Protein AF-0000000086153908 (afdb_homodimer)

Radius of gyration: 46.27 Å; Cα contacts (8 Å, |Δi|>4): 1716; chains: 2; bounding box: 88×153×162 Å

Structure (mmCIF, N/CA/C/O backbone):
data_AF-0000000086153908-model_v1
#
loop_
_entity.id
_entity.type
_entity.pdbx_description
1 polymer 'Anaphase-promoting complex subunit 6'
#
loop_
_atom_site.group_PDB
_atom_site.id
_atom_site.type_symbol
_atom_site.label_atom_id
_atom_site.label_alt_id
_atom_site.label_comp_id
_atom_site.label_asym_id
_atom_site.label_entity_id
_atom_site.label_seq_id
_atom_site.pdbx_PDB_ins_code
_atom_site.Cartn_x
_atom_site.Cartn_y
_atom_site.Cartn_z
_atom_site.occupancy
_atom_site.B_iso_or_equiv
_atom_site.auth_seq_id
_atom_site.auth_comp_id
_atom_site.auth_asym_id
_atom_site.auth_atom_id
_atom_site.pdbx_PDB_model_num
ATOM 1 N N . MET A 1 1 ? -19.875 31.531 -58.781 1 18.59 1 MET A N 1
ATOM 2 C CA . MET A 1 1 ? -19.75 31.078 -57.406 1 18.59 1 MET A CA 1
ATOM 3 C C . MET A 1 1 ? -21.109 30.828 -56.781 1 18.59 1 MET A C 1
ATOM 5 O O . MET A 1 1 ? -21.875 31.766 -56.531 1 18.59 1 MET A O 1
ATOM 9 N N . ARG A 1 2 ? -21.875 29.75 -57.188 1 18.89 2 ARG A N 1
ATOM 10 C CA . ARG A 1 2 ? -23.266 29.531 -57.594 1 18.89 2 ARG A CA 1
ATOM 11 C C . ARG A 1 2 ? -24.141 29.312 -56.344 1 18.89 2 ARG A C 1
ATOM 13 O O . ARG A 1 2 ? -23.797 28.547 -55.469 1 18.89 2 ARG A O 1
ATOM 20 N N . THR A 1 3 ? -25 30.203 -56.094 1 17.89 3 THR A N 1
ATOM 21 C CA . THR A 1 3 ? -25.812 30.594 -54.938 1 17.89 3 THR A CA 1
ATOM 22 C C . THR A 1 3 ? -26.906 29.562 -54.688 1 17.89 3 THR A C 1
ATOM 24 O O . THR A 1 3 ? -27.875 29.828 -53.969 1 17.89 3 THR A O 1
ATOM 27 N N . ALA A 1 4 ? -26.547 28.266 -55.062 1 19.72 4 ALA A N 1
ATOM 28 C CA . ALA A 1 4 ? -27.703 27.391 -55.219 1 19.72 4 ALA A CA 1
ATOM 29 C C . ALA A 1 4 ? -28.453 27.234 -53.906 1 19.72 4 ALA A C 1
ATOM 31 O O . ALA A 1 4 ? -27.859 26.953 -52.875 1 19.72 4 ALA A O 1
ATOM 32 N N . THR A 1 5 ? -29.594 27.844 -53.844 1 19.58 5 THR A N 1
ATOM 33 C CA . THR A 1 5 ? -30.594 28.109 -52.812 1 19.58 5 THR A CA 1
ATOM 34 C C . THR A 1 5 ? -31.25 26.828 -52.312 1 19.58 5 THR A C 1
ATOM 36 O O . THR A 1 5 ? -32.031 26.188 -53.031 1 19.58 5 THR A O 1
ATOM 39 N N . TYR A 1 6 ? -30.375 25.859 -51.844 1 19.73 6 TYR A N 1
ATOM 40 C CA . TYR A 1 6 ? -30.906 24.531 -51.594 1 19.73 6 TYR A CA 1
ATOM 41 C C . TYR A 1 6 ? -32.062 24.562 -50.625 1 19.73 6 TYR A C 1
ATOM 43 O O . TYR A 1 6 ? -32 25.266 -49.594 1 19.73 6 TYR A O 1
ATOM 51 N N . ALA A 1 7 ? -33.312 24.375 -51.156 1 20.83 7 ALA A N 1
ATOM 52 C CA . ALA A 1 7 ? -34.688 24.328 -50.688 1 20.83 7 ALA A CA 1
ATOM 53 C C . ALA A 1 7 ? -34.812 23.453 -49.438 1 20.83 7 ALA A C 1
ATOM 55 O O . ALA A 1 7 ? -34.188 22.375 -49.375 1 20.83 7 ALA A O 1
ATOM 56 N N . THR A 1 8 ? -35.156 24 -48.312 1 21.23 8 THR A N 1
ATOM 57 C CA . THR A 1 8 ? -35.25 23.688 -46.906 1 21.23 8 THR A CA 1
ATOM 58 C C . THR A 1 8 ? -36.375 22.688 -46.656 1 21.23 8 THR A C 1
ATOM 60 O O . THR A 1 8 ? -36.906 22.594 -45.531 1 21.23 8 THR A O 1
ATOM 63 N N . PRO A 1 9 ? -36.406 21.5 -47.5 1 20.89 9 PRO A N 1
ATOM 64 C CA . PRO A 1 9 ? -37.719 20.828 -47.312 1 20.89 9 PRO A CA 1
ATOM 65 C C . PRO A 1 9 ? -38.031 20.5 -45.875 1 20.89 9 PRO A C 1
ATOM 67 O O . PRO A 1 9 ? -37.094 20.25 -45.062 1 20.89 9 PRO A O 1
ATOM 70 N N . THR A 1 10 ? -39.031 21.047 -45.344 1 22.39 10 THR A N 1
ATOM 71 C CA . THR A 1 10 ? -39.656 21.078 -44.031 1 22.39 10 THR A CA 1
ATOM 72 C C . THR A 1 10 ? -40.156 19.703 -43.625 1 22.39 10 THR A C 1
ATOM 74 O O . THR A 1 10 ? -40.844 19.562 -42.594 1 22.39 10 THR A O 1
ATOM 77 N N . GLY A 1 11 ? -39.562 18.578 -44.156 1 20.09 11 GLY A N 1
ATOM 78 C CA . GLY A 1 11 ? -40.344 17.375 -43.969 1 20.09 11 GLY A CA 1
ATOM 79 C C . GLY A 1 11 ? -40.656 17.109 -42.5 1 20.09 11 GLY A C 1
ATOM 80 O O . GLY A 1 11 ? -39.875 17.453 -41.625 1 20.09 11 GLY A O 1
ATOM 81 N N . MET A 1 12 ? -41.906 17.156 -42.156 1 22.41 12 MET A N 1
ATOM 82 C CA . MET A 1 12 ? -42.688 16.953 -40.938 1 22.41 12 MET A CA 1
ATOM 83 C C . MET A 1 12 ? -42.375 15.586 -40.344 1 22.41 12 MET A C 1
ATOM 85 O O . MET A 1 12 ? -42.75 14.555 -40.906 1 22.41 12 MET A O 1
ATOM 89 N N . TRP A 1 13 ? -41.094 15.227 -40.031 1 20.33 13 TRP A N 1
ATOM 90 C CA . TRP A 1 13 ? -40.906 13.859 -39.562 1 20.33 13 TRP A CA 1
ATOM 91 C C . TRP A 1 13 ? -41.656 13.633 -38.25 1 20.33 13 TRP A C 1
ATOM 93 O O . TRP A 1 13 ? -41.594 14.43 -37.312 1 20.33 13 TRP A O 1
ATOM 103 N N . THR A 1 14 ? -42.875 13.055 -38.406 1 23.62 14 THR A N 1
ATOM 104 C CA . THR A 1 14 ? -43.75 12.547 -37.375 1 23.62 14 THR A CA 1
ATOM 105 C C . THR A 1 14 ? -43 11.695 -36.375 1 23.62 14 THR A C 1
ATOM 107 O O . THR A 1 14 ? -42.219 10.805 -36.781 1 23.62 14 THR A O 1
ATOM 110 N N . SER A 1 15 ? -42.625 12.273 -35.25 1 21.28 15 SER A N 1
ATOM 111 C CA . SER A 1 15 ? -41.875 11.734 -34.156 1 21.28 15 SER A CA 1
ATOM 112 C C . SER A 1 15 ? -42.531 10.492 -33.562 1 21.28 15 SER A C 1
ATOM 114 O O . SER A 1 15 ? -43.625 10.578 -33 1 21.28 15 SER A O 1
ATOM 116 N N . SER A 1 16 ? -42.625 9.438 -34.375 1 22.5 16 SER A N 1
ATOM 117 C CA . SER A 1 16 ? -43.25 8.281 -33.719 1 22.5 16 SER A CA 1
ATOM 118 C C . SER A 1 16 ? -42.531 7.941 -32.406 1 22.5 16 SER A C 1
ATOM 120 O O . SER A 1 16 ? -41.281 7.934 -32.375 1 22.5 16 SER A O 1
ATOM 122 N N . LYS A 1 17 ? -43.219 8.102 -31.25 1 27.33 17 LYS A N 1
ATOM 123 C CA . LYS A 1 17 ? -42.906 7.777 -29.859 1 27.33 17 LYS A CA 1
ATOM 124 C C . LYS A 1 17 ? -42.438 6.332 -29.719 1 27.33 17 LYS A C 1
ATOM 126 O O . LYS A 1 17 ? -43.25 5.402 -29.797 1 27.33 17 LYS A O 1
ATOM 131 N N . THR A 1 18 ? -41.312 6.012 -30.438 1 22.75 18 THR A N 1
ATOM 132 C CA . THR A 1 18 ? -40.906 4.621 -30.328 1 22.75 18 THR A CA 1
ATOM 133 C C . THR A 1 18 ? -40.75 4.219 -28.859 1 22.75 18 THR A C 1
ATOM 135 O O . THR A 1 18 ? -40.062 4.887 -28.109 1 22.75 18 THR A O 1
ATOM 138 N N . ALA A 1 19 ? -41.781 3.52 -28.266 1 29.27 19 ALA A N 1
ATOM 139 C CA . ALA A 1 19 ? -41.844 2.787 -27 1 29.27 19 ALA A CA 1
ATOM 140 C C . ALA A 1 19 ? -40.594 1.934 -26.812 1 29.27 19 ALA A C 1
ATOM 142 O O . ALA A 1 19 ? -40.344 1.011 -27.578 1 29.27 19 ALA A O 1
ATOM 143 N N . SER A 1 20 ? -39.531 2.617 -26.531 1 27.22 20 SER A N 1
ATOM 144 C CA . SER A 1 20 ? -38.375 1.76 -26.281 1 27.22 20 SER A CA 1
ATOM 145 C C . SER A 1 20 ? -38.688 0.668 -25.266 1 27.22 20 SER A C 1
ATOM 147 O O . SER A 1 20 ? -39.125 0.961 -24.141 1 27.22 20 SER A O 1
ATOM 149 N N . PRO A 1 21 ? -39.25 -0.413 -25.766 1 27.12 21 PRO A N 1
ATOM 150 C CA . PRO A 1 21 ? -39.562 -1.442 -24.781 1 27.12 21 PRO A CA 1
ATOM 151 C C . PRO A 1 21 ? -38.438 -1.66 -23.766 1 27.12 21 PRO A C 1
ATOM 153 O O . PRO A 1 21 ? -37.25 -1.58 -24.125 1 27.12 21 PRO A O 1
ATOM 156 N N . ALA A 1 22 ? -38.688 -1.213 -22.531 1 32.97 22 ALA A N 1
ATOM 157 C CA . ALA A 1 22 ? -37.844 -1.612 -21.406 1 32.97 22 ALA A CA 1
ATOM 158 C C . ALA A 1 22 ? -37.406 -3.072 -21.531 1 32.97 22 ALA A C 1
ATOM 160 O O . ALA A 1 22 ? -38.25 -3.98 -21.422 1 32.97 22 ALA A O 1
ATOM 161 N N . THR A 1 23 ? -36.562 -3.377 -22.547 1 29.62 23 THR A N 1
ATOM 162 C CA . THR A 1 23 ? -36.062 -4.734 -22.719 1 29.62 23 THR A CA 1
ATOM 163 C C . THR A 1 23 ? -35.781 -5.371 -21.359 1 29.62 23 THR A C 1
ATOM 165 O O . THR A 1 23 ? -34.875 -4.918 -20.641 1 29.62 23 THR A O 1
ATOM 168 N N . THR A 1 24 ? -36.781 -5.715 -20.656 1 35.31 24 THR A N 1
ATOM 169 C CA . THR A 1 24 ? -36.625 -6.609 -19.516 1 35.31 24 THR A CA 1
ATOM 170 C C . THR A 1 24 ? -35.625 -7.711 -19.812 1 35.31 24 THR A C 1
ATOM 172 O O . THR A 1 24 ? -35.812 -8.484 -20.766 1 35.31 24 THR A O 1
ATOM 175 N N . GLY A 1 25 ? -34.406 -7.461 -19.766 1 37.25 25 GLY A N 1
ATOM 176 C CA . GLY A 1 25 ? -33.406 -8.516 -19.953 1 37.25 25 GLY A CA 1
ATOM 177 C C . GLY A 1 25 ? -33.875 -9.867 -19.453 1 37.25 25 GLY A C 1
ATOM 178 O O . GLY A 1 25 ? -34.844 -9.953 -18.688 1 37.25 25 GLY A O 1
ATOM 179 N N . PRO A 1 26 ? -33.688 -10.883 -20.188 1 40.94 26 PRO A N 1
ATOM 180 C CA . PRO A 1 26 ? -34.188 -12.219 -19.844 1 40.94 26 PRO A CA 1
ATOM 181 C C . PRO A 1 26 ? -34.031 -12.547 -18.359 1 40.94 26 PRO A C 1
ATOM 183 O O . PRO A 1 26 ? -33.031 -12.18 -17.734 1 40.94 26 PRO A O 1
ATOM 186 N N . GLU A 1 27 ? -35.125 -12.688 -17.656 1 46.19 27 GLU A N 1
ATOM 187 C CA . GLU A 1 27 ? -35.25 -13.148 -16.266 1 46.19 27 GLU A CA 1
ATOM 188 C C . GLU A 1 27 ? -34.406 -14.383 -16.016 1 46.19 27 GLU A C 1
ATOM 190 O O . GLU A 1 27 ? -34.5 -15.383 -16.719 1 46.19 27 GLU A O 1
ATOM 195 N N . LEU A 1 28 ? -33.25 -14.273 -15.453 1 58.5 28 LEU A N 1
ATOM 196 C CA . LEU A 1 28 ? -32.438 -15.398 -15.016 1 58.5 28 LEU A CA 1
ATOM 197 C C . LEU A 1 28 ? -33.312 -16.469 -14.336 1 58.5 28 LEU A C 1
ATOM 199 O O . LEU A 1 28 ? -34.281 -16.141 -13.648 1 58.5 28 LEU A O 1
ATOM 203 N N . PRO A 1 29 ? -33.125 -17.734 -14.758 1 65.5 29 PRO A N 1
ATOM 204 C CA . PRO A 1 29 ? -33.812 -18.781 -14 1 65.5 29 PRO A CA 1
ATOM 205 C C . PRO A 1 29 ? -33.688 -18.609 -12.492 1 65.5 29 PRO A C 1
ATOM 207 O O . PRO A 1 29 ? -32.719 -18 -12.023 1 65.5 29 PRO A O 1
ATOM 210 N N . GLN A 1 30 ? -34.75 -18.812 -11.773 1 65.19 30 GLN A N 1
ATOM 211 C CA . GLN A 1 30 ? -34.875 -18.609 -10.336 1 65.19 30 GLN A CA 1
ATOM 212 C C . GLN A 1 30 ? -33.625 -19.094 -9.609 1 65.19 30 GLN A C 1
ATOM 214 O O . GLN A 1 30 ? -33.125 -18.438 -8.695 1 65.19 30 GLN A O 1
ATOM 219 N N . THR A 1 31 ? -33.094 -20.125 -10.086 1 73.56 31 THR A N 1
ATOM 220 C CA . THR A 1 31 ? -31.906 -20.688 -9.453 1 73.56 31 THR A CA 1
ATOM 221 C C . THR A 1 31 ? -30.703 -19.75 -9.641 1 73.56 31 THR A C 1
ATOM 223 O O . THR A 1 31 ? -29.922 -19.547 -8.719 1 73.56 31 THR A O 1
ATOM 226 N N . THR A 1 32 ? -30.75 -19.203 -10.727 1 80.81 32 THR A N 1
ATOM 227 C CA . THR A 1 32 ? -29.656 -18.281 -11.016 1 80.81 32 THR A CA 1
ATOM 228 C C . THR A 1 32 ? -29.797 -17 -10.203 1 80.81 32 THR A C 1
ATOM 230 O O . THR A 1 32 ? -28.812 -16.438 -9.75 1 80.81 32 THR A O 1
ATOM 233 N N . HIS A 1 33 ? -31.016 -16.672 -9.938 1 86 33 HIS A N 1
ATOM 234 C CA . HIS A 1 33 ? -31.25 -15.461 -9.164 1 86 33 HIS A CA 1
ATOM 235 C C . HIS A 1 33 ? -30.812 -15.633 -7.719 1 86 33 HIS A C 1
ATOM 237 O O . HIS A 1 33 ? -30.219 -14.719 -7.133 1 86 33 HIS A O 1
ATOM 243 N N . ASP A 1 34 ? -31.062 -16.797 -7.23 1 88.75 34 ASP A N 1
ATOM 244 C CA . ASP A 1 34 ? -30.641 -17.094 -5.859 1 88.75 34 ASP A CA 1
ATOM 245 C C . ASP A 1 34 ? -29.125 -17.109 -5.734 1 88.75 34 ASP A C 1
ATOM 247 O O . ASP A 1 34 ? -28.562 -16.625 -4.754 1 88.75 34 ASP A O 1
ATOM 251 N N . THR A 1 35 ? -28.578 -17.688 -6.754 1 92 35 THR A N 1
ATOM 252 C CA . THR A 1 35 ? -27.109 -17.75 -6.77 1 92 35 THR A CA 1
ATOM 253 C C . THR A 1 35 ? -26.5 -16.359 -6.836 1 92 35 THR A C 1
ATOM 255 O O . THR A 1 35 ? -25.531 -16.062 -6.141 1 92 35 THR A O 1
ATOM 258 N N . VAL A 1 36 ? -27.094 -15.516 -7.582 1 94.12 36 VAL A N 1
ATOM 259 C CA . VAL A 1 36 ? -26.609 -14.156 -7.777 1 94.12 36 VAL A CA 1
ATOM 260 C C . VAL A 1 36 ? -26.75 -13.367 -6.473 1 94.12 36 VAL A C 1
ATOM 262 O O . VAL A 1 36 ? -25.828 -12.633 -6.086 1 94.12 36 VAL A O 1
ATOM 265 N N . THR A 1 37 ? -27.781 -13.531 -5.805 1 93.69 37 THR A N 1
ATOM 266 C CA . THR A 1 37 ? -28.016 -12.828 -4.543 1 93.69 37 THR A CA 1
ATOM 267 C C . THR A 1 37 ? -27.031 -13.289 -3.48 1 93.69 37 THR A C 1
ATOM 269 O O . THR A 1 37 ? -26.516 -12.477 -2.709 1 93.69 37 THR A O 1
ATOM 272 N N . GLU A 1 38 ? -26.828 -14.57 -3.504 1 92.56 38 GLU A N 1
ATOM 273 C CA . GLU A 1 38 ? -25.875 -15.117 -2.539 1 92.56 38 GLU A CA 1
ATOM 274 C C . GLU A 1 38 ? -24.453 -14.648 -2.838 1 92.56 38 GLU A C 1
ATOM 276 O O . GLU A 1 38 ? -23.672 -14.375 -1.92 1 92.56 38 GLU A O 1
ATOM 281 N N . LEU A 1 39 ? -24.141 -14.594 -4.09 1 94.69 39 LEU A N 1
ATOM 282 C CA . LEU A 1 39 ? -22.828 -14.109 -4.473 1 94.69 39 LEU A CA 1
ATOM 283 C C . LEU A 1 39 ? -22.641 -12.656 -4.07 1 94.69 39 LEU A C 1
ATOM 285 O O . LEU A 1 39 ? -21.562 -12.266 -3.596 1 94.69 39 LEU A O 1
ATOM 289 N N . ARG A 1 40 ? -23.656 -11.867 -4.203 1 94.69 40 ARG A N 1
ATOM 290 C CA . ARG A 1 40 ? -23.609 -10.469 -3.803 1 94.69 40 ARG A CA 1
ATOM 291 C C . ARG A 1 40 ? -23.312 -10.336 -2.312 1 94.69 40 ARG A C 1
ATOM 293 O O . ARG A 1 40 ? -22.453 -9.547 -1.912 1 94.69 40 ARG A O 1
ATOM 300 N N . ARG A 1 41 ? -23.969 -11.078 -1.647 1 92.69 41 ARG A N 1
ATOM 301 C CA . ARG A 1 41 ? -23.812 -11.07 -0.197 1 92.69 41 ARG A CA 1
ATOM 302 C C . ARG A 1 41 ? -22.406 -11.508 0.203 1 92.69 41 ARG A C 1
ATOM 304 O O . ARG A 1 41 ? -21.781 -10.891 1.073 1 92.69 41 ARG A O 1
ATOM 311 N N . LEU A 1 42 ? -21.938 -12.539 -0.427 1 93.06 42 LEU A N 1
ATOM 312 C CA . LEU A 1 42 ? -20.609 -13.078 -0.118 1 93.06 42 LEU A CA 1
ATOM 313 C C . LEU A 1 42 ? -19.516 -12.07 -0.465 1 93.06 42 LEU A C 1
ATOM 315 O O . LEU A 1 42 ? -18.547 -11.93 0.273 1 93.06 42 LEU A O 1
ATOM 319 N N . VAL A 1 43 ? -19.672 -11.391 -1.613 1 95.94 43 VAL A N 1
ATOM 320 C CA . VAL A 1 43 ? -18.672 -10.406 -2.027 1 95.94 43 VAL A CA 1
ATOM 321 C C . VAL A 1 43 ? -18.609 -9.281 -0.994 1 95.94 43 VAL A C 1
ATOM 323 O O . VAL A 1 43 ? -17.516 -8.922 -0.533 1 95.94 43 VAL A O 1
ATOM 326 N N . ARG A 1 44 ? -19.719 -8.812 -0.552 1 92.88 44 ARG A N 1
ATOM 327 C CA . ARG A 1 44 ? -19.75 -7.73 0.422 1 92.88 44 ARG A CA 1
ATOM 328 C C . ARG A 1 44 ? -19.234 -8.188 1.778 1 92.88 44 ARG A C 1
ATOM 330 O O . ARG A 1 44 ? -18.516 -7.449 2.451 1 92.88 44 ARG A O 1
ATOM 337 N N . GLY A 1 45 ? -19.578 -9.383 2.096 1 91.44 45 GLY A N 1
ATOM 338 C CA . GLY A 1 45 ? -19.078 -9.938 3.344 1 91.44 45 GLY A CA 1
ATOM 339 C C . GLY A 1 45 ? -17.578 -10.094 3.371 1 91.44 45 GLY A C 1
ATOM 340 O O . GLY A 1 45 ? -16.938 -9.844 4.395 1 91.44 45 GLY A O 1
ATOM 341 N N . CYS A 1 46 ? -17.047 -10.531 2.273 1 94.31 46 CYS A N 1
ATOM 342 C CA . CYS A 1 46 ? -15.609 -10.695 2.164 1 94.31 46 CYS A CA 1
ATOM 343 C C . CYS A 1 46 ? -14.898 -9.352 2.246 1 94.31 46 CYS A C 1
ATOM 345 O O . CYS A 1 46 ? -13.844 -9.234 2.875 1 94.31 46 CYS A O 1
ATOM 347 N N . ILE A 1 47 ? -15.492 -8.312 1.676 1 92.94 47 ILE A N 1
ATOM 348 C CA . ILE A 1 47 ? -14.914 -6.973 1.701 1 92.94 47 ILE A CA 1
ATOM 349 C C . ILE A 1 47 ? -14.898 -6.441 3.133 1 92.94 47 ILE A C 1
ATOM 351 O O . ILE A 1 47 ? -13.898 -5.875 3.582 1 92.94 47 ILE A O 1
ATOM 355 N N . ASP A 1 48 ? -15.875 -6.738 3.812 1 88.12 48 ASP A N 1
ATOM 356 C CA . ASP A 1 48 ? -16.016 -6.238 5.176 1 88.12 48 ASP A CA 1
ATOM 357 C C . ASP A 1 48 ? -14.969 -6.844 6.098 1 88.12 48 ASP A C 1
ATOM 359 O O . ASP A 1 48 ? -14.516 -6.195 7.047 1 88.12 48 ASP A O 1
ATOM 363 N N . ARG A 1 49 ? -14.578 -8.062 5.773 1 88.25 49 ARG A N 1
ATOM 364 C CA . ARG A 1 49 ? -13.594 -8.734 6.613 1 88.25 49 ARG A CA 1
ATOM 365 C C . ARG A 1 49 ? -12.203 -8.656 6 1 88.25 49 ARG A C 1
ATOM 367 O O . ARG A 1 49 ? -11.297 -9.383 6.414 1 88.25 49 ARG A O 1
ATOM 374 N N . HIS A 1 50 ? -12.07 -7.902 4.984 1 89.25 50 HIS A N 1
ATOM 375 C CA . HIS A 1 50 ? -10.805 -7.598 4.332 1 89.25 50 HIS A CA 1
ATOM 376 C C . HIS A 1 50 ? -10.242 -8.828 3.629 1 89.25 50 HIS A C 1
ATOM 378 O O . HIS A 1 50 ? -9.023 -9.023 3.594 1 89.25 50 HIS A O 1
ATOM 384 N N . HIS A 1 51 ? -11.18 -9.727 3.24 1 93.62 51 HIS A N 1
ATOM 385 C CA . HIS A 1 51 ? -10.82 -10.828 2.35 1 93.62 51 HIS A CA 1
ATOM 386 C C . HIS A 1 51 ? -10.93 -10.406 0.888 1 93.62 51 HIS A C 1
ATOM 388 O O . HIS A 1 51 ? -11.828 -10.852 0.173 1 93.62 51 HIS A O 1
ATOM 394 N N . VAL A 1 52 ? -10.023 -9.703 0.443 1 93.88 52 VAL A N 1
ATOM 395 C CA . VAL A 1 52 ? -10.125 -9.047 -0.856 1 93.88 52 VAL A CA 1
ATOM 396 C C . VAL A 1 52 ? -9.992 -10.078 -1.971 1 93.88 52 VAL A C 1
ATOM 398 O O . VAL A 1 52 ? -10.727 -10.031 -2.963 1 93.88 52 VAL A O 1
ATOM 401 N N . ALA A 1 53 ? -9.109 -11 -1.808 1 94.44 53 ALA A N 1
ATOM 402 C CA . ALA A 1 53 ? -8.898 -12.016 -2.834 1 94.44 53 ALA A CA 1
ATOM 403 C C . ALA A 1 53 ? -10.141 -12.898 -2.992 1 94.44 53 ALA A C 1
ATOM 405 O O . ALA A 1 53 ? -10.539 -13.227 -4.109 1 94.44 53 ALA A O 1
ATOM 406 N N . SER A 1 54 ? -10.703 -13.266 -1.891 1 95.44 54 SER A N 1
ATOM 407 C CA . SER A 1 54 ? -11.938 -14.047 -1.945 1 95.44 54 SER A CA 1
ATOM 408 C C . SER A 1 54 ? -13.07 -13.234 -2.568 1 95.44 54 SER A C 1
ATOM 410 O O . SER A 1 54 ? -13.867 -13.766 -3.346 1 95.44 54 SER A O 1
ATOM 412 N N . ALA A 1 55 ? -13.133 -11.969 -2.188 1 96.44 55 ALA A N 1
ATOM 413 C CA . ALA A 1 55 ? -14.148 -11.094 -2.764 1 96.44 55 ALA A CA 1
ATOM 414 C C . ALA A 1 55 ? -14.023 -11.039 -4.285 1 96.44 55 ALA A C 1
ATOM 416 O O . ALA A 1 55 ? -15.031 -11.094 -4.996 1 96.44 55 ALA A O 1
ATOM 417 N N . MET A 1 56 ? -12.867 -10.953 -4.785 1 96.5 56 MET A N 1
ATOM 418 C CA . MET A 1 56 ? -12.625 -10.883 -6.223 1 96.5 56 MET A CA 1
ATOM 419 C C . MET A 1 56 ? -13.023 -12.18 -6.906 1 96.5 56 MET A C 1
ATOM 421 O O . MET A 1 56 ? -13.57 -12.164 -8.008 1 96.5 56 MET A O 1
ATOM 425 N N . PHE A 1 57 ? -12.758 -13.297 -6.25 1 96.75 57 PHE A N 1
ATOM 426 C CA . PHE A 1 57 ? -13.125 -14.609 -6.773 1 96.75 57 PHE A CA 1
ATOM 427 C C . PHE A 1 57 ? -14.633 -14.711 -6.969 1 96.75 57 PHE A C 1
ATOM 429 O O . PHE A 1 57 ? -15.102 -15.125 -8.031 1 96.75 57 PHE A O 1
ATOM 436 N N . TYR A 1 58 ? -15.344 -14.289 -6.016 1 96.81 58 TYR A N 1
ATOM 437 C CA . TYR A 1 58 ? -16.797 -14.383 -6.07 1 96.81 58 TYR A CA 1
ATOM 438 C C . TYR A 1 58 ? -17.375 -13.32 -6.996 1 96.81 58 TYR A C 1
ATOM 440 O O . TYR A 1 58 ? -18.344 -13.578 -7.723 1 96.81 58 TYR A O 1
ATOM 448 N N . ALA A 1 59 ? -16.797 -12.148 -6.938 1 97.56 59 ALA A N 1
ATOM 449 C CA . ALA A 1 59 ? -17.281 -11.062 -7.785 1 97.56 59 ALA A CA 1
ATOM 450 C C . ALA A 1 59 ? -17.109 -11.406 -9.266 1 97.56 59 ALA A C 1
ATOM 452 O O . ALA A 1 59 ? -17.938 -11.023 -10.102 1 97.56 59 ALA A O 1
ATOM 453 N N . ASP A 1 60 ? -16.016 -12.055 -9.539 1 96.75 60 ASP A N 1
ATOM 454 C CA . ASP A 1 60 ? -15.758 -12.5 -10.898 1 96.75 60 ASP A CA 1
ATOM 455 C C . ASP A 1 60 ? -16.875 -13.406 -11.414 1 96.75 60 ASP A C 1
ATOM 457 O O . ASP A 1 60 ? -17.328 -13.25 -12.547 1 96.75 60 ASP A O 1
ATOM 461 N N . LYS A 1 61 ? -17.328 -14.305 -10.617 1 96.94 61 LYS A N 1
ATOM 462 C CA . LYS A 1 61 ? -18.438 -15.195 -10.992 1 96.94 61 LYS A CA 1
ATOM 463 C C . LYS A 1 61 ? -19.75 -14.438 -11.047 1 96.94 61 LYS A C 1
ATOM 465 O O . LYS A 1 61 ? -20.609 -14.734 -11.891 1 96.94 61 LYS A O 1
ATOM 470 N N . LEU A 1 62 ? -19.891 -13.523 -10.133 1 96.31 62 LEU A N 1
ATOM 471 C CA . LEU A 1 62 ? -21.109 -12.719 -10.062 1 96.31 62 LEU A CA 1
ATOM 472 C C . LEU A 1 62 ? -21.328 -11.961 -11.367 1 96.31 62 LEU A C 1
ATOM 474 O O . LEU A 1 62 ? -22.422 -11.984 -11.93 1 96.31 62 LEU A O 1
ATOM 478 N N . VAL A 1 63 ? -20.312 -11.344 -11.914 1 95.31 63 VAL A N 1
ATOM 479 C CA . VAL A 1 63 ? -20.438 -10.508 -13.102 1 95.31 63 VAL A CA 1
ATOM 480 C C . VAL A 1 63 ? -20.703 -11.383 -14.328 1 95.31 63 VAL A C 1
ATOM 482 O O . VAL A 1 63 ? -21.391 -10.969 -15.258 1 95.31 63 VAL A O 1
ATOM 485 N N . THR A 1 64 ? -20.141 -12.562 -14.289 1 95 64 THR A N 1
ATOM 486 C CA . THR A 1 64 ? -20.375 -13.484 -15.391 1 95 64 THR A CA 1
ATOM 487 C C . THR A 1 64 ? -21.844 -13.93 -15.414 1 95 64 THR A C 1
ATOM 489 O O . THR A 1 64 ? -22.438 -14.07 -16.484 1 95 64 THR A O 1
ATOM 492 N N . LEU A 1 65 ? -22.453 -14.109 -14.281 1 94.19 65 LEU A N 1
ATOM 493 C CA . LEU A 1 65 ? -23.844 -14.57 -14.172 1 94.19 65 LEU A CA 1
ATOM 494 C C . LEU A 1 65 ? -24.812 -13.422 -14.352 1 94.19 65 LEU A C 1
ATOM 496 O O . LEU A 1 65 ? -25.969 -13.633 -14.75 1 94.19 65 LEU A O 1
ATOM 500 N N . SER A 1 66 ? -24.328 -12.227 -13.992 1 93.38 66 SER A N 1
ATOM 501 C CA . SER A 1 66 ? -25.172 -11.039 -14.125 1 93.38 66 SER A CA 1
ATOM 502 C C . SER A 1 66 ? -24.406 -9.898 -14.797 1 93.38 66 SER A C 1
ATOM 504 O O . SER A 1 66 ? -24.172 -8.852 -14.195 1 93.38 66 SER A O 1
ATOM 506 N N . PRO A 1 67 ? -24.172 -10.07 -16.109 1 88.38 67 PRO A N 1
ATOM 507 C CA . PRO A 1 67 ? -23.344 -9.086 -16.797 1 88.38 67 PRO A CA 1
ATOM 508 C C . PRO A 1 67 ? -24.094 -7.789 -17.094 1 88.38 67 PRO A C 1
ATOM 510 O O . PRO A 1 67 ? -23.469 -6.746 -17.312 1 88.38 67 PRO A O 1
ATOM 513 N N . SER A 1 68 ? -25.359 -7.809 -17.047 1 90.25 68 SER A N 1
ATOM 514 C CA . SER A 1 68 ? -26.156 -6.648 -17.453 1 90.25 68 SER A CA 1
ATOM 515 C C . SER A 1 68 ? -26.484 -5.754 -16.266 1 90.25 68 SER A C 1
ATOM 517 O O . SER A 1 68 ? -27.031 -4.664 -16.422 1 90.25 68 SER A O 1
ATOM 519 N N . THR A 1 69 ? -26.172 -6.207 -15.047 1 93.19 69 THR A N 1
ATOM 520 C CA . THR A 1 69 ? -26.438 -5.406 -13.859 1 93.19 69 THR A CA 1
ATOM 521 C C . THR A 1 69 ? -25.266 -4.496 -13.539 1 93.19 69 THR A C 1
ATOM 523 O O . THR A 1 69 ? -24.219 -4.969 -13.094 1 93.19 69 THR A O 1
ATOM 526 N N . PRO A 1 70 ? -25.422 -3.178 -13.688 1 93.56 70 PRO A N 1
ATOM 527 C CA . PRO A 1 70 ? -24.312 -2.25 -13.5 1 93.56 70 PRO A CA 1
ATOM 528 C C . PRO A 1 70 ? -23.719 -2.318 -12.102 1 93.56 70 PRO A C 1
ATOM 530 O O . PRO A 1 70 ? -22.5 -2.209 -11.93 1 93.56 70 PRO A O 1
ATOM 533 N N . SER A 1 71 ? -24.547 -2.51 -11.102 1 93.25 71 SER A N 1
ATOM 534 C CA . SER A 1 71 ? -24.047 -2.543 -9.727 1 93.25 71 SER A CA 1
ATOM 535 C C . SER A 1 71 ? -23.141 -3.736 -9.492 1 93.25 71 SER A C 1
ATOM 537 O O . SER A 1 71 ? -22.203 -3.664 -8.688 1 93.25 71 SER A O 1
ATOM 539 N N . ASP A 1 72 ? -23.453 -4.824 -10.172 1 96.06 72 ASP A N 1
ATOM 540 C CA . ASP A 1 72 ? -22.625 -6.016 -10.031 1 96.06 72 ASP A CA 1
ATOM 541 C C . ASP A 1 72 ? -21.266 -5.832 -10.719 1 96.06 72 ASP A C 1
ATOM 543 O O . ASP A 1 72 ? -20.234 -6.27 -10.211 1 96.06 72 ASP A O 1
ATOM 547 N N . VAL A 1 73 ? -21.281 -5.191 -11.844 1 96.62 73 VAL A N 1
ATOM 548 C CA . VAL A 1 73 ? -20.047 -4.91 -12.555 1 96.62 73 VAL A CA 1
ATOM 549 C C . VAL A 1 73 ? -19.188 -3.941 -11.742 1 96.62 73 VAL A C 1
ATOM 551 O O . VAL A 1 73 ? -17.969 -4.125 -11.633 1 96.62 73 VAL A O 1
ATOM 554 N N . LEU A 1 74 ? -19.844 -2.99 -11.227 1 95.94 74 LEU A N 1
ATOM 555 C CA . LEU A 1 74 ? -19.125 -2.02 -10.398 1 95.94 74 LEU A CA 1
ATOM 556 C C . LEU A 1 74 ? -18.531 -2.688 -9.164 1 95.94 74 LEU A C 1
ATOM 558 O O . LEU A 1 74 ? -17.438 -2.34 -8.742 1 95.94 74 LEU A O 1
ATOM 562 N N . LEU A 1 75 ? -19.281 -3.578 -8.609 1 95.94 75 LEU A N 1
ATOM 563 C CA . LEU A 1 75 ? -18.797 -4.324 -7.457 1 95.94 75 LEU A CA 1
ATOM 564 C C . LEU A 1 75 ? -17.531 -5.098 -7.801 1 95.94 75 LEU A C 1
ATOM 566 O O . LEU A 1 75 ? -16.594 -5.137 -7.012 1 95.94 75 LEU A O 1
ATOM 570 N N . PHE A 1 76 ? -17.531 -5.703 -8.922 1 97.44 76 PHE A N 1
ATOM 571 C CA . PHE A 1 76 ? -16.344 -6.422 -9.375 1 97.44 76 PHE A CA 1
ATOM 572 C C . PHE A 1 76 ? -15.172 -5.461 -9.578 1 97.44 76 PHE A C 1
ATOM 574 O O . PHE A 1 76 ? -14.055 -5.742 -9.148 1 97.44 76 PHE A O 1
ATOM 581 N N . ALA A 1 77 ? -15.375 -4.34 -10.234 1 97.69 77 ALA A N 1
ATOM 582 C CA . ALA A 1 77 ? -14.336 -3.332 -10.438 1 97.69 77 ALA A CA 1
ATOM 583 C C . ALA A 1 77 ? -13.789 -2.83 -9.109 1 97.69 77 ALA A C 1
ATOM 585 O O . ALA A 1 77 ? -12.586 -2.584 -8.977 1 97.69 77 ALA A O 1
ATOM 586 N N . GLU A 1 78 ? -14.648 -2.697 -8.18 1 96.88 78 GLU A N 1
ATOM 587 C CA . GLU A 1 78 ? -14.242 -2.254 -6.848 1 96.88 78 GLU A CA 1
ATOM 588 C C . GLU A 1 78 ? -13.297 -3.26 -6.195 1 96.88 78 GLU A C 1
ATOM 590 O O . GLU A 1 78 ? -12.336 -2.873 -5.523 1 96.88 78 GLU A O 1
ATOM 595 N N . THR A 1 79 ? -13.641 -4.543 -6.324 1 97.38 79 THR A N 1
ATOM 596 C CA . THR A 1 79 ? -12.758 -5.555 -5.762 1 97.38 79 THR A CA 1
ATOM 597 C C . THR A 1 79 ? -11.391 -5.512 -6.438 1 97.38 79 THR A C 1
ATOM 599 O O . THR A 1 79 ? -10.367 -5.742 -5.789 1 97.38 79 THR A O 1
ATOM 602 N N . CYS A 1 80 ? -11.383 -5.215 -7.734 1 97.31 80 CYS A N 1
ATOM 603 C CA . CYS A 1 80 ? -10.109 -5.055 -8.438 1 97.31 80 CYS A CA 1
ATOM 604 C C . CYS A 1 80 ? -9.336 -3.863 -7.891 1 97.31 80 CYS A C 1
ATOM 606 O O . CYS A 1 80 ? -8.117 -3.938 -7.715 1 97.31 80 CYS A O 1
ATOM 608 N N . PHE A 1 81 ? -10.039 -2.787 -7.586 1 97 81 PHE A N 1
ATOM 609 C CA . PHE A 1 81 ? -9.438 -1.59 -7.008 1 97 81 PHE A CA 1
ATOM 610 C C . PHE A 1 81 ? -8.812 -1.898 -5.652 1 97 81 PHE A C 1
ATOM 612 O O . PHE A 1 81 ? -7.676 -1.512 -5.387 1 97 81 PHE A O 1
ATOM 619 N N . LEU A 1 82 ? -9.539 -2.629 -4.836 1 96 82 LEU A N 1
ATOM 620 C CA . LEU A 1 82 ? -9.078 -2.975 -3.494 1 96 82 LEU A CA 1
ATOM 621 C C . LEU A 1 82 ? -7.879 -3.914 -3.555 1 96 82 LEU A C 1
ATOM 623 O O . LEU A 1 82 ? -7.02 -3.885 -2.672 1 96 82 LEU A O 1
ATOM 627 N N . HIS A 1 83 ? -7.863 -4.703 -4.598 1 95 83 HIS A N 1
ATOM 628 C CA . HIS A 1 83 ? -6.746 -5.621 -4.801 1 95 83 HIS A CA 1
ATOM 629 C C . HIS A 1 83 ? -5.594 -4.934 -5.523 1 95 83 HIS A C 1
ATOM 631 O O . HIS A 1 83 ? -4.656 -5.594 -5.977 1 95 83 HIS A O 1
ATOM 637 N N . ARG A 1 84 ? -5.668 -3.625 -5.816 1 93.88 84 ARG A N 1
ATOM 638 C CA . ARG A 1 84 ? -4.652 -2.754 -6.398 1 93.88 84 ARG A CA 1
ATOM 639 C C . ARG A 1 84 ? -4.43 -3.078 -7.875 1 93.88 84 ARG A C 1
ATOM 641 O O . ARG A 1 84 ? -3.314 -2.961 -8.383 1 93.88 84 ARG A O 1
ATOM 648 N N . GLU A 1 85 ? -5.391 -3.627 -8.469 1 95.94 85 GLU A N 1
ATOM 649 C CA . GLU A 1 85 ? -5.418 -3.785 -9.922 1 95.94 85 GLU A CA 1
ATOM 650 C C . GLU A 1 85 ? -6.188 -2.65 -10.586 1 95.94 85 GLU A C 1
ATOM 652 O O . GLU A 1 85 ? -7.246 -2.875 -11.18 1 95.94 85 GLU A O 1
ATOM 657 N N . TYR A 1 86 ? -5.555 -1.542 -10.648 1 97.31 86 TYR A N 1
ATOM 658 C CA . TYR A 1 86 ? -6.23 -0.307 -11.031 1 97.31 86 TYR A CA 1
ATOM 659 C C . TYR A 1 86 ? -6.504 -0.275 -12.523 1 97.31 86 TYR A C 1
ATOM 661 O O . TYR A 1 86 ? -7.582 0.137 -12.961 1 97.31 86 TYR A O 1
ATOM 669 N N . HIS A 1 87 ? -5.508 -0.753 -13.312 1 97.06 87 HIS A N 1
ATOM 670 C CA . HIS A 1 87 ? -5.719 -0.794 -14.758 1 97.06 87 HIS A CA 1
ATOM 671 C C . HIS A 1 87 ? -6.902 -1.685 -15.117 1 97.06 87 HIS A C 1
ATOM 673 O O . HIS A 1 87 ? -7.691 -1.349 -16 1 97.06 87 HIS A O 1
ATOM 679 N N . ARG A 1 88 ? -6.969 -2.77 -14.438 1 96.56 88 ARG A N 1
ATOM 680 C CA . ARG A 1 88 ? -8.055 -3.717 -14.688 1 96.56 88 ARG A CA 1
ATOM 681 C C . ARG A 1 88 ? -9.398 -3.119 -14.297 1 96.56 88 ARG A C 1
ATOM 683 O O . ARG A 1 88 ? -10.391 -3.299 -15 1 96.56 88 ARG A O 1
ATOM 690 N N . ALA A 1 89 ? -9.461 -2.432 -13.148 1 97.81 89 ALA A N 1
ATOM 691 C CA . ALA A 1 89 ? -10.688 -1.77 -12.711 1 97.81 89 ALA A CA 1
ATOM 692 C C . ALA A 1 89 ? -11.164 -0.762 -13.75 1 97.81 89 ALA A C 1
ATOM 694 O O . ALA A 1 89 ? -12.359 -0.715 -14.07 1 97.81 89 ALA A O 1
ATOM 695 N N . ILE A 1 90 ? -10.258 0.013 -14.305 1 97.94 90 ILE A N 1
ATOM 696 C CA . ILE A 1 90 ? -10.578 1.015 -15.312 1 97.94 90 ILE A CA 1
ATOM 697 C C . ILE A 1 90 ? -11.141 0.328 -16.562 1 97.94 90 ILE A C 1
ATOM 699 O O . ILE A 1 90 ? -12.172 0.738 -17.094 1 97.94 90 ILE A O 1
ATOM 703 N N . HIS A 1 91 ? -10.5 -0.709 -16.953 1 97.31 91 HIS A N 1
ATOM 704 C CA . HIS A 1 91 ? -10.883 -1.423 -18.172 1 97.31 91 HIS A CA 1
ATOM 705 C C . HIS A 1 91 ? -12.273 -2.027 -18.031 1 97.31 91 HIS A C 1
ATOM 707 O O . HIS A 1 91 ? -13.078 -1.952 -18.969 1 97.31 91 HIS A O 1
ATOM 713 N N . ILE A 1 92 ? -12.578 -2.613 -16.953 1 96.88 92 ILE A N 1
ATOM 714 C CA . ILE A 1 92 ? -13.852 -3.271 -16.703 1 96.88 92 ILE A CA 1
ATOM 715 C C . ILE A 1 92 ? -14.984 -2.25 -16.797 1 96.88 92 ILE A C 1
ATOM 717 O O . ILE A 1 92 ? -16 -2.498 -17.453 1 96.88 92 ILE A O 1
ATOM 721 N N . VAL A 1 93 ? -14.828 -1.095 -16.188 1 97.25 93 VAL A N 1
ATOM 722 C CA . VAL A 1 93 ? -15.859 -0.068 -16.141 1 97.25 93 VAL A CA 1
ATOM 723 C C . VAL A 1 93 ? -16.062 0.508 -17.547 1 97.25 93 VAL A C 1
ATOM 725 O O . VAL A 1 93 ? -17.203 0.708 -17.984 1 97.25 93 VAL A O 1
ATOM 728 N N . LYS A 1 94 ? -14.992 0.707 -18.219 1 96 94 LYS A N 1
ATOM 729 C CA . LYS A 1 94 ? -15.062 1.281 -19.562 1 96 94 LYS A CA 1
ATOM 730 C C . LYS A 1 94 ? -15.711 0.307 -20.547 1 96 94 LYS A C 1
ATOM 732 O O . LYS A 1 94 ? -16.578 0.695 -21.328 1 96 94 LYS A O 1
ATOM 737 N N . THR A 1 95 ? -15.328 -0.895 -20.5 1 94.44 95 THR A N 1
ATOM 738 C CA . THR A 1 95 ? -15.82 -1.897 -21.453 1 94.44 95 THR A CA 1
ATOM 739 C C . THR A 1 95 ? -17.297 -2.199 -21.188 1 94.44 95 THR A C 1
ATOM 741 O O . THR A 1 95 ? -18.047 -2.492 -22.125 1 94.44 95 THR A O 1
ATOM 744 N N . ALA A 1 96 ? -17.734 -2.102 -19.969 1 94.69 96 ALA A N 1
ATOM 745 C CA . ALA A 1 96 ? -19.125 -2.373 -19.625 1 94.69 96 ALA A CA 1
ATOM 746 C C . ALA A 1 96 ? -20.016 -1.177 -19.969 1 94.69 96 ALA A C 1
ATOM 748 O O . ALA A 1 96 ? -21.25 -1.258 -19.859 1 94.69 96 ALA A O 1
ATOM 749 N N . GLY A 1 97 ? -19.438 -0.076 -20.359 1 94 97 GLY A N 1
ATOM 750 C CA . GLY A 1 97 ? -20.203 1.101 -20.734 1 94 97 GLY A CA 1
ATOM 751 C C . GLY A 1 97 ? -20.859 1.795 -19.547 1 94 97 GLY A C 1
ATOM 752 O O . GLY A 1 97 ? -21.938 2.367 -19.688 1 94 97 GLY A O 1
ATOM 753 N N . LEU A 1 98 ? -20.25 1.685 -18.375 1 95.06 98 LEU A N 1
ATOM 754 C CA . LEU A 1 98 ? -20.859 2.25 -17.172 1 95.06 98 LEU A CA 1
ATOM 755 C C . LEU A 1 98 ? -20.641 3.758 -17.109 1 95.06 98 LEU A C 1
ATOM 757 O O . LEU A 1 98 ? -21.234 4.445 -16.281 1 95.06 98 LEU A O 1
ATOM 761 N N . LEU A 1 99 ? -19.859 4.328 -18.047 1 95.31 99 LEU A N 1
ATOM 762 C CA . LEU A 1 99 ? -19.547 5.754 -18.031 1 95.31 99 LEU A CA 1
ATOM 763 C C . LEU A 1 99 ? -20.453 6.512 -18.984 1 95.31 99 LEU A C 1
ATOM 765 O O . LEU A 1 99 ? -20.391 7.738 -19.078 1 95.31 99 LEU A O 1
ATOM 769 N N . ALA A 1 100 ? -21.281 5.832 -19.641 1 92.94 100 ALA A N 1
ATOM 770 C CA . ALA A 1 100 ? -22.172 6.465 -20.609 1 92.94 100 ALA A CA 1
ATOM 771 C C . ALA A 1 100 ? -23.422 7.023 -19.938 1 92.94 100 ALA A C 1
ATOM 773 O O . ALA A 1 100 ? -23.938 6.43 -18.984 1 92.94 100 ALA A O 1
ATOM 774 N N . PHE A 1 101 ? -23.781 8.219 -20.281 1 90.44 101 PHE A N 1
ATOM 775 C CA . PHE A 1 101 ? -25.016 8.82 -19.812 1 90.44 101 PHE A CA 1
ATOM 776 C C . PHE A 1 101 ? -25.641 9.68 -20.906 1 90.44 101 PHE A C 1
ATOM 778 O O . PHE A 1 101 ? -24.969 10.094 -21.859 1 90.44 101 PHE A O 1
ATOM 785 N N . GLU A 1 102 ? -26.906 9.859 -20.859 1 87.38 102 GLU A N 1
ATOM 786 C CA . GLU A 1 102 ? -27.656 10.547 -21.906 1 87.38 102 GLU A CA 1
ATOM 787 C C . GLU A 1 102 ? -27.562 12.062 -21.75 1 87.38 102 GLU A C 1
ATOM 789 O O . GLU A 1 102 ? -27.219 12.766 -22.703 1 87.38 102 GLU A O 1
ATOM 794 N N . THR A 1 103 ? -27.953 12.57 -20.547 1 85.94 103 THR A N 1
ATOM 795 C CA . THR A 1 103 ? -27.938 14.008 -20.266 1 85.94 103 THR A CA 1
ATOM 796 C C . THR A 1 103 ? -27.219 14.289 -18.953 1 85.94 103 THR A C 1
ATOM 798 O O . THR A 1 103 ? -27.297 13.5 -18.016 1 85.94 103 THR A O 1
ATOM 801 N N . PRO A 1 104 ? -26.469 15.391 -19.016 1 79.81 104 PRO A N 1
ATOM 802 C CA . PRO A 1 104 ? -25.75 15.75 -17.797 1 79.81 104 PRO A CA 1
ATOM 803 C C . PRO A 1 104 ? -26.688 16.062 -16.625 1 79.81 104 PRO A C 1
ATOM 805 O O . PRO A 1 104 ? -26.25 16.109 -15.477 1 79.81 104 PRO A O 1
ATOM 808 N N . TYR A 1 105 ? -27.938 16.188 -16.906 1 77.44 105 TYR A N 1
ATOM 809 C CA . TYR A 1 105 ? -28.891 16.562 -15.867 1 77.44 105 TYR A CA 1
ATOM 810 C C . TYR A 1 105 ? -29.469 15.328 -15.18 1 77.44 105 TYR A C 1
ATOM 812 O O . TYR A 1 105 ? -30.016 15.43 -14.078 1 77.44 105 TYR A O 1
ATOM 820 N N . THR A 1 106 ? -29.312 14.18 -15.812 1 83.38 106 THR A N 1
ATOM 821 C CA . THR A 1 106 ? -29.875 12.969 -15.234 1 83.38 106 THR A CA 1
ATOM 822 C C . THR A 1 106 ? -28.859 11.836 -15.227 1 83.38 106 THR A C 1
ATOM 824 O O . THR A 1 106 ? -29.062 10.805 -15.867 1 83.38 106 THR A O 1
ATOM 827 N N . ILE A 1 107 ? -27.891 12.039 -14.523 1 89.31 107 ILE A N 1
ATOM 828 C CA . ILE A 1 107 ? -26.859 11.008 -14.438 1 89.31 107 ILE A CA 1
ATOM 829 C C . ILE A 1 107 ? -27.203 10.023 -13.32 1 89.31 107 ILE A C 1
ATOM 831 O O . ILE A 1 107 ? -27.375 10.43 -12.164 1 89.31 107 ILE A O 1
ATOM 835 N N . PRO A 1 108 ? -27.359 8.773 -13.688 1 87.69 108 PRO A N 1
ATOM 836 C CA . PRO A 1 108 ? -27.641 7.781 -12.648 1 87.69 108 PRO A CA 1
ATOM 837 C C . PRO A 1 108 ? -26.547 7.703 -11.594 1 87.69 108 PRO A C 1
ATOM 839 O O . PRO A 1 108 ? -25.375 7.934 -11.906 1 87.69 108 PRO A O 1
ATOM 842 N N . PRO A 1 109 ? -26.891 7.391 -10.367 1 86.62 109 PRO A N 1
ATOM 843 C CA . PRO A 1 109 ? -25.906 7.301 -9.289 1 86.62 109 PRO A CA 1
ATOM 844 C C . PRO A 1 109 ? -24.812 6.277 -9.57 1 86.62 109 PRO A C 1
ATOM 846 O O . PRO A 1 109 ? -23.656 6.488 -9.211 1 86.62 109 PRO A O 1
ATOM 849 N N . SER A 1 110 ? -25.188 5.195 -10.203 1 89 110 SER A N 1
ATOM 850 C CA . SER A 1 110 ? -24.188 4.168 -10.523 1 89 110 SER A CA 1
ATOM 851 C C . SER A 1 110 ? -23.141 4.695 -11.484 1 89 110 SER A C 1
ATOM 853 O O . SER A 1 110 ? -21.969 4.324 -11.398 1 89 110 SER A O 1
ATOM 855 N N . THR A 1 111 ? -23.562 5.531 -12.352 1 93.75 111 THR A N 1
ATOM 856 C CA . THR A 1 111 ? -22.641 6.129 -13.305 1 93.75 111 THR A CA 1
ATOM 857 C C . THR A 1 111 ? -21.688 7.09 -12.609 1 93.75 111 THR A C 1
ATOM 859 O O . THR A 1 111 ? -20.484 7.098 -12.891 1 93.75 111 THR A O 1
ATOM 862 N N . LEU A 1 112 ? -22.219 7.875 -11.711 1 93.06 112 LEU A N 1
ATOM 863 C CA . LEU A 1 112 ? -21.375 8.797 -10.953 1 93.06 112 LEU A CA 1
ATOM 864 C C . LEU A 1 112 ? -20.344 8.031 -10.125 1 93.06 112 LEU A C 1
ATOM 866 O O . LEU A 1 112 ? -19.188 8.438 -10.039 1 93.06 112 LEU A O 1
ATOM 870 N N . GLN A 1 113 ? -20.797 6.977 -9.547 1 93.38 113 GLN A N 1
ATOM 871 C CA . GLN A 1 113 ? -19.891 6.141 -8.766 1 93.38 113 GLN A CA 1
ATOM 872 C C . GLN A 1 113 ? -18.812 5.527 -9.648 1 93.38 113 GLN A C 1
ATOM 874 O O . GLN A 1 113 ? -17.672 5.359 -9.211 1 93.38 113 GLN A O 1
ATOM 879 N N . SER A 1 114 ? -19.219 5.184 -10.844 1 96.69 114 SER A N 1
ATOM 880 C CA . SER A 1 114 ? -18.25 4.641 -11.789 1 96.69 114 SER A CA 1
ATOM 881 C C . SER A 1 114 ? -17.172 5.668 -12.148 1 96.69 114 SER A C 1
ATOM 883 O O . SER A 1 114 ? -15.992 5.336 -12.227 1 96.69 114 SER A O 1
ATOM 885 N N . TYR A 1 115 ? -17.609 6.902 -12.352 1 96.94 115 TYR A N 1
ATOM 886 C CA . TYR A 1 115 ? -16.656 7.973 -12.617 1 96.94 115 TYR A CA 1
ATOM 887 C C . TYR A 1 115 ? -15.688 8.148 -11.453 1 96.94 115 TYR A C 1
ATOM 889 O O . TYR A 1 115 ? -14.484 8.352 -11.664 1 96.94 115 TYR A O 1
ATOM 897 N N . LEU A 1 116 ? -16.234 8.086 -10.266 1 96.56 116 LEU A N 1
ATOM 898 C CA . LEU A 1 116 ? -15.406 8.242 -9.078 1 96.56 116 LEU A CA 1
ATOM 899 C C . LEU A 1 116 ? -14.375 7.121 -8.984 1 96.56 116 LEU A C 1
ATOM 901 O O . LEU A 1 116 ? -13.188 7.379 -8.766 1 96.56 116 LEU A O 1
ATOM 905 N N . LEU A 1 117 ? -14.789 5.879 -9.164 1 97.38 117 LEU A N 1
ATOM 906 C CA . LEU A 1 117 ? -13.906 4.727 -9.055 1 97.38 117 LEU A CA 1
ATOM 907 C C . LEU A 1 117 ? -12.812 4.781 -10.117 1 97.38 117 LEU A C 1
ATOM 909 O O . LEU A 1 117 ? -11.641 4.535 -9.82 1 97.38 117 LEU A O 1
ATOM 913 N N . VAL A 1 118 ? -13.188 5.094 -11.344 1 98.25 118 VAL A N 1
ATOM 914 C CA . VAL A 1 118 ? -12.227 5.156 -12.438 1 98.25 118 VAL A CA 1
ATOM 915 C C . VAL A 1 118 ? -11.242 6.301 -12.195 1 98.25 118 VAL A C 1
ATOM 917 O O . VAL A 1 118 ? -10.039 6.148 -12.406 1 98.25 118 VAL A O 1
ATOM 920 N N . GLY A 1 119 ? -11.766 7.43 -11.766 1 98 119 GLY A N 1
ATOM 921 C CA . GLY A 1 119 ? -10.891 8.555 -11.453 1 98 119 GLY A CA 1
ATOM 922 C C . GLY A 1 119 ? -9.883 8.242 -10.367 1 98 119 GLY A C 1
ATOM 923 O O . GLY A 1 119 ? -8.695 8.555 -10.5 1 98 119 GLY A O 1
ATOM 924 N N . GLN A 1 120 ? -10.383 7.637 -9.273 1 97.31 120 GLN A N 1
ATOM 925 C CA . GLN A 1 120 ? -9.492 7.23 -8.188 1 97.31 120 GLN A CA 1
ATOM 926 C C . GLN A 1 120 ? -8.43 6.25 -8.688 1 97.31 120 GLN A C 1
ATOM 928 O O . GLN A 1 120 ? -7.273 6.312 -8.266 1 97.31 120 GLN A O 1
ATOM 933 N N . SER A 1 121 ? -8.844 5.328 -9.539 1 98.06 121 SER A N 1
ATOM 934 C CA . SER A 1 121 ? -7.914 4.359 -10.109 1 98.06 121 SER A CA 1
ATOM 935 C C . SER A 1 121 ? -6.863 5.047 -10.984 1 98.06 121 SER A C 1
ATOM 937 O O . SER A 1 121 ? -5.684 4.703 -10.93 1 98.06 121 SER A O 1
ATOM 939 N N . MET A 1 122 ? -7.309 6.004 -11.766 1 98.12 122 MET A N 1
ATOM 940 C CA . MET A 1 122 ? -6.398 6.742 -12.633 1 98.12 122 MET A CA 1
ATOM 941 C C . MET A 1 122 ? -5.379 7.527 -11.82 1 98.12 122 MET A C 1
ATOM 943 O O . MET A 1 122 ? -4.203 7.605 -12.188 1 98.12 122 MET A O 1
ATOM 947 N N . LEU A 1 123 ? -5.852 8.102 -10.734 1 96.81 123 LEU A N 1
ATOM 948 C CA . LEU A 1 123 ? -4.941 8.828 -9.859 1 96.81 123 LEU A CA 1
ATOM 949 C C . LEU A 1 123 ? -3.916 7.887 -9.242 1 96.81 123 LEU A C 1
ATOM 951 O O . LEU A 1 123 ? -2.746 8.242 -9.086 1 96.81 123 LEU A O 1
ATOM 955 N N . ALA A 1 124 ? -4.309 6.703 -8.891 1 95.38 124 ALA A N 1
ATOM 956 C CA . ALA A 1 124 ? -3.426 5.719 -8.273 1 95.38 124 ALA A CA 1
ATOM 957 C C . ALA A 1 124 ? -2.309 5.309 -9.227 1 95.38 124 ALA A C 1
ATOM 959 O O . ALA A 1 124 ? -1.187 5.031 -8.797 1 95.38 124 ALA A O 1
ATOM 960 N N . ILE A 1 125 ? -2.598 5.27 -10.508 1 95.5 125 ILE A N 1
ATOM 961 C CA . ILE A 1 125 ? -1.584 4.867 -11.477 1 95.5 125 ILE A CA 1
ATOM 962 C C . ILE A 1 125 ? -0.918 6.105 -12.07 1 95.5 125 ILE A C 1
ATOM 964 O O . ILE A 1 125 ? -0.261 6.023 -13.109 1 95.5 125 ILE A O 1
ATOM 968 N N . LYS A 1 126 ? -1.204 7.344 -11.57 1 95.12 126 LYS A N 1
ATOM 969 C CA . LYS A 1 126 ? -0.572 8.617 -11.891 1 95.12 126 LYS A CA 1
ATOM 970 C C . LYS A 1 126 ? -0.974 9.102 -13.281 1 95.12 126 LYS A C 1
ATOM 972 O O . LYS A 1 126 ? -0.182 9.742 -13.977 1 95.12 126 LYS A O 1
ATOM 977 N N . HIS A 1 127 ? -2.113 8.648 -13.727 1 96.69 127 HIS A N 1
ATOM 978 C CA . HIS A 1 127 ? -2.715 9.203 -14.938 1 96.69 127 HIS A CA 1
ATOM 979 C C . HIS A 1 127 ? -3.551 10.438 -14.617 1 96.69 127 HIS A C 1
ATOM 981 O O . HIS A 1 127 ? -4.777 10.414 -14.727 1 96.69 127 HIS A O 1
ATOM 987 N N . LYS A 1 128 ? -2.916 11.508 -14.328 1 97.44 128 LYS A N 1
ATOM 988 C CA . LYS A 1 128 ? -3.543 12.703 -13.766 1 97.44 128 LYS A CA 1
ATOM 989 C C . LYS A 1 128 ? -4.301 13.484 -14.844 1 97.44 128 LYS A C 1
ATOM 991 O O . LYS A 1 128 ? -5.43 13.922 -14.617 1 97.44 128 LYS A O 1
ATOM 996 N N . GLU A 1 129 ? -3.719 13.648 -16.016 1 97.44 129 GLU A N 1
ATOM 997 C CA . GLU A 1 129 ? -4.379 14.375 -17.094 1 97.44 129 GLU A CA 1
ATOM 998 C C . GLU A 1 129 ? -5.652 13.664 -17.547 1 97.44 129 GLU A C 1
ATOM 1000 O O . GLU A 1 129 ? -6.688 14.305 -17.75 1 97.44 129 GLU A O 1
ATOM 1005 N N . GLU A 1 130 ? -5.535 12.391 -17.656 1 97.38 130 GLU A N 1
ATOM 1006 C CA . GLU A 1 130 ? -6.695 11.594 -18.031 1 97.38 130 GLU A CA 1
ATOM 1007 C C . GLU A 1 130 ? -7.797 11.68 -16.984 1 97.38 130 GLU A C 1
ATOM 1009 O O . GLU A 1 130 ? -8.984 11.695 -17.328 1 97.38 130 GLU A O 1
ATOM 1014 N N . CYS A 1 131 ? -7.391 11.68 -15.742 1 97.81 131 CYS A N 1
ATOM 1015 C CA . CYS A 1 131 ? -8.352 11.797 -14.656 1 97.81 131 CYS A CA 1
ATOM 1016 C C . CYS A 1 131 ? -9.109 13.117 -14.727 1 97.81 131 CYS A C 1
ATOM 1018 O O . CYS A 1 131 ? -10.328 13.141 -14.57 1 97.81 131 CYS A O 1
ATOM 1020 N N . LEU A 1 132 ? -8.422 14.219 -15 1 96.88 132 LEU A N 1
ATOM 1021 C CA . LEU A 1 132 ? -9.055 15.531 -15.109 1 96.88 132 LEU A CA 1
ATOM 1022 C C . LEU A 1 132 ? -10.055 15.562 -16.266 1 96.88 132 LEU A C 1
ATOM 1024 O O . LEU A 1 132 ? -11.164 16.078 -16.109 1 96.88 132 LEU A O 1
ATOM 1028 N N . ASP A 1 133 ? -9.625 14.977 -17.359 1 96.69 133 ASP A N 1
ATOM 1029 C CA . ASP A 1 133 ? -10.492 14.93 -18.531 1 96.69 133 ASP A CA 1
ATOM 1030 C C . ASP A 1 133 ? -11.742 14.109 -18.266 1 96.69 133 ASP A C 1
ATOM 1032 O O . ASP A 1 133 ? -12.836 14.469 -18.703 1 96.69 133 ASP A O 1
ATOM 1036 N N . LEU A 1 134 ? -11.562 13.086 -17.578 1 96.94 134 LEU A N 1
ATOM 1037 C CA . LEU A 1 134 ? -12.672 12.195 -17.25 1 96.94 134 LEU A CA 1
ATOM 1038 C C . LEU A 1 134 ? -13.695 12.898 -16.359 1 96.94 134 LEU A C 1
ATOM 1040 O O . LEU A 1 134 ? -14.891 12.875 -16.656 1 96.94 134 LEU A O 1
ATOM 1044 N N . VAL A 1 135 ? -13.273 13.516 -15.289 1 95.75 135 VAL A N 1
ATOM 1045 C CA . VAL A 1 135 ? -14.172 14.117 -14.312 1 95.75 135 VAL A CA 1
ATOM 1046 C C . VAL A 1 135 ? -14.812 15.375 -14.891 1 95.75 135 VAL A C 1
ATOM 1048 O O . VAL A 1 135 ? -15.953 15.711 -14.562 1 95.75 135 VAL A O 1
ATOM 1051 N N . ALA A 1 136 ? -14.133 16 -15.781 1 93.19 136 ALA A N 1
ATOM 1052 C CA . ALA A 1 136 ? -14.633 17.219 -16.406 1 93.19 136 ALA A CA 1
ATOM 1053 C C . ALA A 1 136 ? -15.844 16.938 -17.281 1 93.19 136 ALA A C 1
ATOM 1055 O O . ALA A 1 136 ? -16.641 17.828 -17.578 1 93.19 136 ALA A O 1
ATOM 1056 N N . LYS A 1 137 ? -15.992 15.727 -17.672 1 92.62 137 LYS A N 1
ATOM 1057 C CA . LYS A 1 137 ? -17.141 15.352 -18.5 1 92.62 137 LYS A CA 1
ATOM 1058 C C . LYS A 1 137 ? -18.438 15.383 -17.688 1 92.62 137 LYS A C 1
ATOM 1060 O O . LYS A 1 137 ? -19.516 15.602 -18.25 1 92.62 137 LYS A O 1
ATOM 1065 N N . VAL A 1 138 ? -18.266 15.211 -16.438 1 93.44 138 VAL A N 1
ATOM 1066 C CA . VAL A 1 138 ? -19.453 15.078 -15.617 1 93.44 138 VAL A CA 1
ATOM 1067 C C . VAL A 1 138 ? -19.641 16.328 -14.773 1 93.44 138 VAL A C 1
ATOM 1069 O O . VAL A 1 138 ? -20.766 16.781 -14.547 1 93.44 138 VAL A O 1
ATOM 1072 N N . LEU A 1 139 ? -18.594 16.891 -14.242 1 93.25 139 LEU A N 1
ATOM 1073 C CA . LEU A 1 139 ? -18.688 18.062 -13.391 1 93.25 139 LEU A CA 1
ATOM 1074 C C . LEU A 1 139 ? -18.781 19.344 -14.227 1 93.25 139 LEU A C 1
ATOM 1076 O O . LEU A 1 139 ? -17.969 19.547 -15.133 1 93.25 139 LEU A O 1
ATOM 1080 N N . PRO A 1 140 ? -19.719 20.141 -13.898 1 91.31 140 PRO A N 1
ATOM 1081 C CA . PRO A 1 140 ? -19.797 21.438 -14.594 1 91.31 140 PRO A CA 1
ATOM 1082 C C . PRO A 1 140 ? -18.594 22.328 -14.328 1 91.31 140 PRO A C 1
ATOM 1084 O O . PRO A 1 140 ? -17.781 22.031 -13.453 1 91.31 140 PRO A O 1
ATOM 1087 N N . ASP A 1 141 ? -18.469 23.406 -15.016 1 87.56 141 ASP A N 1
ATOM 1088 C CA . ASP A 1 141 ? -17.312 24.281 -14.93 1 87.56 141 ASP A CA 1
ATOM 1089 C C . ASP A 1 141 ? -17.5 25.328 -13.828 1 87.56 141 ASP A C 1
ATOM 1091 O O . ASP A 1 141 ? -16.516 25.781 -13.234 1 87.56 141 ASP A O 1
ATOM 1095 N N . ASP A 1 142 ? -18.688 25.578 -13.555 1 92.25 142 ASP A N 1
ATOM 1096 C CA . ASP A 1 142 ? -18.969 26.641 -12.594 1 92.25 142 ASP A CA 1
ATOM 1097 C C . ASP A 1 142 ? -19.219 26.078 -11.195 1 92.25 142 ASP A C 1
ATOM 1099 O O . ASP A 1 142 ? -19.891 25.047 -11.055 1 92.25 142 ASP A O 1
ATOM 1103 N N . GLU A 1 143 ? -18.719 26.797 -10.188 1 94.06 143 GLU A N 1
ATOM 1104 C CA . GLU A 1 143 ? -18.859 26.359 -8.805 1 94.06 143 GLU A CA 1
ATOM 1105 C C . GLU A 1 143 ? -20.328 26.266 -8.398 1 94.06 143 GLU A C 1
ATOM 1107 O O . GLU A 1 143 ? -20.734 25.281 -7.777 1 94.06 143 GLU A O 1
ATOM 1112 N N . ALA A 1 144 ? -21.109 27.234 -8.75 1 94.31 144 ALA A N 1
ATOM 1113 C CA . ALA A 1 144 ? -22.516 27.25 -8.383 1 94.31 144 ALA A CA 1
ATOM 1114 C C . ALA A 1 144 ? -23.266 26.078 -9 1 94.31 144 ALA A C 1
ATOM 1116 O O . ALA A 1 144 ? -24.141 25.484 -8.367 1 94.31 144 ALA A O 1
ATOM 1117 N N . ALA A 1 145 ? -22.875 25.766 -10.188 1 94.06 145 ALA A N 1
ATOM 1118 C CA . ALA A 1 145 ? -23.5 24.656 -10.883 1 94.06 145 ALA A CA 1
ATOM 1119 C C . ALA A 1 145 ? -23.141 23.312 -10.234 1 94.06 145 ALA A C 1
ATOM 1121 O O . ALA A 1 145 ? -23.953 22.406 -10.18 1 94.06 145 ALA A O 1
ATOM 1122 N N . ILE A 1 146 ? -21.938 23.219 -9.789 1 95.38 146 ILE A N 1
ATOM 1123 C CA . ILE A 1 146 ? -21.5 21.984 -9.133 1 95.38 146 ILE A CA 1
ATOM 1124 C C . ILE A 1 146 ? -22.25 21.797 -7.82 1 95.38 146 ILE A C 1
ATOM 1126 O O . ILE A 1 146 ? -22.719 20.703 -7.512 1 95.38 146 ILE A O 1
ATOM 1130 N N . VAL A 1 147 ? -22.406 22.844 -7.07 1 94.44 147 VAL A N 1
ATOM 1131 C CA . VAL A 1 147 ? -23.094 22.781 -5.793 1 94.44 147 VAL A CA 1
ATOM 1132 C C . VAL A 1 147 ? -24.562 22.438 -6.02 1 94.44 147 VAL A C 1
ATOM 1134 O O . VAL A 1 147 ? -25.156 21.656 -5.27 1 94.44 147 VAL A O 1
ATOM 1137 N N . ALA A 1 148 ? -25.156 23 -7.059 1 92.75 148 ALA A N 1
ATOM 1138 C CA . ALA A 1 148 ? -26.547 22.672 -7.402 1 92.75 148 ALA A CA 1
ATOM 1139 C C . ALA A 1 148 ? -26.672 21.203 -7.801 1 92.75 148 ALA A C 1
ATOM 1141 O O . ALA A 1 148 ? -27.656 20.531 -7.465 1 92.75 148 ALA A O 1
ATOM 1142 N N . PHE A 1 149 ? -25.688 20.797 -8.508 1 92.75 149 PHE A N 1
ATOM 1143 C CA . PHE A 1 149 ? -25.641 19.391 -8.914 1 92.75 149 PHE A CA 1
ATOM 1144 C C . PHE A 1 149 ? -25.578 18.484 -7.695 1 92.75 149 PHE A C 1
ATOM 1146 O O . PHE A 1 149 ? -26.266 17.453 -7.645 1 92.75 149 PHE A O 1
ATOM 1153 N N . ALA A 1 150 ? -24.812 18.797 -6.703 1 92.69 150 ALA A N 1
ATOM 1154 C CA . ALA A 1 150 ? -24.688 18.031 -5.469 1 92.69 150 ALA A CA 1
ATOM 1155 C C . ALA A 1 150 ? -26.031 17.969 -4.723 1 92.69 150 ALA A C 1
ATOM 1157 O O . ALA A 1 150 ? -26.391 16.938 -4.168 1 92.69 150 ALA A O 1
ATOM 1158 N N . ARG A 1 151 ? -26.766 19.016 -4.723 1 89.5 151 ARG A N 1
ATOM 1159 C CA . ARG A 1 151 ? -28.062 19.078 -4.043 1 89.5 151 ARG A CA 1
ATOM 1160 C C . ARG A 1 151 ? -29.078 18.172 -4.719 1 89.5 151 ARG A C 1
ATOM 1162 O O . ARG A 1 151 ? -29.859 17.5 -4.047 1 89.5 151 ARG A O 1
ATOM 1169 N N . ARG A 1 152 ? -29 18.125 -5.941 1 87.19 152 ARG A N 1
ATOM 1170 C CA . ARG A 1 152 ? -29.906 17.266 -6.691 1 87.19 152 ARG A CA 1
ATOM 1171 C C . ARG A 1 152 ? -29.562 15.789 -6.473 1 87.19 152 ARG A C 1
ATOM 1173 O O . ARG A 1 152 ? -30.469 14.953 -6.367 1 87.19 152 ARG A O 1
ATOM 1180 N N . SER A 1 153 ? -28.328 15.555 -6.43 1 85.25 153 SER A N 1
ATOM 1181 C CA . SER A 1 153 ? -27.891 14.172 -6.262 1 85.25 153 SER A CA 1
ATOM 1182 C C . SER A 1 153 ? -28.172 13.672 -4.852 1 85.25 153 SER A C 1
ATOM 1184 O O . SER A 1 153 ? -28.328 12.469 -4.637 1 85.25 153 SER A O 1
ATOM 1186 N N . ALA A 1 154 ? -28.156 14.492 -3.84 1 80.88 154 ALA A N 1
ATOM 1187 C CA . ALA A 1 154 ? -28.359 14.133 -2.439 1 80.88 154 ALA A CA 1
ATOM 1188 C C . ALA A 1 154 ? -29.797 13.648 -2.207 1 80.88 154 ALA A C 1
ATOM 1190 O O . ALA A 1 154 ? -30.062 12.898 -1.262 1 80.88 154 ALA A O 1
ATOM 1191 N N . ALA A 1 155 ? -30.672 13.984 -2.967 1 73.56 155 ALA A N 1
ATOM 1192 C CA . ALA A 1 155 ? -32.094 13.664 -2.809 1 73.56 155 ALA A CA 1
ATOM 1193 C C . ALA A 1 155 ? -32.344 12.195 -3.135 1 73.56 155 ALA A C 1
ATOM 1195 O O . ALA A 1 155 ? -33.406 11.648 -2.75 1 73.56 155 ALA A O 1
ATOM 1196 N N . GLN A 1 156 ? -31.359 11.5 -3.498 1 70.44 156 GLN A N 1
ATOM 1197 C CA . GLN A 1 156 ? -31.531 10.094 -3.83 1 70.44 156 GLN A CA 1
ATOM 1198 C C . GLN A 1 156 ? -31.266 9.203 -2.617 1 70.44 156 GLN A C 1
ATOM 1200 O O . GLN A 1 156 ? -30.406 9.508 -1.798 1 70.44 156 GLN A O 1
ATOM 1205 N N . PRO A 1 157 ? -32.031 8.242 -2.234 1 61.66 157 PRO A N 1
ATOM 1206 C CA . PRO A 1 157 ? -31.969 7.434 -1.012 1 61.66 157 PRO A CA 1
ATOM 1207 C C . PRO A 1 157 ? -30.594 6.844 -0.746 1 61.66 157 PRO A C 1
ATOM 1209 O O . PRO A 1 157 ? -30.141 6.797 0.404 1 61.66 157 PRO A O 1
ATOM 1212 N N . ASP A 1 158 ? -29.891 6.336 -1.688 1 60.53 158 ASP A N 1
ATOM 1213 C CA . ASP A 1 158 ? -28.609 5.652 -1.469 1 60.53 158 ASP A CA 1
ATOM 1214 C C . ASP A 1 158 ? -27.531 6.633 -1.024 1 60.53 158 ASP A C 1
ATOM 1216 O O . ASP A 1 158 ? -26.516 6.23 -0.461 1 60.53 158 ASP A O 1
ATOM 1220 N N . GLU A 1 159 ? -27.797 7.91 -1.112 1 61.41 159 GLU A N 1
ATOM 1221 C CA . GLU A 1 159 ? -26.781 8.93 -0.915 1 61.41 159 GLU A CA 1
ATOM 1222 C C . GLU A 1 159 ? -26.844 9.508 0.497 1 61.41 159 GLU A C 1
ATOM 1224 O O . GLU A 1 159 ? -25.891 10.164 0.944 1 61.41 159 GLU A O 1
ATOM 1229 N N . THR A 1 160 ? -27.734 9.102 1.298 1 60.66 160 THR A N 1
ATOM 1230 C CA . THR A 1 160 ? -27.844 9.711 2.615 1 60.66 160 THR A CA 1
ATOM 1231 C C . THR A 1 160 ? -26.859 9.086 3.6 1 60.66 160 THR A C 1
ATOM 1233 O O . THR A 1 160 ? -26.469 9.727 4.57 1 60.66 160 THR A O 1
ATOM 1236 N N . SER A 1 161 ? -26.406 8.016 3.252 1 69.38 161 SER A N 1
ATOM 1237 C CA . SER A 1 161 ? -25.625 7.32 4.273 1 69.38 161 SER A CA 1
ATOM 1238 C C . SER A 1 161 ? -24.125 7.523 4.062 1 69.38 161 SER A C 1
ATOM 1240 O O . SER A 1 161 ? -23.328 7.133 4.906 1 69.38 161 SER A O 1
ATOM 1242 N N . SER A 1 162 ? -23.797 8.289 3.021 1 83.25 162 SER A N 1
ATOM 1243 C CA . SER A 1 162 ? -22.391 8.492 2.744 1 83.25 162 SER A CA 1
ATOM 1244 C C . SER A 1 162 ? -22.125 9.898 2.203 1 83.25 162 SER A C 1
ATOM 1246 O O . SER A 1 162 ? -23.031 10.719 2.146 1 83.25 162 SER A O 1
ATOM 1248 N N . ILE A 1 163 ? -20.875 10.211 2.004 1 90.56 163 ILE A N 1
ATOM 1249 C CA . ILE A 1 163 ? -20.484 11.5 1.433 1 90.56 163 ILE A CA 1
ATOM 1250 C C . ILE A 1 163 ? -21.062 11.625 0.022 1 90.56 163 ILE A C 1
ATOM 1252 O O . ILE A 1 163 ? -21.047 10.664 -0.75 1 90.56 163 ILE A O 1
ATOM 1256 N N . ASN A 1 164 ? -21.609 12.742 -0.219 1 93.12 164 ASN A N 1
ATOM 1257 C CA . ASN A 1 164 ? -22.156 13.031 -1.542 1 93.12 164 ASN A CA 1
ATOM 1258 C C . ASN A 1 164 ? -21.141 12.703 -2.645 1 93.12 164 ASN A C 1
ATOM 1260 O O . ASN A 1 164 ? -19.969 13.047 -2.535 1 93.12 164 ASN A O 1
ATOM 1264 N N . VAL A 1 165 ? -21.609 12.039 -3.656 1 93.75 165 VAL A N 1
ATOM 1265 C CA . VAL A 1 165 ? -20.703 11.562 -4.699 1 93.75 165 VAL A CA 1
ATOM 1266 C C . VAL A 1 165 ? -20.109 12.75 -5.449 1 93.75 165 VAL A C 1
ATOM 1268 O O . VAL A 1 165 ? -18.953 12.695 -5.875 1 93.75 165 VAL A O 1
ATOM 1271 N N . VAL A 1 166 ? -20.828 13.797 -5.637 1 95.12 166 VAL A N 1
ATOM 1272 C CA . VAL A 1 166 ? -20.344 14.984 -6.332 1 95.12 166 VAL A CA 1
ATOM 1273 C C . VAL A 1 166 ? -19.219 15.633 -5.52 1 95.12 166 VAL A C 1
ATOM 1275 O O . VAL A 1 166 ? -18.219 16.094 -6.082 1 95.12 166 VAL A O 1
ATOM 1278 N N . SER A 1 167 ? -19.453 15.68 -4.215 1 96.06 167 SER A N 1
ATOM 1279 C CA . SER A 1 167 ? -18.391 16.156 -3.328 1 96.06 167 SER A CA 1
ATOM 1280 C C . SER A 1 167 ? -17.125 15.32 -3.467 1 96.06 167 SER A C 1
ATOM 1282 O O . SER A 1 167 ? -16.016 15.867 -3.514 1 96.06 167 SER A O 1
ATOM 1284 N N . SER A 1 168 ? -17.344 14.039 -3.574 1 96.75 168 SER A N 1
ATOM 1285 C CA . SER A 1 168 ? -16.203 13.141 -3.736 1 96.75 168 SER A CA 1
ATOM 1286 C C . SER A 1 168 ? -15.484 13.383 -5.059 1 96.75 168 SER A C 1
ATOM 1288 O O . SER A 1 168 ? -14.258 13.289 -5.129 1 96.75 168 SER A O 1
ATOM 1290 N N . LEU A 1 169 ? -16.234 13.633 -6.086 1 97.19 169 LEU A N 1
ATOM 1291 C CA . LEU A 1 169 ? -15.641 13.922 -7.391 1 97.19 169 LEU A CA 1
ATOM 1292 C C . LEU A 1 169 ? -14.867 15.234 -7.352 1 97.19 169 LEU A C 1
ATOM 1294 O O . LEU A 1 169 ? -13.789 15.344 -7.941 1 97.19 169 LEU A O 1
ATOM 1298 N N . ALA A 1 170 ? -15.43 16.188 -6.656 1 97.88 170 ALA A N 1
ATOM 1299 C CA . ALA A 1 170 ? -14.727 17.469 -6.496 1 97.88 170 ALA A CA 1
ATOM 1300 C C . ALA A 1 170 ? -13.438 17.281 -5.711 1 97.88 170 ALA A C 1
ATOM 1302 O O . ALA A 1 170 ? -12.414 17.891 -6.031 1 97.88 170 ALA A O 1
ATOM 1303 N N . LEU A 1 171 ? -13.508 16.516 -4.641 1 97.81 171 LEU A N 1
ATOM 1304 C CA . LEU A 1 171 ? -12.312 16.188 -3.877 1 97.81 171 LEU A CA 1
ATOM 1305 C C . LEU A 1 171 ? -11.25 15.547 -4.773 1 97.81 171 LEU A C 1
ATOM 1307 O O . LEU A 1 171 ? -10.07 15.898 -4.699 1 97.81 171 LEU A O 1
ATOM 1311 N N . LEU A 1 172 ? -11.711 14.641 -5.59 1 97.75 172 LEU A N 1
ATOM 1312 C CA . LEU A 1 172 ? -10.812 13.961 -6.516 1 97.75 172 LEU A CA 1
ATOM 1313 C C . LEU A 1 172 ? -10.148 14.953 -7.457 1 97.75 172 LEU A C 1
ATOM 1315 O O . LEU A 1 172 ? -8.953 14.844 -7.742 1 97.75 172 LEU A O 1
ATOM 1319 N N . MET A 1 173 ? -10.898 15.922 -7.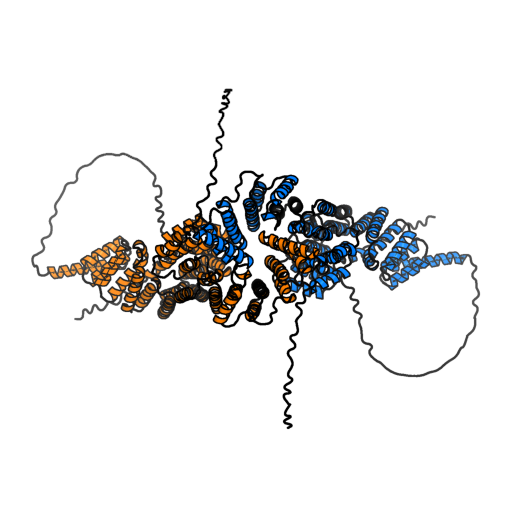957 1 97.56 173 MET A N 1
ATOM 1320 C CA . MET A 1 173 ? -10.344 16.969 -8.805 1 97.56 173 MET A CA 1
ATOM 1321 C C . MET A 1 173 ? -9.258 17.75 -8.062 1 97.56 173 MET A C 1
ATOM 1323 O O . MET A 1 173 ? -8.195 18.031 -8.625 1 97.56 173 MET A O 1
ATOM 1327 N N . GLY A 1 174 ? -9.594 18.094 -6.824 1 97.62 174 GLY A N 1
ATOM 1328 C CA . GLY A 1 174 ? -8.617 18.812 -6.016 1 97.62 174 GLY A CA 1
ATOM 1329 C C . GLY A 1 174 ? -7.324 18.031 -5.832 1 97.62 174 GLY A C 1
ATOM 1330 O O . GLY A 1 174 ? -6.238 18.594 -6.008 1 97.62 174 GLY A O 1
ATOM 1331 N N . GLU A 1 175 ? -7.445 16.781 -5.531 1 97.12 175 GLU A N 1
ATOM 1332 C CA . GLU A 1 175 ? -6.277 15.938 -5.332 1 97.12 175 GLU A CA 1
ATOM 1333 C C . GLU A 1 175 ? -5.48 15.773 -6.621 1 97.12 175 GLU A C 1
ATOM 1335 O O . GLU A 1 175 ? -4.25 15.711 -6.594 1 97.12 175 GLU A O 1
ATOM 1340 N N . THR A 1 176 ? -6.168 15.664 -7.75 1 97.81 176 THR A N 1
ATOM 1341 C CA . THR A 1 176 ? -5.504 15.523 -9.039 1 97.81 176 THR A CA 1
ATOM 1342 C C . THR A 1 176 ? -4.73 16.797 -9.383 1 97.81 176 THR A C 1
ATOM 1344 O O . THR A 1 176 ? -3.576 16.719 -9.82 1 97.81 176 THR A O 1
ATOM 1347 N N . PHE A 1 177 ? -5.324 17.922 -9.18 1 97.31 177 PHE A N 1
ATOM 1348 C CA . PHE A 1 177 ? -4.648 19.188 -9.43 1 97.31 177 PHE A CA 1
ATOM 1349 C C . PHE A 1 177 ? -3.43 19.344 -8.531 1 97.31 177 PHE A C 1
ATOM 1351 O O . PHE A 1 177 ? -2.387 19.828 -8.969 1 97.31 177 PHE A O 1
ATOM 1358 N N . GLU A 1 178 ? -3.627 18.984 -7.281 1 94.69 178 GLU A N 1
ATOM 1359 C CA . GLU A 1 178 ? -2.496 19.047 -6.363 1 94.69 178 GLU A CA 1
ATOM 1360 C C . GLU A 1 178 ? -1.339 18.172 -6.852 1 94.69 178 GLU A C 1
ATOM 1362 O O . GLU A 1 178 ? -0.179 18.594 -6.797 1 94.69 178 GLU A O 1
ATOM 1367 N N . GLY A 1 179 ? -1.678 16.984 -7.336 1 93.5 179 GLY A N 1
ATOM 1368 C CA . GLY A 1 179 ? -0.658 16.094 -7.867 1 93.5 179 GLY A CA 1
ATOM 1369 C C . GLY A 1 179 ? 0.063 16.672 -9.07 1 93.5 179 GLY A C 1
ATOM 1370 O O . GLY A 1 179 ? 1.238 16.375 -9.297 1 93.5 179 GLY A O 1
ATOM 1371 N N . MET A 1 180 ? -0.58 17.531 -9.773 1 95.31 180 MET A N 1
ATOM 1372 C CA . MET A 1 180 ? -0.003 18.141 -10.969 1 95.31 180 MET A CA 1
ATOM 1373 C C . MET A 1 180 ? 0.777 19.406 -10.609 1 95.31 180 MET A C 1
ATOM 1375 O O . MET A 1 180 ? 1.383 20.031 -11.477 1 95.31 180 MET A O 1
ATOM 1379 N N . GLY A 1 181 ? 0.737 19.812 -9.375 1 91.12 181 GLY A N 1
ATOM 1380 C CA . GLY A 1 181 ? 1.448 21 -8.922 1 91.12 181 GLY A CA 1
ATOM 1381 C C . GLY A 1 181 ? 0.624 22.266 -9.023 1 91.12 181 GLY A C 1
ATOM 1382 O O . GLY A 1 181 ? 1.124 23.359 -8.766 1 91.12 181 GLY A O 1
ATOM 1383 N N . ASN A 1 182 ? -0.616 22.078 -9.43 1 94.75 182 ASN A N 1
ATOM 1384 C CA . ASN A 1 182 ? -1.516 23.234 -9.492 1 94.75 182 ASN A CA 1
ATOM 1385 C C . ASN A 1 182 ? -2.254 23.438 -8.172 1 94.75 182 ASN A C 1
ATOM 1387 O O . ASN A 1 182 ? -3.406 23.016 -8.031 1 94.75 182 ASN A O 1
ATOM 1391 N N . ARG A 1 183 ? -1.759 24.156 -7.301 1 93.06 183 ARG A N 1
ATOM 1392 C CA . ARG A 1 183 ? -2.271 24.312 -5.941 1 93.06 183 ARG A CA 1
ATOM 1393 C C . ARG A 1 183 ? -3.473 25.25 -5.91 1 93.06 183 ARG A C 1
ATOM 1395 O O . ARG A 1 183 ? -4.391 25.062 -5.109 1 93.06 183 ARG A O 1
ATOM 1402 N N . ASP A 1 184 ? -3.521 26.188 -6.805 1 94.5 184 ASP A N 1
ATOM 1403 C CA . ASP A 1 184 ? -4.633 27.141 -6.844 1 94.5 184 ASP A CA 1
ATOM 1404 C C . ASP A 1 184 ? -5.949 26.422 -7.156 1 94.5 184 ASP A C 1
ATOM 1406 O O . ASP A 1 184 ? -6.93 26.578 -6.43 1 94.5 184 ASP A O 1
ATOM 1410 N N . ASN A 1 185 ? -5.848 25.672 -8.211 1 96.06 185 ASN A N 1
ATOM 1411 C CA . ASN A 1 185 ? -7.055 24.922 -8.562 1 96.06 185 ASN A CA 1
ATOM 1412 C C . ASN A 1 185 ? -7.387 23.859 -7.516 1 96.06 185 ASN A C 1
ATOM 1414 O O . ASN A 1 185 ? -8.562 23.578 -7.27 1 96.06 185 ASN A O 1
ATOM 1418 N N . ALA A 1 186 ? -6.383 23.25 -6.973 1 96.88 186 ALA A N 1
ATOM 1419 C CA . ALA A 1 186 ? -6.621 22.281 -5.906 1 96.88 186 ALA A CA 1
ATOM 1420 C C . ALA A 1 186 ? -7.406 22.906 -4.758 1 96.88 186 ALA A C 1
ATOM 1422 O O . ALA A 1 186 ? -8.383 22.344 -4.277 1 96.88 186 ALA A O 1
ATOM 1423 N N . MET A 1 187 ? -7.008 24.078 -4.328 1 96.44 187 MET A N 1
ATOM 1424 C CA . MET A 1 187 ? -7.664 24.797 -3.242 1 96.44 187 MET A CA 1
ATOM 1425 C C . MET A 1 187 ? -9.125 25.078 -3.584 1 96.44 187 MET A C 1
ATOM 1427 O O . MET A 1 187 ? -10.008 24.906 -2.748 1 96.44 187 MET A O 1
ATOM 1431 N N . VAL A 1 188 ? -9.352 25.516 -4.801 1 96.75 188 VAL A N 1
ATOM 1432 C CA . VAL A 1 188 ? -10.703 25.844 -5.246 1 96.75 188 VAL A CA 1
ATOM 1433 C C . VAL A 1 188 ? -11.586 24.609 -5.172 1 96.75 188 VAL A C 1
ATOM 1435 O O . VAL A 1 188 ? -12.703 24.672 -4.641 1 96.75 188 VAL A O 1
ATOM 1438 N N . TYR A 1 189 ? -11.102 23.516 -5.633 1 97.75 189 TYR A N 1
ATOM 1439 C CA . TYR A 1 189 ? -11.93 22.312 -5.688 1 97.75 189 TYR A CA 1
ATOM 1440 C C . TYR A 1 189 ? -12.086 21.688 -4.301 1 97.75 189 TYR A C 1
ATOM 1442 O O . TYR A 1 189 ? -13.117 21.078 -4.004 1 97.75 189 TYR A O 1
ATOM 1450 N N . TYR A 1 190 ? -11.094 21.797 -3.439 1 98 190 TYR A N 1
ATOM 1451 C CA . TYR A 1 190 ? -11.305 21.406 -2.055 1 98 190 TYR A CA 1
ATOM 1452 C C . TYR A 1 190 ? -12.422 22.203 -1.415 1 98 190 TYR A C 1
ATOM 1454 O O . TYR A 1 190 ? -13.266 21.656 -0.695 1 98 190 TYR A O 1
ATOM 1462 N N . ARG A 1 191 ? -12.422 23.5 -1.65 1 97.31 191 ARG A N 1
ATOM 1463 C CA . ARG A 1 191 ? -13.484 24.359 -1.147 1 97.31 191 ARG A CA 1
ATOM 1464 C C . ARG A 1 191 ? -14.844 23.953 -1.717 1 97.31 191 ARG A C 1
ATOM 1466 O O . ARG A 1 191 ? -15.828 23.875 -0.985 1 97.31 191 ARG A O 1
ATOM 1473 N N . ILE A 1 192 ? -14.875 23.688 -3.02 1 97.5 192 ILE A N 1
ATOM 1474 C CA . ILE A 1 192 ? -16.109 23.266 -3.678 1 97.5 192 ILE A CA 1
ATOM 1475 C C . ILE A 1 192 ? -16.609 21.969 -3.053 1 97.5 192 ILE A C 1
ATOM 1477 O O . ILE A 1 192 ? -17.812 21.812 -2.805 1 97.5 192 ILE A O 1
ATOM 1481 N N . ALA A 1 193 ? -15.719 21 -2.834 1 97.75 193 ALA A N 1
ATOM 1482 C CA . ALA A 1 193 ? -16.094 19.734 -2.225 1 97.75 193 ALA A CA 1
ATOM 1483 C C . ALA A 1 193 ? -16.797 19.953 -0.889 1 97.75 193 ALA A C 1
ATOM 1485 O O . ALA A 1 193 ? -17.797 19.297 -0.598 1 97.75 193 ALA A O 1
ATOM 1486 N N . LEU A 1 194 ? -16.297 20.875 -0.102 1 97.19 194 LEU A N 1
ATOM 1487 C CA . LEU A 1 194 ? -16.875 21.172 1.203 1 97.19 194 LEU A CA 1
ATOM 1488 C C . LEU A 1 194 ? -18.234 21.875 1.054 1 97.19 194 LEU A C 1
ATOM 1490 O O . LEU A 1 194 ? -19.141 21.656 1.865 1 97.19 194 LEU A O 1
ATOM 1494 N N . ARG A 1 195 ? -18.328 22.703 0.099 1 96.5 195 ARG A N 1
ATOM 1495 C CA . ARG A 1 195 ? -19.594 23.375 -0.136 1 96.5 195 ARG A CA 1
ATOM 1496 C C . ARG A 1 195 ? -20.672 22.406 -0.614 1 96.5 195 ARG A C 1
ATOM 1498 O O . ARG A 1 195 ? -21.859 22.594 -0.344 1 96.5 195 ARG A O 1
ATOM 1505 N N . CYS A 1 196 ? -20.25 21.406 -1.354 1 95.75 196 CYS A N 1
ATOM 1506 C CA . CYS A 1 196 ? -21.172 20.359 -1.789 1 95.75 196 CYS A CA 1
ATOM 1507 C C . CYS A 1 196 ? -21.656 19.516 -0.606 1 95.75 196 CYS A C 1
ATOM 1509 O O . CYS A 1 196 ? -22.844 19.203 -0.496 1 95.75 196 CYS A O 1
ATOM 1511 N N . ASP A 1 197 ? -20.734 19.141 0.196 1 95.06 197 ASP A N 1
ATOM 1512 C CA . ASP A 1 197 ? -21.016 18.359 1.392 1 95.06 197 ASP A CA 1
ATOM 1513 C C . ASP A 1 197 ? -20 18.656 2.494 1 95.06 197 ASP A C 1
ATOM 1515 O O . ASP A 1 197 ? -18.844 18.234 2.404 1 95.06 197 ASP A O 1
ATOM 1519 N N . VAL A 1 198 ? -20.406 19.281 3.568 1 95.62 198 VAL A N 1
ATOM 1520 C CA . VAL A 1 198 ? -19.531 19.719 4.645 1 95.62 198 VAL A CA 1
ATOM 1521 C C . VAL A 1 198 ? -18.938 18.516 5.371 1 95.62 198 VAL A C 1
ATOM 1523 O O . VAL A 1 198 ? -17.906 18.625 6.039 1 95.62 198 VAL A O 1
ATOM 1526 N N . ARG A 1 199 ? -19.484 17.375 5.191 1 94.44 199 ARG A N 1
ATOM 1527 C CA . ARG A 1 199 ? -19.062 16.156 5.883 1 94.44 199 ARG A CA 1
ATOM 1528 C C . ARG A 1 199 ? -17.781 15.602 5.277 1 94.44 199 ARG A C 1
ATOM 1530 O O . ARG A 1 199 ? -17.172 14.68 5.828 1 94.44 199 ARG A O 1
ATOM 1537 N N . CYS A 1 200 ? -17.375 16.109 4.109 1 96 200 CYS A N 1
ATOM 1538 C CA . CYS A 1 200 ? -16.125 15.695 3.492 1 96 200 CYS A CA 1
ATOM 1539 C C . CYS A 1 200 ? -14.922 16.25 4.262 1 96 200 CYS A C 1
ATOM 1541 O O . CYS A 1 200 ? -14.242 17.156 3.789 1 96 200 CYS A O 1
ATOM 1543 N N . ALA A 1 201 ? -14.562 15.609 5.277 1 95.81 201 ALA A N 1
ATOM 1544 C CA . ALA A 1 201 ? -13.523 16.078 6.184 1 95.81 201 ALA A CA 1
ATOM 1545 C C . ALA A 1 201 ? -12.156 16.062 5.5 1 95.81 201 ALA A C 1
ATOM 1547 O O . ALA A 1 201 ? -11.289 16.891 5.816 1 95.81 201 ALA A O 1
ATOM 1548 N N . GLU A 1 202 ? -11.984 15.188 4.559 1 95.88 202 GLU A N 1
ATOM 1549 C CA . GLU A 1 202 ? -10.719 15.109 3.844 1 95.88 202 GLU A CA 1
ATOM 1550 C C . GLU A 1 202 ? -10.391 16.422 3.148 1 95.88 202 GLU A C 1
ATOM 1552 O O . GLU A 1 202 ? -9.25 16.906 3.205 1 95.88 202 GLU A O 1
ATOM 1557 N N . ALA A 1 203 ? -11.375 16.938 2.514 1 97.44 203 ALA A N 1
ATOM 1558 C CA . ALA A 1 203 ? -11.18 18.203 1.823 1 97.44 203 ALA A CA 1
ATOM 1559 C C . ALA A 1 203 ? -10.805 19.312 2.807 1 97.44 203 ALA A C 1
ATOM 1561 O O . ALA A 1 203 ? -9.922 20.125 2.525 1 97.44 203 ALA A O 1
ATOM 1562 N N . PHE A 1 204 ? -11.461 19.312 3.91 1 96.94 204 PHE A N 1
ATOM 1563 C CA . PHE A 1 204 ? -11.188 20.312 4.938 1 96.94 204 PHE A CA 1
ATOM 1564 C C . PHE A 1 204 ? -9.742 20.219 5.418 1 96.94 204 PHE A C 1
ATOM 1566 O O . PHE A 1 204 ? -9.047 21.234 5.504 1 96.94 204 PHE A O 1
ATOM 1573 N N . PHE A 1 205 ? -9.297 19.094 5.656 1 95.5 205 PHE A N 1
ATOM 1574 C CA . PHE A 1 205 ? -7.977 18.938 6.262 1 95.5 205 PHE A CA 1
ATOM 1575 C C . PHE A 1 205 ? -6.879 19.078 5.215 1 95.5 205 PHE A C 1
ATOM 1577 O O . PHE A 1 205 ? -5.75 19.469 5.543 1 95.5 205 PHE A O 1
ATOM 1584 N N . HIS A 1 206 ? -7.18 18.844 3.941 1 95.81 206 HIS A N 1
ATOM 1585 C CA . HIS A 1 206 ? -6.223 19.219 2.908 1 95.81 206 HIS A CA 1
ATOM 1586 C C . HIS A 1 206 ? -5.961 20.719 2.924 1 95.81 206 HIS A C 1
ATOM 1588 O O . HIS A 1 206 ? -4.816 21.156 2.775 1 95.81 206 HIS A O 1
ATOM 1594 N N . LEU A 1 207 ? -7.02 21.453 3.174 1 95.81 207 LEU A N 1
ATOM 1595 C CA . LEU A 1 207 ? -6.91 22.906 3.174 1 95.81 207 LEU A CA 1
ATOM 1596 C C . LEU A 1 207 ? -6.16 23.391 4.406 1 95.81 207 LEU A C 1
ATOM 1598 O O . LEU A 1 207 ? -5.328 24.297 4.312 1 95.81 207 LEU A O 1
ATOM 1602 N N . VAL A 1 208 ? -6.387 22.75 5.523 1 92.12 208 VAL A N 1
ATOM 1603 C CA . VAL A 1 208 ? -5.883 23.25 6.801 1 92.12 208 VAL A CA 1
ATOM 1604 C C . VAL A 1 208 ? -4.465 22.734 7.031 1 92.12 208 VAL A C 1
ATOM 1606 O O . VAL A 1 208 ? -3.564 23.516 7.367 1 92.12 208 VAL A O 1
ATOM 1609 N N . GLU A 1 209 ? -4.277 21.484 6.84 1 89.88 209 GLU A N 1
ATOM 1610 C CA . GLU A 1 209 ? -2.986 20.875 7.148 1 89.88 209 GLU A CA 1
ATOM 1611 C C . GLU A 1 209 ? -1.915 21.328 6.156 1 89.88 209 GLU A C 1
ATOM 1613 O O . GLU A 1 209 ? -0.74 21.438 6.516 1 89.88 209 GLU A O 1
ATOM 1618 N N . LYS A 1 210 ? -2.342 21.641 4.996 1 92 210 LYS A N 1
ATOM 1619 C CA . LYS A 1 210 ? -1.382 22.109 3.994 1 92 210 LYS A CA 1
ATOM 1620 C C . LYS A 1 210 ? -1.329 23.625 3.934 1 92 210 LYS A C 1
ATOM 1622 O O . LYS A 1 210 ? -0.716 24.203 3.029 1 92 210 LYS A O 1
ATOM 1627 N N . GLN A 1 211 ? -2 24.219 4.891 1 92.38 211 GLN A N 1
ATOM 1628 C CA . GLN A 1 211 ? -1.962 25.672 5.066 1 92.38 211 GLN A CA 1
ATOM 1629 C C . GLN A 1 211 ? -2.193 26.391 3.74 1 92.38 211 GLN A C 1
ATOM 1631 O O . GLN A 1 211 ? -1.395 27.25 3.344 1 92.38 211 GLN A O 1
ATOM 1636 N N . MET A 1 212 ? -3.273 26.125 3.141 1 93.81 212 MET A N 1
ATOM 1637 C CA . MET A 1 212 ? -3.566 26.672 1.818 1 93.81 212 MET A CA 1
ATOM 1638 C C . MET A 1 212 ? -4.293 28 1.929 1 93.81 212 MET A C 1
ATOM 1640 O O . MET A 1 212 ? -4.336 28.781 0.969 1 93.81 212 MET A O 1
ATOM 1644 N N . LEU A 1 213 ? -4.789 28.281 3.119 1 93.44 213 LEU A N 1
ATOM 1645 C CA . LEU A 1 213 ? -5.676 29.438 3.254 1 93.44 213 LEU A CA 1
ATOM 1646 C C . LEU A 1 213 ? -5.062 30.484 4.172 1 93.44 213 LEU A C 1
ATOM 1648 O O . LEU A 1 213 ? -4.469 30.141 5.199 1 93.44 213 LEU A O 1
ATOM 1652 N N . THR A 1 214 ? -5.223 31.719 3.74 1 90.88 214 THR A N 1
ATOM 1653 C CA . THR A 1 214 ? -4.887 32.812 4.625 1 90.88 214 THR A CA 1
ATOM 1654 C C . THR A 1 214 ? -5.93 32.969 5.73 1 90.88 214 THR A C 1
ATOM 1656 O O . THR A 1 214 ? -6.984 32.344 5.684 1 90.88 214 THR A O 1
ATOM 1659 N N . THR A 1 215 ? -5.602 33.75 6.707 1 88.56 215 THR A N 1
ATOM 1660 C CA . THR A 1 215 ? -6.516 33.969 7.828 1 88.56 215 THR A CA 1
ATOM 1661 C C . THR A 1 215 ? -7.863 34.5 7.336 1 88.56 215 THR A C 1
ATOM 1663 O O . THR A 1 215 ? -8.914 34.031 7.801 1 88.56 215 THR A O 1
ATOM 1666 N N . HIS A 1 216 ? -7.84 35.375 6.426 1 90 216 HIS A N 1
ATOM 1667 C CA . HIS A 1 216 ? -9.062 35.938 5.871 1 90 216 HIS A CA 1
ATOM 1668 C C . HIS A 1 216 ? -9.852 34.906 5.098 1 90 216 HIS A C 1
ATOM 1670 O O . HIS A 1 216 ? -11.078 34.812 5.238 1 90 216 HIS A O 1
ATOM 1676 N N . GLU A 1 217 ? -9.18 34.094 4.355 1 91.94 217 GLU A N 1
ATOM 1677 C CA . GLU A 1 217 ? -9.82 33.062 3.561 1 91.94 217 GLU A CA 1
ATOM 1678 C C . GLU A 1 217 ? -10.422 31.984 4.449 1 91.94 217 GLU A C 1
ATOM 1680 O O . GLU A 1 217 ? -11.445 31.391 4.105 1 91.94 217 GLU A O 1
ATOM 1685 N N . GLN A 1 218 ? -9.773 31.672 5.527 1 92.38 218 GLN A N 1
ATOM 1686 C CA . GLN A 1 218 ? -10.289 30.703 6.484 1 92.38 218 GLN A CA 1
ATOM 1687 C C . GLN A 1 218 ? -11.648 31.141 7.031 1 92.38 218 GLN A C 1
ATOM 1689 O O . GLN A 1 218 ? -12.586 30.344 7.094 1 92.38 218 GLN A O 1
ATOM 1694 N N . ARG A 1 219 ? -11.789 32.375 7.391 1 89.44 219 ARG A N 1
ATOM 1695 C CA . ARG A 1 219 ? -13.039 32.906 7.906 1 89.44 219 ARG A CA 1
ATOM 1696 C C . ARG A 1 219 ? -14.125 32.875 6.832 1 89.44 219 ARG A C 1
ATOM 1698 O O . ARG A 1 219 ? -15.273 32.562 7.117 1 89.44 219 ARG A O 1
ATOM 1705 N N . ALA A 1 220 ? -13.672 33.281 5.691 1 92.56 220 ALA A N 1
ATOM 1706 C CA . ALA A 1 220 ? -14.617 33.281 4.574 1 92.56 220 ALA A CA 1
ATOM 1707 C C . ALA A 1 220 ? -15.125 31.859 4.289 1 92.56 220 ALA A C 1
ATOM 1709 O O . ALA A 1 220 ? -16.297 31.672 3.967 1 92.56 220 ALA A O 1
ATOM 1710 N N . LEU A 1 221 ? -14.25 30.906 4.344 1 94 221 LEU A N 1
ATOM 1711 C CA . LEU A 1 221 ? -14.625 29.516 4.117 1 94 221 LEU A CA 1
ATOM 1712 C C . LEU A 1 221 ? -15.648 29.062 5.152 1 94 221 LEU A C 1
ATOM 1714 O O . LEU A 1 221 ? -16.688 28.484 4.797 1 94 221 LEU A O 1
ATOM 1718 N N . LEU A 1 222 ? -15.391 29.281 6.395 1 92.19 222 LEU A N 1
ATOM 1719 C CA . LEU A 1 222 ? -16.281 28.859 7.469 1 92.19 222 LEU A CA 1
ATOM 1720 C C . LEU A 1 222 ? -17.672 29.469 7.297 1 92.19 222 LEU A C 1
ATOM 1722 O O . LEU A 1 222 ? -18.688 28.797 7.531 1 92.19 222 LEU A O 1
ATOM 1726 N N . GLY A 1 223 ? -17.688 30.688 6.902 1 91.81 223 GLY A N 1
ATOM 1727 C CA . GLY A 1 223 ? -18.953 31.391 6.723 1 91.81 223 GLY A CA 1
ATOM 1728 C C . GLY A 1 223 ? -19.734 30.891 5.516 1 91.81 223 GLY A C 1
ATOM 1729 O O . GLY A 1 223 ? -20.953 31 5.48 1 91.81 223 GLY A O 1
ATOM 1730 N N . SER A 1 224 ? -19.078 30.344 4.562 1 92.44 224 SER A N 1
ATOM 1731 C CA . SER A 1 224 ? -19.703 29.922 3.311 1 92.44 224 SER A CA 1
ATOM 1732 C C . SER A 1 224 ? -20.234 28.5 3.406 1 92.44 224 SER A C 1
ATOM 1734 O O . SER A 1 224 ? -21.031 28.062 2.566 1 92.44 224 SER A O 1
ATOM 1736 N N . LEU A 1 225 ? -19.891 27.766 4.426 1 94.69 225 LEU A N 1
ATOM 1737 C CA . LEU A 1 225 ? -20.25 26.359 4.535 1 94.69 225 LEU A CA 1
ATOM 1738 C C . LEU A 1 225 ? -21.641 26.203 5.152 1 94.69 225 LEU A C 1
ATOM 1740 O O . LEU A 1 225 ? -22.031 27 6.012 1 94.69 225 LEU A O 1
ATOM 1744 N N . GLU A 1 226 ? -22.391 25.266 4.645 1 92.88 226 GLU A N 1
ATOM 1745 C CA . GLU A 1 226 ? -23.719 24.969 5.152 1 92.88 226 GLU A CA 1
ATOM 1746 C C . GLU A 1 226 ? -23.688 23.781 6.121 1 92.88 226 GLU A C 1
ATOM 1748 O O . GLU A 1 226 ? -23.641 22.625 5.699 1 92.88 226 GLU A O 1
ATOM 1753 N N . PHE A 1 227 ? -23.906 24.062 7.395 1 93.94 227 PHE A N 1
ATOM 1754 C CA . PHE A 1 227 ? -23.781 23.031 8.414 1 93.94 227 PHE A CA 1
ATOM 1755 C C . PHE A 1 227 ? -25.156 22.438 8.758 1 93.94 227 PHE A C 1
ATOM 1757 O O . PHE A 1 227 ? -25.25 21.516 9.555 1 93.94 227 PHE A O 1
ATOM 1764 N N . SER A 1 228 ? -26.156 22.891 8.117 1 88.19 228 SER A N 1
ATOM 1765 C CA . SER A 1 228 ? -27.5 22.391 8.398 1 88.19 228 SER A CA 1
ATOM 1766 C C . SER A 1 228 ? -27.641 20.922 8.008 1 88.19 228 SER A C 1
ATOM 1768 O O . SER A 1 228 ? -28.453 20.203 8.594 1 88.19 228 SER A O 1
ATOM 1770 N N . VAL A 1 229 ? -26.891 20.5 7.121 1 82.06 229 VAL A N 1
ATOM 1771 C CA . VAL A 1 229 ? -26.984 19.125 6.613 1 82.06 229 VAL A CA 1
ATOM 1772 C C . VAL A 1 229 ? -26.297 18.172 7.574 1 82.06 229 VAL A C 1
ATOM 1774 O O . VAL A 1 229 ? -26.562 16.969 7.559 1 82.06 229 VAL A O 1
ATOM 1777 N N . ASP A 1 230 ? -25.469 18.672 8.414 1 88.62 230 ASP A N 1
ATOM 1778 C CA . ASP A 1 230 ? -24.75 17.844 9.375 1 88.62 230 ASP A CA 1
ATOM 1779 C C . ASP A 1 230 ? -25.672 17.422 10.523 1 88.62 230 ASP A C 1
ATOM 1781 O O . ASP A 1 230 ? -25.859 18.188 11.477 1 88.62 230 ASP A O 1
ATO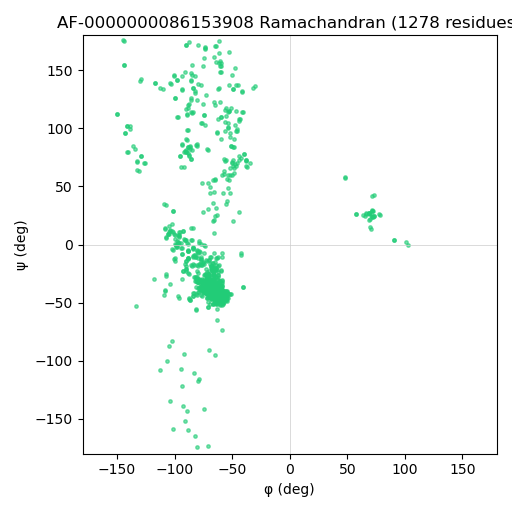M 1785 N N . GLU A 1 231 ? -26.078 16.312 10.539 1 85.94 231 GLU A N 1
ATOM 1786 C CA . GLU A 1 231 ? -26.984 15.789 11.555 1 85.94 231 GLU A CA 1
ATOM 1787 C C . GLU A 1 231 ? -26.25 15.531 12.875 1 85.94 231 GLU A C 1
ATOM 1789 O O . GLU A 1 231 ? -26.891 15.391 13.922 1 85.94 231 GLU A O 1
ATOM 1794 N N . THR A 1 232 ? -24.984 15.492 12.875 1 86.5 232 THR A N 1
ATOM 1795 C CA . THR A 1 232 ? -24.234 15.281 14.102 1 86.5 232 THR A CA 1
ATOM 1796 C C . THR A 1 232 ? -24.172 16.562 14.922 1 86.5 232 THR A C 1
ATOM 1798 O O . THR A 1 232 ? -24 16.531 16.141 1 86.5 232 THR A O 1
ATOM 1801 N N . ARG A 1 233 ? -24.172 17.75 14.258 1 88.25 233 ARG A N 1
ATOM 1802 C CA . ARG A 1 233 ? -24.109 19.078 14.859 1 88.25 233 ARG A CA 1
ATOM 1803 C C . ARG A 1 233 ? -22.766 19.297 15.547 1 88.25 233 ARG A C 1
ATOM 1805 O O . ARG A 1 233 ? -22.672 20.047 16.531 1 88.25 233 ARG A O 1
ATOM 1812 N N . LEU A 1 234 ? -21.734 18.609 15.07 1 92.75 234 LEU A N 1
ATOM 1813 C CA . LEU A 1 234 ? -20.406 18.703 15.664 1 92.75 234 LEU A CA 1
ATOM 1814 C C . LEU A 1 234 ? -19.469 19.484 14.758 1 92.75 234 LEU A C 1
ATOM 1816 O O . LEU A 1 234 ? -18.5 20.094 15.234 1 92.75 234 LEU A O 1
ATOM 1820 N N . LEU A 1 235 ? -19.719 19.484 13.5 1 94.44 235 LEU A N 1
ATOM 1821 C CA . LEU A 1 235 ? -18.719 19.844 12.5 1 94.44 235 LEU A CA 1
ATOM 1822 C C . LEU A 1 235 ? -18.406 21.344 12.555 1 94.44 235 LEU A C 1
ATOM 1824 O O . LEU A 1 235 ? -17.25 21.734 12.375 1 94.44 235 LEU A O 1
ATOM 1828 N N . GLU A 1 236 ? -19.422 22.094 12.734 1 93.31 236 GLU A N 1
ATOM 1829 C CA . GLU A 1 236 ? -19.188 23.531 12.781 1 93.31 236 GLU A CA 1
ATOM 1830 C C . GLU A 1 236 ? -18.172 23.891 13.867 1 93.31 236 GLU A C 1
ATOM 1832 O O . GLU A 1 236 ? -17.234 24.656 13.625 1 93.31 236 GLU A O 1
ATOM 1837 N N . SER A 1 237 ? -18.359 23.328 15.047 1 92.12 237 SER A N 1
ATOM 1838 C CA . SER A 1 237 ? -17.453 23.594 16.156 1 92.12 237 SER A CA 1
ATOM 1839 C C . SER A 1 237 ? -16.094 22.938 15.922 1 92.12 237 SER A C 1
ATOM 1841 O O . SER A 1 237 ? -15.047 23.547 16.219 1 92.12 237 SER A O 1
ATOM 1843 N N . LEU A 1 238 ? -16.062 21.781 15.398 1 93.44 238 LEU A N 1
ATOM 1844 C CA . LEU A 1 238 ? -14.82 21.047 15.195 1 93.44 238 LEU A CA 1
ATOM 1845 C C . LEU A 1 238 ? -13.961 21.719 14.133 1 93.44 238 LEU A C 1
ATOM 1847 O O . LEU A 1 238 ? -12.742 21.812 14.281 1 93.44 238 LEU A O 1
ATOM 1851 N N . TYR A 1 239 ? -14.609 22.125 13.016 1 93.62 239 TYR A N 1
ATOM 1852 C CA . TYR A 1 239 ? -13.867 22.844 11.984 1 93.62 239 TYR A CA 1
ATOM 1853 C C . TYR A 1 239 ? -13.398 24.203 12.492 1 93.62 239 TYR A C 1
ATOM 1855 O O . TYR A 1 239 ? -12.289 24.641 12.164 1 93.62 239 TYR A O 1
ATOM 1863 N N . GLY A 1 240 ? -14.188 24.797 13.328 1 90.44 240 GLY A N 1
ATOM 1864 C CA . GLY A 1 240 ? -13.883 26.125 13.836 1 90.44 240 GLY A CA 1
ATOM 1865 C C . GLY A 1 240 ? -12.594 26.172 14.633 1 90.44 240 GLY A C 1
ATOM 1866 O O . GLY A 1 240 ? -11.844 27.156 14.547 1 90.44 240 GLY A O 1
ATOM 1867 N N . VAL A 1 241 ? -12.281 25.141 15.32 1 89.69 241 VAL A N 1
ATOM 1868 C CA . VAL A 1 241 ? -11.102 25.141 16.188 1 89.69 241 VAL A CA 1
ATOM 1869 C C . VAL A 1 241 ? -9.836 25.047 15.344 1 89.69 241 VAL A C 1
ATOM 1871 O O . VAL A 1 241 ? -8.766 25.484 15.773 1 89.69 241 VAL A O 1
ATOM 1874 N N . HIS A 1 242 ? -10.008 24.453 14.172 1 90.88 242 HIS A N 1
ATOM 1875 C CA . HIS A 1 242 ? -8.836 24.297 13.312 1 90.88 242 HIS A CA 1
ATOM 1876 C C . HIS A 1 242 ? -8.602 25.547 12.477 1 90.88 242 HIS A C 1
ATOM 1878 O O . HIS A 1 242 ? -7.516 25.734 11.922 1 90.88 242 HIS A O 1
ATOM 1884 N N . LEU A 1 243 ? -9.75 26.219 12.5 1 86.19 243 LEU A N 1
ATOM 1885 C CA . LEU A 1 243 ? -9.656 27.453 11.711 1 86.19 243 LEU A CA 1
ATOM 1886 C C . LEU A 1 243 ? -9.43 28.656 12.609 1 86.19 243 LEU A C 1
ATOM 1888 O O . LEU A 1 243 ? -9.734 28.609 13.805 1 86.19 243 LEU A O 1
ATOM 1892 N N . THR A 1 244 ? -8.734 29.688 12.359 1 73.12 244 THR A N 1
ATOM 1893 C CA . THR A 1 244 ? -8.57 30.984 13.008 1 73.12 244 THR A CA 1
ATOM 1894 C C . THR A 1 244 ? -7.762 30.844 14.297 1 73.12 244 THR A C 1
ATOM 1896 O O . THR A 1 244 ? -8.156 31.359 15.344 1 73.12 244 THR A O 1
ATOM 1899 N N . LYS A 1 245 ? -6.734 30.062 14.227 1 74.12 245 LYS A N 1
ATOM 1900 C CA . LYS A 1 245 ? -5.895 29.812 15.398 1 74.12 245 LYS A CA 1
ATOM 1901 C C . LYS A 1 245 ? -5.285 31.109 15.93 1 74.12 245 LYS A C 1
ATOM 1903 O O . LYS A 1 245 ? -5.035 31.234 17.125 1 74.12 245 LYS A O 1
ATOM 1908 N N . TYR A 1 246 ? -5.215 32.062 15.062 1 73.06 246 TYR A N 1
ATOM 1909 C CA . TYR A 1 246 ? -4.523 33.312 15.438 1 73.06 246 TYR A CA 1
ATOM 1910 C C . TYR A 1 246 ? -5.52 34.406 15.797 1 73.06 246 TYR A C 1
ATOM 1912 O O . TYR A 1 246 ? -5.133 35.562 16.016 1 73.06 246 TYR A O 1
ATOM 1920 N N . ASP A 1 247 ? -6.75 34 15.93 1 73.44 247 ASP A N 1
ATOM 1921 C CA . ASP A 1 247 ? -7.734 34.969 16.344 1 73.44 247 ASP A CA 1
ATOM 1922 C C . ASP A 1 247 ? -7.648 35.25 17.844 1 73.44 247 ASP A C 1
ATOM 1924 O O . ASP A 1 247 ? -7.41 34.312 18.641 1 73.44 247 ASP A O 1
ATOM 1928 N N . ALA A 1 248 ? -7.738 36.469 18.188 1 64.19 248 ALA A N 1
ATOM 1929 C CA . ALA A 1 248 ? -7.559 36.875 19.562 1 64.19 248 ALA A CA 1
ATOM 1930 C C . ALA A 1 248 ? -8.711 36.406 20.438 1 64.19 248 ALA A C 1
ATOM 1932 O O . ALA A 1 248 ? -8.516 36.062 21.609 1 64.19 248 ALA A O 1
ATOM 1933 N N . ALA A 1 249 ? -9.875 36.688 20.016 1 64.56 249 ALA A N 1
ATOM 1934 C CA . ALA A 1 249 ? -11.047 36.312 20.797 1 64.56 249 ALA A CA 1
ATOM 1935 C C . ALA A 1 249 ? -11.844 35.188 20.109 1 64.56 249 ALA A C 1
ATOM 1937 O O . ALA A 1 249 ? -11.945 35.156 18.891 1 64.56 249 ALA A O 1
ATOM 1938 N N . PRO A 1 250 ? -12.188 34.25 20.875 1 72.19 250 PRO A N 1
ATOM 1939 C CA . PRO A 1 250 ? -12.148 34.031 22.328 1 72.19 250 PRO A CA 1
ATOM 1940 C C . PRO A 1 250 ? -10.852 33.375 22.797 1 72.19 250 PRO A C 1
ATOM 1942 O O . PRO A 1 250 ? -10.047 32.938 21.969 1 72.19 250 PRO A O 1
ATOM 1945 N N . SER A 1 251 ? -10.766 33.344 24.188 1 78.12 251 SER A N 1
ATOM 1946 C CA . SER A 1 251 ? -9.609 32.656 24.766 1 78.12 251 SER A CA 1
ATOM 1947 C C . SER A 1 251 ? -9.562 31.188 24.344 1 78.12 251 SER A C 1
ATOM 1949 O O . SER A 1 251 ? -10.586 30.609 23.969 1 78.12 251 SER A O 1
ATOM 1951 N N . VAL A 1 252 ? -8.398 30.641 24.328 1 81.62 252 VAL A N 1
ATOM 1952 C CA . VAL A 1 252 ? -8.203 29.25 23.938 1 81.62 252 VAL A CA 1
ATOM 1953 C C . VAL A 1 252 ? -9.07 28.344 24.812 1 81.62 252 VAL A C 1
ATOM 1955 O O . VAL A 1 252 ? -9.695 27.406 24.312 1 81.62 252 VAL A O 1
ATOM 1958 N N . GLU A 1 253 ? -9.156 28.641 26.062 1 81.88 253 GLU A N 1
ATOM 1959 C CA . GLU A 1 253 ? -9.938 27.812 26.984 1 81.88 253 GLU A CA 1
ATOM 1960 C C . GLU A 1 253 ? -11.422 27.844 26.625 1 81.88 253 GLU A C 1
ATOM 1962 O O . GLU A 1 253 ? -12.086 26.797 26.641 1 81.88 253 GLU A O 1
ATOM 1967 N N . ASN A 1 254 ? -11.883 28.953 26.297 1 83 254 ASN A N 1
ATOM 1968 C CA . ASN A 1 254 ? -13.297 29.078 25.969 1 83 254 ASN A CA 1
ATOM 1969 C C . ASN A 1 254 ? -13.641 28.391 24.656 1 83 254 ASN A C 1
ATOM 1971 O O . ASN A 1 254 ? -14.719 27.812 24.5 1 83 254 ASN A O 1
ATOM 1975 N N . ARG A 1 255 ? -12.75 28.531 23.75 1 84.75 255 ARG A N 1
ATOM 1976 C CA . ARG A 1 255 ? -12.945 27.938 22.438 1 84.75 255 ARG A CA 1
ATOM 1977 C C . ARG A 1 255 ? -13.078 26.422 22.531 1 84.75 255 ARG A C 1
ATOM 1979 O O . ARG A 1 255 ? -13.922 25.828 21.859 1 84.75 255 ARG A O 1
ATOM 1986 N N . PHE A 1 256 ? -12.305 25.797 23.344 1 91.12 256 PHE A N 1
ATOM 1987 C CA . PHE A 1 256 ? -12.281 24.344 23.406 1 91.12 256 PHE A CA 1
ATOM 1988 C C . PHE A 1 256 ? -13.25 23.828 24.469 1 91.12 256 PHE A C 1
ATOM 1990 O O . PHE A 1 256 ? -13.766 22.719 24.359 1 91.12 256 PHE A O 1
ATOM 1997 N N . ASP A 1 257 ? -13.562 24.641 25.406 1 88.69 257 ASP A N 1
ATOM 1998 C CA . ASP A 1 257 ? -14.445 24.234 26.5 1 88.69 257 ASP A CA 1
ATOM 1999 C C . ASP A 1 257 ? -15.844 23.922 25.969 1 88.69 257 ASP A C 1
ATOM 2001 O O . ASP A 1 257 ? -16.5 23 26.453 1 88.69 257 ASP A O 1
ATOM 2005 N N . VAL A 1 258 ? -16.25 24.656 25.047 1 85.81 258 VAL A N 1
ATOM 2006 C CA . VAL A 1 258 ? -17.562 24.438 24.453 1 85.81 258 VAL A CA 1
ATOM 2007 C C . VAL A 1 258 ? -17.641 23.047 23.859 1 85.81 258 VAL A C 1
ATOM 2009 O O . VAL A 1 258 ? -18.641 22.328 24.047 1 85.81 258 VAL A O 1
ATOM 2012 N N . ILE A 1 259 ? -16.656 22.609 23.219 1 91.44 259 ILE A N 1
ATOM 2013 C CA . ILE A 1 259 ? -16.641 21.312 22.531 1 91.44 259 ILE A CA 1
ATOM 2014 C C . ILE A 1 259 ? -16.422 20.203 23.547 1 91.44 259 ILE A C 1
ATOM 2016 O O . ILE A 1 259 ? -17.062 19.141 23.469 1 91.44 259 ILE A O 1
ATOM 2020 N N . GLU A 1 260 ? -15.602 20.453 24.453 1 91.5 260 GLU A N 1
ATOM 2021 C CA . GLU A 1 260 ? -15.219 19.438 25.438 1 91.5 260 GLU A CA 1
ATOM 2022 C C . GLU A 1 260 ? -16.359 19.156 26.391 1 91.5 260 GLU A C 1
ATOM 2024 O O . GLU A 1 260 ? -16.641 17.984 26.703 1 91.5 260 GLU A O 1
ATOM 2029 N N . THR A 1 261 ? -17.047 20.141 26.844 1 88.81 261 THR A N 1
ATOM 2030 C CA . THR A 1 261 ? -18.047 19.969 27.891 1 88.81 261 THR A CA 1
ATOM 2031 C C . THR A 1 261 ? -19.438 19.828 27.266 1 88.81 261 THR A C 1
ATOM 2033 O O . THR A 1 261 ? -20.188 18.906 27.609 1 88.81 261 THR A O 1
ATOM 2036 N N . LYS A 1 262 ? -19.75 20.688 26.328 1 85.19 262 LYS A N 1
ATOM 2037 C CA . LYS A 1 262 ? -21.094 20.688 25.781 1 85.19 262 LYS A CA 1
ATOM 2038 C C . LYS A 1 262 ? -21.297 19.531 24.797 1 85.19 262 LYS A C 1
ATOM 2040 O O . LYS A 1 262 ? -22.375 18.953 24.734 1 85.19 262 LYS A O 1
ATOM 2045 N N . LEU A 1 263 ? -20.281 19.266 24.109 1 88.31 263 LEU A N 1
ATOM 2046 C CA . LEU A 1 263 ? -20.422 18.25 23.078 1 88.31 263 LEU A CA 1
ATOM 2047 C C . LEU A 1 263 ? -19.844 16.922 23.547 1 88.31 263 LEU A C 1
ATOM 2049 O O . LEU A 1 263 ? -19.859 15.93 22.812 1 88.31 263 LEU A O 1
ATOM 2053 N N . GLY A 1 264 ? -19.219 16.906 24.75 1 89 264 GLY A N 1
ATOM 2054 C CA . GLY A 1 264 ? -18.766 15.672 25.375 1 89 264 GLY A CA 1
ATOM 2055 C C . GLY A 1 264 ? -17.484 15.133 24.781 1 89 264 GLY A C 1
ATOM 2056 O O . GLY A 1 264 ? -17.25 13.922 24.797 1 89 264 GLY A O 1
ATOM 2057 N N . LEU A 1 265 ? -16.625 15.961 24.203 1 93.94 265 LEU A N 1
ATOM 2058 C CA . LEU A 1 265 ? -15.398 15.5 23.547 1 93.94 265 LEU A CA 1
ATOM 2059 C C . LEU A 1 265 ? -14.172 15.859 24.375 1 93.94 265 LEU A C 1
ATOM 2061 O O . LEU A 1 265 ? -13.125 16.203 23.812 1 93.94 265 LEU A O 1
ATOM 2065 N N . ARG A 1 266 ? -14.211 15.867 25.609 1 89.56 266 ARG A N 1
ATOM 2066 C CA . ARG A 1 266 ? -13.133 16.266 26.516 1 89.56 266 ARG A CA 1
ATOM 2067 C C . ARG A 1 266 ? -11.922 15.359 26.344 1 89.56 266 ARG A C 1
ATOM 2069 O O . ARG A 1 266 ? -10.781 15.828 26.344 1 89.56 266 ARG A O 1
ATOM 2076 N N . ASP A 1 267 ? -12.047 14.094 26.203 1 89.38 267 ASP A N 1
ATOM 2077 C CA . ASP A 1 267 ? -10.922 13.164 26.141 1 89.38 267 ASP A CA 1
ATOM 2078 C C . ASP A 1 267 ? -10.641 12.75 24.703 1 89.38 267 ASP A C 1
ATOM 2080 O O . ASP A 1 267 ? -10.078 11.68 24.453 1 89.38 267 ASP A O 1
ATOM 2084 N N . ASN A 1 268 ? -10.977 13.688 23.859 1 95.38 268 ASN A N 1
ATOM 2085 C CA . ASN A 1 268 ? -10.695 13.383 22.453 1 95.38 268 ASN A CA 1
ATOM 2086 C C . ASN A 1 268 ? -9.258 13.75 22.078 1 95.38 268 ASN A C 1
ATOM 2088 O O . ASN A 1 268 ? -8.844 14.898 22.25 1 95.38 268 ASN A O 1
ATOM 2092 N N . VAL A 1 269 ? -8.523 12.859 21.578 1 95.06 269 VAL A N 1
ATOM 2093 C CA . VAL A 1 269 ? -7.094 13.008 21.312 1 95.06 269 VAL A CA 1
ATOM 2094 C C . VAL A 1 269 ? -6.879 14.039 20.203 1 95.06 269 VAL A C 1
ATOM 2096 O O . VAL A 1 269 ? -5.996 14.898 20.312 1 95.06 269 VAL A O 1
ATOM 2099 N N . GLU A 1 270 ? -7.625 14 19.156 1 94.31 270 GLU A N 1
ATOM 2100 C CA . GLU A 1 270 ? -7.461 14.93 18.047 1 94.31 270 GLU A CA 1
ATOM 2101 C C . GLU A 1 270 ? -7.727 16.375 18.484 1 94.31 270 GLU A C 1
ATOM 2103 O O . GLU A 1 270 ? -7.051 17.297 18.031 1 94.31 270 GLU A O 1
ATOM 2108 N N . LEU A 1 271 ? -8.75 16.5 19.266 1 94.62 271 LEU A N 1
ATOM 2109 C CA . LEU A 1 271 ? -9.047 17.812 19.797 1 94.62 271 LEU A CA 1
ATOM 2110 C C . LEU A 1 271 ? -7.91 18.312 20.688 1 94.62 271 LEU A C 1
ATOM 2112 O O . LEU A 1 271 ? -7.578 19.5 20.672 1 94.62 271 LEU A O 1
ATOM 2116 N N . SER A 1 272 ? -7.336 17.453 21.453 1 96.06 272 SER A N 1
ATOM 2117 C CA . SER A 1 272 ? -6.211 17.797 22.312 1 96.06 272 SER A CA 1
ATOM 2118 C C . SER A 1 272 ? -5 18.234 21.5 1 96.06 272 SER A C 1
ATOM 2120 O O . SER A 1 272 ? -4.246 19.125 21.906 1 96.06 272 SER A O 1
ATOM 2122 N N . ILE A 1 273 ? -4.809 17.594 20.406 1 96.12 273 ILE A N 1
ATOM 2123 C CA . ILE A 1 273 ? -3.707 17.984 19.531 1 96.12 273 ILE A CA 1
ATOM 2124 C C . ILE A 1 273 ? -3.939 19.391 19.016 1 96.12 273 ILE A C 1
ATOM 2126 O O . ILE A 1 273 ? -3.021 20.219 19 1 96.12 273 ILE A O 1
ATOM 2130 N N . ALA A 1 274 ? -5.18 19.641 18.562 1 94.31 274 ALA A N 1
ATOM 2131 C CA . ALA A 1 274 ? -5.523 20.969 18.094 1 94.31 274 ALA A CA 1
ATOM 2132 C C . ALA A 1 274 ? -5.324 22.016 19.203 1 94.31 274 ALA A C 1
ATOM 2134 O O . ALA A 1 274 ? -4.883 23.125 18.938 1 94.31 274 ALA A O 1
ATOM 2135 N N . LYS A 1 275 ? -5.676 21.656 20.359 1 94.12 275 LYS A N 1
ATOM 2136 C CA . LYS A 1 275 ? -5.492 22.516 21.516 1 94.12 275 LYS A CA 1
ATOM 2137 C C . LYS A 1 275 ? -4.012 22.797 21.766 1 94.12 275 LYS A C 1
ATOM 2139 O O . LYS A 1 275 ? -3.619 23.938 22.016 1 94.12 275 LYS A O 1
ATOM 2144 N N . ALA A 1 276 ? -3.195 21.797 21.734 1 95.88 276 ALA A N 1
ATOM 2145 C CA . ALA A 1 276 ? -1.752 21.953 21.906 1 95.88 276 ALA A CA 1
ATOM 2146 C C . ALA A 1 276 ? -1.169 22.875 20.844 1 95.88 276 ALA A C 1
ATOM 2148 O O . ALA A 1 276 ? -0.311 23.703 21.141 1 95.88 276 ALA A O 1
ATOM 2149 N N . GLU A 1 277 ? -1.625 22.703 19.656 1 93.44 277 GLU A N 1
ATOM 2150 C CA . GLU A 1 277 ? -1.16 23.547 18.562 1 93.44 277 GLU A CA 1
ATOM 2151 C C . GLU A 1 277 ? -1.526 25 18.797 1 93.44 277 GLU A C 1
ATOM 2153 O O . GLU A 1 277 ? -0.732 25.906 18.516 1 93.44 277 GLU A O 1
ATOM 2158 N N . THR A 1 278 ? -2.721 25.219 19.234 1 91.25 278 THR A N 1
ATOM 2159 C CA . THR A 1 278 ? -3.166 26.578 19.516 1 91.25 278 THR A CA 1
ATOM 2160 C C . THR A 1 278 ? -2.314 27.219 20.609 1 91.25 278 THR A C 1
ATOM 2162 O O . THR A 1 278 ? -1.924 28.375 20.5 1 91.25 278 THR A O 1
ATOM 2165 N N . TYR A 1 279 ? -2.004 26.453 21.625 1 91.38 279 TYR A N 1
ATOM 2166 C CA . TYR A 1 279 ? -1.151 26.969 22.688 1 91.38 279 TYR A CA 1
ATOM 2167 C C . TYR A 1 279 ? 0.254 27.266 22.172 1 91.38 279 TYR A C 1
ATOM 2169 O O . TYR A 1 279 ? 0.875 28.25 22.562 1 91.38 279 TYR A O 1
ATOM 2177 N N . TYR A 1 280 ? 0.754 26.453 21.359 1 91.5 280 TYR A N 1
ATOM 2178 C CA . TYR A 1 280 ? 2.115 26.578 20.844 1 91.5 280 TYR A CA 1
ATOM 2179 C C . TYR A 1 280 ? 2.225 27.75 19.875 1 91.5 280 TYR A C 1
ATOM 2181 O O . TYR A 1 280 ? 3.076 28.625 20.047 1 91.5 280 TYR A O 1
ATOM 2189 N N . TYR A 1 281 ? 1.39 27.781 18.875 1 83.88 281 TYR A N 1
ATOM 2190 C CA . TYR A 1 281 ? 1.556 28.719 17.781 1 83.88 281 TYR A CA 1
ATOM 2191 C C . TYR A 1 281 ? 0.956 30.078 18.125 1 83.88 281 TYR A C 1
ATOM 2193 O O . TYR A 1 281 ? 1.512 31.109 17.75 1 83.88 281 TYR A O 1
ATOM 2201 N N . TYR A 1 282 ? -0.141 30.078 18.719 1 80 282 TYR A N 1
ATOM 2202 C CA . TYR A 1 282 ? -0.835 31.344 18.938 1 80 282 TYR A CA 1
ATOM 2203 C C . TYR A 1 282 ? -0.365 32 20.234 1 80 282 TYR A C 1
ATOM 2205 O O . TYR A 1 282 ? -0.078 33.188 20.266 1 80 282 TYR A O 1
ATOM 2213 N N . GLN A 1 283 ? -0.283 31.203 21.266 1 80.88 283 GLN A N 1
ATOM 2214 C CA . GLN A 1 283 ? 0.016 31.812 22.562 1 80.88 283 GLN A CA 1
ATOM 2215 C C . GLN A 1 283 ? 1.49 31.641 22.922 1 80.88 283 GLN A C 1
ATOM 2217 O O . GLN A 1 283 ? 1.988 32.281 23.844 1 80.88 283 GLN A O 1
ATOM 2222 N N . HIS A 1 284 ? 2.133 30.828 22.219 1 85.88 284 HIS A N 1
ATOM 2223 C CA . HIS A 1 284 ? 3.533 30.516 22.484 1 85.88 284 HIS A CA 1
ATOM 2224 C C . HIS A 1 284 ? 3.721 29.984 23.906 1 85.88 284 HIS A C 1
ATOM 2226 O O . HIS A 1 284 ? 4.703 30.328 24.562 1 85.88 284 HIS A O 1
ATOM 2232 N N . ASP A 1 285 ? 2.664 29.422 24.391 1 90.56 285 ASP A N 1
ATOM 2233 C CA . ASP A 1 285 ? 2.771 28.719 25.672 1 90.56 285 ASP A CA 1
ATOM 2234 C C . ASP A 1 285 ? 3.344 27.312 25.469 1 90.56 285 ASP A C 1
ATOM 2236 O O . ASP A 1 285 ? 2.604 26.328 25.484 1 90.56 285 ASP A O 1
ATOM 2240 N N . ILE A 1 286 ? 4.59 27.188 25.438 1 94.75 286 ILE A N 1
ATOM 2241 C CA . ILE A 1 286 ? 5.301 25.969 25.062 1 94.75 286 ILE A CA 1
ATOM 2242 C C . ILE A 1 286 ? 5.09 24.906 26.141 1 94.75 286 ILE A C 1
ATOM 2244 O O . ILE A 1 286 ? 4.891 23.734 25.828 1 94.75 286 ILE A O 1
ATOM 2248 N N . GLN A 1 287 ? 5.141 25.312 27.359 1 94.62 287 GLN A N 1
ATOM 2249 C CA . GLN A 1 287 ? 5.012 24.359 28.453 1 94.62 287 GLN A CA 1
ATOM 2250 C C . GLN A 1 287 ? 3.635 23.688 28.453 1 94.62 287 GLN A C 1
ATOM 2252 O O . GLN A 1 287 ? 3.527 22.469 28.594 1 94.62 287 GLN A O 1
ATOM 2257 N N . LYS A 1 288 ? 2.625 24.547 28.359 1 94.44 288 LYS A N 1
ATOM 2258 C CA . LYS A 1 288 ? 1.271 24 28.328 1 94.44 288 LYS A CA 1
ATOM 2259 C C . LYS A 1 288 ? 1.071 23.094 27.125 1 94.44 288 LYS A C 1
ATOM 2261 O O . LYS A 1 288 ? 0.45 22.031 27.234 1 94.44 288 LYS A O 1
ATOM 2266 N N . ALA A 1 289 ? 1.507 23.5 26 1 96.88 289 ALA A N 1
ATOM 2267 C CA . ALA A 1 289 ? 1.431 22.672 24.812 1 96.88 289 ALA A CA 1
ATOM 2268 C C . ALA A 1 289 ? 2.131 21.328 25.016 1 96.88 289 ALA A C 1
ATOM 2270 O O . ALA A 1 289 ? 1.617 20.281 24.625 1 96.88 289 ALA A O 1
ATOM 2271 N N . HIS A 1 290 ? 3.295 21.359 25.641 1 98.12 290 HIS A N 1
ATOM 2272 C CA . HIS A 1 290 ? 4.066 20.156 25.906 1 98.12 290 HIS A CA 1
ATOM 2273 C C . HIS A 1 290 ? 3.301 19.203 26.812 1 98.12 290 HIS A C 1
ATOM 2275 O O . HIS A 1 290 ? 3.279 17.984 26.578 1 98.12 290 HIS A O 1
ATOM 2281 N N . GLU A 1 291 ? 2.734 19.766 27.828 1 98 291 GLU A N 1
ATOM 2282 C CA . GLU A 1 291 ? 1.971 18.953 28.766 1 98 291 GLU A CA 1
ATOM 2283 C C . GLU A 1 291 ? 0.818 18.234 28.078 1 98 291 GLU A C 1
ATOM 2285 O O . GLU A 1 291 ? 0.568 17.062 28.328 1 98 291 GLU A O 1
ATOM 2290 N N . ILE A 1 292 ? 0.11 18.953 27.25 1 97.56 292 ILE A N 1
ATOM 2291 C CA . ILE A 1 292 ? -0.994 18.375 26.5 1 97.56 292 ILE A CA 1
ATOM 2292 C C . ILE A 1 292 ? -0.464 17.266 25.578 1 97.56 292 ILE A C 1
ATOM 2294 O O . ILE A 1 292 ? -1.067 16.203 25.469 1 97.56 292 ILE A O 1
ATOM 2298 N N . CYS A 1 293 ? 0.645 17.5 24.906 1 98.19 293 CYS A N 1
ATOM 2299 C CA . CYS A 1 293 ? 1.243 16.516 24.016 1 98.19 293 CYS A CA 1
ATOM 2300 C C . CYS A 1 293 ? 1.649 15.266 24.781 1 98.19 293 CYS A C 1
ATOM 2302 O O . CYS A 1 293 ? 1.531 14.148 24.281 1 98.19 293 CYS A O 1
ATOM 2304 N N . GLU A 1 294 ? 2.174 15.492 25.984 1 97.94 294 GLU A N 1
ATOM 2305 C CA . GLU A 1 294 ? 2.541 14.344 26.812 1 97.94 294 GLU A CA 1
ATOM 2306 C C . GLU A 1 294 ? 1.324 13.477 27.125 1 97.94 294 GLU A C 1
ATOM 2308 O O . GLU A 1 294 ? 1.413 12.25 27.125 1 97.94 294 GLU A O 1
ATOM 2313 N N . TRP A 1 295 ? 0.291 14.125 27.438 1 97.44 295 TRP A N 1
ATOM 2314 C CA . TRP A 1 295 ? -0.945 13.383 27.672 1 97.44 295 TRP A CA 1
ATOM 2315 C C . TRP A 1 295 ? -1.357 12.609 26.422 1 97.44 295 TRP A C 1
ATOM 2317 O O . TRP A 1 295 ? -1.805 11.469 26.516 1 97.44 295 TRP A O 1
ATOM 2327 N N . VAL A 1 296 ? -1.296 13.25 25.266 1 97.12 296 VAL A N 1
ATOM 2328 C CA . VAL A 1 296 ? -1.637 12.602 24 1 97.12 296 VAL A CA 1
ATOM 2329 C C . VAL A 1 296 ? -0.757 11.367 23.797 1 97.12 296 VAL A C 1
ATOM 2331 O O . VAL A 1 296 ? -1.239 10.32 23.359 1 97.12 296 VAL A O 1
ATOM 2334 N N . ARG A 1 297 ? 0.502 11.445 24.109 1 96.19 297 ARG A N 1
ATOM 2335 C CA . ARG A 1 297 ? 1.451 10.352 23.922 1 96.19 297 ARG A CA 1
ATOM 2336 C C . ARG A 1 297 ? 1.114 9.18 24.844 1 96.19 297 ARG A C 1
ATOM 2338 O O . ARG A 1 297 ? 1.325 8.016 24.484 1 96.19 297 ARG A O 1
ATOM 2345 N N . GLU A 1 298 ? 0.683 9.492 25.953 1 95.44 298 GLU A N 1
ATOM 2346 C CA . GLU A 1 298 ? 0.309 8.445 26.906 1 95.44 298 GLU A CA 1
ATOM 2347 C C . GLU A 1 298 ? -0.977 7.746 26.469 1 95.44 298 GLU A C 1
ATOM 2349 O O . GLU A 1 298 ? -1.095 6.523 26.594 1 95.44 298 GLU A O 1
ATOM 2354 N N . SER A 1 299 ? -1.92 8.531 25.969 1 94.75 299 SER A N 1
ATOM 2355 C CA . SER A 1 299 ? -3.232 8.016 25.594 1 94.75 299 SER A CA 1
ATOM 2356 C C . SER A 1 299 ? -3.182 7.309 24.25 1 94.75 299 SER A C 1
ATOM 2358 O O . SER A 1 299 ? -3.83 6.277 24.047 1 94.75 299 SER A O 1
ATOM 2360 N N . ASP A 1 300 ? -2.469 7.852 23.312 1 95.19 300 ASP A N 1
ATOM 2361 C CA . ASP A 1 300 ? -2.336 7.348 21.953 1 95.19 300 ASP A CA 1
ATOM 2362 C C . ASP A 1 300 ? -0.902 7.504 21.438 1 95.19 300 ASP A C 1
ATOM 2364 O O . ASP A 1 300 ? -0.621 8.367 20.609 1 95.19 300 ASP A O 1
ATOM 2368 N N . PRO A 1 301 ? -0.06 6.637 21.828 1 95.12 301 PRO A N 1
ATOM 2369 C CA . PRO A 1 301 ? 1.378 6.801 21.609 1 95.12 301 PRO A CA 1
ATOM 2370 C C . PRO A 1 301 ? 1.756 6.723 20.125 1 95.12 301 PRO A C 1
ATOM 2372 O O . PRO A 1 301 ? 2.805 7.234 19.719 1 95.12 301 PRO A O 1
ATOM 2375 N N . PHE A 1 302 ? 0.942 6.176 19.266 1 95.31 302 PHE A N 1
ATOM 2376 C CA . PHE A 1 302 ? 1.336 5.961 17.875 1 95.31 302 PHE A CA 1
ATOM 2377 C C . PHE A 1 302 ? 0.6 6.918 16.953 1 95.31 302 PHE A C 1
ATOM 2379 O O . PHE A 1 302 ? 0.583 6.723 15.734 1 95.31 302 PHE A O 1
ATOM 2386 N N . ASN A 1 303 ? -0.008 7.91 17.484 1 95 303 ASN A N 1
ATOM 2387 C CA . ASN A 1 303 ? -0.634 8.938 16.656 1 95 303 ASN A CA 1
ATOM 2388 C C . ASN A 1 303 ? 0.406 9.859 16.031 1 95 303 ASN A C 1
ATOM 2390 O O . ASN A 1 303 ? 1.037 10.656 16.734 1 95 303 ASN A O 1
ATOM 2394 N N . PHE A 1 304 ? 0.604 9.828 14.789 1 94.81 304 PHE A N 1
ATOM 2395 C CA . PHE A 1 304 ? 1.693 10.562 14.164 1 94.81 304 PHE A CA 1
ATOM 2396 C C . PHE A 1 304 ? 1.307 12.023 13.945 1 94.81 304 PHE A C 1
ATOM 2398 O O . PHE A 1 304 ? 2.164 12.867 13.68 1 94.81 304 PHE A O 1
ATOM 2405 N N . LYS A 1 305 ? 0.029 12.398 14.125 1 94.56 305 LYS A N 1
ATOM 2406 C CA . LYS A 1 305 ? -0.426 13.773 13.922 1 94.56 305 LYS A CA 1
ATOM 2407 C C . LYS A 1 305 ? 0.164 14.711 14.977 1 94.56 305 LYS A C 1
ATOM 2409 O O . LYS A 1 305 ? 0.242 15.922 14.766 1 94.56 305 LYS A O 1
ATOM 2414 N N . VAL A 1 306 ? 0.588 14.18 16.125 1 97.06 306 VAL A N 1
ATOM 2415 C CA . VAL A 1 306 ? 1.083 14.984 17.234 1 97.06 306 VAL A CA 1
ATOM 2416 C C . VAL A 1 306 ? 2.561 15.305 17.016 1 97.06 306 VAL A C 1
ATOM 2418 O O . VAL A 1 306 ? 3.094 16.234 17.625 1 97.06 306 VAL A O 1
ATOM 2421 N N . ILE A 1 307 ? 3.244 14.711 16.062 1 97.38 307 ILE A N 1
ATOM 2422 C CA . ILE A 1 307 ? 4.695 14.734 15.922 1 97.38 307 ILE A CA 1
ATOM 2423 C C . ILE A 1 307 ? 5.164 16.172 15.734 1 97.38 307 ILE A C 1
ATOM 2425 O O . ILE A 1 307 ? 6.047 16.656 16.453 1 97.38 307 ILE A O 1
ATOM 2429 N N . PRO A 1 308 ? 4.543 16.922 14.836 1 96.62 308 PRO A N 1
ATOM 2430 C CA . PRO A 1 308 ? 5.086 18.25 14.586 1 96.62 308 PRO A CA 1
ATOM 2431 C C . PRO A 1 308 ? 5.07 19.141 15.828 1 96.62 308 PRO A C 1
ATOM 2433 O O . PRO A 1 308 ? 6.09 19.734 16.188 1 96.62 308 PRO A O 1
ATOM 2436 N N . VAL A 1 309 ? 3.955 19.172 16.531 1 97.25 309 VAL A N 1
ATOM 2437 C CA . VAL A 1 309 ? 3.83 20.062 17.688 1 97.25 309 VAL A CA 1
ATOM 2438 C C . VAL A 1 309 ? 4.637 19.516 18.859 1 97.25 309 VAL A C 1
ATOM 2440 O O . VAL A 1 309 ? 5.305 20.266 19.562 1 97.25 309 VAL A O 1
ATOM 2443 N N . TYR A 1 310 ? 4.633 18.266 19.078 1 98.38 310 TYR A N 1
ATOM 2444 C CA . TYR A 1 310 ? 5.367 17.672 20.188 1 98.38 310 TYR A CA 1
ATOM 2445 C C . TYR A 1 310 ? 6.867 17.875 20.016 1 98.38 310 TYR A C 1
ATOM 2447 O O . TYR A 1 310 ? 7.555 18.297 20.953 1 98.38 310 TYR A O 1
ATOM 2455 N N . VAL A 1 311 ? 7.34 17.594 18.828 1 98.38 311 VAL A N 1
ATOM 2456 C CA . VAL A 1 311 ? 8.766 17.734 18.547 1 98.38 311 VAL A CA 1
ATOM 2457 C C . VAL A 1 311 ? 9.188 19.188 18.688 1 98.38 311 VAL A C 1
ATOM 2459 O O . VAL A 1 311 ? 10.25 19.484 19.234 1 98.38 311 VAL A O 1
ATOM 2462 N N . ALA A 1 312 ? 8.352 20.062 18.234 1 97.12 312 ALA A N 1
ATOM 2463 C CA . ALA A 1 312 ? 8.641 21.5 18.375 1 97.12 312 ALA A CA 1
ATOM 2464 C C . ALA A 1 312 ? 8.758 21.891 19.844 1 97.12 312 ALA A C 1
ATOM 2466 O O . ALA A 1 312 ? 9.641 22.672 20.203 1 97.12 312 ALA A O 1
ATOM 2467 N N . THR A 1 313 ? 7.859 21.375 20.656 1 97.88 313 THR A N 1
ATOM 2468 C CA . THR A 1 313 ? 7.926 21.688 22.078 1 97.88 313 THR A CA 1
ATOM 2469 C C . THR A 1 313 ? 9.203 21.141 22.688 1 97.88 313 THR A C 1
ATOM 2471 O O . THR A 1 313 ? 9.82 21.781 23.547 1 97.88 313 THR A O 1
ATOM 2474 N N . LEU A 1 314 ? 9.633 19.953 22.297 1 98.12 314 LEU A N 1
ATOM 2475 C CA . LEU A 1 314 ? 10.844 19.328 22.812 1 98.12 314 LEU A CA 1
ATOM 2476 C C . LEU A 1 314 ? 12.078 20.156 22.438 1 98.12 314 LEU A C 1
ATOM 2478 O O . LEU A 1 314 ? 12.992 20.312 23.25 1 98.12 314 LEU A O 1
ATOM 2482 N N . VAL A 1 315 ? 12.094 20.641 21.25 1 97.31 315 VAL A N 1
ATOM 2483 C CA . VAL A 1 315 ? 13.219 21.453 20.781 1 97.31 315 VAL A CA 1
ATOM 2484 C C . VAL A 1 315 ? 13.273 22.75 21.562 1 97.31 315 VAL A C 1
ATOM 2486 O O . VAL A 1 315 ? 14.336 23.156 22.062 1 97.31 315 VAL A O 1
ATOM 2489 N N . GLU A 1 316 ? 12.133 23.406 21.719 1 94.62 316 GLU A N 1
ATOM 2490 C CA . GLU A 1 316 ? 12.07 24.703 22.391 1 94.62 316 GLU A CA 1
ATOM 2491 C C . GLU A 1 316 ? 12.406 24.562 23.875 1 94.62 316 GLU A C 1
ATOM 2493 O O . GLU A 1 316 ? 12.984 25.484 24.469 1 94.62 316 GLU A O 1
ATOM 2498 N N . LEU A 1 317 ? 12.047 23.438 24.438 1 96.12 317 LEU A N 1
ATOM 2499 C CA . LEU A 1 317 ? 12.297 23.219 25.859 1 96.12 317 LEU A CA 1
ATOM 2500 C C . LEU A 1 317 ? 13.68 22.609 26.078 1 96.12 317 LEU A C 1
ATOM 2502 O O . LEU A 1 317 ? 14.109 22.438 27.219 1 96.12 317 LEU A O 1
ATOM 2506 N N . GLY A 1 318 ? 14.375 22.281 25 1 96.75 318 GLY A N 1
ATOM 2507 C CA . GLY A 1 318 ? 15.727 21.766 25.078 1 96.75 318 GLY A CA 1
ATOM 2508 C C . GLY A 1 318 ? 15.789 20.344 25.625 1 96.75 318 GLY A C 1
ATOM 2509 O O . GLY A 1 318 ? 16.766 19.969 26.266 1 96.75 318 GLY A O 1
ATOM 2510 N N . LYS A 1 319 ? 14.766 19.609 25.391 1 97.69 319 LYS A N 1
ATOM 2511 C CA . LYS A 1 319 ? 14.711 18.25 25.906 1 97.69 319 LYS A CA 1
ATOM 2512 C C . LYS A 1 319 ? 15.375 17.281 24.938 1 97.69 319 LYS A C 1
ATOM 2514 O O . LYS A 1 319 ? 14.688 16.531 24.219 1 97.69 319 LYS A O 1
ATOM 2519 N N . LYS A 1 320 ? 16.672 17.109 25 1 97.56 320 LYS A N 1
ATOM 2520 C CA . LYS A 1 320 ? 17.484 16.359 24.047 1 97.56 320 LYS A CA 1
ATOM 2521 C C . LYS A 1 320 ? 17.25 14.852 24.188 1 97.56 320 LYS A C 1
ATOM 2523 O O . LYS A 1 320 ? 17.094 14.148 23.188 1 97.56 320 LYS A O 1
ATOM 2528 N N . ARG A 1 321 ? 17.25 14.375 25.422 1 97.75 321 ARG A N 1
ATOM 2529 C CA . ARG A 1 321 ? 17.125 12.938 25.656 1 97.75 321 ARG A CA 1
ATOM 2530 C C . ARG A 1 321 ? 15.758 12.43 25.203 1 97.75 321 ARG A C 1
ATOM 2532 O O . ARG A 1 321 ? 15.656 11.383 24.562 1 97.75 321 ARG A O 1
ATOM 2539 N N . GLU A 1 322 ? 14.766 13.156 25.594 1 97.75 322 GLU A N 1
ATOM 2540 C CA . GLU A 1 322 ? 13.406 12.773 25.234 1 97.75 322 GLU A CA 1
ATOM 2541 C C . GLU A 1 322 ? 13.211 12.789 23.719 1 97.75 322 GLU A C 1
ATOM 2543 O O . GLU A 1 322 ? 12.594 11.883 23.156 1 97.75 322 GLU A O 1
ATOM 2548 N N . LEU A 1 323 ? 13.711 13.789 23.078 1 98.38 323 LEU A N 1
ATOM 2549 C CA . LEU A 1 323 ? 13.586 13.914 21.641 1 98.38 323 LEU A CA 1
ATOM 2550 C C . LEU A 1 323 ? 14.336 12.781 20.938 1 98.38 323 LEU A C 1
ATOM 2552 O O . LEU A 1 323 ? 13.867 12.266 19.906 1 98.38 323 LEU A O 1
ATOM 2556 N N . TYR A 1 324 ? 15.492 12.438 21.469 1 98.06 324 TYR A N 1
ATOM 2557 C CA . TYR A 1 324 ? 16.266 11.336 20.922 1 98.06 324 TYR A CA 1
ATOM 2558 C C . TYR A 1 324 ? 15.461 10.039 20.938 1 98.06 324 TYR A C 1
ATOM 2560 O O . TYR A 1 324 ? 15.352 9.359 19.906 1 98.06 324 TYR A O 1
ATOM 2568 N N . HIS A 1 325 ? 14.938 9.766 22.062 1 97.69 325 HIS A N 1
ATOM 2569 C CA . HIS A 1 325 ? 14.18 8.531 22.203 1 97.69 325 HIS A CA 1
ATOM 2570 C C . HIS A 1 325 ? 12.93 8.547 21.328 1 97.69 325 HIS A C 1
ATOM 2572 O O . HIS A 1 325 ? 12.594 7.535 20.703 1 97.69 325 HIS A O 1
ATOM 2578 N N . TYR A 1 326 ? 12.266 9.617 21.297 1 97.75 326 TYR A N 1
ATOM 2579 C CA . TYR A 1 326 ? 11.039 9.742 20.516 1 97.75 326 TYR A CA 1
ATOM 2580 C C . TYR A 1 326 ? 11.32 9.602 19.031 1 97.75 326 TYR A C 1
ATOM 2582 O O . TYR A 1 326 ? 10.578 8.922 18.312 1 97.75 326 TYR A O 1
ATOM 2590 N N . ALA A 1 327 ? 12.352 10.242 18.531 1 98 327 ALA A N 1
ATOM 2591 C CA . ALA A 1 327 ? 12.734 10.164 17.125 1 98 327 ALA A CA 1
ATOM 2592 C C . ALA A 1 327 ? 13.047 8.727 16.719 1 98 327 ALA A C 1
ATOM 2594 O O . ALA A 1 327 ? 12.633 8.266 15.656 1 98 327 ALA A O 1
ATOM 2595 N N . HIS A 1 328 ? 13.727 8.07 17.578 1 97.31 328 HIS A N 1
ATOM 2596 C CA . HIS A 1 328 ? 14.055 6.672 17.312 1 97.31 328 HIS A CA 1
ATOM 2597 C C . HIS A 1 328 ? 12.797 5.809 17.234 1 97.31 328 HIS A C 1
ATOM 2599 O O . HIS A 1 328 ? 12.688 4.945 16.359 1 97.31 328 HIS A O 1
ATOM 2605 N N . GLN A 1 329 ? 11.961 6.023 18.125 1 96.25 329 GLN A N 1
ATOM 2606 C CA . GLN A 1 329 ? 10.711 5.273 18.141 1 96.25 329 GLN A CA 1
ATOM 2607 C C . GLN A 1 329 ? 9.906 5.516 16.875 1 96.25 329 GLN A C 1
ATOM 2609 O O . GLN A 1 329 ? 9.352 4.578 16.297 1 96.25 329 GLN A O 1
ATOM 2614 N N . MET A 1 330 ? 9.828 6.734 16.453 1 96.19 330 MET A N 1
ATOM 2615 C CA . MET A 1 330 ? 9 7.082 15.297 1 96.19 330 MET A CA 1
ATOM 2616 C C . MET A 1 330 ? 9.602 6.52 14.008 1 96.19 330 MET A C 1
ATOM 2618 O O . MET A 1 330 ? 8.867 6.152 13.086 1 96.19 330 MET A O 1
ATOM 2622 N N . VAL A 1 331 ? 10.922 6.465 13.898 1 96.5 331 VAL A N 1
ATOM 2623 C CA . VAL A 1 331 ? 11.57 5.887 12.727 1 96.5 331 VAL A CA 1
ATOM 2624 C C . VAL A 1 331 ? 11.289 4.387 12.672 1 96.5 331 VAL A C 1
ATOM 2626 O O . VAL A 1 331 ? 11.094 3.826 11.586 1 96.5 331 VAL A O 1
ATOM 2629 N N . ASP A 1 332 ? 11.195 3.76 13.805 1 95 332 ASP A N 1
ATOM 2630 C CA . ASP A 1 332 ? 10.914 2.33 13.867 1 95 332 ASP A CA 1
ATOM 2631 C C . ASP A 1 332 ? 9.469 2.033 13.477 1 95 332 ASP A C 1
ATOM 2633 O O . ASP A 1 332 ? 9.203 1.069 12.758 1 95 332 ASP A O 1
ATOM 2637 N N . VAL A 1 333 ? 8.562 2.854 13.938 1 94.44 333 VAL A N 1
ATOM 2638 C CA . VAL A 1 333 ? 7.137 2.619 13.766 1 94.44 333 VAL A CA 1
ATOM 2639 C C . VAL A 1 333 ? 6.691 3.123 12.398 1 94.44 333 VAL A C 1
ATOM 2641 O O . VAL A 1 333 ? 5.887 2.475 11.719 1 94.44 333 VAL A O 1
ATOM 2644 N N . TYR A 1 334 ? 7.156 4.316 12.031 1 95 334 TYR A N 1
ATOM 2645 C CA . TYR A 1 334 ? 6.715 4.941 10.781 1 95 334 TYR A CA 1
ATOM 2646 C C . TYR A 1 334 ? 7.91 5.328 9.914 1 95 334 TYR A C 1
ATOM 2648 O O . TYR A 1 334 ? 8.125 6.508 9.648 1 95 334 TYR A O 1
ATOM 2656 N N . PRO A 1 335 ? 8.617 4.375 9.352 1 94.44 335 PRO A N 1
ATOM 2657 C CA . PRO A 1 335 ? 9.812 4.691 8.562 1 94.44 335 PRO A CA 1
ATOM 2658 C C . PRO A 1 335 ? 9.484 5.383 7.242 1 94.44 335 PRO A C 1
ATOM 2660 O O . PRO A 1 335 ? 10.344 6.043 6.656 1 94.44 335 PRO A O 1
ATOM 2663 N N . LYS A 1 336 ? 8.25 5.387 6.824 1 94.31 336 LYS A N 1
ATOM 2664 C CA . LYS A 1 336 ? 7.891 5.934 5.52 1 94.31 336 LYS A CA 1
ATOM 2665 C C . LYS A 1 336 ? 7.16 7.266 5.664 1 94.31 336 LYS A C 1
ATOM 2667 O O . LYS A 1 336 ? 6.695 7.836 4.676 1 94.31 336 LYS A O 1
ATOM 2672 N N . LYS A 1 337 ? 7.062 7.781 6.812 1 95.62 337 LYS A N 1
ATOM 2673 C CA . LYS A 1 337 ? 6.402 9.062 7.047 1 95.62 337 LYS A CA 1
ATOM 2674 C C . LYS A 1 337 ? 7.418 10.172 7.277 1 95.62 337 LYS A C 1
ATOM 2676 O O . LYS A 1 337 ? 8.445 9.961 7.926 1 95.62 337 LYS A O 1
ATOM 2681 N N . ALA A 1 338 ? 7.168 11.289 6.719 1 97.19 338 ALA A N 1
ATOM 2682 C CA . ALA A 1 338 ? 8.062 12.438 6.82 1 97.19 338 ALA A CA 1
ATOM 2683 C C . ALA A 1 338 ? 8.234 12.875 8.273 1 97.19 338 ALA A C 1
ATOM 2685 O O . ALA A 1 338 ? 9.312 13.32 8.664 1 97.19 338 ALA A O 1
ATOM 2686 N N . GLY A 1 339 ? 7.207 12.68 9.086 1 97.38 339 GLY A N 1
ATOM 2687 C CA . GLY A 1 339 ? 7.258 13.102 10.484 1 97.38 339 GLY A CA 1
ATOM 2688 C C . GLY A 1 339 ? 8.367 12.422 11.266 1 97.38 339 GLY A C 1
ATOM 2689 O O . GLY A 1 339 ? 8.977 13.039 12.141 1 97.38 339 GLY A O 1
ATOM 2690 N N . ALA A 1 340 ? 8.641 11.203 10.984 1 97.69 340 ALA A N 1
ATOM 2691 C CA . ALA A 1 340 ? 9.68 10.453 11.688 1 97.69 340 ALA A CA 1
ATOM 2692 C C . ALA A 1 340 ? 11.062 11.047 11.406 1 97.69 340 ALA A C 1
ATOM 2694 O O . ALA A 1 340 ? 11.836 11.289 12.336 1 97.69 340 ALA A O 1
ATOM 2695 N N . TRP A 1 341 ? 11.289 11.391 10.211 1 98.31 341 TRP A N 1
ATOM 2696 C CA . TRP A 1 341 ? 12.602 11.906 9.828 1 98.31 341 TRP A CA 1
ATOM 2697 C C . TRP A 1 341 ? 12.734 13.375 10.188 1 98.31 341 TRP A C 1
ATOM 2699 O O . TRP A 1 341 ? 13.836 13.852 10.484 1 98.31 341 TRP A O 1
ATOM 2709 N N . TYR A 1 342 ? 11.656 14.047 10.188 1 98.31 342 TYR A N 1
ATOM 2710 C CA . TYR A 1 342 ? 11.609 15.391 10.742 1 98.31 342 TYR A CA 1
ATOM 2711 C C . TYR A 1 342 ? 12.07 15.398 12.195 1 98.31 342 TYR A C 1
ATOM 2713 O O . TYR A 1 342 ? 12.828 16.281 12.609 1 98.31 342 TYR A O 1
ATOM 2721 N N . SER A 1 343 ? 11.664 14.391 12.969 1 98.69 343 SER A N 1
ATOM 2722 C CA . SER A 1 343 ? 12.047 14.289 14.367 1 98.69 343 SER A CA 1
ATOM 2723 C C . SER A 1 343 ? 13.555 14.086 14.516 1 98.69 343 SER A C 1
ATOM 2725 O O . SER A 1 343 ? 14.18 14.656 15.414 1 98.69 343 SER A O 1
ATOM 2727 N N . VAL A 1 344 ? 14.148 13.32 13.625 1 98.56 344 VAL A N 1
ATOM 2728 C CA . VAL A 1 344 ? 15.586 13.094 13.648 1 98.56 344 VAL A CA 1
ATOM 2729 C C . VAL A 1 344 ? 16.328 14.383 13.297 1 98.56 344 VAL A C 1
ATOM 2731 O O . VAL A 1 344 ? 17.312 14.742 13.945 1 98.56 344 VAL A O 1
ATOM 2734 N N . GLY A 1 345 ? 15.805 15.016 12.266 1 98.56 345 GLY A N 1
ATOM 2735 C CA . GLY A 1 345 ? 16.391 16.297 11.914 1 98.56 345 GLY A CA 1
ATOM 2736 C C . GLY A 1 345 ? 16.328 17.312 13.047 1 98.56 345 GLY A C 1
ATOM 2737 O O . GLY A 1 345 ? 17.297 18.031 13.289 1 98.56 345 GLY A O 1
ATOM 2738 N N . ALA A 1 346 ? 15.25 17.391 13.719 1 98.69 346 ALA A N 1
ATOM 2739 C CA . ALA A 1 346 ? 15.062 18.297 14.844 1 98.69 346 ALA A CA 1
ATOM 2740 C C . ALA A 1 346 ? 16.031 17.984 15.977 1 98.69 346 ALA A C 1
ATOM 2742 O O . ALA A 1 346 ? 16.531 18.891 16.656 1 98.69 346 ALA A O 1
ATOM 2743 N N . TYR A 1 347 ? 16.25 16.703 16.219 1 98.5 347 TYR A N 1
ATOM 2744 C CA . TYR A 1 347 ? 17.219 16.297 17.234 1 98.5 347 TYR A CA 1
ATOM 2745 C C . TYR A 1 347 ? 18.609 16.828 16.906 1 98.5 347 TYR A C 1
ATOM 2747 O O . TYR A 1 347 ? 19.266 17.422 17.766 1 98.5 347 TYR A O 1
ATOM 2755 N N . TYR A 1 348 ? 19.062 16.641 15.656 1 98.38 348 TYR A N 1
ATOM 2756 C CA . TYR A 1 348 ? 20.391 17.078 15.258 1 98.38 348 TYR A CA 1
ATOM 2757 C C . TYR A 1 348 ? 20.484 18.609 15.266 1 98.38 348 TYR A C 1
ATOM 2759 O O . TYR A 1 348 ? 21.547 19.172 15.547 1 98.38 348 TYR A O 1
ATOM 2767 N N . LEU A 1 349 ? 19.391 19.234 14.953 1 97.88 349 LEU A N 1
ATOM 2768 C CA . LEU A 1 349 ? 19.359 20.688 15.078 1 97.88 349 LEU A CA 1
ATOM 2769 C C . LEU A 1 349 ? 19.562 21.125 16.531 1 97.88 349 LEU A C 1
ATOM 2771 O O . LEU A 1 349 ? 20.312 22.062 16.797 1 97.88 349 LEU A O 1
ATOM 2775 N N . LEU A 1 350 ? 18.859 20.422 17.438 1 97.69 350 LEU A N 1
ATOM 2776 C CA . LEU A 1 350 ? 18.922 20.75 18.859 1 97.69 350 LEU A CA 1
ATOM 2777 C C . LEU A 1 350 ? 20.328 20.516 19.406 1 97.69 350 LEU A C 1
ATOM 2779 O O . LEU A 1 350 ? 20.797 21.266 20.266 1 97.69 350 LEU A O 1
ATOM 2783 N N . VAL A 1 351 ? 21.062 19.5 18.906 1 97.56 351 VAL A N 1
ATOM 2784 C CA . VAL A 1 351 ? 22.406 19.203 19.391 1 97.56 351 VAL A CA 1
ATOM 2785 C C . VAL A 1 351 ? 23.438 19.953 18.547 1 97.56 351 VAL A C 1
ATOM 2787 O O . VAL A 1 351 ? 24.641 19.734 18.688 1 97.56 351 VAL A O 1
ATOM 2790 N N . GLU A 1 352 ? 23.047 20.766 17.641 1 96.62 352 GLU A N 1
ATOM 2791 C CA . GLU A 1 352 ? 23.844 21.688 16.844 1 96.62 352 GLU A CA 1
ATOM 2792 C C . GLU A 1 352 ? 24.734 20.953 15.859 1 96.62 352 GLU A C 1
ATOM 2794 O O . GLU A 1 352 ? 25.891 21.328 15.656 1 96.62 352 GLU A O 1
ATOM 2799 N N . LYS A 1 353 ? 24.328 19.859 15.492 1 97.69 353 LYS A N 1
ATOM 2800 C CA . LYS A 1 353 ? 24.906 19.188 14.336 1 97.69 353 LYS A CA 1
ATOM 2801 C C . LYS A 1 353 ? 24.109 19.5 13.07 1 97.69 353 LYS A C 1
ATOM 2803 O O . LYS A 1 353 ? 23.344 18.656 12.594 1 97.69 353 LYS A O 1
ATOM 2808 N N . PHE A 1 354 ? 24.438 20.547 12.461 1 97.5 354 PHE A N 1
ATOM 2809 C CA . PHE A 1 354 ? 23.578 21.172 11.461 1 97.5 354 PHE A CA 1
ATOM 2810 C C . PHE A 1 354 ? 23.656 20.438 10.133 1 97.5 354 PHE A C 1
ATOM 2812 O O . PHE A 1 354 ? 22.672 20.359 9.406 1 97.5 354 PHE A O 1
ATOM 2819 N N . GLU A 1 355 ? 24.766 19.859 9.797 1 97 355 GLU A N 1
ATOM 2820 C CA . GLU A 1 355 ? 24.891 19.109 8.547 1 97 355 GLU A CA 1
ATOM 2821 C C . GLU A 1 355 ? 24 17.875 8.555 1 97 355 GLU A C 1
ATOM 2823 O O . GLU A 1 355 ? 23.328 17.578 7.562 1 97 355 GLU A O 1
ATOM 2828 N N . ALA A 1 356 ? 24.078 17.266 9.703 1 98.06 356 ALA A N 1
ATOM 2829 C CA . ALA A 1 356 ? 23.203 16.109 9.844 1 98.06 356 ALA A CA 1
ATOM 2830 C C . ALA A 1 356 ? 21.734 16.516 9.82 1 98.06 356 ALA A C 1
ATOM 2832 O O . ALA A 1 356 ? 20.891 15.836 9.227 1 98.06 356 ALA A O 1
ATOM 2833 N N . ALA A 1 357 ? 21.422 17.594 10.477 1 98.38 357 ALA A N 1
ATOM 2834 C CA . ALA A 1 357 ? 20.047 18.094 10.484 1 98.38 357 ALA A CA 1
ATOM 2835 C C . ALA A 1 357 ? 19.562 18.375 9.07 1 98.38 357 ALA A C 1
ATOM 2837 O O . ALA A 1 357 ? 18.438 18.016 8.719 1 98.38 357 ALA A O 1
ATOM 2838 N N . GLN A 1 358 ? 20.422 19 8.258 1 97.94 358 GLN A N 1
ATOM 2839 C CA . GLN A 1 358 ? 20.078 19.297 6.875 1 97.94 358 GLN A CA 1
ATOM 2840 C C . GLN A 1 358 ? 19.766 18.031 6.09 1 97.94 358 GLN A C 1
ATOM 2842 O O . GLN A 1 358 ? 18.797 17.984 5.336 1 97.94 358 GLN A O 1
ATOM 2847 N N . ARG A 1 359 ? 20.531 17.078 6.297 1 98.06 359 ARG A N 1
ATOM 2848 C CA . ARG A 1 359 ? 20.375 15.812 5.59 1 98.06 359 ARG A CA 1
ATOM 2849 C C . ARG A 1 359 ? 19.016 15.172 5.91 1 98.06 359 ARG A C 1
ATOM 2851 O O . ARG A 1 359 ? 18.312 14.719 5.012 1 98.06 359 ARG A O 1
ATOM 2858 N N . TYR A 1 360 ? 18.656 15.156 7.133 1 98.5 360 TYR A N 1
ATOM 2859 C CA . TYR A 1 360 ? 17.453 14.445 7.547 1 98.5 360 TYR A CA 1
ATOM 2860 C C . TYR A 1 360 ? 16.203 15.281 7.266 1 98.5 360 TYR A C 1
ATOM 2862 O O . TYR A 1 360 ? 15.141 14.742 6.973 1 98.5 360 TYR A O 1
ATOM 2870 N N . PHE A 1 361 ? 16.312 16.609 7.352 1 98.44 361 PHE A N 1
ATOM 2871 C CA . PHE A 1 361 ? 15.203 17.438 6.902 1 98.44 361 PHE A CA 1
ATOM 2872 C C . PHE A 1 361 ? 14.969 17.266 5.406 1 98.44 361 PHE A C 1
ATOM 2874 O O . PHE A 1 361 ? 13.828 17.234 4.949 1 98.44 361 PHE A O 1
ATOM 2881 N N . HIS A 1 362 ? 16.062 17.172 4.688 1 97.88 362 HIS A N 1
ATOM 2882 C CA . HIS A 1 362 ? 15.945 16.922 3.252 1 97.88 362 HIS A CA 1
ATOM 2883 C C . HIS A 1 362 ? 15.258 15.586 2.977 1 97.88 362 HIS A C 1
ATOM 2885 O O . HIS A 1 362 ? 14.414 15.5 2.084 1 97.88 362 HIS A O 1
ATOM 2891 N N . LYS A 1 363 ? 15.664 14.633 3.729 1 98.06 363 LYS A N 1
ATOM 2892 C CA . LYS A 1 363 ? 15.023 13.336 3.6 1 98.06 363 LYS A CA 1
ATOM 2893 C C . LYS A 1 363 ? 13.523 13.43 3.871 1 98.06 363 LYS A C 1
ATOM 2895 O O . LYS A 1 363 ? 12.719 12.836 3.152 1 98.06 363 LYS A O 1
ATOM 2900 N N . ALA A 1 364 ? 13.141 14.117 4.898 1 98 364 ALA A N 1
ATOM 2901 C CA . ALA A 1 364 ? 11.734 14.297 5.246 1 98 364 ALA A CA 1
ATOM 2902 C C . ALA A 1 364 ? 10.969 14.984 4.113 1 98 364 ALA A C 1
ATOM 2904 O O . ALA A 1 364 ? 9.859 14.578 3.775 1 98 364 ALA A O 1
ATOM 2905 N N . THR A 1 365 ? 11.562 16.031 3.449 1 97.06 365 THR A N 1
ATOM 2906 C CA . THR A 1 365 ? 10.898 16.766 2.383 1 97.06 365 THR A CA 1
ATOM 2907 C C . THR A 1 365 ? 10.82 15.938 1.108 1 97.06 365 THR A C 1
ATOM 2909 O O . THR A 1 365 ? 9.93 16.141 0.28 1 97.06 365 THR A O 1
ATOM 2912 N N . THR A 1 366 ? 11.742 14.992 0.964 1 96.44 366 THR A N 1
ATOM 2913 C CA . THR A 1 366 ? 11.727 14.102 -0.189 1 96.44 366 THR A CA 1
ATOM 2914 C C . THR A 1 366 ? 10.594 13.078 -0.063 1 96.44 366 THR A C 1
ATOM 2916 O O . THR A 1 366 ? 9.938 12.75 -1.052 1 96.44 366 THR A O 1
ATOM 2919 N N . ILE A 1 367 ? 10.383 12.633 1.094 1 95.69 367 ILE A N 1
ATOM 2920 C CA . ILE A 1 367 ? 9.328 11.656 1.355 1 95.69 367 ILE A CA 1
ATOM 2921 C C . ILE A 1 367 ? 7.961 12.305 1.171 1 95.69 367 ILE A C 1
ATOM 2923 O O . ILE A 1 367 ? 7.074 11.734 0.53 1 95.69 367 ILE A O 1
ATOM 2927 N N . GLU A 1 368 ? 7.812 13.5 1.726 1 94.88 368 GLU A N 1
ATOM 2928 C CA . GLU A 1 368 ? 6.57 14.258 1.622 1 94.88 368 GLU A CA 1
ATOM 2929 C C . GLU A 1 368 ? 6.84 15.742 1.434 1 94.88 368 GLU A C 1
ATOM 2931 O O . GLU A 1 368 ? 6.98 16.484 2.41 1 94.88 368 GLU A O 1
ATOM 2936 N N . PRO A 1 369 ? 6.719 16.172 0.266 1 93 369 PRO A N 1
ATOM 2937 C CA . PRO A 1 369 ? 7.02 17.578 -0.012 1 93 369 PRO A CA 1
ATOM 2938 C C . PRO A 1 369 ? 6.016 18.547 0.634 1 93 369 PRO A C 1
ATOM 2940 O O . PRO A 1 369 ? 6.332 19.719 0.854 1 93 369 PRO A O 1
ATOM 2943 N N . SER A 1 370 ? 4.895 18.078 1 1 92 370 SER A N 1
ATOM 2944 C CA . SER A 1 370 ? 3.857 18.938 1.56 1 92 370 SER A CA 1
ATOM 2945 C C . SER A 1 370 ? 3.938 18.984 3.082 1 92 370 SER A C 1
ATOM 2947 O O . SER A 1 370 ? 3.027 19.484 3.742 1 92 370 SER A O 1
ATOM 2949 N N . PHE A 1 371 ? 5.035 18.469 3.672 1 94.88 371 PHE A N 1
ATOM 2950 C CA . PHE A 1 371 ? 5.238 18.516 5.117 1 94.88 371 PHE A CA 1
ATOM 2951 C C . PHE A 1 371 ? 5.945 19.797 5.527 1 94.88 371 PHE A C 1
ATOM 2953 O O . PHE A 1 371 ? 7.176 19.844 5.574 1 94.88 371 PHE A O 1
ATOM 2960 N N . ALA A 1 372 ? 5.266 20.781 5.969 1 94 372 ALA A N 1
ATOM 2961 C CA . ALA A 1 372 ? 5.715 22.156 6.16 1 94 372 ALA A CA 1
ATOM 2962 C C . ALA A 1 372 ? 6.801 22.25 7.23 1 94 372 ALA A C 1
ATOM 2964 O O . ALA A 1 372 ? 7.824 22.906 7.035 1 94 372 ALA A O 1
ATOM 2965 N N . PRO A 1 373 ? 6.66 21.562 8.367 1 95.75 373 PRO A N 1
ATOM 2966 C CA . PRO A 1 373 ? 7.66 21.703 9.43 1 95.75 373 PRO A CA 1
ATOM 2967 C C . PRO A 1 373 ? 9.062 21.312 8.977 1 95.75 373 PRO A C 1
ATOM 2969 O O . PRO A 1 373 ? 10.047 21.906 9.422 1 95.75 373 PRO A O 1
ATOM 2972 N N . ALA A 1 374 ? 9.141 20.406 8.086 1 97.38 374 ALA A N 1
ATOM 2973 C CA . ALA A 1 374 ? 10.445 19.953 7.617 1 97.38 374 ALA A CA 1
ATOM 2974 C C . ALA A 1 374 ? 11.141 21.031 6.789 1 97.38 374 ALA A C 1
ATOM 2976 O O . ALA A 1 374 ? 12.359 21.188 6.867 1 97.38 374 ALA A O 1
ATOM 2977 N N . TRP A 1 375 ? 10.406 21.766 5.988 1 97.25 375 TRP A N 1
ATOM 2978 C CA . TRP A 1 375 ? 10.977 22.844 5.195 1 97.25 375 TRP A CA 1
ATOM 2979 C C . TRP A 1 375 ? 11.477 23.969 6.098 1 97.25 375 TRP A C 1
ATOM 2981 O O . TRP A 1 375 ? 12.531 24.562 5.844 1 97.25 375 TRP A O 1
ATOM 2991 N N . ILE A 1 376 ? 10.695 24.25 7.078 1 96.62 376 ILE A N 1
ATOM 2992 C CA . ILE A 1 376 ? 11.078 25.297 8.031 1 96.62 376 ILE A CA 1
ATOM 2993 C C . ILE A 1 376 ? 12.328 24.859 8.789 1 96.62 376 ILE A C 1
ATOM 2995 O O . ILE A 1 376 ? 13.281 25.641 8.938 1 96.62 376 ILE A O 1
ATOM 2999 N N . GLY A 1 377 ? 12.312 23.609 9.234 1 97.31 377 GLY A N 1
ATOM 3000 C CA . GLY A 1 377 ? 13.492 23.078 9.883 1 97.31 377 GLY A CA 1
ATOM 3001 C C . GLY A 1 377 ? 14.727 23.094 9 1 97.31 377 GLY A C 1
ATOM 3002 O O . GLY A 1 377 ? 15.82 23.422 9.453 1 97.31 377 GLY A O 1
ATOM 3003 N N . PHE A 1 378 ? 14.523 22.812 7.77 1 97.44 378 PHE A N 1
ATOM 3004 C CA . PHE A 1 378 ? 15.594 22.797 6.781 1 97.44 378 PHE A CA 1
ATOM 3005 C C . PHE A 1 378 ? 16.219 24.188 6.645 1 97.44 378 PHE A C 1
ATOM 3007 O O . PHE A 1 378 ? 17.438 24.344 6.699 1 97.44 378 PHE A O 1
ATOM 3014 N N . GLY A 1 379 ? 15.438 25.188 6.512 1 97.56 379 GLY A N 1
ATOM 3015 C CA . GLY A 1 379 ? 15.906 26.562 6.453 1 97.56 379 GLY A CA 1
ATOM 3016 C C . GLY A 1 379 ? 16.609 27 7.727 1 97.56 379 GLY A C 1
ATOM 3017 O O . GLY A 1 379 ? 17.641 27.688 7.676 1 97.56 379 GLY A O 1
ATOM 3018 N N . ASN A 1 380 ? 16.047 26.641 8.828 1 97.12 380 ASN A N 1
ATOM 3019 C CA . ASN A 1 380 ? 16.625 27 10.117 1 97.12 380 ASN A CA 1
ATOM 3020 C C . ASN A 1 380 ? 18.031 26.406 10.281 1 97.12 380 ASN A C 1
ATOM 3022 O O . ASN A 1 380 ? 18.891 27.016 10.898 1 97.12 380 ASN A O 1
ATOM 3026 N N . ALA A 1 381 ? 18.172 25.188 9.828 1 97.62 381 ALA A N 1
ATOM 3027 C CA . ALA A 1 381 ? 19.484 24.547 9.922 1 97.62 381 ALA A CA 1
ATOM 3028 C C . ALA A 1 381 ? 20.531 25.297 9.109 1 97.62 381 ALA A C 1
ATOM 3030 O O . ALA A 1 381 ? 21.672 25.438 9.547 1 97.62 381 ALA A O 1
ATOM 3031 N N . PHE A 1 382 ? 20.188 25.844 7.965 1 97.31 382 PHE A N 1
ATOM 3032 C CA . PHE A 1 382 ? 21.094 26.672 7.156 1 97.31 382 PHE A CA 1
ATOM 3033 C C . PHE A 1 382 ? 21.359 28 7.828 1 97.31 382 PHE A C 1
ATOM 3035 O O . PHE A 1 382 ? 22.5 28.469 7.887 1 97.31 382 PHE A O 1
ATOM 3042 N N . ALA A 1 383 ? 20.266 28.547 8.289 1 96.12 383 ALA A N 1
ATOM 3043 C CA . ALA A 1 383 ? 20.359 29.859 8.93 1 96.12 383 ALA A CA 1
ATOM 3044 C C . ALA A 1 383 ? 21.281 29.797 10.148 1 96.12 383 ALA A C 1
ATOM 3046 O O . ALA A 1 383 ? 22.016 30.75 10.422 1 96.12 383 ALA A O 1
ATOM 3047 N N . ALA A 1 384 ? 21.25 28.703 10.867 1 95 384 ALA A N 1
ATOM 3048 C CA . ALA A 1 384 ? 22.062 28.531 12.062 1 95 384 ALA A CA 1
ATOM 3049 C C . ALA A 1 384 ? 23.547 28.516 11.711 1 95 384 ALA A C 1
ATOM 3051 O O . ALA A 1 384 ? 24.391 28.828 12.547 1 95 384 ALA A O 1
ATOM 3052 N N . GLN A 1 385 ? 23.844 28.219 10.477 1 94.75 385 GLN A N 1
ATOM 3053 C CA . GLN A 1 385 ? 25.234 28.188 10.016 1 94.75 385 GLN A CA 1
ATOM 3054 C C . GLN A 1 385 ? 25.562 29.422 9.188 1 94.75 385 GLN A C 1
ATOM 3056 O O . GLN A 1 385 ? 26.562 29.453 8.461 1 94.75 385 GLN A O 1
ATOM 3061 N N . ASP A 1 386 ? 24.766 30.344 9.195 1 92.44 386 ASP A N 1
ATOM 3062 C CA . ASP A 1 386 ? 24.938 31.609 8.5 1 92.44 386 ASP A CA 1
ATOM 3063 C C . ASP A 1 386 ? 24.953 31.406 6.984 1 92.44 386 ASP A C 1
ATOM 3065 O O . ASP A 1 386 ? 25.656 32.125 6.27 1 92.44 386 ASP A O 1
ATOM 3069 N N . GLU A 1 387 ? 24.359 30.359 6.59 1 95.12 387 GLU A N 1
ATOM 3070 C CA . GLU A 1 387 ? 24.141 30.141 5.164 1 95.12 387 GLU A CA 1
ATOM 3071 C C . GLU A 1 387 ? 22.812 30.734 4.711 1 95.12 387 GLU A C 1
ATOM 3073 O O . GLU A 1 387 ? 21.875 30.016 4.402 1 95.12 387 GLU A O 1
ATOM 3078 N N . SER A 1 388 ? 22.734 31.953 4.504 1 94.88 388 SER A N 1
ATOM 3079 C CA . SER A 1 388 ? 21.5 32.688 4.312 1 94.88 388 SER A CA 1
ATOM 3080 C C . SER A 1 388 ? 20.875 32.375 2.963 1 94.88 388 SER A C 1
ATOM 3082 O O . SER A 1 388 ? 19.641 32.281 2.854 1 94.88 388 SER A O 1
ATOM 3084 N N . ASP A 1 389 ? 21.672 32.219 1.967 1 95.94 389 ASP A N 1
ATOM 3085 C CA . ASP A 1 389 ? 21.125 31.953 0.638 1 95.94 389 ASP A CA 1
ATOM 3086 C C . ASP A 1 389 ? 20.359 30.625 0.606 1 95.94 389 ASP A C 1
ATOM 3088 O O . ASP A 1 389 ? 19.281 30.547 0.039 1 95.94 389 ASP A O 1
ATOM 3092 N N . GLN A 1 390 ? 21.016 29.703 1.238 1 96.62 390 GLN A N 1
ATOM 3093 C CA . GLN A 1 390 ? 20.391 28.375 1.285 1 96.62 390 GLN A CA 1
ATOM 3094 C C . GLN A 1 390 ? 19.141 28.391 2.164 1 96.62 390 GLN A C 1
ATOM 3096 O O . GLN A 1 390 ? 18.141 27.75 1.843 1 96.62 390 GLN A O 1
ATOM 3101 N N . ALA A 1 391 ? 19.188 29.094 3.221 1 97.5 391 ALA A N 1
ATOM 3102 C CA . ALA A 1 391 ? 18.016 29.234 4.098 1 97.5 391 ALA A CA 1
ATOM 3103 C C . ALA A 1 391 ? 16.859 29.891 3.355 1 97.5 391 ALA A C 1
ATOM 3105 O O . ALA A 1 391 ? 15.727 29.391 3.414 1 97.5 391 ALA A O 1
ATOM 3106 N N . VAL A 1 392 ? 17.156 30.984 2.66 1 97.62 392 VAL A N 1
ATOM 3107 C CA . VAL A 1 392 ? 16.141 31.719 1.914 1 97.62 392 VAL A CA 1
ATOM 3108 C C . VAL A 1 392 ? 15.523 30.812 0.843 1 97.62 392 VAL A C 1
ATOM 3110 O O . VAL A 1 392 ? 14.32 30.859 0.598 1 97.62 392 VAL A O 1
ATOM 3113 N N . SER A 1 393 ? 16.391 30.031 0.24 1 97.44 393 SER A N 1
ATOM 3114 C CA . SER A 1 393 ? 15.898 29.109 -0.78 1 97.44 393 SER A CA 1
ATOM 3115 C C . SER A 1 393 ? 14.891 28.125 -0.2 1 97.44 393 SER A C 1
ATOM 3117 O O . SER A 1 393 ? 13.852 27.859 -0.811 1 97.44 393 SER A O 1
ATOM 3119 N N . SER A 1 394 ? 15.164 27.578 0.947 1 97.31 394 SER A N 1
ATOM 3120 C CA . SER A 1 394 ? 14.258 26.641 1.619 1 97.31 394 SER A CA 1
ATOM 3121 C C . SER A 1 394 ? 12.953 27.328 2.004 1 97.31 394 SER A C 1
ATOM 3123 O O . SER A 1 394 ? 11.867 26.781 1.78 1 97.31 394 SER A O 1
ATOM 3125 N N . TYR A 1 395 ? 13.023 28.469 2.57 1 97.88 395 TYR A N 1
ATOM 3126 C CA . TYR A 1 395 ? 11.844 29.219 2.977 1 97.88 395 TYR A CA 1
ATOM 3127 C C . TYR A 1 395 ? 11 29.594 1.768 1 97.88 395 TYR A C 1
ATOM 3129 O O . TYR A 1 395 ? 9.766 29.609 1.841 1 97.88 395 TYR A O 1
ATOM 3137 N N . ARG A 1 396 ? 11.633 29.906 0.697 1 97.25 396 ARG A N 1
ATOM 3138 C CA . ARG A 1 396 ? 10.914 30.266 -0.524 1 97.25 396 ARG A CA 1
ATOM 3139 C C . ARG A 1 396 ? 10.117 29.094 -1.062 1 97.25 396 ARG A C 1
ATOM 3141 O O . ARG A 1 396 ? 8.977 29.266 -1.506 1 97.25 396 ARG A O 1
ATOM 3148 N N . THR A 1 397 ? 10.773 27.953 -1.03 1 96.25 397 THR A N 1
ATOM 3149 C CA . THR A 1 397 ? 10.055 26.75 -1.435 1 96.25 397 THR A CA 1
ATOM 3150 C C . THR A 1 397 ? 8.852 26.5 -0.526 1 96.25 397 THR A C 1
ATOM 3152 O O . THR A 1 397 ? 7.766 26.172 -1.003 1 96.25 397 THR A O 1
ATOM 3155 N N . ALA A 1 398 ? 9.047 26.703 0.721 1 96.12 398 ALA A N 1
ATOM 3156 C CA . ALA A 1 398 ? 7.957 26.547 1.68 1 96.12 398 ALA A CA 1
ATOM 3157 C C . ALA A 1 398 ? 6.844 27.547 1.412 1 96.12 398 ALA A C 1
ATOM 3159 O O . ALA A 1 398 ? 5.66 27.219 1.505 1 96.12 398 ALA A O 1
ATOM 3160 N N . SER A 1 399 ? 7.203 28.75 1.147 1 95.38 399 SER A N 1
ATOM 3161 C CA . SER A 1 399 ? 6.227 29.797 0.879 1 95.38 399 SER A CA 1
ATOM 3162 C C . SER A 1 399 ? 5.379 29.469 -0.344 1 95.38 399 SER A C 1
ATOM 3164 O O . SER A 1 399 ? 4.188 29.781 -0.385 1 95.38 399 SER A O 1
ATOM 3166 N N . SER A 1 400 ? 5.969 28.859 -1.301 1 93.69 400 SER A N 1
ATOM 3167 C CA . SER A 1 400 ? 5.254 28.469 -2.512 1 93.69 400 SER A CA 1
ATOM 3168 C C . SER A 1 400 ? 4.324 27.281 -2.248 1 93.69 400 SER A C 1
ATOM 3170 O O . SER A 1 400 ? 3.24 27.203 -2.83 1 93.69 400 SER A O 1
ATOM 3172 N N . LEU A 1 401 ? 4.734 26.406 -1.437 1 93.12 401 LEU A N 1
ATOM 3173 C CA . LEU A 1 401 ? 3.979 25.188 -1.172 1 93.12 401 LEU A CA 1
ATOM 3174 C C . LEU A 1 401 ? 2.861 25.438 -0.168 1 93.12 401 LEU A C 1
ATOM 3176 O O . LEU A 1 401 ? 1.819 24.781 -0.208 1 93.12 401 LEU A O 1
ATOM 3180 N N . PHE A 1 402 ? 3.1 26.422 0.688 1 94.56 402 PHE A N 1
ATOM 3181 C CA . PHE A 1 402 ? 2.15 26.703 1.76 1 94.56 402 PHE A CA 1
ATOM 3182 C C . PHE A 1 402 ? 1.783 28.188 1.782 1 94.56 402 PHE A C 1
ATOM 3184 O O . PHE A 1 402 ? 2.168 28.922 2.699 1 94.56 402 PHE A O 1
ATOM 3191 N N . PRO A 1 403 ? 0.985 28.562 0.908 1 92.75 403 PRO A N 1
ATOM 3192 C CA . PRO A 1 403 ? 0.694 29.984 0.739 1 92.75 403 PRO A CA 1
ATOM 3193 C C . PRO A 1 403 ? -0.065 30.578 1.924 1 92.75 403 PRO A C 1
ATOM 3195 O O . PRO A 1 403 ? -0.043 31.797 2.131 1 92.75 403 PRO A O 1
ATOM 3198 N N . GLY A 1 404 ? -0.688 29.828 2.703 1 92.88 404 GLY A N 1
ATOM 3199 C CA . GLY A 1 404 ? -1.424 30.328 3.854 1 92.88 404 GLY A CA 1
ATOM 3200 C C . GLY A 1 404 ? -0.576 30.438 5.109 1 92.88 404 GLY A C 1
ATOM 3201 O O . GLY A 1 404 ? -1.055 30.875 6.156 1 92.88 404 GLY A O 1
ATOM 3202 N N . CYS A 1 405 ? 0.637 30.109 5.02 1 93.44 405 CYS A N 1
ATOM 3203 C CA . CYS A 1 405 ? 1.548 30.156 6.16 1 93.44 405 CYS A CA 1
ATOM 3204 C C . CYS A 1 405 ? 2.395 31.422 6.113 1 93.44 405 CYS A C 1
ATOM 3206 O O . CYS A 1 405 ? 3.074 31.688 5.117 1 93.44 405 CYS A O 1
ATOM 3208 N N . HIS A 1 406 ? 2.412 32.188 7.137 1 94.94 406 HIS A N 1
ATOM 3209 C CA . HIS A 1 406 ? 3.115 33.469 7.145 1 94.94 406 HIS A CA 1
ATOM 3210 C C . HIS A 1 406 ? 4.566 33.281 7.586 1 94.94 406 HIS A C 1
ATOM 3212 O O . HIS A 1 406 ? 5.387 34.188 7.391 1 94.94 406 HIS A O 1
ATOM 3218 N N . LEU A 1 407 ? 4.922 32.188 8.086 1 94.94 407 LEU A N 1
ATOM 3219 C CA . LEU A 1 407 ? 6.234 31.984 8.695 1 94.94 407 LEU A CA 1
ATOM 3220 C C . LEU A 1 407 ? 7.332 32.031 7.637 1 94.94 407 LEU A C 1
ATOM 3222 O O . LEU A 1 407 ? 8.367 32.656 7.824 1 94.94 407 LEU A O 1
ATOM 3226 N N . PRO A 1 408 ? 7.066 31.328 6.523 1 96.75 408 PRO A N 1
ATOM 3227 C CA . PRO A 1 408 ? 8.148 31.344 5.531 1 96.75 408 PRO A CA 1
ATOM 3228 C C . PRO A 1 408 ? 8.508 32.75 5.059 1 96.75 408 PRO A C 1
ATOM 3230 O O . PRO A 1 408 ? 9.672 33.156 5.129 1 96.75 408 PRO A O 1
ATOM 3233 N N . PRO A 1 409 ? 7.602 33.594 4.609 1 97.62 409 PRO A N 1
ATOM 3234 C CA . PRO A 1 409 ? 7.988 34.969 4.246 1 97.62 409 PRO A CA 1
ATOM 3235 C C . PRO A 1 409 ? 8.578 35.719 5.418 1 97.62 409 PRO A C 1
ATOM 3237 O O . PRO A 1 409 ? 9.469 36.562 5.227 1 97.62 409 PRO A O 1
ATOM 3240 N N . LEU A 1 410 ? 8.07 35.5 6.574 1 97.5 410 LEU A N 1
ATOM 3241 C CA . LEU A 1 410 ? 8.633 36.156 7.754 1 97.5 410 LEU A CA 1
ATOM 3242 C C . LEU A 1 410 ? 10.102 35.781 7.93 1 97.5 410 LEU A C 1
ATOM 3244 O O . LEU A 1 410 ? 10.945 36.656 8.172 1 97.5 410 LEU A O 1
ATOM 3248 N N . TYR A 1 411 ? 10.469 34.562 7.777 1 97.69 411 TYR A N 1
ATOM 3249 C CA . TYR A 1 411 ? 11.836 34.094 7.953 1 97.69 411 TYR A CA 1
ATOM 3250 C C . TYR A 1 411 ? 12.742 34.594 6.832 1 97.69 411 TYR A C 1
ATOM 3252 O O . TYR A 1 411 ? 13.922 34.844 7.051 1 97.69 411 TYR A O 1
ATOM 3260 N N . ILE A 1 412 ? 12.172 34.688 5.66 1 97.94 412 ILE A N 1
ATOM 3261 C CA . ILE A 1 412 ? 12.922 35.312 4.57 1 97.94 412 ILE A CA 1
ATOM 3262 C C . ILE A 1 412 ? 13.266 36.75 4.934 1 97.94 412 ILE A C 1
ATOM 3264 O O . ILE A 1 412 ? 14.406 37.188 4.762 1 97.94 412 ILE A O 1
ATOM 3268 N N . GLY A 1 413 ? 12.266 37.438 5.414 1 97.88 413 GLY A N 1
ATOM 3269 C CA . GLY A 1 413 ? 12.5 38.812 5.852 1 97.88 413 GLY A CA 1
ATOM 3270 C C . GLY A 1 413 ? 13.539 38.906 6.953 1 97.88 413 GLY A C 1
ATOM 3271 O O . GLY A 1 413 ? 14.367 39.812 6.941 1 97.88 413 GLY A O 1
ATOM 3272 N N . MET A 1 414 ? 13.5 38 7.848 1 96.81 414 MET A N 1
ATOM 3273 C CA . MET A 1 414 ? 14.461 38 8.953 1 96.81 414 MET A CA 1
ATOM 3274 C C . MET A 1 414 ? 15.875 37.75 8.445 1 96.81 414 MET A C 1
ATOM 3276 O O . MET A 1 414 ? 16.828 38.312 8.953 1 96.81 414 MET A O 1
ATOM 3280 N N . GLU A 1 415 ? 16 36.875 7.496 1 96.69 415 GLU A N 1
ATOM 3281 C CA . GLU A 1 415 ? 17.312 36.594 6.906 1 96.69 415 GLU A CA 1
ATOM 3282 C C . GLU A 1 415 ? 17.844 37.812 6.184 1 96.69 415 GLU A C 1
ATOM 3284 O O . GLU A 1 415 ? 19.047 38.125 6.242 1 96.69 415 GLU A O 1
ATOM 3289 N N . HIS A 1 416 ? 17.031 38.531 5.5 1 97.19 416 HIS A N 1
ATOM 3290 C CA . HIS A 1 416 ? 17.438 39.781 4.832 1 97.19 416 HIS A CA 1
ATOM 3291 C C . HIS A 1 416 ? 17.828 40.844 5.844 1 97.19 416 HIS A C 1
ATOM 3293 O O . HIS A 1 416 ? 18.734 41.656 5.594 1 97.19 416 HIS A O 1
ATOM 3299 N N . LEU A 1 417 ? 17.078 40.844 6.898 1 96.25 417 LEU A N 1
ATOM 3300 C CA . LEU A 1 417 ? 17.438 41.781 7.973 1 96.25 417 LEU A CA 1
ATOM 3301 C C . LEU A 1 417 ? 18.828 41.469 8.5 1 96.25 417 LEU A C 1
ATOM 3303 O O . LEU A 1 417 ? 19.641 42.375 8.727 1 96.25 417 LEU A O 1
ATOM 3307 N N . ARG A 1 418 ? 19.094 40.188 8.664 1 94.56 418 ARG A N 1
ATOM 3308 C CA . ARG A 1 418 ? 20.391 39.75 9.156 1 94.56 418 ARG A CA 1
ATOM 3309 C C . ARG A 1 418 ? 21.5 40.156 8.203 1 94.56 418 ARG A C 1
ATOM 3311 O O . ARG A 1 418 ? 22.609 40.5 8.641 1 94.56 418 ARG A O 1
ATOM 3318 N N . THR A 1 419 ? 21.234 40.094 6.938 1 94.44 419 THR A N 1
ATOM 3319 C CA . THR A 1 419 ? 22.25 40.438 5.934 1 94.44 419 THR A CA 1
ATOM 3320 C C . THR A 1 419 ? 22.188 41.906 5.574 1 94.44 419 THR A C 1
ATOM 3322 O O . THR A 1 419 ? 22.844 42.344 4.629 1 94.44 419 THR A O 1
ATOM 3325 N N . ASN A 1 420 ? 21.375 42.688 6.191 1 95.06 420 ASN A N 1
ATOM 3326 C CA . ASN A 1 420 ? 21.266 44.156 6.094 1 95.06 420 ASN A CA 1
ATOM 3327 C C . ASN A 1 420 ? 20.656 44.562 4.758 1 95.06 420 ASN A C 1
ATOM 3329 O O . ASN A 1 420 ? 21.016 45.625 4.219 1 95.06 420 ASN A O 1
ATOM 3333 N N . ASN A 1 421 ? 19.969 43.688 4.223 1 96.56 421 ASN A N 1
ATOM 3334 C CA . ASN A 1 421 ? 19.125 44.031 3.088 1 96.56 421 ASN A CA 1
ATOM 3335 C C . ASN A 1 421 ? 17.75 44.5 3.537 1 96.56 421 ASN A C 1
ATOM 3337 O O . ASN A 1 421 ? 16.766 43.75 3.443 1 96.56 421 ASN A O 1
ATOM 3341 N N . LEU A 1 422 ? 17.609 45.719 3.861 1 97 422 LEU A N 1
ATOM 3342 C CA . LEU A 1 422 ? 16.484 46.219 4.633 1 97 422 LEU A CA 1
ATOM 3343 C C . LEU A 1 422 ? 15.258 46.406 3.752 1 97 422 LEU A C 1
ATOM 3345 O O . LEU A 1 422 ? 14.133 46.219 4.211 1 97 422 LEU A O 1
ATOM 3349 N N . VAL A 1 423 ? 15.445 46.75 2.516 1 96.75 423 VAL A N 1
ATOM 3350 C CA . VAL A 1 423 ? 14.32 46.969 1.611 1 96.75 423 VAL A CA 1
ATOM 3351 C C . VAL A 1 423 ? 13.594 45.625 1.401 1 96.75 423 VAL A C 1
ATOM 3353 O O . VAL A 1 423 ? 12.367 45.562 1.525 1 96.75 423 VAL A O 1
ATOM 3356 N N . GLN A 1 424 ? 14.391 44.656 1.126 1 97.12 424 GLN A N 1
ATOM 3357 C CA . GLN A 1 424 ? 13.82 43.312 0.925 1 97.12 424 GLN A CA 1
ATOM 3358 C C . GLN A 1 424 ? 13.219 42.781 2.219 1 97.12 424 GLN A C 1
ATOM 3360 O O . GLN A 1 424 ? 12.188 42.094 2.195 1 97.12 424 GLN A O 1
ATOM 3365 N N . ALA A 1 425 ? 13.773 43.031 3.311 1 98.06 425 ALA A N 1
ATOM 3366 C CA . ALA A 1 425 ? 13.273 42.594 4.605 1 98.06 425 ALA A CA 1
ATOM 3367 C C . ALA A 1 425 ? 11.859 43.125 4.863 1 98.06 425 ALA A C 1
ATOM 3369 O O . ALA A 1 425 ? 10.969 42.344 5.242 1 98.06 425 ALA A O 1
ATOM 3370 N N . VAL A 1 426 ? 11.688 44.375 4.613 1 97.62 426 VAL A N 1
ATOM 3371 C CA . VAL A 1 426 ? 10.383 45 4.836 1 97.62 426 VAL A CA 1
ATOM 3372 C C . VAL A 1 426 ? 9.352 44.375 3.906 1 97.62 426 VAL A C 1
ATOM 3374 O O . VAL A 1 426 ? 8.219 44.094 4.32 1 97.62 426 VAL A O 1
ATOM 3377 N N . GLU A 1 427 ? 9.734 44.188 2.705 1 97.81 427 GLU A N 1
ATOM 3378 C CA . GLU A 1 427 ? 8.82 43.625 1.711 1 97.81 427 GLU A CA 1
ATOM 3379 C C . GLU A 1 427 ? 8.305 42.25 2.133 1 97.81 427 GLU A C 1
ATOM 3381 O O . GLU A 1 427 ? 7.102 42 2.119 1 97.81 427 GLU A O 1
ATOM 3386 N N . PHE A 1 428 ? 9.156 41.406 2.523 1 98.19 428 PHE A N 1
ATOM 3387 C CA . PHE A 1 428 ? 8.781 40.031 2.869 1 98.19 428 PHE A CA 1
ATOM 3388 C C . PHE A 1 428 ? 8.047 40 4.203 1 98.19 428 PHE A C 1
ATOM 3390 O O . PHE A 1 428 ? 7.117 39.219 4.383 1 98.19 428 PHE A O 1
ATOM 3397 N N . ILE A 1 429 ? 8.43 40.781 5.16 1 98.25 429 ILE A N 1
ATOM 3398 C CA . ILE A 1 429 ? 7.734 40.812 6.445 1 98.25 429 ILE A CA 1
ATOM 3399 C C . ILE A 1 429 ? 6.324 41.344 6.258 1 98.25 429 ILE A C 1
ATOM 3401 O O . ILE A 1 429 ? 5.379 40.906 6.906 1 98.25 429 ILE A O 1
ATOM 3405 N N . LYS A 1 430 ? 6.172 42.281 5.383 1 97.75 430 LYS A N 1
ATOM 3406 C CA . LYS A 1 430 ? 4.84 42.812 5.074 1 97.75 430 LYS A CA 1
ATOM 3407 C C . LYS A 1 430 ? 3.982 41.75 4.398 1 97.75 430 LYS A C 1
ATOM 3409 O O . LYS A 1 430 ? 2.77 41.688 4.609 1 97.75 430 LYS A O 1
ATOM 3414 N N . GLN A 1 431 ? 4.637 41 3.576 1 97.12 431 GLN A N 1
ATOM 3415 C CA . GLN A 1 431 ? 3.922 39.875 2.99 1 97.12 431 GLN A CA 1
ATOM 3416 C C . GLN A 1 431 ? 3.395 38.938 4.074 1 97.12 431 GLN A C 1
ATOM 3418 O O . GLN A 1 431 ? 2.275 38.406 3.971 1 97.12 431 GLN A O 1
ATOM 3423 N N . ALA A 1 432 ? 4.219 38.656 5.055 1 97.25 432 ALA A N 1
ATOM 3424 C CA . ALA A 1 432 ? 3.805 37.812 6.18 1 97.25 432 ALA A CA 1
ATOM 3425 C C . ALA A 1 432 ? 2.629 38.438 6.926 1 97.25 432 ALA A C 1
ATOM 3427 O O . ALA A 1 432 ? 1.708 37.75 7.344 1 97.25 432 ALA A O 1
ATOM 3428 N N . SER A 1 433 ? 2.656 39.719 7.086 1 95.94 433 SER A N 1
ATOM 3429 C CA . SER A 1 433 ? 1.584 40.438 7.773 1 95.94 433 SER A CA 1
ATOM 3430 C C . SER A 1 433 ? 0.271 40.344 7.004 1 95.94 433 SER A C 1
ATOM 3432 O O . SER A 1 433 ? -0.806 40.312 7.602 1 95.94 433 SER A O 1
ATOM 3434 N N . ALA A 1 434 ? 0.342 40.281 5.703 1 95.38 434 ALA A N 1
ATOM 3435 C CA . ALA A 1 434 ? -0.844 40.156 4.863 1 95.38 434 ALA A CA 1
ATOM 3436 C C . ALA A 1 434 ? -1.494 38.781 5.051 1 95.38 434 ALA A C 1
ATOM 3438 O O . ALA A 1 434 ? -2.719 38.656 4.969 1 95.38 434 ALA A O 1
ATOM 3439 N N . ILE A 1 435 ? -0.7 37.812 5.332 1 94.19 435 ILE A N 1
ATOM 3440 C CA . ILE A 1 435 ? -1.182 36.438 5.508 1 94.19 435 ILE A CA 1
ATOM 3441 C C . ILE A 1 435 ? -1.764 36.281 6.91 1 94.19 435 ILE A C 1
ATOM 3443 O O . ILE A 1 435 ? -2.844 35.719 7.078 1 94.19 435 ILE A O 1
ATOM 3447 N N . CYS A 1 436 ? -1.048 36.844 7.879 1 93.06 436 CYS A N 1
ATOM 3448 C CA . CYS A 1 436 ? -1.474 36.719 9.266 1 93.06 436 CYS A CA 1
ATOM 3449 C C . CYS A 1 436 ? -1.186 38.031 10.023 1 93.06 436 CYS A C 1
ATOM 3451 O O . CYS A 1 436 ? -0.139 38.156 10.664 1 93.06 436 CYS A O 1
ATOM 3453 N N . PRO A 1 437 ? -2.068 38.812 10.133 1 91.81 437 PRO A N 1
ATOM 3454 C CA . PRO A 1 437 ? -1.835 40.125 10.734 1 91.81 437 PRO A CA 1
ATOM 3455 C C . PRO A 1 437 ? -1.828 40.094 12.258 1 91.81 437 PRO A C 1
ATOM 3457 O O . PRO A 1 437 ? -1.426 41.062 12.898 1 91.81 437 PRO A O 1
ATOM 3460 N N . ASN A 1 438 ? -2.105 39.031 12.844 1 88.88 438 ASN A N 1
ATOM 3461 C CA . ASN A 1 438 ? -2.273 39 14.297 1 88.88 438 ASN A CA 1
ATOM 3462 C C . ASN A 1 438 ? -1.074 38.375 14.984 1 88.88 438 ASN A C 1
ATOM 3464 O O . ASN A 1 438 ? -1.107 38.125 16.188 1 88.88 438 ASN A O 1
ATOM 3468 N N . ASP A 1 439 ? -0.019 38.125 14.297 1 90.38 439 ASP A N 1
ATOM 3469 C CA . ASP A 1 439 ? 1.2 37.625 14.906 1 90.38 439 ASP A CA 1
ATOM 3470 C C . ASP A 1 439 ? 2.107 38.75 15.383 1 90.38 439 ASP A C 1
ATOM 3472 O O . ASP A 1 439 ? 2.646 39.5 14.57 1 90.38 439 ASP A O 1
ATOM 3476 N N . PRO A 1 440 ? 2.316 38.781 16.641 1 91.88 440 PRO A N 1
ATOM 3477 C CA . PRO A 1 440 ? 3.127 39.875 17.188 1 91.88 440 PRO A CA 1
ATOM 3478 C C . PRO A 1 440 ? 4.57 39.844 16.688 1 91.88 440 PRO A C 1
ATOM 3480 O O . PRO A 1 440 ? 5.234 40.875 16.625 1 91.88 440 PRO A O 1
ATOM 3483 N N . LEU A 1 441 ? 5.07 38.75 16.359 1 92.75 441 LEU A N 1
ATOM 3484 C CA . LEU A 1 441 ? 6.453 38.625 15.906 1 92.75 441 LEU A CA 1
ATOM 3485 C C . LEU A 1 441 ? 6.688 39.406 14.633 1 92.75 441 LEU A C 1
ATOM 3487 O O . LEU A 1 441 ? 7.781 39.938 14.414 1 92.75 441 LEU A O 1
ATOM 3491 N N . ILE A 1 442 ? 5.688 39.5 13.812 1 96.25 442 ILE A N 1
ATOM 3492 C CA . ILE A 1 442 ? 5.762 40.25 12.562 1 96.25 442 ILE A CA 1
ATOM 3493 C C . ILE A 1 442 ? 6.094 41.719 12.844 1 96.25 442 ILE A C 1
ATOM 3495 O O . ILE A 1 442 ? 7.008 42.281 12.242 1 96.25 442 ILE A O 1
ATOM 3499 N N . TYR A 1 443 ? 5.453 42.25 13.789 1 97.06 443 TYR A N 1
ATOM 3500 C CA . TYR A 1 443 ? 5.605 43.688 14.102 1 97.06 443 TYR A CA 1
ATOM 3501 C C . TYR A 1 443 ? 6.887 43.938 14.883 1 97.06 443 TYR A C 1
ATOM 3503 O O . TYR A 1 443 ? 7.508 44.969 14.75 1 97.06 443 TYR A O 1
ATOM 3511 N N . ASN A 1 444 ? 7.23 42.969 15.648 1 96.31 444 ASN A N 1
ATOM 3512 C CA . ASN A 1 444 ? 8.539 43.062 16.281 1 96.31 444 ASN A CA 1
ATOM 3513 C C . ASN A 1 444 ? 9.656 43.156 15.25 1 96.31 444 ASN A C 1
ATOM 3515 O O . ASN A 1 444 ? 10.562 43.969 15.375 1 96.31 444 ASN A O 1
ATOM 3519 N N . GLU A 1 445 ? 9.594 42.312 14.297 1 96.88 445 GLU A N 1
ATOM 3520 C CA . GLU A 1 445 ? 10.625 42.281 13.258 1 96.88 445 GLU A CA 1
ATOM 3521 C C . GLU A 1 445 ? 10.57 43.562 12.398 1 96.88 445 GLU A C 1
ATOM 3523 O O . GLU A 1 445 ? 11.609 44.062 12 1 96.88 445 GLU A O 1
ATOM 3528 N N . LEU A 1 446 ? 9.383 44.062 12.109 1 97.62 446 LEU A N 1
ATOM 3529 C CA . LEU A 1 446 ? 9.258 45.312 11.383 1 97.62 446 LEU A CA 1
ATOM 3530 C C . LEU A 1 446 ? 9.883 46.469 12.156 1 97.62 446 LEU A C 1
ATOM 3532 O O . LEU A 1 446 ? 10.523 47.344 11.57 1 97.62 446 LEU A O 1
ATOM 3536 N N . GLY A 1 447 ? 9.625 46.438 13.445 1 97.62 447 GLY A N 1
ATOM 3537 C CA . GLY A 1 447 ? 10.258 47.438 14.289 1 97.62 447 GLY A CA 1
ATOM 3538 C C . GLY A 1 447 ? 11.773 47.406 14.195 1 97.62 447 GLY A C 1
ATOM 3539 O O . GLY A 1 447 ? 12.406 48.469 14.141 1 97.62 447 GLY A O 1
ATOM 3540 N N . SER A 1 448 ? 12.312 46.25 14.195 1 96.94 448 SER A N 1
ATOM 3541 C CA . SER A 1 448 ? 13.766 46.094 14.094 1 96.94 448 SER A CA 1
ATOM 3542 C C . SER A 1 448 ? 14.289 46.625 12.758 1 96.94 448 SER A C 1
ATOM 3544 O O . SER A 1 448 ? 15.367 47.188 12.688 1 96.94 448 SER A O 1
ATOM 3546 N N . VAL A 1 449 ? 13.586 46.375 11.711 1 97.62 449 VAL A N 1
ATOM 3547 C CA . VAL A 1 449 ? 13.992 46.844 10.391 1 97.62 449 VAL A CA 1
ATOM 3548 C C . VAL A 1 449 ? 13.953 48.375 10.352 1 97.62 449 VAL A C 1
ATOM 3550 O O . VAL A 1 449 ? 14.906 49.031 9.906 1 97.62 449 VAL A O 1
ATOM 3553 N N . TYR A 1 450 ? 12.898 49 10.836 1 97.62 450 TYR A N 1
ATOM 3554 C CA . TYR A 1 450 ? 12.758 50.469 10.828 1 97.62 450 TYR A CA 1
ATOM 3555 C C . TYR A 1 450 ? 13.805 51.094 11.727 1 97.62 450 TYR A C 1
ATOM 3557 O O . TYR A 1 450 ? 14.281 52.219 11.43 1 97.62 450 TYR A O 1
ATOM 3565 N N . TYR A 1 451 ? 14.078 50.438 12.781 1 97 451 TYR A N 1
ATOM 3566 C CA . TYR A 1 451 ? 15.133 50.938 13.648 1 97 451 TYR A CA 1
ATOM 3567 C C . TYR A 1 451 ? 16.453 51.031 12.898 1 97 451 TYR A C 1
ATOM 3569 O O . TYR A 1 451 ? 17.156 52.031 12.984 1 97 451 TYR A O 1
ATOM 3577 N N . LYS A 1 452 ? 16.781 49.969 12.148 1 96.25 452 LYS A N 1
ATOM 3578 C CA . LYS A 1 452 ? 18.031 49.938 11.375 1 96.25 452 LYS A CA 1
ATOM 3579 C C . LYS A 1 452 ? 18 51 10.258 1 96.25 452 LYS A C 1
ATOM 3581 O O . LYS A 1 452 ? 19.047 51.5 9.859 1 96.25 452 LYS A O 1
ATOM 3586 N N . GLN A 1 453 ? 16.844 51.344 9.844 1 96.44 453 GLN A N 1
ATOM 3587 C CA . GLN A 1 453 ? 16.688 52.375 8.82 1 96.44 453 GLN A CA 1
ATOM 3588 C C . GLN A 1 453 ? 16.719 53.75 9.438 1 96.44 453 GLN A C 1
ATOM 3590 O O . GLN A 1 453 ? 16.562 54.75 8.734 1 96.44 453 GLN A O 1
ATOM 3595 N N . LYS A 1 454 ? 16.828 53.875 10.75 1 95.88 454 LYS A N 1
ATOM 3596 C CA . LYS A 1 454 ? 16.891 55.094 11.531 1 95.88 454 LYS A CA 1
ATOM 3597 C C . LYS A 1 454 ? 15.539 55.812 11.523 1 95.88 454 LYS A C 1
ATOM 3599 O O . LYS A 1 454 ? 15.484 57.031 11.664 1 95.88 454 LYS A O 1
ATOM 3604 N N . ASN A 1 455 ? 14.641 55.094 11.125 1 97.19 455 ASN A N 1
ATOM 3605 C CA . ASN A 1 455 ? 13.273 55.562 11.289 1 97.19 455 ASN A CA 1
ATOM 3606 C C . ASN A 1 455 ? 12.695 55.156 12.633 1 97.19 455 ASN A C 1
ATOM 3608 O O . ASN A 1 455 ? 11.852 54.25 12.711 1 97.19 455 ASN A O 1
ATOM 3612 N N . TYR A 1 456 ? 13 55.812 13.672 1 97.31 456 TYR A N 1
ATOM 3613 C CA . TYR A 1 456 ? 12.742 55.406 15.047 1 97.31 456 TYR A CA 1
ATOM 3614 C C . TYR A 1 456 ? 11.273 55.562 15.406 1 97.31 456 TYR A C 1
ATOM 3616 O O . TYR A 1 456 ? 10.727 54.812 16.203 1 97.31 456 TYR A O 1
ATOM 3624 N N . ALA A 1 457 ? 10.641 56.5 14.82 1 97.25 457 ALA A N 1
ATOM 3625 C CA . ALA A 1 457 ? 9.219 56.719 15.094 1 97.25 457 ALA A CA 1
ATOM 3626 C C . ALA A 1 457 ? 8.391 55.5 14.648 1 97.25 457 ALA A C 1
ATOM 3628 O O . ALA A 1 457 ? 7.547 55.031 15.398 1 97.25 457 ALA A O 1
ATOM 3629 N N . MET A 1 458 ? 8.703 55.125 13.438 1 97.38 458 MET A N 1
ATOM 3630 C CA . MET A 1 458 ? 7.992 53.969 12.914 1 97.38 458 MET A CA 1
ATOM 3631 C C . MET A 1 458 ? 8.359 52.719 13.695 1 97.38 458 MET A C 1
ATOM 3633 O O . MET A 1 458 ? 7.52 51.812 13.875 1 97.38 458 MET A O 1
ATOM 3637 N N . ALA A 1 459 ? 9.539 52.562 14.078 1 98.06 459 ALA A N 1
ATOM 3638 C CA . ALA A 1 459 ? 9.969 51.406 14.891 1 98.06 459 ALA A CA 1
ATOM 3639 C C . ALA A 1 459 ? 9.156 51.344 16.172 1 98.06 459 ALA A C 1
ATOM 3641 O O . ALA A 1 459 ? 8.703 50.25 16.562 1 98.06 459 ALA A O 1
ATOM 3642 N N . ILE A 1 460 ? 8.969 52.469 16.812 1 97.94 460 ILE A N 1
ATOM 3643 C CA . ILE A 1 460 ? 8.219 52.531 18.062 1 97.94 460 ILE A CA 1
ATOM 3644 C C . ILE A 1 460 ? 6.777 52.094 17.828 1 97.94 460 ILE A C 1
ATOM 3646 O O . ILE A 1 460 ? 6.219 51.312 18.609 1 97.94 460 ILE A O 1
ATOM 3650 N N . ASP A 1 461 ? 6.23 52.562 16.75 1 98.06 461 ASP A N 1
ATOM 3651 C CA . ASP A 1 461 ? 4.859 52.188 16.422 1 98.06 461 ASP A CA 1
ATOM 3652 C C . ASP A 1 461 ? 4.723 50.688 16.266 1 98.06 461 ASP A C 1
ATOM 3654 O O . ASP A 1 461 ? 3.744 50.094 16.719 1 98.06 461 ASP A O 1
ATOM 3658 N N . MET A 1 462 ? 5.668 50.156 15.586 1 97.94 462 MET A N 1
ATOM 3659 C CA . MET A 1 462 ? 5.625 48.719 15.32 1 97.94 462 MET A CA 1
ATOM 3660 C C . MET A 1 462 ? 5.84 47.906 16.609 1 97.94 462 MET A C 1
ATOM 3662 O O . MET A 1 462 ? 5.145 46.938 16.859 1 97.94 462 MET A O 1
ATOM 3666 N N . TYR A 1 463 ? 6.785 48.25 17.438 1 97.44 463 TYR A N 1
ATOM 3667 C CA . TYR A 1 463 ? 7.02 47.562 18.703 1 97.44 463 TYR A CA 1
ATOM 3668 C C . TYR A 1 463 ? 5.797 47.656 19.609 1 97.44 463 TYR A C 1
ATOM 3670 O O . TYR A 1 463 ? 5.445 46.688 20.297 1 97.44 463 TYR A O 1
ATOM 3678 N N . MET A 1 464 ? 5.191 48.781 19.578 1 97.06 464 MET A N 1
ATOM 3679 C CA . MET A 1 464 ? 3.992 49 20.391 1 97.06 464 MET A CA 1
ATOM 3680 C C . MET A 1 464 ? 2.857 48.094 19.906 1 97.06 464 MET A C 1
ATOM 3682 O O . MET A 1 464 ? 2.117 47.531 20.719 1 97.06 464 MET A O 1
ATOM 3686 N N . LYS A 1 465 ? 2.73 48.062 18.672 1 96.62 465 LYS A N 1
ATOM 3687 C CA . LYS A 1 465 ? 1.716 47.156 18.109 1 96.62 465 LYS A CA 1
ATOM 3688 C C . LYS A 1 465 ? 1.969 45.719 18.531 1 96.62 465 LYS A C 1
ATOM 3690 O O . LYS A 1 465 ? 1.03 44.969 18.844 1 96.62 465 LYS A O 1
ATOM 3695 N N . ALA A 1 466 ? 3.213 45.25 18.453 1 95.62 466 ALA A N 1
ATOM 3696 C CA . ALA A 1 466 ? 3.57 43.906 18.891 1 95.62 466 ALA A CA 1
ATOM 3697 C C . ALA A 1 466 ? 3.146 43.656 20.328 1 95.62 466 ALA A C 1
ATOM 3699 O O . ALA A 1 466 ? 2.566 42.625 20.641 1 95.62 466 ALA A O 1
ATOM 3700 N N . LEU A 1 467 ? 3.375 44.594 21.188 1 93.94 467 LEU A N 1
ATOM 3701 C CA . LEU A 1 467 ? 3.053 44.469 22.609 1 93.94 467 LEU A CA 1
ATOM 3702 C C . LEU A 1 467 ? 1.545 44.469 22.828 1 93.94 467 LEU A C 1
ATOM 3704 O O . LEU A 1 467 ? 1.031 43.812 23.734 1 93.94 467 LEU A O 1
ATOM 3708 N N . GLU A 1 468 ? 0.889 45.281 22.047 1 93.31 468 GLU A N 1
ATOM 3709 C CA . GLU A 1 468 ? -0.568 45.312 22.125 1 93.31 468 GLU A CA 1
ATOM 3710 C C . GLU A 1 468 ? -1.185 43.969 21.812 1 93.31 468 GLU A C 1
ATOM 3712 O O . GLU A 1 468 ? -2.172 43.562 22.422 1 93.31 468 GLU A O 1
ATOM 3717 N N . LEU A 1 469 ? -0.647 43.312 20.828 1 90 469 LEU A N 1
ATOM 3718 C CA . LEU A 1 469 ? -1.142 42 20.422 1 90 469 LEU A CA 1
ATOM 3719 C C . LEU A 1 469 ? -0.848 40.969 21.484 1 90 469 LEU A C 1
ATOM 3721 O O . LEU A 1 469 ? -1.501 39.906 21.531 1 90 469 LEU A O 1
ATOM 3725 N N . CYS A 1 470 ? 0.09 41.25 22.391 1 88.69 470 CYS A N 1
ATOM 3726 C CA . CYS A 1 470 ? 0.467 40.312 23.422 1 88.69 470 CYS A CA 1
ATOM 3727 C C . CYS A 1 470 ? -0.233 40.625 24.734 1 88.69 470 CYS A C 1
ATOM 3729 O O . CYS A 1 470 ? -0.026 39.938 25.75 1 88.69 470 CYS A O 1
ATOM 3731 N N . ARG A 1 471 ? -1.055 41.562 24.75 1 83 471 ARG A N 1
ATOM 3732 C CA . ARG A 1 471 ? -1.659 42.062 25.984 1 83 471 ARG A CA 1
ATOM 3733 C C . ARG A 1 471 ? -2.484 40.969 26.672 1 83 471 ARG A C 1
ATOM 3735 O O . ARG A 1 471 ? -2.58 40.969 27.906 1 83 471 ARG A O 1
ATOM 3742 N N . HIS A 1 472 ? -3.029 40.094 25.922 1 78.38 472 HIS A N 1
ATOM 3743 C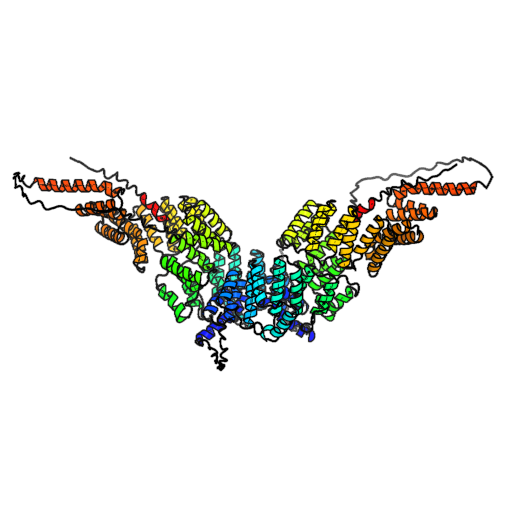 CA . HIS A 1 472 ? -3.924 39.094 26.469 1 78.38 472 HIS A CA 1
ATOM 3744 C C . HIS A 1 472 ? -3.141 37.906 27.031 1 78.38 472 HIS A C 1
ATOM 3746 O O . HIS A 1 472 ? -3.707 37.062 27.703 1 78.38 472 HIS A O 1
ATOM 3752 N N . LEU A 1 473 ? -1.875 37.938 26.891 1 83.06 473 LEU A N 1
ATOM 3753 C CA . LEU A 1 473 ? -1.056 36.812 27.328 1 83.06 473 LEU A CA 1
ATOM 3754 C C . LEU A 1 473 ? -0.748 36.938 28.812 1 83.06 473 LEU A C 1
ATOM 3756 O O . LEU A 1 473 ? -0.622 38.031 29.359 1 83.06 473 LEU A O 1
ATOM 3760 N N . PRO A 1 474 ? -0.681 35.781 29.453 1 82.31 474 PRO A N 1
ATOM 3761 C CA . PRO A 1 474 ? -0.264 35.781 30.859 1 82.31 474 PRO A CA 1
ATOM 3762 C C . PRO A 1 474 ? 1.137 36.375 31.047 1 82.31 474 PRO A C 1
ATOM 3764 O O . PRO A 1 474 ? 1.968 36.281 30.141 1 82.31 474 PRO A O 1
ATOM 3767 N N . GLU A 1 475 ? 1.387 36.844 32.188 1 81 475 GLU A N 1
ATOM 3768 C CA . GLU A 1 475 ? 2.637 37.531 32.5 1 81 475 GLU A CA 1
ATOM 3769 C C . GLU A 1 475 ? 3.836 36.625 32.312 1 81 475 GLU A C 1
ATOM 3771 O O . GLU A 1 475 ? 4.902 37.062 31.875 1 81 475 GLU A O 1
ATOM 3776 N N . ARG A 1 476 ? 3.641 35.438 32.625 1 82.12 476 ARG A N 1
ATOM 3777 C CA . ARG A 1 476 ? 4.738 34.469 32.562 1 82.12 476 ARG A CA 1
ATOM 3778 C C . ARG A 1 476 ? 5.227 34.312 31.125 1 82.12 476 ARG A C 1
ATOM 3780 O O . ARG A 1 476 ? 6.387 33.969 30.891 1 82.12 476 ARG A O 1
ATOM 3787 N N . LEU A 1 477 ? 4.383 34.656 30.25 1 82.94 477 LEU A N 1
ATOM 3788 C CA . LEU A 1 477 ? 4.723 34.469 28.844 1 82.94 477 LEU A CA 1
ATOM 3789 C C . LEU A 1 477 ? 5.324 35.719 28.234 1 82.94 477 LEU A C 1
ATOM 3791 O O . LEU A 1 477 ? 5.82 35.688 27.109 1 82.94 477 LEU A O 1
ATOM 3795 N N . MET A 1 478 ? 5.371 36.688 29 1 85.75 478 MET A N 1
ATOM 3796 C CA . MET A 1 478 ? 5.859 37.969 28.5 1 85.75 478 MET A CA 1
ATOM 3797 C C . MET A 1 478 ? 7.383 38.031 28.516 1 85.75 478 MET A C 1
ATOM 3799 O O . MET A 1 478 ? 7.988 38.875 27.875 1 85.75 478 MET A O 1
ATOM 3803 N N . GLU A 1 479 ? 8 37.062 29.125 1 85.12 479 GLU A N 1
ATOM 3804 C CA . GLU A 1 479 ? 9.453 37 29.203 1 85.12 479 GLU A CA 1
ATOM 3805 C C . GLU A 1 479 ? 10.07 36.969 27.797 1 85.12 479 GLU A C 1
ATOM 3807 O O . GLU A 1 479 ? 11.141 37.562 27.578 1 85.12 479 GLU A O 1
ATOM 3812 N N . VAL A 1 480 ? 9.383 36.375 26.906 1 85.31 480 VAL A N 1
ATOM 3813 C CA . VAL A 1 480 ? 9.898 36.219 25.547 1 85.31 480 VAL A CA 1
ATOM 3814 C C . VAL A 1 480 ? 9.875 37.531 24.812 1 85.31 480 VAL A C 1
ATOM 3816 O O . VAL A 1 480 ? 10.602 37.719 23.828 1 85.31 480 VAL A O 1
ATOM 3819 N N . TRP A 1 481 ? 9.18 38.5 25.344 1 90.94 481 TRP A N 1
ATOM 3820 C CA . TRP A 1 481 ? 9 39.781 24.656 1 90.94 481 TRP A CA 1
ATOM 3821 C C . TRP A 1 481 ? 9.852 40.8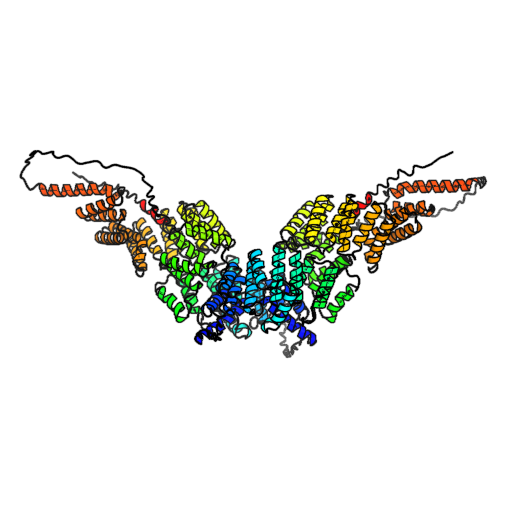75 25.281 1 90.94 481 TRP A C 1
ATOM 3823 O O . TRP A 1 481 ? 9.688 42.031 24.984 1 90.94 481 TRP A O 1
ATOM 3833 N N . GLU A 1 482 ? 10.734 40.406 26.203 1 92.75 482 GLU A N 1
ATOM 3834 C CA . GLU A 1 482 ? 11.68 41.344 26.812 1 92.75 482 GLU A CA 1
ATOM 3835 C C . GLU A 1 482 ? 12.477 42.094 25.75 1 92.75 482 GLU A C 1
ATOM 3837 O O . GLU A 1 482 ? 12.648 43.312 25.844 1 92.75 482 GLU A O 1
ATOM 3842 N N . PRO A 1 483 ? 12.883 41.438 24.734 1 92.69 483 PRO A N 1
ATOM 3843 C CA . PRO A 1 483 ? 13.641 42.188 23.719 1 92.69 483 PRO A CA 1
ATOM 3844 C C . PRO A 1 483 ? 12.828 43.281 23.047 1 92.69 483 PRO A C 1
ATOM 3846 O O . PRO A 1 483 ? 13.383 44.312 22.672 1 92.69 483 PRO A O 1
ATOM 3849 N N . THR A 1 484 ? 11.586 43.062 22.859 1 95.56 484 THR A N 1
ATOM 3850 C CA . THR A 1 484 ? 10.727 44.062 22.25 1 95.56 484 THR A CA 1
ATOM 3851 C C . THR A 1 484 ? 10.68 45.312 23.125 1 95.56 484 THR A C 1
ATOM 3853 O O . THR A 1 484 ? 10.766 46.438 22.625 1 95.56 484 THR A O 1
ATOM 3856 N N . LEU A 1 485 ? 10.586 45.125 24.438 1 95.56 485 LEU A N 1
ATOM 3857 C CA . LEU A 1 485 ? 10.609 46.219 25.375 1 95.56 485 LEU A CA 1
ATOM 3858 C C . LEU A 1 485 ? 11.969 46.906 25.359 1 95.56 485 LEU A C 1
ATOM 3860 O O . LEU A 1 485 ? 12.039 48.156 25.391 1 95.56 485 LEU A O 1
ATOM 3864 N N . PHE A 1 486 ? 13 46.125 25.359 1 96.06 486 PHE A N 1
ATOM 3865 C CA . PHE A 1 486 ? 14.367 46.625 25.297 1 96.06 486 PHE A CA 1
ATOM 3866 C C . PHE A 1 486 ? 14.586 47.469 24.062 1 96.06 486 PHE A C 1
ATOM 3868 O O . PHE A 1 486 ? 15.125 48.594 24.141 1 96.06 486 PHE A O 1
ATOM 3875 N N . ASN A 1 487 ? 14.109 47 22.953 1 96 487 ASN A N 1
ATOM 3876 C CA . ASN A 1 487 ? 14.25 47.719 21.688 1 96 487 ASN A CA 1
ATOM 3877 C C . ASN A 1 487 ? 13.43 49 21.672 1 96 487 ASN A C 1
ATOM 3879 O O . ASN A 1 487 ? 13.828 49.969 21.062 1 96 487 ASN A O 1
ATOM 3883 N N . LEU A 1 488 ? 12.336 48.969 22.281 1 96.56 488 LEU A N 1
ATOM 3884 C CA . LEU A 1 488 ? 11.523 50.156 22.438 1 96.56 488 LEU A CA 1
ATOM 3885 C C . LEU A 1 488 ? 12.273 51.219 23.219 1 96.56 488 LEU A C 1
ATOM 3887 O O . LEU A 1 488 ? 12.242 52.406 22.844 1 96.56 488 LEU A O 1
ATOM 3891 N N . GLY A 1 489 ? 12.891 50.75 24.297 1 96.75 489 GLY A N 1
ATOM 3892 C CA . GLY A 1 489 ? 13.719 51.688 25.047 1 96.75 489 GLY A CA 1
ATOM 3893 C C . GLY A 1 489 ? 14.797 52.344 24.203 1 96.75 489 GLY A C 1
ATOM 3894 O O . GLY A 1 489 ? 14.984 53.562 24.281 1 96.75 489 GLY A O 1
ATOM 3895 N N . TYR A 1 490 ? 15.391 51.562 23.438 1 96 490 TYR A N 1
ATOM 3896 C CA . TYR A 1 490 ? 16.438 52.062 22.562 1 96 490 TYR A CA 1
ATOM 3897 C C . TYR A 1 490 ? 15.867 53.062 21.578 1 96 490 TYR A C 1
ATOM 3899 O O . TYR A 1 490 ? 16.469 54.125 21.312 1 96 490 TYR A O 1
ATOM 3907 N N . ALA A 1 491 ? 14.812 52.75 20.984 1 97.5 491 ALA A N 1
ATOM 3908 C CA . ALA A 1 491 ? 14.203 53.625 19.984 1 97.5 491 ALA A CA 1
ATOM 3909 C C . ALA A 1 491 ? 13.812 54.969 20.594 1 97.5 491 ALA A C 1
ATOM 3911 O O . ALA A 1 491 ? 14.047 56 19.984 1 97.5 491 ALA A O 1
ATOM 3912 N N . TYR A 1 492 ? 13.266 54.969 21.766 1 97.62 492 TYR A N 1
ATOM 3913 C CA . TYR A 1 492 ? 12.898 56.219 22.438 1 97.62 492 TYR A CA 1
ATOM 3914 C C . TYR A 1 492 ? 14.141 57.031 22.781 1 97.62 492 TYR A C 1
ATOM 3916 O O . TYR A 1 492 ? 14.125 58.281 22.688 1 97.62 492 TYR A O 1
ATOM 3924 N N . ARG A 1 493 ? 15.188 56.312 23.188 1 96.94 493 ARG A N 1
ATOM 3925 C CA . ARG A 1 493 ? 16.422 57.031 23.516 1 96.94 493 ARG A CA 1
ATOM 3926 C C . ARG A 1 493 ? 16.969 57.75 22.297 1 96.94 493 ARG A C 1
ATOM 3928 O O . ARG A 1 493 ? 17.469 58.875 22.391 1 96.94 493 ARG A O 1
ATOM 3935 N N . LYS A 1 494 ? 16.844 57.094 21.172 1 96.31 494 LYS A N 1
ATOM 3936 C CA . LYS A 1 494 ? 17.344 57.688 19.938 1 96.31 494 LYS A CA 1
ATOM 3937 C C . LYS A 1 494 ? 16.547 58.938 19.578 1 96.31 494 LYS A C 1
ATOM 3939 O O . LYS A 1 494 ? 17.062 59.844 18.922 1 96.31 494 LYS A O 1
ATOM 3944 N N . LEU A 1 495 ? 15.367 59.031 20.062 1 96.94 495 LEU A N 1
ATOM 3945 C CA . LEU A 1 495 ? 14.523 60.219 19.828 1 96.94 495 LEU A CA 1
ATOM 3946 C C . LEU A 1 495 ? 14.656 61.219 20.969 1 96.94 495 LEU A C 1
ATOM 3948 O O . LEU A 1 495 ? 13.906 62.188 21.031 1 96.94 495 LEU A O 1
ATOM 3952 N N . ARG A 1 496 ? 15.469 60.938 21.953 1 95.94 496 ARG A N 1
ATOM 3953 C CA . ARG A 1 496 ? 15.781 61.781 23.109 1 95.94 496 ARG A CA 1
ATOM 3954 C C . ARG A 1 496 ? 14.57 61.875 24.031 1 95.94 496 ARG A C 1
ATOM 3956 O O . ARG A 1 496 ? 14.375 62.938 24.672 1 95.94 496 ARG A O 1
ATOM 3963 N N . ARG A 1 497 ? 13.797 60.938 23.875 1 97.25 497 ARG A N 1
ATOM 3964 C CA . ARG A 1 497 ? 12.719 60.812 24.859 1 97.25 497 ARG A CA 1
ATOM 3965 C C . ARG A 1 497 ? 13.133 59.906 26 1 97.25 497 ARG A C 1
ATOM 3967 O O . ARG A 1 497 ? 12.68 58.75 26.094 1 97.25 497 ARG A O 1
ATOM 3974 N N . TYR A 1 498 ? 13.867 60.406 26.891 1 97 498 TYR A N 1
ATOM 3975 C CA . TYR A 1 498 ? 14.609 59.656 27.891 1 97 498 TYR A CA 1
ATOM 3976 C C . TYR A 1 498 ? 13.672 59.062 28.938 1 97 498 TYR A C 1
ATOM 3978 O O . TYR A 1 498 ? 13.891 57.938 29.406 1 97 498 TYR A O 1
ATOM 3986 N N . ASP A 1 499 ? 12.602 59.781 29.234 1 97 499 ASP A N 1
ATOM 3987 C CA . ASP A 1 499 ? 11.672 59.25 30.234 1 97 499 ASP A CA 1
ATOM 3988 C C . ASP A 1 499 ? 10.969 58 29.75 1 97 499 ASP A C 1
ATOM 3990 O O . ASP A 1 499 ? 10.812 57.031 30.5 1 97 499 ASP A O 1
ATOM 3994 N N . ASP A 1 500 ? 10.539 58.125 28.531 1 97.31 500 ASP A N 1
ATOM 3995 C CA . ASP A 1 500 ? 9.922 56.938 27.938 1 97.31 500 ASP A CA 1
ATOM 3996 C C . ASP A 1 500 ? 10.906 55.781 27.844 1 97.31 500 ASP A C 1
ATOM 3998 O O . ASP A 1 500 ? 10.555 54.625 28.109 1 97.31 500 ASP A O 1
ATOM 4002 N N . ALA A 1 501 ? 12.078 56.031 27.422 1 97.69 501 ALA A N 1
ATOM 4003 C CA . ALA A 1 501 ? 13.125 55 27.328 1 97.69 501 ALA A CA 1
ATOM 4004 C C . ALA A 1 501 ? 13.352 54.312 28.672 1 97.69 501 ALA A C 1
ATOM 4006 O O . ALA A 1 501 ? 13.43 53.094 28.75 1 97.69 501 ALA A O 1
ATOM 4007 N N . ILE A 1 502 ? 13.461 55.125 29.719 1 97.25 502 ILE A N 1
ATOM 4008 C CA . ILE A 1 502 ? 13.688 54.625 31.078 1 97.25 502 ILE A CA 1
ATOM 4009 C C . ILE A 1 502 ? 12.539 53.719 31.484 1 97.25 502 ILE A C 1
ATOM 4011 O O . ILE A 1 502 ? 12.75 52.656 32.062 1 97.25 502 ILE A O 1
ATOM 4015 N N . ARG A 1 503 ? 11.383 54.156 31.172 1 97.12 503 ARG A N 1
ATOM 4016 C CA . ARG A 1 503 ? 10.195 53.375 31.5 1 97.12 503 ARG A CA 1
ATOM 4017 C C . ARG A 1 503 ? 10.25 52 30.859 1 97.12 503 ARG A C 1
ATOM 4019 O O . ARG A 1 503 ? 10 50.969 31.531 1 97.12 503 ARG A O 1
ATOM 4026 N N . TYR A 1 504 ? 10.547 51.906 29.625 1 96.94 504 TYR A N 1
ATOM 4027 C CA . TYR A 1 504 ? 10.539 50.656 28.922 1 96.94 504 TYR A CA 1
ATOM 4028 C C . TYR A 1 504 ? 11.75 49.812 29.281 1 96.94 504 TYR A C 1
ATOM 4030 O O . TYR A 1 504 ? 11.672 48.562 29.328 1 96.94 504 TYR A O 1
ATOM 4038 N N . PHE A 1 505 ? 12.914 50.406 29.531 1 97.19 505 PHE A N 1
ATOM 4039 C CA . PHE A 1 505 ? 14.055 49.656 30.031 1 97.19 505 PHE A CA 1
ATOM 4040 C C . PHE A 1 505 ? 13.734 49 31.375 1 97.19 505 PHE A C 1
ATOM 4042 O O . PHE A 1 505 ? 14.117 47.875 31.641 1 97.19 505 PHE A O 1
ATOM 4049 N N . ARG A 1 506 ? 13.023 49.75 32.188 1 96.44 506 ARG A N 1
ATOM 4050 C CA . ARG A 1 506 ? 12.625 49.219 33.5 1 96.44 506 ARG A CA 1
ATOM 4051 C C . ARG A 1 506 ? 11.648 48.062 33.344 1 96.44 506 ARG A C 1
ATOM 4053 O O . ARG A 1 506 ? 11.68 47.094 34.125 1 96.44 506 ARG A O 1
ATOM 4060 N N . SER A 1 507 ? 10.727 48.281 32.438 1 95.19 507 SER A N 1
ATOM 4061 C CA . SER A 1 507 ? 9.797 47.188 32.156 1 95.19 507 SER A CA 1
ATOM 4062 C C . SER A 1 507 ? 10.539 45.938 31.672 1 95.19 507 SER A C 1
ATOM 4064 O O . SER A 1 507 ? 10.18 44.812 32.031 1 95.19 507 SER A O 1
ATOM 4066 N N . ALA A 1 508 ? 11.516 46.094 30.781 1 95.5 508 ALA A N 1
ATOM 4067 C CA . ALA A 1 508 ? 12.336 44.969 30.297 1 95.5 508 ALA A CA 1
ATOM 4068 C C . ALA A 1 508 ? 13.094 44.312 31.453 1 95.5 508 ALA A C 1
ATOM 4070 O O . ALA A 1 508 ? 13.211 43.094 31.5 1 95.5 508 ALA A O 1
ATOM 4071 N N . LEU A 1 509 ? 13.578 45.125 32.344 1 94.44 509 LEU A N 1
ATOM 4072 C CA . LEU A 1 509 ? 14.344 44.625 33.5 1 94.44 509 LEU A CA 1
ATOM 4073 C C . LEU A 1 509 ? 13.461 43.812 34.438 1 94.44 509 LEU A C 1
ATOM 4075 O O . LEU A 1 509 ? 13.938 42.906 35.094 1 94.44 509 LEU A O 1
ATOM 4079 N N . ARG A 1 510 ? 12.227 44.156 34.531 1 93.75 510 ARG A N 1
ATOM 4080 C CA . ARG A 1 510 ? 11.289 43.375 35.375 1 93.75 510 ARG A CA 1
ATOM 4081 C C . ARG A 1 510 ? 11.164 41.938 34.844 1 93.75 510 ARG A C 1
ATOM 4083 O O . ARG A 1 510 ? 11 41.031 35.625 1 93.75 510 ARG A O 1
ATOM 4090 N N . LEU A 1 511 ? 11.258 41.844 33.531 1 91.94 511 LEU A N 1
ATOM 4091 C CA . LEU A 1 511 ? 11.141 40.531 32.906 1 91.94 511 LEU A CA 1
ATOM 4092 C C . LEU A 1 511 ? 12.461 39.781 32.969 1 91.94 511 LEU A C 1
ATOM 4094 O O . LEU A 1 511 ? 12.477 38.562 33.062 1 91.94 511 LEU A O 1
ATOM 4098 N N . SER A 1 512 ? 13.539 40.531 32.938 1 92.5 512 SER A N 1
ATOM 4099 C CA . SER A 1 512 ? 14.883 40 33.031 1 92.5 512 SER A CA 1
ATOM 4100 C C . SER A 1 512 ? 15.75 40.781 34 1 92.5 512 SER A C 1
ATOM 4102 O O . SER A 1 512 ? 16.656 41.531 33.562 1 92.5 512 SER A O 1
ATOM 4104 N N . PRO A 1 513 ? 15.625 40.5 35.156 1 92.69 513 PRO A N 1
ATOM 4105 C CA . PRO A 1 513 ? 16.25 41.344 36.156 1 92.69 513 PRO A CA 1
ATOM 4106 C C . PRO A 1 513 ? 17.766 41.25 36.188 1 92.69 513 PRO A C 1
ATOM 4108 O O . PRO A 1 513 ? 18.453 42.156 36.656 1 92.69 513 PRO A O 1
ATOM 4111 N N . ARG A 1 514 ? 18.344 40.188 35.719 1 93.62 514 ARG A N 1
ATOM 4112 C CA . ARG A 1 514 ? 19.781 39.969 35.812 1 93.62 514 ARG A CA 1
ATOM 4113 C C . ARG A 1 514 ? 20.469 40.25 34.469 1 93.62 514 ARG A C 1
ATOM 4115 O O . ARG A 1 514 ? 21.625 39.844 34.281 1 93.62 514 ARG A O 1
ATOM 4122 N N . ASN A 1 515 ? 19.797 40.938 33.625 1 94.31 515 ASN A N 1
ATOM 4123 C CA . ASN A 1 515 ? 20.359 41.188 32.281 1 94.31 515 ASN A CA 1
ATOM 4124 C C . ASN A 1 515 ? 21.266 42.406 32.312 1 94.31 515 ASN A C 1
ATOM 4126 O O . ASN A 1 515 ? 20.781 43.562 32.406 1 94.31 515 ASN A O 1
ATOM 4130 N N . ALA A 1 516 ? 22.484 42.219 32.094 1 94.62 516 ALA A N 1
ATOM 4131 C CA . ALA A 1 516 ? 23.5 43.281 32.188 1 94.62 516 ALA A CA 1
ATOM 4132 C C . ALA A 1 516 ? 23.281 44.344 31.109 1 94.62 516 ALA A C 1
ATOM 4134 O O . ALA A 1 516 ? 23.484 45.531 31.359 1 94.62 516 ALA A O 1
ATOM 4135 N N . SER A 1 517 ? 22.906 43.875 29.969 1 94.25 517 SER A N 1
ATOM 4136 C CA . SER A 1 517 ? 22.75 44.781 28.844 1 94.25 517 SER A CA 1
ATOM 4137 C C . SER A 1 517 ? 21.625 45.781 29.109 1 94.25 517 SER A C 1
ATOM 4139 O O . SER A 1 517 ? 21.734 46.969 28.734 1 94.25 517 SER A O 1
ATOM 4141 N N . ILE A 1 518 ? 20.625 45.375 29.75 1 95.56 518 ILE A N 1
ATOM 4142 C CA . ILE A 1 518 ? 19.516 46.25 30.031 1 95.56 518 ILE A CA 1
ATOM 4143 C C . ILE A 1 518 ? 19.906 47.25 31.125 1 95.56 518 ILE A C 1
ATOM 4145 O O . ILE A 1 518 ? 19.578 48.438 31.031 1 95.56 518 ILE A O 1
ATOM 4149 N N . HIS A 1 519 ? 20.625 46.75 32.062 1 96.12 519 HIS A N 1
ATOM 4150 C CA . HIS A 1 519 ? 21.141 47.656 33.094 1 96.12 519 HIS A CA 1
ATOM 4151 C C . HIS A 1 519 ? 22.047 48.719 32.5 1 96.12 519 HIS A C 1
ATOM 4153 O O . HIS A 1 519 ? 21.969 49.906 32.875 1 96.12 519 HIS A O 1
ATOM 4159 N N . ALA A 1 520 ? 22.859 48.25 31.672 1 95.81 520 ALA A N 1
ATOM 4160 C CA . ALA A 1 520 ? 23.781 49.188 31.031 1 95.81 520 ALA A CA 1
ATOM 4161 C C . ALA A 1 520 ? 23.031 50.219 30.203 1 95.81 520 ALA A C 1
ATOM 4163 O O . ALA A 1 520 ? 23.375 51.406 30.219 1 95.81 520 ALA A O 1
ATOM 4164 N N . ALA A 1 521 ? 22.078 49.781 29.469 1 95.88 521 ALA A N 1
ATOM 4165 C CA . ALA A 1 521 ? 21.281 50.688 28.641 1 95.88 521 ALA A CA 1
ATOM 4166 C C . ALA A 1 521 ? 20.516 51.688 29.484 1 95.88 521 ALA A C 1
ATOM 4168 O O . ALA A 1 521 ? 20.391 52.875 29.125 1 95.88 521 ALA A O 1
ATOM 4169 N N . LEU A 1 522 ? 20 51.25 30.562 1 96.94 522 LEU A N 1
ATOM 4170 C CA . LEU A 1 522 ? 19.312 52.125 31.516 1 96.94 522 LEU A CA 1
ATOM 4171 C C . LEU A 1 522 ? 20.266 53.156 32.094 1 96.94 522 LEU A C 1
ATOM 4173 O O . LEU A 1 522 ? 19.922 54.344 32.188 1 96.94 522 LEU A O 1
ATOM 4177 N N . GLY A 1 523 ? 21.453 52.719 32.438 1 96.31 523 GLY A N 1
ATOM 4178 C CA . GLY A 1 523 ? 22.484 53.625 32.938 1 96.31 523 GLY A CA 1
ATOM 4179 C C . GLY A 1 523 ? 22.859 54.688 31.938 1 96.31 523 GLY A C 1
ATOM 4180 O O . GLY A 1 523 ? 22.953 55.875 32.312 1 96.31 523 GLY A O 1
ATOM 4181 N N . PHE A 1 524 ? 23.031 54.25 30.828 1 95.88 524 PHE A N 1
ATOM 4182 C CA . PHE A 1 524 ? 23.406 55.188 29.781 1 95.88 524 PHE A CA 1
ATOM 4183 C C . PHE A 1 524 ? 22.312 56.219 29.547 1 95.88 524 PHE A C 1
ATOM 4185 O O . PHE A 1 524 ? 22.594 57.375 29.297 1 95.88 524 PHE A O 1
ATOM 4192 N N . THR A 1 525 ? 21.109 55.844 29.594 1 97.06 525 THR A N 1
ATOM 4193 C CA . THR A 1 525 ? 19.984 56.75 29.406 1 97.06 525 THR A CA 1
ATOM 4194 C C . THR A 1 525 ? 19.922 57.75 30.547 1 97.06 525 THR A C 1
ATOM 4196 O O . THR A 1 525 ? 19.688 58.938 30.312 1 97.06 525 THR A O 1
ATOM 4199 N N . HIS A 1 526 ? 20.141 57.312 31.766 1 96.25 526 HIS A N 1
ATOM 4200 C CA . HIS A 1 526 ? 20.219 58.219 32.906 1 96.25 526 HIS A CA 1
ATOM 4201 C C . HIS A 1 526 ? 21.375 59.219 32.719 1 96.25 526 HIS A C 1
ATOM 4203 O O . HIS A 1 526 ? 21.234 60.375 33.062 1 96.25 526 HIS A O 1
ATOM 4209 N N . HIS A 1 527 ? 22.422 58.656 32.25 1 94.69 527 HIS A N 1
ATOM 4210 C CA . HIS A 1 527 ? 23.594 59.5 31.984 1 94.69 527 HIS A CA 1
ATOM 4211 C C . HIS A 1 527 ? 23.281 60.625 31 1 94.69 527 HIS A C 1
ATOM 4213 O O . HIS A 1 527 ? 23.625 61.781 31.25 1 94.69 527 HIS A O 1
ATOM 4219 N N . MET A 1 528 ? 22.594 60.312 30.016 1 94.75 528 MET A N 1
ATOM 4220 C CA . MET A 1 528 ? 22.234 61.281 28.969 1 94.75 528 MET A CA 1
ATOM 4221 C C . MET A 1 528 ? 21.219 62.281 29.5 1 94.75 528 MET A C 1
ATOM 4223 O O . MET A 1 528 ? 21.219 63.438 29.094 1 94.75 528 MET A O 1
ATOM 4227 N N . LYS A 1 529 ? 20.438 61.812 30.391 1 94.19 529 LYS A N 1
ATOM 4228 C CA . LYS A 1 529 ? 19.422 62.688 30.984 1 94.19 529 LYS A CA 1
ATOM 4229 C C . LYS A 1 529 ? 20.047 63.594 32.031 1 94.19 529 LYS A C 1
ATOM 4231 O O . LYS A 1 529 ? 19.406 64.562 32.5 1 94.19 529 LYS A O 1
ATOM 4236 N N . GLY A 1 530 ? 21.266 63.25 32.5 1 91.19 530 GLY A N 1
ATOM 4237 C CA . GLY A 1 530 ? 21.969 64.062 33.469 1 91.19 530 GLY A CA 1
ATOM 4238 C C . GLY A 1 530 ? 21.891 63.531 34.906 1 91.19 530 GLY A C 1
ATOM 4239 O O . GLY A 1 530 ? 22.391 64.125 35.844 1 91.19 530 GLY A O 1
ATOM 4240 N N . ASN A 1 531 ? 21.25 62.438 35 1 93.25 531 ASN A N 1
ATOM 4241 C CA . ASN A 1 531 ? 21.172 61.812 36.312 1 93.25 531 ASN A CA 1
ATOM 4242 C C . ASN A 1 531 ? 22.375 60.906 36.594 1 93.25 531 ASN A C 1
ATOM 4244 O O . ASN A 1 531 ? 22.281 59.688 36.469 1 93.25 531 ASN A O 1
ATOM 4248 N N . LEU A 1 532 ? 23.422 61.406 37 1 92.62 532 LEU A N 1
ATOM 4249 C CA . LEU A 1 532 ? 24.703 60.719 37.062 1 92.62 532 LEU A CA 1
ATOM 4250 C C . LEU A 1 532 ? 24.719 59.688 38.188 1 92.62 532 LEU A C 1
ATOM 4252 O O . LEU A 1 532 ? 25.312 58.625 38.031 1 92.62 532 LEU A O 1
ATOM 4256 N N . GLU A 1 533 ? 24.047 60.031 39.25 1 92.94 533 GLU A N 1
ATOM 4257 C CA . GLU A 1 533 ? 24.031 59.094 40.375 1 92.94 533 GLU A CA 1
ATOM 4258 C C . GLU A 1 533 ? 23.344 57.812 39.969 1 92.94 533 GLU A C 1
ATOM 4260 O O . GLU A 1 533 ? 23.875 56.719 40.219 1 92.94 533 GLU A O 1
ATOM 4265 N N . GLU A 1 534 ? 22.203 58 39.406 1 94.81 534 GLU A N 1
ATOM 4266 C CA . GLU A 1 534 ? 21.469 56.812 38.969 1 94.81 534 GLU A CA 1
ATOM 4267 C C . GLU A 1 534 ? 22.234 56.062 37.875 1 94.81 534 GLU A C 1
ATOM 4269 O O . GLU A 1 534 ? 22.203 54.844 37.812 1 94.81 534 GLU A O 1
ATOM 4274 N N . ALA A 1 535 ? 22.828 56.719 36.969 1 96 535 ALA A N 1
ATOM 4275 C CA . ALA A 1 535 ? 23.609 56.125 35.906 1 96 535 ALA A CA 1
ATOM 4276 C C . ALA A 1 535 ? 24.719 55.219 36.438 1 96 535 ALA A C 1
ATOM 4278 O O . ALA A 1 535 ? 24.891 54.094 36 1 96 535 ALA A O 1
ATOM 4279 N N . ILE A 1 536 ? 25.422 55.812 37.438 1 94.12 536 ILE A N 1
ATOM 4280 C CA . ILE A 1 536 ? 26.547 55.094 38.031 1 94.12 536 ILE A CA 1
ATOM 4281 C C . ILE A 1 536 ? 26.047 53.812 38.719 1 94.12 536 ILE A C 1
ATOM 4283 O O . ILE A 1 536 ? 26.672 52.75 38.625 1 94.12 536 ILE A O 1
ATOM 4287 N N . GLU A 1 537 ? 24.969 53.969 39.344 1 95.38 537 GLU A N 1
ATOM 4288 C CA . GLU A 1 537 ? 24.359 52.812 40 1 95.38 537 GLU A CA 1
ATOM 4289 C C . GLU A 1 537 ? 24.016 51.719 39 1 95.38 537 GLU A C 1
ATOM 4291 O O . GLU A 1 537 ? 24.25 50.531 39.25 1 95.38 537 GLU A O 1
ATOM 4296 N N . CYS A 1 538 ? 23.422 52.062 37.875 1 96.31 538 CYS A N 1
ATOM 4297 C CA . CYS A 1 538 ? 23.031 51.125 36.844 1 96.31 538 CYS A CA 1
ATOM 4298 C C . CYS A 1 538 ? 24.266 50.469 36.219 1 96.31 538 CYS A C 1
ATOM 4300 O O . CYS A 1 538 ? 24.266 49.281 35.938 1 96.31 538 CYS A O 1
ATOM 4302 N N . TYR A 1 539 ? 25.312 51.25 35.969 1 95.69 539 TYR A N 1
ATOM 4303 C CA . TYR A 1 539 ? 26.531 50.719 35.406 1 95.69 539 TYR A CA 1
ATOM 4304 C C . TYR A 1 539 ? 27.172 49.688 36.344 1 95.69 539 TYR A C 1
ATOM 4306 O O . TYR A 1 539 ? 27.672 48.656 35.875 1 95.69 539 TYR A O 1
ATOM 4314 N N . HIS A 1 540 ? 27.078 49.969 37.562 1 94.94 540 HIS A N 1
ATOM 4315 C CA . HIS A 1 540 ? 27.594 49.031 38.562 1 94.94 540 HIS A CA 1
ATOM 4316 C C . HIS A 1 540 ? 26.812 47.719 38.531 1 94.94 540 HIS A C 1
ATOM 4318 O O . HIS A 1 540 ? 27.406 46.625 38.625 1 94.94 540 HIS A O 1
ATOM 4324 N N . ALA A 1 541 ? 25.594 47.906 38.5 1 96 541 ALA A N 1
ATOM 4325 C CA . ALA A 1 541 ? 24.75 46.719 38.438 1 96 541 ALA A CA 1
ATOM 4326 C C . ALA A 1 541 ? 25.062 45.875 37.219 1 96 541 ALA A C 1
ATOM 4328 O O . ALA A 1 541 ? 25.109 44.656 37.281 1 96 541 ALA A O 1
ATOM 4329 N N . ALA A 1 542 ? 25.125 46.5 36.031 1 96.12 542 ALA A N 1
ATOM 4330 C CA . ALA A 1 542 ? 25.438 45.812 34.781 1 96.12 542 ALA A CA 1
ATOM 4331 C C . ALA A 1 542 ? 26.75 45.031 34.906 1 96.12 542 ALA A C 1
ATOM 4333 O O . ALA A 1 542 ? 26.844 43.875 34.5 1 96.12 542 ALA A O 1
ATOM 4334 N N . LEU A 1 543 ? 27.797 45.656 35.469 1 94.06 543 LEU A N 1
ATOM 4335 C CA . LEU A 1 543 ? 29.125 45.062 35.594 1 94.06 543 LEU A CA 1
ATOM 4336 C C . LEU A 1 543 ? 29.125 43.969 36.656 1 94.06 543 LEU A C 1
ATOM 4338 O O . LEU A 1 543 ? 29.953 43.031 36.594 1 94.06 543 LEU A O 1
ATOM 4342 N N . ALA A 1 544 ? 28.266 44.062 37.594 1 95.19 544 ALA A N 1
ATOM 4343 C CA . ALA A 1 544 ? 28.125 43 38.594 1 95.19 544 ALA A CA 1
ATOM 4344 C C . ALA A 1 544 ? 27.609 41.719 37.938 1 95.19 544 ALA A C 1
ATOM 4346 O O . ALA A 1 544 ? 28.016 40.625 38.344 1 95.19 544 ALA A O 1
ATOM 4347 N N . PHE A 1 545 ? 26.703 41.875 37.094 1 95.56 545 PHE A N 1
ATOM 4348 C CA . PHE A 1 545 ? 26.125 40.719 36.438 1 95.56 545 PHE A CA 1
ATOM 4349 C C . PHE A 1 545 ? 27.016 40.219 35.312 1 95.56 545 PHE A C 1
ATOM 4351 O O . PHE A 1 545 ? 27.078 39 35.062 1 95.56 545 PHE A O 1
ATOM 4358 N N . ASN A 1 546 ? 27.656 41.125 34.562 1 95.56 546 ASN A N 1
ATOM 4359 C CA . ASN A 1 546 ? 28.609 40.812 33.5 1 95.56 546 ASN A CA 1
ATOM 4360 C C . ASN A 1 546 ? 29.812 41.75 33.531 1 95.56 546 ASN A C 1
ATOM 4362 O O . ASN A 1 546 ? 29.797 42.812 32.906 1 95.56 546 ASN A O 1
ATOM 4366 N N . PRO A 1 547 ? 30.781 41.344 34.031 1 92.94 547 PRO A N 1
ATOM 4367 C CA . PRO A 1 547 ? 31.969 42.188 34.156 1 92.94 547 PRO A CA 1
ATOM 4368 C C . PRO A 1 547 ? 32.562 42.594 32.812 1 92.94 547 PRO A C 1
ATOM 4370 O O . PRO A 1 547 ? 33.312 43.562 32.75 1 92.94 547 PRO A O 1
ATOM 4373 N N . GLU A 1 548 ? 32.25 41.906 31.844 1 92.81 548 GLU A N 1
ATOM 4374 C CA . GLU A 1 548 ? 32.844 42.156 30.531 1 92.81 548 GLU A CA 1
ATOM 4375 C C . GLU A 1 548 ? 31.922 43.031 29.688 1 92.81 548 GLU A C 1
ATOM 4377 O O . GLU A 1 548 ? 32.156 43.219 28.5 1 92.81 548 GLU A O 1
ATOM 4382 N N . ASP A 1 549 ? 30.938 43.562 30.344 1 90.81 549 ASP A N 1
ATOM 4383 C CA . ASP A 1 549 ? 30.047 44.406 29.578 1 90.81 549 ASP A CA 1
ATOM 4384 C C . ASP A 1 549 ? 30.766 45.656 29.094 1 90.81 549 ASP A C 1
ATOM 4386 O O . ASP A 1 549 ? 31.219 46.5 29.891 1 90.81 549 ASP A O 1
ATOM 4390 N N . SER A 1 550 ? 30.797 45.875 27.844 1 89.75 550 SER A N 1
ATOM 4391 C CA . SER A 1 550 ? 31.641 46.906 27.234 1 89.75 550 SER A CA 1
ATOM 4392 C C . SER A 1 550 ? 31.078 48.312 27.484 1 89.75 550 SER A C 1
ATOM 4394 O O . SER A 1 550 ? 31.828 49.25 27.766 1 89.75 550 SER A O 1
ATOM 4396 N N . LEU A 1 551 ? 29.828 48.406 27.375 1 90.25 551 LEU A N 1
ATOM 4397 C CA . LEU A 1 551 ? 29.203 49.719 27.531 1 90.25 551 LEU A CA 1
ATOM 4398 C C . LEU A 1 551 ? 29.344 50.219 28.969 1 90.25 551 LEU A C 1
ATOM 4400 O O . LEU A 1 551 ? 29.781 51.375 29.188 1 90.25 551 LEU A O 1
ATOM 4404 N N . ALA A 1 552 ? 28.969 49.375 29.875 1 91.88 552 ALA A N 1
ATOM 4405 C CA . ALA A 1 552 ? 29.047 49.75 31.281 1 91.88 552 ALA A CA 1
ATOM 4406 C C . ALA A 1 552 ? 30.484 50.062 31.703 1 91.88 552 ALA A C 1
ATOM 4408 O O . ALA A 1 552 ? 30.734 51 32.469 1 91.88 552 ALA A O 1
ATOM 4409 N N . GLY A 1 553 ? 31.406 49.25 31.188 1 90.88 553 GLY A N 1
ATOM 4410 C CA . GLY A 1 553 ? 32.812 49.438 31.516 1 90.88 553 GLY A CA 1
ATOM 4411 C C . GLY A 1 553 ? 33.375 50.75 31.031 1 90.88 553 GLY A C 1
ATOM 4412 O O . GLY A 1 553 ? 34.156 51.406 31.734 1 90.88 553 GLY A O 1
ATOM 4413 N N . GLU A 1 554 ? 33 51.125 29.969 1 91.69 554 GLU A N 1
ATOM 4414 C CA . GLU A 1 554 ? 33.5 52.375 29.375 1 91.69 554 GLU A CA 1
ATOM 4415 C C . GLU A 1 554 ? 32.844 53.594 30 1 91.69 554 GLU A C 1
ATOM 4417 O O . GLU A 1 554 ? 33.5 54.625 30.219 1 91.69 554 GLU A O 1
ATOM 4422 N N . MET A 1 555 ? 31.641 53.531 30.297 1 91.94 555 MET A N 1
ATOM 4423 C CA . MET A 1 555 ? 30.875 54.75 30.625 1 91.94 555 MET A CA 1
ATOM 4424 C C . MET A 1 555 ? 30.938 55.031 32.125 1 91.94 555 MET A C 1
ATOM 4426 O O . MET A 1 555 ? 30.703 56.156 32.562 1 91.94 555 MET A O 1
ATOM 4430 N N . ILE A 1 556 ? 31.25 53.969 32.844 1 91 556 ILE A N 1
ATOM 4431 C CA . ILE A 1 556 ? 31.266 54.156 34.281 1 91 556 ILE A CA 1
ATOM 4432 C C . ILE A 1 556 ? 32.375 55.125 34.656 1 91 556 ILE A C 1
ATOM 4434 O O . ILE A 1 556 ? 32.188 55.969 35.562 1 91 556 ILE A O 1
ATOM 4438 N N . THR A 1 557 ? 33.5 55.062 34.031 1 89.81 557 THR A N 1
ATOM 4439 C CA . THR A 1 557 ? 34.625 55.969 34.281 1 89.81 557 THR A CA 1
ATOM 4440 C C . THR A 1 557 ? 34.25 57.406 33.906 1 89.81 557 THR A C 1
ATOM 4442 O O . THR A 1 557 ? 34.562 58.344 34.625 1 89.81 557 THR A O 1
ATOM 4445 N N . VAL A 1 558 ? 33.625 57.438 32.844 1 91.81 558 VAL A N 1
ATOM 4446 C CA . VAL A 1 558 ? 33.188 58.75 32.344 1 91.81 558 VAL A CA 1
ATOM 4447 C C . VAL A 1 558 ? 32.188 59.375 33.312 1 91.81 558 VAL A C 1
ATOM 4449 O O . VAL A 1 558 ? 32.281 60.562 33.594 1 91.81 558 VAL A O 1
ATOM 4452 N N . ALA A 1 559 ? 31.312 58.625 33.75 1 89.94 559 ALA A N 1
ATOM 4453 C CA . ALA A 1 559 ? 30.281 59.125 34.656 1 89.94 559 ALA A CA 1
ATOM 4454 C C . ALA A 1 559 ? 30.906 59.562 36 1 89.94 559 ALA A C 1
ATOM 4456 O O . ALA A 1 559 ? 30.484 60.562 36.562 1 89.94 559 ALA A O 1
ATOM 4457 N N . PHE A 1 560 ? 31.875 58.875 36.406 1 87.31 560 PHE A N 1
ATOM 4458 C CA . PHE A 1 560 ? 32.562 59.219 37.625 1 87.31 560 PHE A CA 1
ATOM 4459 C C . PHE A 1 560 ? 33.312 60.531 37.469 1 87.31 560 PHE A C 1
ATOM 4461 O O . PHE A 1 560 ? 33.281 61.406 38.375 1 87.31 560 PHE A O 1
ATOM 4468 N N . ASP A 1 561 ? 34 60.656 36.406 1 86.5 561 ASP A N 1
ATOM 4469 C CA . ASP A 1 561 ? 34.781 61.875 36.125 1 86.5 561 ASP A CA 1
ATOM 4470 C C . ASP A 1 561 ? 33.875 63.094 36.062 1 86.5 561 ASP A C 1
ATOM 4472 O O . ASP A 1 561 ? 34.219 64.188 36.562 1 86.5 561 ASP A O 1
ATOM 4476 N N . GLU A 1 562 ? 32.812 62.875 35.5 1 88.44 562 GLU A N 1
ATOM 4477 C CA . GLU A 1 562 ? 31.844 63.969 35.375 1 88.44 562 GLU A CA 1
ATOM 4478 C C . GLU A 1 562 ? 31.219 64.312 36.719 1 88.44 562 GLU A C 1
ATOM 4480 O O . GLU A 1 562 ? 30.922 65.5 37 1 88.44 562 GLU A O 1
ATOM 4485 N N . SER A 1 563 ? 31.016 63.406 37.5 1 83.75 563 SER A N 1
ATOM 4486 C CA . SER A 1 563 ? 30.438 63.594 38.844 1 83.75 563 SER A CA 1
ATOM 4487 C C . SER A 1 563 ? 31.422 64.312 39.75 1 83.75 563 SER A C 1
ATOM 4489 O O . SER A 1 563 ? 31.016 65.188 40.531 1 83.75 563 SER A O 1
ATOM 4491 N N . LEU A 1 564 ? 32.656 64 39.531 1 78.12 564 LEU A N 1
ATOM 4492 C CA . LEU A 1 564 ? 33.719 64.688 40.312 1 78.12 564 LEU A CA 1
ATOM 4493 C C . LEU A 1 564 ? 33.906 66.125 39.875 1 78.12 564 LEU A C 1
ATOM 4495 O O . LEU A 1 564 ? 34.125 67 40.688 1 78.12 564 LEU A O 1
ATOM 4499 N N . SER A 1 565 ? 33.875 66.312 38.656 1 74.19 565 SER A N 1
ATOM 4500 C CA . SER A 1 565 ? 34.031 67.688 38.094 1 74.19 565 SER A CA 1
ATOM 4501 C C . SER A 1 565 ? 32.844 68.562 38.469 1 74.19 565 SER A C 1
ATOM 4503 O O . SER A 1 565 ? 33 69.75 38.719 1 74.19 565 SER A O 1
ATOM 4505 N N . ALA A 1 566 ? 31.734 68.062 38.5 1 65.06 566 ALA A N 1
ATOM 4506 C CA . ALA A 1 566 ? 30.562 68.812 38.906 1 65.06 566 ALA A CA 1
ATOM 4507 C C . ALA A 1 566 ? 30.594 69.188 40.406 1 65.06 566 ALA A C 1
ATOM 4509 O O . ALA A 1 566 ? 30.141 70.25 40.812 1 65.06 566 ALA A O 1
ATOM 4510 N N . SER A 1 567 ? 31.188 68.25 41.125 1 58.72 567 SER A N 1
ATOM 4511 C CA . SER A 1 567 ? 31.359 68.5 42.562 1 58.72 567 SER A CA 1
ATOM 4512 C C . SER A 1 567 ? 32.469 69.562 42.781 1 58.72 567 SER A C 1
ATOM 4514 O O . SER A 1 567 ? 32.375 70.375 43.719 1 58.72 567 SER A O 1
ATOM 4516 N N . ARG A 1 568 ? 33.562 69.625 41.875 1 55.22 568 ARG A N 1
ATOM 4517 C CA . ARG A 1 568 ? 34.656 70.625 42.031 1 55.22 568 ARG A CA 1
ATOM 4518 C C . ARG A 1 568 ? 34.156 72 41.688 1 55.22 568 ARG A C 1
ATOM 4520 O O . ARG A 1 568 ? 34.594 73 42.281 1 55.22 568 ARG A O 1
ATOM 4527 N N . THR A 1 569 ? 33.344 72.062 40.625 1 48.5 569 THR A N 1
ATOM 4528 C CA . THR A 1 569 ? 32.875 73.375 40.344 1 48.5 569 THR A CA 1
ATOM 4529 C C . THR A 1 569 ? 31.969 73.875 41.469 1 48.5 569 THR A C 1
ATOM 4531 O O . THR A 1 569 ? 31.844 75.125 41.656 1 48.5 569 THR A O 1
ATOM 4534 N N . ILE A 1 570 ? 31.297 73 42.125 1 44.97 570 ILE A N 1
ATOM 4535 C CA . ILE A 1 570 ? 30.547 73.5 43.281 1 44.97 570 ILE A CA 1
ATOM 4536 C C . ILE A 1 570 ? 31.5 73.75 44.438 1 44.97 570 ILE A C 1
ATOM 4538 O O . ILE A 1 570 ? 31.219 74.625 45.281 1 44.97 570 ILE A O 1
ATOM 4542 N N . GLN A 1 571 ? 32.531 72.938 44.594 1 40.91 571 GLN A N 1
ATOM 4543 C CA . GLN A 1 571 ? 33.375 73.188 45.75 1 40.91 571 GLN A CA 1
ATOM 4544 C C . GLN A 1 571 ? 34.25 74.438 45.531 1 40.91 571 GLN A C 1
ATOM 4546 O O . GLN A 1 571 ? 34.938 74.875 46.469 1 40.91 571 GLN A O 1
ATOM 4551 N N . HIS A 1 572 ? 34.438 74.938 44.312 1 39.69 572 HIS A N 1
ATOM 4552 C CA . HIS A 1 572 ? 35.344 76.125 44.344 1 39.69 572 HIS A CA 1
ATOM 4553 C C . HIS A 1 572 ? 34.688 77.25 45.062 1 39.69 572 HIS A C 1
ATOM 4555 O O . HIS A 1 572 ? 35.281 78.312 45.25 1 39.69 572 HIS A O 1
ATOM 4561 N N . SER A 1 573 ? 33.344 77.5 45.125 1 37.12 573 SER A N 1
ATOM 4562 C CA . SER A 1 573 ? 32.938 78.688 45.875 1 37.12 573 SER A CA 1
ATOM 4563 C C . SER A 1 573 ? 33.156 78.5 47.375 1 37.12 573 SER A C 1
ATOM 4565 O O . SER A 1 573 ? 32.875 79.375 48.188 1 37.12 573 SER A O 1
ATOM 4567 N N . LEU A 1 574 ? 32.938 77.25 47.906 1 34.19 574 LEU A N 1
ATOM 4568 C CA . LEU A 1 574 ? 32.969 77.312 49.375 1 34.19 574 LEU A CA 1
ATOM 4569 C C . LEU A 1 574 ? 34.406 77.312 49.875 1 34.19 574 LEU A C 1
ATOM 4571 O O . LEU A 1 574 ? 35.25 76.625 49.344 1 34.19 574 LEU A O 1
ATOM 4575 N N . PRO A 1 575 ? 34.844 78.375 50.719 1 36.59 575 PRO A N 1
ATOM 4576 C CA . PRO A 1 575 ? 36.188 78.625 51.25 1 36.59 575 PRO A CA 1
ATOM 4577 C C . PRO A 1 575 ? 36.781 77.375 51.906 1 36.59 575 PRO A C 1
ATOM 4579 O O . PRO A 1 575 ? 36.031 76.5 52.344 1 36.59 575 PRO A O 1
ATOM 4582 N N . PRO A 1 576 ? 38.062 77.125 51.844 1 33.41 576 PRO A N 1
ATOM 4583 C CA . PRO A 1 576 ? 38.844 75.938 52.25 1 33.41 576 PRO A CA 1
ATOM 4584 C C . PRO A 1 576 ? 38.656 75.562 53.719 1 33.41 576 PRO A C 1
ATOM 4586 O O . PRO A 1 576 ? 38.875 76.375 54.594 1 33.41 576 PRO A O 1
ATOM 4589 N N . PRO A 1 577 ? 37.531 75 54.281 1 32.94 577 PRO A N 1
ATOM 4590 C CA . PRO A 1 577 ? 37.625 74.938 55.75 1 32.94 577 PRO A CA 1
ATOM 4591 C C . PRO A 1 577 ? 38.875 74.25 56.25 1 32.94 577 PRO A C 1
ATOM 4593 O O . PRO A 1 577 ? 39.219 73.188 55.781 1 32.94 577 PRO A O 1
ATOM 4596 N N . PRO A 1 578 ? 39.875 75 56.75 1 27.78 578 PRO A N 1
ATOM 4597 C CA . PRO A 1 578 ? 41.219 74.438 56.969 1 27.78 578 PRO A CA 1
ATOM 4598 C C . PRO A 1 578 ? 41.219 73.25 57.906 1 27.78 578 PRO A C 1
ATOM 4600 O O . PRO A 1 578 ? 41.781 72.188 57.594 1 27.78 578 PRO A O 1
ATOM 4603 N N . PRO A 1 579 ? 41.031 73.562 59.188 1 26.16 579 PRO A N 1
ATOM 4604 C CA . PRO A 1 579 ? 42.094 73.188 60.125 1 26.16 579 PRO A CA 1
ATOM 4605 C C . PRO A 1 579 ? 41.938 71.75 60.625 1 26.16 579 PRO A C 1
ATOM 4607 O O . PRO A 1 579 ? 40.844 71.188 60.594 1 26.16 579 PRO A O 1
ATOM 4610 N N . PRO A 1 580 ? 43 70.875 60.969 1 25.94 580 PRO A N 1
ATOM 4611 C CA . PRO A 1 580 ? 43.406 69.438 60.969 1 25.94 580 PRO A CA 1
ATOM 4612 C C . PRO A 1 580 ? 42.812 68.625 62.125 1 25.94 580 PRO A C 1
ATOM 4614 O O . PRO A 1 580 ? 42.781 67.438 62.094 1 25.94 580 PRO A O 1
ATOM 4617 N N . ASP A 1 581 ? 41.938 69.188 63.094 1 21.73 581 ASP A N 1
ATOM 4618 C CA . ASP A 1 581 ? 42.406 68.875 64.438 1 21.73 581 ASP A CA 1
ATOM 4619 C C . ASP A 1 581 ? 42.344 67.375 64.75 1 21.73 581 ASP A C 1
ATOM 4621 O O . ASP A 1 581 ? 41.531 66.688 64.062 1 21.73 581 ASP A O 1
ATOM 4625 N N . THR A 1 582 ? 43.094 66.875 65.812 1 21.25 582 THR A N 1
ATOM 4626 C CA . THR A 1 582 ? 43.844 65.812 66.375 1 21.25 582 THR A CA 1
ATOM 4627 C C . THR A 1 582 ? 42.938 64.812 67.062 1 21.25 582 THR A C 1
ATOM 4629 O O . THR A 1 582 ? 43.375 63.781 67.625 1 21.25 582 THR A O 1
ATOM 4632 N N . ALA A 1 583 ? 41.656 64.812 66.875 1 18.86 583 ALA A N 1
ATOM 4633 C CA . ALA A 1 583 ? 41.062 64.25 68.062 1 18.86 583 ALA A CA 1
ATOM 4634 C C . ALA A 1 583 ? 41.5 62.812 68.312 1 18.86 583 ALA A C 1
ATOM 4636 O O . ALA A 1 583 ? 41.875 62.094 67.375 1 18.86 583 ALA A O 1
ATOM 4637 N N . VAL A 1 584 ? 41.281 62.281 69.5 1 16.73 584 VAL A N 1
ATOM 4638 C CA . VAL A 1 584 ? 41.688 61.469 70.625 1 16.73 584 VAL A CA 1
ATOM 4639 C C . VAL A 1 584 ? 41.344 60 70.312 1 16.73 584 VAL A C 1
ATOM 4641 O O . VAL A 1 584 ? 40.406 59.719 69.625 1 16.73 584 VAL A O 1
ATOM 4644 N N . LYS A 1 585 ? 42.219 59.188 71.062 1 19.5 585 LYS A N 1
ATOM 4645 C CA . LYS A 1 585 ? 42.75 57.812 71.125 1 19.5 585 LYS A CA 1
ATOM 4646 C C . LYS A 1 585 ? 41.719 56.875 71.688 1 19.5 585 LYS A C 1
ATOM 4648 O O . LYS A 1 585 ? 41.531 56.812 72.938 1 19.5 585 LYS A O 1
ATOM 4653 N N . ARG A 1 586 ? 40.5 56.75 71.25 1 16.58 586 ARG A N 1
ATOM 4654 C CA . ARG A 1 586 ? 39.688 55.938 72.125 1 16.58 586 ARG A CA 1
ATOM 4655 C C . ARG A 1 586 ? 40.25 54.531 72.25 1 16.58 586 ARG A C 1
ATOM 4657 O O . ARG A 1 586 ? 40.562 53.906 71.25 1 16.58 586 ARG A O 1
ATOM 4664 N N . PRO A 1 587 ? 40.594 54 73.5 1 17.34 587 PRO A N 1
ATOM 4665 C CA . PRO A 1 587 ? 41.375 52.844 73.938 1 17.34 587 PRO A CA 1
ATOM 4666 C C . PRO A 1 587 ? 40.625 51.531 73.812 1 17.34 587 PRO A C 1
ATOM 4668 O O . PRO A 1 587 ? 41.219 50.438 73.812 1 17.34 587 PRO A O 1
ATOM 4671 N N . PHE A 1 588 ? 39.375 51.469 73.562 1 16.36 588 PHE A N 1
ATOM 4672 C CA . PHE A 1 588 ? 38.812 50.406 74.438 1 16.36 588 PHE A CA 1
ATOM 4673 C C . PHE A 1 588 ? 39.438 49.062 74.125 1 16.36 588 PHE A C 1
ATOM 4675 O O . PHE A 1 588 ? 39.938 48.844 73 1 16.36 588 PHE A O 1
ATOM 4682 N N . SER A 1 589 ? 39.062 48.062 74.938 1 14.91 589 SER A N 1
ATOM 4683 C CA . SER A 1 589 ? 39.438 46.875 75.688 1 14.91 589 SER A CA 1
ATOM 4684 C C . SER A 1 589 ? 39.344 45.625 74.812 1 14.91 589 SER A C 1
ATOM 4686 O O . SER A 1 589 ? 38.625 45.594 73.812 1 14.91 589 SER A O 1
ATOM 4688 N N . LYS A 1 590 ? 39.844 44.469 75.5 1 17.02 590 LYS A N 1
ATOM 4689 C CA . LYS A 1 590 ? 40.688 43.281 75.312 1 17.02 590 LYS A CA 1
ATOM 4690 C C . LYS A 1 590 ? 39.844 42.094 74.812 1 17.02 590 LYS A C 1
ATOM 4692 O O . LYS A 1 590 ? 40.344 41.219 74.125 1 17.02 590 LYS A O 1
ATOM 4697 N N . PRO A 1 591 ? 38.5 41.875 74.938 1 16.55 591 PRO A N 1
ATOM 4698 C CA . PRO A 1 591 ? 38.406 40.594 75.688 1 16.55 591 PRO A CA 1
ATOM 4699 C C . PRO A 1 591 ? 38.844 39.406 74.812 1 16.55 591 PRO A C 1
ATOM 4701 O O . PRO A 1 591 ? 38.875 39.531 73.562 1 16.55 591 PRO A O 1
ATOM 4704 N N . GLY A 1 592 ? 38.625 38.125 75.438 1 15.96 592 GLY A N 1
ATOM 4705 C CA . GLY A 1 592 ? 39.25 36.844 75.625 1 15.96 592 GLY A CA 1
ATOM 4706 C C . GLY A 1 592 ? 39.062 35.906 74.438 1 15.96 592 GLY A C 1
ATOM 4707 O O . GLY A 1 592 ? 38.25 36.156 73.562 1 15.96 592 GLY A O 1
ATOM 4708 N N . SER A 1 593 ? 39.344 34.531 74.625 1 16.08 593 SER A N 1
ATOM 4709 C CA . SER A 1 593 ? 40.281 33.531 74.125 1 16.08 593 SER A CA 1
ATOM 4710 C C . SER A 1 593 ? 39.625 32.594 73.062 1 16.08 593 SER A C 1
ATOM 4712 O O . SER A 1 593 ? 40.125 32.406 72 1 16.08 593 SER A O 1
ATOM 4714 N N . THR A 1 594 ? 38.844 31.469 73.438 1 16.08 594 THR A N 1
ATOM 4715 C CA . THR A 1 594 ? 39.375 30.125 73.312 1 16.08 594 THR A CA 1
ATOM 4716 C C . THR A 1 594 ? 39.062 29.547 71.938 1 16.08 594 THR A C 1
ATOM 4718 O O . THR A 1 594 ? 38.156 30.047 71.25 1 16.08 594 THR A O 1
ATOM 4721 N N . SER A 1 595 ? 38.719 28.062 71.75 1 16.28 595 SER A N 1
ATOM 4722 C CA . SER A 1 595 ? 39.438 26.922 71.188 1 16.28 595 SER A CA 1
ATOM 4723 C C . SER A 1 595 ? 38.906 26.578 69.812 1 16.28 595 SER A C 1
ATOM 4725 O O . SER A 1 595 ? 37.875 27.125 69.375 1 16.28 595 SER A O 1
ATOM 4727 N N . SER A 1 596 ? 38.625 25.172 69.438 1 16.33 596 SER A N 1
ATOM 4728 C CA . SER A 1 596 ? 39.344 24.219 68.562 1 16.33 596 SER A CA 1
ATOM 4729 C C . SER A 1 596 ? 38.625 24 67.25 1 16.33 596 SER A C 1
ATOM 4731 O O . SER A 1 596 ? 39.219 24.125 66.188 1 16.33 596 SER A O 1
ATOM 4733 N N . PHE A 1 597 ? 37.75 22.781 67 1 16.86 597 PHE A N 1
ATOM 4734 C CA . PHE A 1 597 ? 38.094 21.641 66.125 1 16.86 597 PHE A CA 1
ATOM 4735 C C . PHE A 1 597 ? 37.594 21.844 64.688 1 16.86 597 PHE A C 1
ATOM 4737 O O . PHE A 1 597 ? 36.719 22.688 64.438 1 16.86 597 PHE A O 1
ATOM 4744 N N . GLY A 1 598 ? 37.25 20.672 63.812 1 16.19 598 GLY A N 1
ATOM 4745 C CA . GLY A 1 598 ? 37.719 20.016 62.594 1 16.19 598 GLY A CA 1
ATOM 4746 C C . GLY A 1 598 ? 36.906 20.359 61.375 1 16.19 598 GLY A C 1
ATOM 4747 O O . GLY A 1 598 ? 35.844 21 61.5 1 16.19 598 GLY A O 1
ATOM 4748 N N . GLU A 1 599 ? 36.938 19.422 60.156 1 16.41 599 GLU A N 1
ATOM 4749 C CA . GLU A 1 599 ? 37.281 19.375 58.75 1 16.41 599 GLU A CA 1
ATOM 4750 C C . GLU A 1 599 ? 36.031 19.406 57.875 1 16.41 599 GLU A C 1
ATOM 4752 O O . GLU A 1 599 ? 36.062 19.906 56.75 1 16.41 599 GLU A O 1
ATOM 4757 N N . GLU A 1 600 ? 34.875 18.875 58.156 1 17.52 600 GLU A N 1
ATOM 4758 C CA . GLU A 1 600 ? 34.344 17.891 57.219 1 17.52 600 GLU A CA 1
ATOM 4759 C C . GLU A 1 600 ? 33.812 18.562 55.938 1 17.52 600 GLU A C 1
ATOM 4761 O O . GLU A 1 600 ? 33.438 19.734 55.969 1 17.52 600 GLU A O 1
ATOM 4766 N N . SER A 1 601 ? 33.625 17.781 54.688 1 17.16 601 SER A N 1
ATOM 4767 C CA . SER A 1 601 ? 33.781 17.703 53.25 1 17.16 601 SER A CA 1
ATOM 4768 C C . SER A 1 601 ? 32.5 18.219 52.562 1 17.16 601 SER A C 1
ATOM 4770 O O . SER A 1 601 ? 31.438 17.625 52.656 1 17.16 601 SER A O 1
ATOM 4772 N N . VAL A 1 602 ? 32.156 19.344 52.625 1 15.59 602 VAL A N 1
ATOM 4773 C CA . VAL A 1 602 ? 30.906 19.719 51.969 1 15.59 602 VAL A CA 1
ATOM 4774 C C . VAL A 1 602 ? 31.016 19.5 50.469 1 15.59 602 VAL A C 1
ATOM 4776 O O . VAL A 1 602 ? 31.859 20.125 49.812 1 15.59 602 VAL A O 1
ATOM 4779 N N . ARG A 1 603 ? 30.547 18.359 50.062 1 16.45 603 ARG A N 1
ATOM 4780 C CA . ARG A 1 603 ? 30.375 17.906 48.688 1 16.45 603 ARG A CA 1
ATOM 4781 C C . ARG A 1 603 ? 29.703 18.969 47.844 1 16.45 603 ARG A C 1
ATOM 4783 O O . ARG A 1 603 ? 28.984 19.828 48.344 1 16.45 603 ARG A O 1
ATOM 4790 N N . ARG A 1 604 ? 29.984 18.969 46.5 1 17.55 604 ARG A N 1
ATOM 4791 C CA . ARG A 1 604 ? 30.047 19.719 45.25 1 17.55 604 ARG A CA 1
ATOM 4792 C C . ARG A 1 604 ? 28.656 19.953 44.656 1 17.55 604 ARG A C 1
ATOM 4794 O O . ARG A 1 604 ? 28.344 19.453 43.562 1 17.55 604 ARG A O 1
ATOM 4801 N N . ASN A 1 605 ? 27.562 20.031 45.375 1 16.12 605 ASN A N 1
ATOM 4802 C CA . ASN A 1 605 ? 26.328 19.906 44.625 1 16.12 605 ASN A CA 1
ATOM 4803 C C . ASN A 1 605 ? 26.234 20.953 43.531 1 16.12 605 ASN A C 1
ATOM 4805 O O . ASN A 1 605 ? 26.125 22.141 43.812 1 16.12 605 ASN A O 1
ATOM 4809 N N . LEU A 1 606 ? 27.047 20.781 42.375 1 17.55 606 LEU A N 1
ATOM 4810 C CA . LEU A 1 606 ? 27.062 21.594 41.156 1 17.55 606 LEU A CA 1
ATOM 4811 C C . LEU A 1 606 ? 25.656 21.766 40.594 1 17.55 606 LEU A C 1
ATOM 4813 O O . LEU A 1 606 ? 24.969 20.766 40.344 1 17.55 606 LEU A O 1
ATOM 4817 N N . SER A 1 607 ? 24.953 22.688 41.062 1 17.11 607 SER A N 1
ATOM 4818 C CA . SER A 1 607 ? 23.641 23.109 40.594 1 17.11 607 SER A CA 1
ATOM 4819 C C . SER A 1 607 ? 23.641 23.281 39.062 1 17.11 607 SER A C 1
ATOM 4821 O O . SER A 1 607 ? 24.484 24.016 38.531 1 17.11 607 SER A O 1
ATOM 4823 N N . LEU A 1 608 ? 23.312 22.234 38.281 1 17.94 608 LEU A N 1
ATOM 4824 C CA . LEU A 1 608 ? 23.109 22.031 36.844 1 17.94 608 LEU A CA 1
ATOM 4825 C C . LEU A 1 608 ? 22.172 23.094 36.281 1 17.94 608 LEU A C 1
ATOM 4827 O O . LEU A 1 608 ? 21 23.156 36.688 1 17.94 608 LEU A O 1
ATOM 4831 N N . ASP A 1 609 ? 22.609 24.359 36.25 1 18.33 609 ASP A N 1
ATOM 4832 C CA . ASP A 1 609 ? 21.828 25.406 35.594 1 18.33 609 ASP A CA 1
ATOM 4833 C C . ASP A 1 609 ? 21.359 24.953 34.188 1 18.33 609 ASP A C 1
ATOM 4835 O O . ASP A 1 609 ? 22.188 24.703 33.312 1 18.33 609 ASP A O 1
ATOM 4839 N N . HIS A 1 610 ? 20.469 24.031 34.156 1 19.31 610 HIS A N 1
ATOM 4840 C CA . HIS A 1 610 ? 19.859 23.406 33 1 19.31 610 HIS A CA 1
ATOM 4841 C C . HIS A 1 610 ? 19.25 24.453 32.062 1 19.31 610 HIS A C 1
ATOM 4843 O O . HIS A 1 610 ? 18.094 24.312 31.656 1 19.31 610 HIS A O 1
ATOM 4849 N N . SER A 1 611 ? 19.875 25.672 31.859 1 20.03 611 SER A N 1
ATOM 4850 C CA . SER A 1 611 ? 19.219 26.656 31.016 1 20.03 611 SER A CA 1
ATOM 4851 C C . SER A 1 611 ? 18.906 26.078 29.641 1 20.03 611 SER A C 1
ATOM 4853 O O . SER A 1 611 ? 19.812 25.719 28.891 1 20.03 611 SER A O 1
ATOM 4855 N N . PHE A 1 612 ? 17.922 25.188 29.578 1 19.45 612 PHE A N 1
ATOM 4856 C CA . PHE A 1 612 ? 17.469 24.391 28.453 1 19.45 612 PHE A CA 1
ATOM 4857 C C . PHE A 1 612 ? 17.188 25.281 27.25 1 19.45 612 PHE A C 1
ATOM 4859 O O . PHE A 1 612 ? 16.797 26.438 27.391 1 19.45 612 PHE A O 1
ATOM 4866 N N . SER A 1 613 ? 17.641 24.797 26.031 1 20.58 613 SER A N 1
ATOM 4867 C CA . SER A 1 613 ? 17.953 25.047 24.641 1 20.58 613 SER A CA 1
ATOM 4868 C C . SER A 1 613 ? 16.703 25.266 23.812 1 20.58 613 SER A C 1
ATOM 4870 O O . SER A 1 613 ? 15.953 24.312 23.547 1 20.58 613 SER A O 1
ATOM 4872 N N . SER A 1 614 ? 15.758 26.172 24.141 1 20.48 614 SER A N 1
ATOM 4873 C CA . SER A 1 614 ? 14.633 26.297 23.219 1 20.48 614 SER A CA 1
ATOM 4874 C C . SER A 1 614 ? 15.117 26.547 21.797 1 20.48 614 SER A C 1
ATOM 4876 O O . SER A 1 614 ? 15.93 27.438 21.547 1 20.48 614 SER A O 1
ATOM 4878 N N . ILE A 1 615 ? 15.148 25.531 20.922 1 23.39 615 ILE A N 1
ATOM 4879 C CA . ILE A 1 615 ? 15.602 25.438 19.547 1 23.39 615 ILE A CA 1
ATOM 4880 C C . ILE A 1 615 ? 14.898 26.516 18.703 1 23.39 615 ILE A C 1
ATOM 4882 O O . ILE A 1 615 ? 15.422 26.938 17.672 1 23.39 615 ILE A O 1
ATOM 4886 N N . GLU A 1 616 ? 13.586 26.719 18.984 1 22.42 616 GLU A N 1
ATOM 4887 C CA . GLU A 1 616 ? 13.023 27.609 17.969 1 22.42 616 GLU A CA 1
ATOM 4888 C C . GLU A 1 616 ? 13.688 28.984 18.016 1 22.42 616 GLU A C 1
ATOM 4890 O O . GLU A 1 616 ? 13.953 29.578 16.969 1 22.42 616 GLU A O 1
ATOM 4895 N N . HIS A 1 617 ? 13.625 29.578 19.266 1 22.84 617 HIS A N 1
ATOM 4896 C CA . HIS A 1 617 ? 13.969 30.984 19.406 1 22.84 617 HIS A CA 1
ATOM 4897 C C . HIS A 1 617 ? 15.477 31.203 19.312 1 22.84 617 HIS A C 1
ATOM 4899 O O . HIS A 1 617 ? 15.969 32.312 19.562 1 22.84 617 HIS A O 1
ATOM 4905 N N . ASN A 1 618 ? 16.234 30.078 19.281 1 23.39 618 ASN A N 1
ATOM 4906 C CA . ASN A 1 618 ? 17.641 30.344 19.609 1 23.39 618 ASN A CA 1
ATOM 4907 C C . ASN A 1 618 ? 18.281 31.281 18.594 1 23.39 618 ASN A C 1
ATOM 4909 O O . ASN A 1 618 ? 19.5 31.484 18.609 1 23.39 618 ASN A O 1
ATOM 4913 N N . GLN A 1 619 ? 17.547 31.281 17.5 1 23.61 619 GLN A N 1
ATOM 4914 C CA . GLN A 1 619 ? 18.359 32.062 16.562 1 23.61 619 GLN A CA 1
ATOM 4915 C C . GLN A 1 619 ? 18.562 33.469 17.078 1 23.61 619 GLN A C 1
ATOM 4917 O O . GLN A 1 619 ? 19.297 34.25 16.469 1 23.61 619 GLN A O 1
ATOM 4922 N N . GLN A 1 620 ? 17.672 33.812 18.047 1 23.41 620 GLN A N 1
ATOM 4923 C CA . GLN A 1 620 ? 17.719 35.281 18.219 1 23.41 620 GLN A CA 1
ATOM 4924 C C . GLN A 1 620 ? 19.031 35.719 18.859 1 23.41 620 GLN A C 1
ATOM 4926 O O . GLN A 1 620 ? 19.312 36.906 18.938 1 23.41 620 GLN A O 1
ATOM 4931 N N . GLN A 1 621 ? 19.672 34.75 19.672 1 23.73 621 GLN A N 1
ATOM 4932 C CA . GLN A 1 621 ? 20.531 35.469 20.594 1 23.73 621 GLN A CA 1
ATOM 4933 C C . GLN A 1 621 ? 21.688 36.156 19.859 1 23.73 621 GLN A C 1
ATOM 4935 O O . GLN A 1 621 ? 22.344 37.062 20.406 1 23.73 621 GLN A O 1
ATOM 4940 N N . GLN A 1 622 ? 22.141 35.375 18.844 1 22.88 622 GLN A N 1
ATOM 4941 C CA . GLN A 1 622 ? 23.469 35.906 18.531 1 22.88 622 GLN A CA 1
ATOM 4942 C C . GLN A 1 622 ? 23.375 37.312 17.953 1 22.88 622 GLN A C 1
ATOM 4944 O O . GLN A 1 622 ? 24.391 38.031 17.859 1 22.88 622 GLN A O 1
ATOM 4949 N N . SER A 1 623 ? 22.281 37.5 17.297 1 23.8 623 SER A N 1
ATOM 4950 C CA . SER A 1 623 ? 22.484 38.688 16.5 1 23.8 623 SER A CA 1
ATOM 4951 C C . SER A 1 623 ? 22.641 39.938 17.391 1 23.8 623 SER A C 1
ATOM 4953 O O . SER A 1 623 ? 22.672 41.062 16.891 1 23.8 623 SER A O 1
ATOM 4955 N N . MET A 1 624 ? 22.391 39.656 18.672 1 22.33 624 MET A N 1
ATOM 4956 C CA . MET A 1 624 ? 22.312 40.969 19.344 1 22.33 624 MET A CA 1
ATOM 4957 C C . MET A 1 624 ? 23.656 41.656 19.328 1 22.33 624 MET A C 1
ATOM 4959 O O . MET A 1 624 ? 23.75 42.844 19.656 1 22.33 624 MET A O 1
ATOM 4963 N N . ASN A 1 625 ? 24.719 40.844 19.438 1 22.12 625 ASN A N 1
ATOM 4964 C CA . ASN A 1 625 ? 25.812 41.594 20.047 1 22.12 625 ASN A CA 1
ATOM 4965 C C . ASN A 1 625 ? 26.359 42.688 19.109 1 22.12 625 ASN A C 1
ATOM 4967 O O . ASN A 1 625 ? 27.406 43.281 19.375 1 22.12 625 ASN A O 1
ATOM 4971 N N . CYS A 1 626 ? 26.094 42.531 17.844 1 21.8 626 CYS A N 1
ATOM 4972 C CA . CYS A 1 626 ? 27.031 43.312 17.062 1 21.8 626 CYS A CA 1
ATOM 4973 C C . CYS A 1 626 ? 26.828 44.812 17.297 1 21.8 626 CYS A C 1
ATOM 4975 O O . CYS A 1 626 ? 27.203 45.625 16.469 1 21.8 626 CYS A O 1
ATOM 4977 N N . SER A 1 627 ? 26.047 45.188 18.234 1 21.03 627 SER A N 1
ATOM 4978 C CA . SER A 1 627 ? 25.969 46.656 18.172 1 21.03 627 SER A CA 1
ATOM 4979 C C . SER A 1 627 ? 27.359 47.281 18.328 1 21.03 627 SER A C 1
ATOM 4981 O O . SER A 1 627 ? 27.953 47.219 19.406 1 21.03 627 SER A O 1
ATOM 4983 N N . SER A 1 628 ? 28.281 46.969 17.438 1 21.83 628 SER A N 1
ATOM 4984 C CA . SER A 1 628 ? 29.422 47.875 17.531 1 21.83 628 SER A CA 1
ATOM 4985 C C . SER A 1 628 ? 28.969 49.312 17.531 1 21.83 628 SER A C 1
ATOM 4987 O O . SER A 1 628 ? 28.344 49.781 16.578 1 21.83 628 SER A O 1
ATOM 4989 N N . LEU A 1 629 ? 28.344 49.781 18.625 1 22.38 629 LEU A N 1
ATOM 4990 C CA . LEU A 1 629 ? 28.188 51.188 18.922 1 22.38 629 LEU A CA 1
ATOM 4991 C C . LEU A 1 629 ? 29.438 51.969 18.516 1 22.38 629 LEU A C 1
ATOM 4993 O O . LEU A 1 629 ? 30.531 51.688 18.984 1 22.38 629 LEU A O 1
ATOM 4997 N N . ASP A 1 630 ? 29.641 52.125 17.203 1 21.58 630 ASP A N 1
ATOM 4998 C CA . ASP A 1 630 ? 30.672 53.094 16.828 1 21.58 630 ASP A CA 1
ATOM 4999 C C . ASP A 1 630 ? 30.562 54.375 17.656 1 21.58 630 ASP A C 1
ATOM 5001 O O . ASP A 1 630 ? 29.562 55.094 17.562 1 21.58 630 ASP A O 1
ATOM 5005 N N . LEU A 1 631 ? 30.984 54.375 18.891 1 24.72 631 LEU A N 1
ATOM 5006 C CA . LEU A 1 631 ? 31.234 55.469 19.812 1 24.72 631 LEU A CA 1
ATOM 5007 C C . LEU A 1 631 ? 31.938 56.625 19.109 1 24.72 631 LEU A C 1
ATOM 5009 O O . LEU A 1 631 ? 32.344 57.594 19.75 1 24.72 631 LEU A O 1
ATOM 5013 N N . SER A 1 632 ? 32.406 56.469 17.828 1 22.84 632 SER A N 1
ATOM 5014 C CA . SER A 1 632 ? 33.406 57.469 17.5 1 22.84 632 SER A CA 1
ATOM 5015 C C . SER A 1 632 ? 32.781 58.875 17.531 1 22.84 632 SER A C 1
ATOM 5017 O O . SER A 1 632 ? 33.469 59.844 17.891 1 22.84 632 SER A O 1
ATOM 5019 N N . ASP A 1 633 ? 31.703 59.125 16.891 1 23.52 633 ASP A N 1
ATOM 5020 C CA . ASP A 1 633 ? 31.734 60.438 16.281 1 23.52 633 ASP A CA 1
ATOM 5021 C C . ASP A 1 633 ? 31.438 61.531 17.312 1 23.52 633 ASP A C 1
ATOM 5023 O O . ASP A 1 633 ? 31.109 62.656 16.953 1 23.52 633 ASP A O 1
ATOM 5027 N N . ASP A 1 634 ? 31.25 61.281 18.562 1 23.67 634 ASP A N 1
ATOM 5028 C CA . ASP A 1 634 ? 30.922 62.469 19.312 1 23.67 634 ASP A CA 1
ATOM 5029 C C . ASP A 1 634 ? 32.094 63.438 19.328 1 23.67 634 ASP A C 1
ATOM 5031 O O . ASP A 1 634 ? 32.75 63.625 20.359 1 23.67 634 ASP A O 1
ATOM 5035 N N . SER A 1 635 ? 33.094 63.406 18.406 1 23.62 635 SER A N 1
ATOM 5036 C CA . SER A 1 635 ? 34.219 64.312 18.656 1 23.62 635 SER A CA 1
ATOM 5037 C C . SER A 1 635 ? 33.781 65.75 18.719 1 23.62 635 SER A C 1
ATOM 5039 O O . SER A 1 635 ? 34.594 66.688 18.812 1 23.62 635 SER A O 1
ATOM 5041 N N . SER A 1 636 ? 32.594 66.25 18.391 1 22.45 636 SER A N 1
ATOM 5042 C CA . SER A 1 636 ? 32.625 67.688 18.281 1 22.45 636 SER A CA 1
ATOM 5043 C C . SER A 1 636 ? 32.906 68.375 19.641 1 22.45 636 SER A C 1
ATOM 5045 O O . SER A 1 636 ? 31.969 68.5 20.453 1 22.45 636 SER A O 1
ATOM 5047 N N . MET A 1 637 ? 33.906 67.938 20.531 1 22.03 637 MET A N 1
ATOM 5048 C CA . MET A 1 637 ? 34.312 68.812 21.578 1 22.03 637 MET A CA 1
ATOM 5049 C C . MET A 1 637 ? 34.688 70.188 21 1 22.03 637 MET A C 1
ATOM 5051 O O . MET A 1 637 ? 35.719 70.375 20.391 1 22.03 637 MET A O 1
ATOM 5055 N N . ASN A 1 638 ? 33.844 71.062 20.266 1 19.5 638 ASN A N 1
ATOM 5056 C CA . ASN A 1 638 ? 34.188 72.438 19.953 1 19.5 638 ASN A CA 1
ATOM 5057 C C . ASN A 1 638 ? 34.656 73.188 21.203 1 19.5 638 ASN A C 1
ATOM 5059 O O . ASN A 1 638 ? 33.875 73.312 22.156 1 19.5 638 ASN A O 1
ATOM 5063 N N . LEU A 1 639 ? 35.906 73.125 21.625 1 19.33 639 LEU A N 1
ATOM 5064 C CA . LEU A 1 639 ? 36.719 74.062 22.328 1 19.33 639 LEU A CA 1
ATOM 5065 C C . LEU A 1 639 ? 36.656 75.438 21.672 1 19.33 639 LEU A C 1
ATOM 5067 O O . LEU A 1 639 ? 37.406 76.312 21.984 1 19.33 639 LEU A O 1
ATOM 5071 N N . ASP A 1 640 ? 35.719 75.938 20.844 1 17.81 640 ASP A N 1
ATOM 5072 C CA . ASP A 1 640 ? 35.875 77.312 20.406 1 17.81 640 ASP A CA 1
ATOM 5073 C C . ASP A 1 640 ? 35.875 78.25 21.594 1 17.81 640 ASP A C 1
ATOM 5075 O O . ASP A 1 640 ? 34.969 78.25 22.438 1 17.81 640 ASP A O 1
ATOM 5079 N N . GLU A 1 641 ? 37.188 78.812 21.812 1 16.78 641 GLU A N 1
ATOM 5080 C CA . GLU A 1 641 ? 37.469 80.25 21.812 1 16.78 641 GLU A CA 1
ATOM 5081 C C . GLU A 1 641 ? 37 80.875 20.516 1 16.78 641 GLU A C 1
ATOM 5083 O O . GLU A 1 641 ? 37.156 80.312 19.438 1 16.78 641 GLU A O 1
ATOM 5088 N N . MET B 1 1 ? 8.859 -34.344 63.594 1 18.28 1 MET B N 1
ATOM 5089 C CA . MET B 1 1 ? 8.508 -33.031 63.031 1 18.28 1 MET B CA 1
ATOM 5090 C C . MET B 1 1 ? 7.027 -32.969 62.688 1 18.28 1 MET B C 1
ATOM 5092 O O . MET B 1 1 ? 6.469 -33.938 62.156 1 18.28 1 MET B O 1
ATOM 5096 N N . ARG B 1 2 ? 6.223 -31.891 63.188 1 18.53 2 ARG B N 1
ATOM 5097 C CA . ARG B 1 2 ? 4.859 -31.781 63.688 1 18.53 2 ARG B CA 1
ATOM 5098 C C . ARG B 1 2 ? 3.846 -31.875 62.562 1 18.53 2 ARG B C 1
ATOM 5100 O O . ARG B 1 2 ? 3.949 -31.141 61.562 1 18.53 2 ARG B O 1
ATOM 5107 N N . THR B 1 3 ? 3.227 -32.938 62.406 1 18.19 3 THR B N 1
ATOM 5108 C CA . THR B 1 3 ? 2.34 -33.531 61.438 1 18.19 3 THR B CA 1
ATOM 5109 C C . THR B 1 3 ? 1.007 -32.781 61.375 1 18.19 3 THR B C 1
ATOM 5111 O O . THR B 1 3 ? 0.016 -33.312 60.875 1 18.19 3 THR B O 1
ATOM 5114 N N . ALA B 1 4 ? 1.215 -31.406 61.562 1 19.56 4 ALA B N 1
ATOM 5115 C CA . ALA B 1 4 ? -0.025 -30.719 61.938 1 19.56 4 ALA B CA 1
ATOM 5116 C C . ALA B 1 4 ? -1.092 -30.906 60.844 1 19.56 4 ALA B C 1
ATOM 5118 O O . ALA B 1 4 ? -0.832 -30.703 59.656 1 19.56 4 ALA B O 1
ATOM 5119 N N . THR B 1 5 ? -2.055 -31.656 61.188 1 19.56 5 THR B N 1
ATOM 5120 C CA . THR B 1 5 ? -3.221 -32.219 60.531 1 19.56 5 THR B CA 1
ATOM 5121 C C . THR B 1 5 ? -4.199 -31.141 60.094 1 19.56 5 THR B C 1
ATOM 5123 O O . THR B 1 5 ? -4.84 -30.516 60.938 1 19.56 5 THR B O 1
ATOM 5126 N N . TYR B 1 6 ? -3.674 -30.188 59.281 1 20 6 TYR B N 1
ATOM 5127 C CA . TYR B 1 6 ? -4.434 -28.953 59.031 1 20 6 TYR B CA 1
ATOM 5128 C C . TYR B 1 6 ? -5.82 -29.281 58.469 1 20 6 TYR B C 1
ATOM 5130 O O . TYR B 1 6 ? -5.957 -30.078 57.562 1 20 6 TYR B O 1
ATOM 5138 N N . ALA B 1 7 ? -6.809 -29.281 59.375 1 20.61 7 ALA B N 1
ATOM 5139 C CA . ALA B 1 7 ? -8.258 -29.484 59.344 1 20.61 7 ALA B CA 1
ATOM 5140 C C . ALA B 1 7 ? -8.898 -28.734 58.188 1 20.61 7 ALA B C 1
ATOM 5142 O O . ALA B 1 7 ? -8.609 -27.562 57.969 1 20.61 7 ALA B O 1
ATOM 5143 N N . THR B 1 8 ? -9.336 -29.391 57.188 1 21.61 8 THR B N 1
ATOM 5144 C CA . THR B 1 8 ? -9.883 -29.094 55.875 1 21.61 8 THR B CA 1
ATOM 5145 C C . THR B 1 8 ? -11.242 -28.391 56 1 21.61 8 THR B C 1
ATOM 5147 O O . THR B 1 8 ? -12.227 -29.031 56.375 1 21.61 8 THR B O 1
ATOM 5150 N N . PRO B 1 9 ? -11.273 -27.203 56.781 1 20.94 9 PRO B N 1
ATOM 5151 C CA . PRO B 1 9 ? -12.641 -26.766 57.062 1 20.94 9 PRO B CA 1
ATOM 5152 C C . PRO B 1 9 ? -13.484 -26.641 55.781 1 20.94 9 PRO B C 1
ATOM 5154 O O . PRO B 1 9 ? -12.953 -26.312 54.719 1 20.94 9 PRO B O 1
ATOM 5157 N N . THR B 1 10 ? -14.461 -27.438 55.688 1 23.02 10 THR B N 1
ATOM 5158 C CA . THR B 1 10 ? -15.469 -27.672 54.656 1 23.02 10 THR B CA 1
ATOM 5159 C C . THR B 1 10 ? -16.344 -26.438 54.469 1 23.02 10 THR B C 1
ATOM 5161 O O . THR B 1 10 ? -17.375 -26.484 53.781 1 23.02 10 THR B O 1
ATOM 5164 N N . GLY B 1 11 ? -15.742 -25.203 54.688 1 20.23 11 GLY B N 1
ATOM 5165 C CA . GLY B 1 11 ? -16.734 -24.125 54.75 1 20.23 11 GLY B CA 1
ATOM 5166 C C . GLY B 1 11 ? -17.625 -24.062 53.531 1 20.23 11 GLY B C 1
ATOM 5167 O O . GLY B 1 11 ? -17.188 -24.328 52.438 1 20.23 11 GLY B O 1
ATOM 5168 N N . MET B 1 12 ? -18.875 -24.406 53.719 1 22.95 12 MET B N 1
ATOM 5169 C CA . MET B 1 12 ? -20.062 -24.406 52.844 1 22.95 12 MET B CA 1
ATOM 5170 C C . MET B 1 12 ? -20.281 -23.047 52.219 1 22.95 12 MET B C 1
ATOM 5172 O O . MET B 1 12 ? -20.578 -22.078 52.906 1 22.95 12 MET B O 1
ATOM 5176 N N . TRP B 1 13 ? -19.297 -22.516 51.438 1 20.95 13 TRP B N 1
ATOM 5177 C CA . TRP B 1 13 ? -19.5 -21.172 50.906 1 20.95 13 TRP B CA 1
ATOM 5178 C C . TRP B 1 13 ? -20.766 -21.109 50.031 1 20.95 13 TRP B C 1
ATOM 5180 O O . TRP B 1 13 ? -20.938 -21.938 49.125 1 20.95 13 TRP B O 1
ATOM 5190 N N . THR B 1 14 ? -21.891 -20.766 50.719 1 23.72 14 THR B N 1
ATOM 5191 C CA . THR B 1 14 ? -23.172 -20.453 50.094 1 23.72 14 THR B CA 1
ATOM 5192 C C . THR B 1 14 ? -22.969 -19.484 48.938 1 23.72 14 THR B C 1
ATOM 5194 O O . THR B 1 14 ? -22.266 -18.484 49.062 1 23.72 14 THR B O 1
ATOM 5197 N N . SER B 1 15 ? -23.031 -20.047 47.75 1 21.86 15 SER B N 1
ATOM 5198 C CA . SER B 1 15 ? -22.859 -19.422 46.438 1 21.86 15 SER B CA 1
ATOM 5199 C C . SER B 1 15 ? -23.844 -18.281 46.219 1 21.86 15 SER B C 1
ATOM 5201 O O . SER B 1 15 ? -25.047 -18.516 46.125 1 21.86 15 SER B O 1
ATOM 5203 N N . SER B 1 16 ? -23.75 -17.266 47.094 1 22.38 16 SER B N 1
ATOM 5204 C CA . SER B 1 16 ? -24.703 -16.219 46.781 1 22.38 16 SER B CA 1
ATOM 5205 C C . SER B 1 16 ? -24.594 -15.773 45.344 1 22.38 16 SER B C 1
ATOM 5207 O O . SER B 1 16 ? -23.484 -15.609 44.812 1 22.38 16 SER B O 1
ATOM 5209 N N . LYS B 1 17 ? -25.672 -16.016 44.531 1 27.67 17 LYS B N 1
ATOM 5210 C CA . LYS B 1 17 ? -25.984 -15.648 43.156 1 27.67 17 LYS B CA 1
ATOM 5211 C C . LYS B 1 17 ? -25.75 -14.164 42.906 1 27.67 17 LYS B C 1
ATOM 5213 O O . LYS B 1 17 ? -26.516 -13.32 43.375 1 27.67 17 LYS B O 1
ATOM 5218 N N . THR B 1 18 ? -24.453 -13.758 43.094 1 22.59 18 THR B N 1
ATOM 5219 C CA . THR B 1 18 ? -24.203 -12.336 42.906 1 22.59 18 THR B CA 1
ATOM 5220 C C . THR B 1 18 ? -24.734 -11.867 41.562 1 22.59 18 THR B C 1
ATOM 5222 O O . THR B 1 18 ? -24.406 -12.445 40.5 1 22.59 18 THR B O 1
ATOM 5225 N N . ALA B 1 19 ? -26 -11.289 41.562 1 29.73 19 ALA B N 1
ATOM 5226 C CA . ALA B 1 19 ? -26.656 -10.539 40.469 1 29.73 19 ALA B CA 1
ATOM 5227 C C . ALA B 1 19 ? -25.703 -9.523 39.844 1 29.73 19 ALA B C 1
ATOM 5229 O O . ALA B 1 19 ? -25.25 -8.594 40.531 1 29.73 19 ALA B O 1
ATOM 5230 N N . SER B 1 20 ? -24.766 -10.078 39.156 1 27.42 20 SER B N 1
ATOM 5231 C CA . SER B 1 20 ? -23.938 -9.078 38.5 1 27.42 20 SER B CA 1
ATOM 5232 C C . SER B 1 20 ? -24.781 -8.031 37.781 1 27.42 20 SER B C 1
ATOM 5234 O O . SER B 1 20 ? -25.594 -8.383 36.906 1 27.42 20 SER B O 1
ATOM 5236 N N . PRO B 1 21 ? -25.203 -7.055 38.531 1 26.33 21 PRO B N 1
ATOM 5237 C CA . PRO B 1 21 ? -26.031 -6.086 37.812 1 26.33 21 PRO B CA 1
ATOM 5238 C C . PRO B 1 21 ? -25.469 -5.711 36.469 1 26.33 21 PRO B C 1
ATOM 5240 O O . PRO B 1 21 ? -24.25 -5.586 36.312 1 26.33 21 PRO B O 1
ATOM 5243 N N . ALA B 1 22 ? -26.109 -6.234 35.406 1 33.38 22 ALA B N 1
ATOM 5244 C CA . ALA B 1 22 ? -25.891 -5.699 34.062 1 33.38 22 ALA B CA 1
ATOM 5245 C C . ALA B 1 22 ? -25.719 -4.184 34.094 1 33.38 22 ALA B C 1
ATOM 5247 O O . ALA B 1 22 ? -26.672 -3.451 34.375 1 33.38 22 ALA B O 1
ATOM 5248 N N . THR B 1 23 ? -24.578 -3.707 34.719 1 29.91 23 THR B N 1
ATOM 5249 C CA . THR B 1 23 ? -24.297 -2.275 34.75 1 29.91 23 THR B CA 1
ATOM 5250 C C . THR B 1 23 ? -24.703 -1.63 33.406 1 29.91 23 THR B C 1
ATOM 5252 O O . THR B 1 23 ? -24.109 -1.921 32.375 1 29.91 23 THR B O 1
ATOM 5255 N N . THR B 1 24 ? -25.953 -1.514 33.219 1 35.5 24 THR B N 1
ATOM 5256 C CA . THR B 1 24 ? -26.438 -0.635 32.156 1 35.5 24 THR B CA 1
ATOM 5257 C C . THR B 1 24 ? -25.609 0.651 32.094 1 35.5 24 THR B C 1
ATOM 5259 O O . THR B 1 24 ? -25.562 1.399 33.062 1 35.5 24 THR B O 1
ATOM 5262 N N . GLY B 1 25 ? -24.484 0.66 31.562 1 37.19 25 GLY B N 1
ATOM 5263 C CA . GLY B 1 25 ? -23.734 1.895 31.406 1 37.19 25 GLY B CA 1
ATOM 5264 C C . GLY B 1 25 ? -24.625 3.115 31.234 1 37.19 25 GLY B C 1
ATOM 5265 O O . GLY B 1 25 ? -25.797 2.986 30.922 1 37.19 25 GLY B O 1
ATOM 5266 N N . PRO B 1 26 ? -24.328 4.164 31.875 1 41.03 26 PRO B N 1
ATOM 5267 C CA . PRO B 1 26 ? -25.172 5.359 31.859 1 41.03 26 PRO B CA 1
ATOM 5268 C C . PRO B 1 26 ? -25.719 5.664 30.453 1 41.03 26 PRO B C 1
ATOM 5270 O O . PRO B 1 26 ? -25.016 5.484 29.469 1 41.03 26 PRO B O 1
ATOM 5273 N N . GLU B 1 27 ? -27.016 5.57 30.266 1 45.88 27 GLU B N 1
ATOM 5274 C CA . GLU B 1 27 ? -27.797 5.949 29.094 1 45.88 27 GLU B CA 1
ATOM 5275 C C . GLU B 1 27 ? -27.375 7.324 28.578 1 45.88 27 GLU B C 1
ATOM 5277 O O . GLU B 1 27 ? -27.391 8.305 29.328 1 45.88 27 GLU B O 1
ATOM 5282 N N . LEU B 1 28 ? -26.562 7.434 27.609 1 58.25 28 LEU B N 1
ATOM 5283 C CA . LEU B 1 28 ? -26.25 8.688 26.938 1 58.25 28 LEU B CA 1
ATOM 5284 C C . LEU B 1 28 ? -27.516 9.523 26.719 1 58.25 28 LEU B C 1
ATOM 5286 O O . LEU B 1 28 ? -28.578 8.969 26.453 1 58.25 28 LEU B O 1
ATOM 5290 N N . PRO B 1 29 ? -27.453 10.82 27.078 1 65.12 29 PRO B N 1
ATOM 5291 C CA . PRO B 1 29 ? -28.594 11.664 26.719 1 65.12 29 PRO B CA 1
ATOM 5292 C C . PRO B 1 29 ? -29.031 11.469 25.266 1 65.12 29 PRO B C 1
ATOM 5294 O O . PRO B 1 29 ? -28.234 11.039 24.438 1 65.12 29 PRO B O 1
ATOM 5297 N N . GLN B 1 30 ? -30.312 11.406 25.047 1 64.81 30 GLN B N 1
ATOM 5298 C CA . GLN B 1 30 ? -30.953 11.117 23.766 1 64.81 30 GLN B CA 1
ATOM 5299 C C . GLN B 1 30 ? -30.219 11.82 22.625 1 64.81 30 GLN B C 1
ATOM 5301 O O . GLN B 1 30 ? -30.016 11.234 21.562 1 64.81 30 GLN B O 1
ATOM 5306 N N . THR B 1 31 ? -29.781 12.953 22.906 1 73.69 31 THR B N 1
ATOM 5307 C CA . THR B 1 31 ? -29.078 13.719 21.875 1 73.69 31 THR B CA 1
ATOM 5308 C C . THR B 1 31 ? -27.734 13.062 21.531 1 73.69 31 THR B C 1
ATOM 5310 O O . THR B 1 31 ? -27.359 12.984 20.359 1 73.69 31 THR B O 1
ATOM 5313 N N . THR B 1 32 ? -27.25 12.57 22.516 1 80.69 32 THR B N 1
ATOM 5314 C CA . THR B 1 32 ? -25.953 11.906 22.312 1 80.69 32 THR B CA 1
ATOM 5315 C C . THR B 1 32 ? -26.141 10.586 21.562 1 80.69 32 THR B C 1
ATOM 5317 O O . THR B 1 32 ? -25.312 10.219 20.734 1 80.69 32 THR B O 1
ATOM 5320 N N . HIS B 1 33 ? -27.266 10 21.781 1 85.94 33 HIS B N 1
ATOM 5321 C CA . HIS B 1 33 ? -27.531 8.734 21.125 1 85.94 33 HIS B CA 1
ATOM 5322 C C . HIS B 1 33 ? -27.734 8.93 19.625 1 85.94 33 HIS B C 1
ATOM 5324 O O . HIS B 1 33 ? -27.25 8.133 18.812 1 85.94 33 HIS B O 1
ATOM 5330 N N . ASP B 1 34 ? -28.406 10 19.344 1 88.75 34 ASP B N 1
ATOM 5331 C CA . ASP B 1 34 ? -28.641 10.297 17.938 1 88.75 34 ASP B CA 1
ATOM 5332 C C . ASP B 1 34 ? -27.344 10.633 17.219 1 88.75 34 ASP B C 1
ATOM 5334 O O . ASP B 1 34 ? -27.141 10.234 16.062 1 88.75 34 ASP B O 1
ATOM 5338 N N . THR B 1 35 ? -26.547 11.352 17.953 1 92.06 35 THR B N 1
ATOM 5339 C CA . THR B 1 35 ? -25.266 11.727 17.391 1 92.06 35 THR B CA 1
ATOM 5340 C C . THR B 1 35 ? -24.406 10.484 17.141 1 92.06 35 THR B C 1
ATOM 5342 O O . THR B 1 35 ? -23.75 10.367 16.109 1 92.06 35 THR B O 1
ATOM 5345 N N . VAL B 1 36 ? -24.469 9.578 18.031 1 94.25 36 VAL B N 1
ATOM 5346 C CA . VAL B 1 36 ? -23.672 8.352 17.953 1 94.25 36 VAL B CA 1
ATOM 5347 C C . VAL B 1 36 ? -24.141 7.5 16.781 1 94.25 36 VAL B C 1
ATOM 5349 O O . VAL B 1 36 ? -23.328 6.957 16.031 1 94.25 36 VAL B O 1
ATOM 5352 N N . THR B 1 37 ? -25.375 7.406 16.594 1 93.75 37 THR B N 1
ATOM 5353 C CA . THR B 1 37 ? -25.938 6.617 15.5 1 93.75 37 THR B CA 1
ATOM 5354 C C . THR B 1 37 ? -25.578 7.227 14.148 1 93.75 37 THR B C 1
ATOM 5356 O O . THR B 1 37 ? -25.25 6.504 13.203 1 93.75 37 THR B O 1
ATOM 5359 N N . GLU B 1 38 ? -25.641 8.531 14.148 1 92.62 38 GLU B N 1
ATOM 5360 C CA . GLU B 1 38 ? -25.281 9.211 12.906 1 92.62 38 GLU B CA 1
ATOM 5361 C C . GLU B 1 38 ? -23.797 9.062 12.594 1 92.62 38 GLU B C 1
ATOM 5363 O O . GLU B 1 38 ? -23.422 8.914 11.43 1 92.62 38 GLU B O 1
ATOM 5368 N N . LEU B 1 39 ? -23.016 9.125 13.609 1 94.75 39 LEU B N 1
ATOM 5369 C CA . LEU B 1 39 ? -21.578 8.945 13.414 1 94.75 39 LEU B CA 1
ATOM 5370 C C . LEU B 1 39 ? -21.281 7.535 12.906 1 94.75 39 LEU B C 1
ATOM 5372 O O . LEU B 1 39 ? -20.438 7.359 12.023 1 94.75 39 LEU B O 1
ATOM 5376 N N . ARG B 1 40 ? -21.984 6.562 13.406 1 94.75 40 ARG B N 1
ATOM 5377 C CA . ARG B 1 40 ? -21.797 5.188 12.953 1 94.75 40 ARG B CA 1
ATOM 5378 C C . ARG B 1 40 ? -22.094 5.055 11.469 1 94.75 40 ARG B C 1
ATOM 5380 O O . ARG B 1 40 ? -21.328 4.445 10.727 1 94.75 40 ARG B O 1
ATOM 5387 N N . ARG B 1 41 ? -23.109 5.617 11.148 1 92.81 41 ARG B N 1
ATOM 5388 C CA . ARG B 1 41 ? -23.547 5.574 9.75 1 92.81 41 ARG B CA 1
ATOM 5389 C C . ARG B 1 41 ? -22.531 6.277 8.844 1 92.81 41 ARG B C 1
ATOM 5391 O O . ARG B 1 41 ? -22.203 5.773 7.773 1 92.81 41 ARG B O 1
ATOM 5398 N N . LEU B 1 42 ? -22.078 7.41 9.289 1 93.12 42 LEU B N 1
ATOM 5399 C CA . LEU B 1 42 ? -21.141 8.203 8.5 1 93.12 42 LEU B CA 1
ATOM 5400 C C . LEU B 1 42 ? -19.812 7.461 8.344 1 93.12 42 LEU B C 1
ATOM 5402 O O . LEU B 1 42 ? -19.203 7.496 7.27 1 93.12 42 LEU B O 1
ATOM 5406 N N . VAL B 1 43 ? -19.344 6.816 9.422 1 96 43 VAL B N 1
ATOM 5407 C CA . VAL B 1 43 ? -18.094 6.078 9.359 1 96 43 VAL B CA 1
ATOM 5408 C C . VAL B 1 43 ? -18.203 4.953 8.336 1 96 43 VAL B C 1
ATOM 5410 O O . VAL B 1 43 ? -17.344 4.809 7.465 1 96 43 VAL B O 1
ATOM 5413 N N . ARG B 1 44 ? -19.266 4.238 8.359 1 93 44 ARG B N 1
ATOM 5414 C CA . ARG B 1 44 ? -19.469 3.127 7.434 1 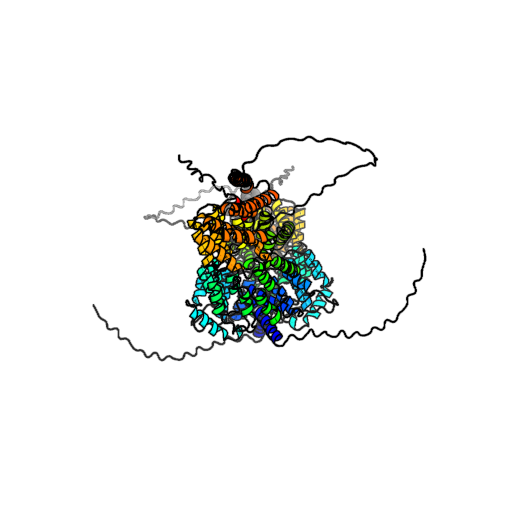93 44 ARG B CA 1
ATOM 5415 C C . ARG B 1 44 ? -19.641 3.627 6.004 1 93 44 ARG B C 1
ATOM 5417 O O . ARG B 1 44 ? -19.109 3.027 5.062 1 93 44 ARG B O 1
ATOM 5424 N N . GLY B 1 45 ? -20.328 4.707 5.902 1 91.5 45 GLY B N 1
ATOM 5425 C CA . GLY B 1 45 ? -20.5 5.301 4.586 1 91.5 45 GLY B CA 1
ATOM 5426 C C . GLY B 1 45 ? -19.188 5.762 3.967 1 91.5 45 GLY B C 1
ATOM 5427 O O . GLY B 1 45 ? -18.969 5.598 2.764 1 91.5 45 GLY B O 1
ATOM 5428 N N . CYS B 1 46 ? -18.375 6.348 4.777 1 94.38 46 CYS B N 1
ATOM 5429 C CA . CYS B 1 46 ? -17.078 6.809 4.309 1 94.38 46 CYS B CA 1
ATOM 5430 C C . CYS B 1 46 ? -16.188 5.637 3.891 1 94.38 46 CYS B C 1
ATOM 5432 O O . CYS B 1 46 ? -15.484 5.715 2.887 1 94.38 46 CYS B O 1
ATOM 5434 N N . ILE B 1 47 ? -16.281 4.523 4.602 1 93.06 47 ILE B N 1
ATOM 5435 C CA . ILE B 1 47 ? -15.5 3.338 4.289 1 93.06 47 ILE B CA 1
ATOM 5436 C C . ILE B 1 47 ? -15.945 2.76 2.949 1 93.06 47 ILE B C 1
ATOM 5438 O O . ILE B 1 47 ? -15.117 2.395 2.111 1 93.06 47 ILE B O 1
ATOM 5442 N N . ASP B 1 48 ? -17.156 2.807 2.732 1 88.25 48 ASP B N 1
ATOM 5443 C CA . ASP B 1 48 ? -17.734 2.227 1.521 1 88.25 48 ASP B CA 1
ATOM 5444 C C . ASP B 1 48 ? -17.281 3 0.281 1 88.25 48 ASP B C 1
ATOM 5446 O O . ASP B 1 48 ? -17.125 2.418 -0.795 1 88.25 48 ASP B O 1
ATOM 5450 N N . ARG B 1 49 ? -17.062 4.285 0.481 1 88.38 49 ARG B N 1
ATOM 5451 C CA . ARG B 1 49 ? -16.656 5.113 -0.654 1 88.38 49 ARG B CA 1
ATOM 5452 C C . ARG B 1 49 ? -15.148 5.352 -0.654 1 88.38 49 ARG B C 1
ATOM 5454 O O . ARG B 1 49 ? -14.656 6.227 -1.364 1 88.38 49 ARG B O 1
ATOM 5461 N N . HIS B 1 50 ? -14.477 4.691 0.189 1 89.5 50 HIS B N 1
ATOM 5462 C CA . HIS B 1 50 ? -13.016 4.688 0.264 1 89.5 50 HIS B CA 1
ATOM 5463 C C . HIS B 1 50 ? -12.484 6.035 0.738 1 89.5 50 HIS B C 1
ATOM 5465 O O . HIS B 1 50 ? -11.43 6.48 0.292 1 89.5 50 HIS B O 1
ATOM 5471 N N . HIS B 1 51 ? -13.359 6.734 1.512 1 93.75 51 HIS B N 1
ATOM 5472 C CA . HIS B 1 51 ? -12.906 7.922 2.23 1 93.75 51 HIS B CA 1
ATOM 5473 C C . HIS B 1 51 ? -12.336 7.559 3.594 1 93.75 51 HIS B C 1
ATOM 5475 O O . HIS B 1 51 ? -12.938 7.852 4.625 1 93.75 51 HIS B O 1
ATOM 5481 N N . VAL B 1 52 ? -11.203 7.07 3.613 1 94.06 52 VAL B N 1
ATOM 5482 C CA . VAL B 1 52 ? -10.633 6.469 4.816 1 94.06 52 VAL B CA 1
ATOM 5483 C C . VAL B 1 52 ? -10.289 7.559 5.824 1 94.06 52 VAL B C 1
ATOM 5485 O O . VAL B 1 52 ? -10.523 7.406 7.023 1 94.06 52 VAL B O 1
ATOM 5488 N N . ALA B 1 53 ? -9.742 8.641 5.359 1 94.62 53 ALA B N 1
ATOM 5489 C CA . ALA B 1 53 ? -9.367 9.727 6.258 1 94.62 53 ALA B CA 1
ATOM 5490 C C . ALA B 1 53 ? -10.586 10.336 6.934 1 94.62 53 ALA B C 1
ATOM 5492 O O . ALA B 1 53 ? -10.562 10.625 8.133 1 94.62 53 ALA B O 1
ATOM 5493 N N . SER B 1 54 ? -11.617 10.531 6.168 1 95.56 54 SER B N 1
ATOM 5494 C CA . SER B 1 54 ? -12.859 11.031 6.746 1 95.56 54 SER B CA 1
ATOM 5495 C C . SER B 1 54 ? -13.453 10.039 7.734 1 95.56 54 SER B C 1
ATOM 5497 O O . SER B 1 54 ? -13.961 10.422 8.789 1 95.56 54 SER B O 1
ATOM 5499 N N . ALA B 1 55 ? -13.398 8.766 7.355 1 96.56 55 ALA B N 1
ATOM 5500 C CA . ALA B 1 55 ? -13.891 7.723 8.25 1 96.56 55 ALA B CA 1
ATOM 5501 C C . ALA B 1 55 ? -13.164 7.762 9.594 1 96.56 55 ALA B C 1
ATOM 5503 O O . ALA B 1 55 ? -13.789 7.641 10.648 1 96.56 55 ALA B O 1
ATOM 5504 N N . MET B 1 56 ? -11.906 7.934 9.594 1 96.56 56 MET B N 1
ATOM 5505 C CA . MET B 1 56 ? -11.102 7.98 10.805 1 96.56 56 MET B CA 1
ATOM 5506 C C . MET B 1 56 ? -11.453 9.195 11.648 1 96.56 56 MET B C 1
ATOM 5508 O O . MET B 1 56 ? -11.5 9.109 12.883 1 96.56 56 MET B O 1
ATOM 5512 N N . PHE B 1 57 ? -11.719 10.32 10.992 1 96.81 57 PHE B N 1
ATOM 5513 C CA . PHE B 1 57 ? -12.109 11.547 11.68 1 96.81 57 PHE B CA 1
ATOM 5514 C C . PHE B 1 57 ? -13.398 11.344 12.461 1 96.81 57 PHE B C 1
ATOM 5516 O O . PHE B 1 57 ? -13.477 11.695 13.641 1 96.81 57 PHE B O 1
ATOM 5523 N N . TYR B 1 58 ? -14.328 10.742 11.852 1 96.81 58 TYR B N 1
ATOM 5524 C CA . TYR B 1 58 ? -15.625 10.531 12.484 1 96.81 58 TYR B CA 1
ATOM 5525 C C . TYR B 1 58 ? -15.555 9.414 13.516 1 96.81 58 TYR B C 1
ATOM 5527 O O . TYR B 1 58 ? -16.188 9.5 14.578 1 96.81 58 TYR B O 1
ATOM 5535 N N . ALA B 1 59 ? -14.805 8.383 13.18 1 97.62 59 ALA B N 1
ATOM 5536 C CA . ALA B 1 59 ? -14.68 7.262 14.102 1 97.62 59 ALA B CA 1
ATOM 5537 C C . ALA B 1 59 ? -14 7.695 15.398 1 97.62 59 ALA B C 1
ATOM 5539 O O . ALA B 1 59 ? -14.32 7.188 16.484 1 97.62 59 ALA B O 1
ATOM 5540 N N . ASP B 1 60 ? -13.055 8.57 15.242 1 96.81 60 ASP B N 1
ATOM 5541 C CA . ASP B 1 60 ? -12.367 9.125 16.406 1 96.81 60 ASP B CA 1
ATOM 5542 C C . ASP B 1 60 ? -13.352 9.797 17.359 1 96.81 60 ASP B C 1
ATOM 5544 O O . ASP B 1 60 ? -13.273 9.609 18.578 1 96.81 60 ASP B O 1
ATOM 5548 N N . LYS B 1 61 ? -14.266 10.547 16.859 1 96.94 61 LYS B N 1
ATOM 5549 C CA . LYS B 1 61 ? -15.281 11.203 17.672 1 96.94 61 LYS B CA 1
ATOM 5550 C C . LYS B 1 61 ? -16.281 10.195 18.219 1 96.94 61 LYS B C 1
ATOM 5552 O O . LYS B 1 61 ? -16.781 10.344 19.344 1 96.94 61 LYS B O 1
ATOM 5557 N N . LEU B 1 62 ? -16.578 9.234 17.406 1 96.31 62 LEU B N 1
ATOM 5558 C CA . LEU B 1 62 ? -17.531 8.195 17.781 1 96.31 62 LEU B CA 1
ATOM 5559 C C . LEU B 1 62 ? -17.047 7.461 19.031 1 96.31 62 LEU B C 1
ATOM 5561 O O . LEU B 1 62 ? -17.797 7.285 19.984 1 96.31 62 LEU B O 1
ATOM 5565 N N . VAL B 1 63 ? -15.797 7.098 19.109 1 95.38 63 VAL B N 1
ATOM 5566 C CA . VAL B 1 63 ? -15.258 6.309 20.219 1 95.38 63 VAL B CA 1
ATOM 5567 C C . VAL B 1 63 ? -15.18 7.168 21.469 1 95.38 63 VAL B C 1
ATOM 5569 O O . VAL B 1 63 ? -15.336 6.66 22.594 1 95.38 63 VAL B O 1
ATOM 5572 N N . THR B 1 64 ? -14.953 8.43 21.266 1 95 64 THR B N 1
ATOM 5573 C CA . THR B 1 64 ? -14.914 9.336 22.406 1 95 64 THR B CA 1
ATOM 5574 C C . THR B 1 64 ? -16.297 9.469 23.047 1 95 64 THR B C 1
ATOM 5576 O O . THR B 1 64 ? -16.422 9.531 24.266 1 95 64 THR B O 1
ATOM 5579 N N . LEU B 1 65 ? -17.344 9.453 22.25 1 94.25 65 LEU B N 1
ATOM 5580 C CA . LEU B 1 65 ? -18.719 9.617 22.719 1 94.25 65 LEU B CA 1
ATOM 5581 C C . LEU B 1 65 ? -19.281 8.289 23.234 1 94.25 65 LEU B C 1
ATOM 5583 O O . LEU B 1 65 ? -20.188 8.273 24.062 1 94.25 65 LEU B O 1
ATOM 5587 N N . SER B 1 66 ? -18.734 7.215 22.656 1 93.5 66 SER B N 1
ATOM 5588 C CA . SER B 1 66 ? -19.172 5.887 23.062 1 93.5 66 SER B CA 1
ATOM 5589 C C . SER B 1 66 ? -18 4.961 23.328 1 93.5 66 SER B C 1
ATOM 5591 O O . SER B 1 66 ? -17.812 3.957 22.625 1 93.5 66 SER B O 1
ATOM 5593 N N . PRO B 1 67 ? -17.297 5.23 24.422 1 88.44 67 PRO B N 1
ATOM 5594 C CA . PRO B 1 67 ? -16.078 4.469 24.688 1 88.44 67 PRO B CA 1
ATOM 5595 C C . PRO B 1 67 ? -16.359 3.059 25.203 1 88.44 67 PRO B C 1
ATOM 5597 O O . PRO B 1 67 ? -15.508 2.176 25.094 1 88.44 67 PRO B O 1
ATOM 5600 N N . SER B 1 68 ? -17.516 2.814 25.672 1 90.38 68 SER B N 1
ATOM 5601 C CA . SER B 1 68 ? -17.812 1.537 26.312 1 90.38 68 SER B CA 1
ATOM 5602 C C . SER B 1 68 ? -18.406 0.543 25.312 1 90.38 68 SER B C 1
ATOM 5604 O O . SER B 1 68 ? -18.594 -0.631 25.641 1 90.38 68 SER B O 1
ATOM 5606 N N . THR B 1 69 ? -18.719 0.989 24.094 1 93.31 69 THR B N 1
ATOM 5607 C CA . THR B 1 69 ? -19.266 0.093 23.094 1 93.31 69 THR B CA 1
ATOM 5608 C C . THR B 1 69 ? -18.141 -0.561 22.281 1 93.31 69 THR B C 1
ATOM 5610 O O . THR B 1 69 ? -17.484 0.097 21.469 1 93.31 69 THR B O 1
ATOM 5613 N N . PRO B 1 70 ? -17.953 -1.885 22.422 1 93.62 70 PRO B N 1
ATOM 5614 C CA . PRO B 1 70 ? -16.828 -2.564 21.766 1 93.62 70 PRO B CA 1
ATOM 5615 C C . PRO B 1 70 ? -16.875 -2.436 20.25 1 93.62 70 PRO B C 1
ATOM 5617 O O . PRO B 1 70 ? -15.836 -2.295 19.594 1 93.62 70 PRO B O 1
ATOM 5620 N N . SER B 1 71 ? -18.062 -2.461 19.672 1 93.38 71 SER B N 1
ATOM 5621 C CA . SER B 1 71 ? -18.188 -2.387 18.219 1 93.38 71 SER B CA 1
ATOM 5622 C C . SER B 1 71 ? -17.703 -1.037 17.688 1 93.38 71 SER B C 1
ATOM 5624 O O . SER B 1 71 ? -17.172 -0.949 16.578 1 93.38 71 SER B O 1
ATOM 5626 N N . ASP B 1 72 ? -17.938 -0.012 18.484 1 96.12 72 ASP B N 1
ATOM 5627 C CA . ASP B 1 72 ? -17.5 1.319 18.078 1 96.12 72 ASP B CA 1
ATOM 5628 C C . ASP B 1 72 ? -15.977 1.45 18.156 1 96.12 72 ASP B C 1
ATOM 5630 O O . ASP B 1 72 ? -15.352 2.07 17.297 1 96.12 72 ASP B O 1
ATOM 5634 N N . VAL B 1 73 ? -15.406 0.873 19.156 1 96.69 73 VAL B N 1
ATOM 5635 C CA . VAL B 1 73 ? -13.961 0.888 19.312 1 96.69 73 VAL B CA 1
ATOM 5636 C C . VAL B 1 73 ? -13.312 0.086 18.188 1 96.69 73 VAL B C 1
ATOM 5638 O O . VAL B 1 73 ? -12.312 0.511 17.594 1 96.69 73 VAL B O 1
ATOM 5641 N N . LEU B 1 74 ? -13.914 -1.01 17.938 1 96 74 LEU B N 1
ATOM 5642 C CA . LEU B 1 74 ? -13.406 -1.849 16.844 1 96 74 LEU B CA 1
ATOM 5643 C C . LEU B 1 74 ? -13.508 -1.124 15.508 1 96 74 LEU B C 1
ATOM 5645 O O . LEU B 1 74 ? -12.625 -1.257 14.664 1 96 74 LEU B O 1
ATOM 5649 N N . LEU B 1 75 ? -14.586 -0.435 15.344 1 96.06 75 LEU B N 1
ATOM 5650 C CA . LEU B 1 75 ? -14.766 0.346 14.125 1 96.06 75 LEU B CA 1
ATOM 5651 C C . LEU B 1 75 ? -13.656 1.38 13.969 1 96.06 75 LEU B C 1
ATOM 5653 O O . LEU B 1 75 ? -13.141 1.577 12.867 1 96.06 75 LEU B O 1
ATOM 5657 N N . PHE B 1 76 ? -13.328 2.023 15.016 1 97.44 76 PHE B N 1
ATOM 5658 C CA . PHE B 1 76 ? -12.234 2.992 14.992 1 97.44 76 PHE B CA 1
ATOM 5659 C C . PHE B 1 76 ? -10.914 2.307 14.672 1 97.44 76 PHE B C 1
ATOM 5661 O O . PHE B 1 76 ? -10.141 2.793 13.836 1 97.44 76 PHE B O 1
ATOM 5668 N N . ALA B 1 77 ? -10.602 1.194 15.289 1 97.75 77 ALA B N 1
ATOM 5669 C CA . ALA B 1 77 ? -9.383 0.436 15.023 1 97.75 77 ALA B CA 1
ATOM 5670 C C . ALA B 1 77 ? -9.32 -0.001 13.562 1 97.75 77 ALA B C 1
ATOM 5672 O O . ALA B 1 77 ? -8.25 0.003 12.953 1 97.75 77 ALA B O 1
ATOM 5673 N N . GLU B 1 78 ? -10.438 -0.354 13.047 1 96.94 78 GLU B N 1
ATOM 5674 C CA . GLU B 1 78 ? -10.516 -0.76 11.648 1 96.94 78 GLU B CA 1
ATOM 5675 C C . GLU B 1 78 ? -10.133 0.389 10.719 1 96.94 78 GLU B C 1
ATOM 5677 O O . GLU B 1 78 ? -9.469 0.18 9.703 1 96.94 78 GLU B O 1
ATOM 5682 N N . THR B 1 79 ? -10.656 1.576 11.031 1 97.44 79 THR B N 1
ATOM 5683 C CA . THR B 1 79 ? -10.305 2.727 10.203 1 97.44 79 THR B CA 1
ATOM 5684 C C . THR B 1 79 ? -8.805 2.996 10.273 1 97.44 79 THR B C 1
ATOM 5686 O O . THR B 1 79 ? -8.195 3.408 9.281 1 97.44 79 THR B O 1
ATOM 5689 N N . CYS B 1 80 ? -8.219 2.771 11.445 1 97.38 80 CYS B N 1
ATOM 5690 C CA . CYS B 1 80 ? -6.77 2.91 11.57 1 97.38 80 CYS B CA 1
ATOM 5691 C C . CYS B 1 80 ? -6.043 1.881 10.711 1 97.38 80 CYS B C 1
ATOM 5693 O O . CYS B 1 80 ? -5.043 2.197 10.07 1 97.38 80 CYS B O 1
ATOM 5695 N N . PHE B 1 81 ? -6.57 0.671 10.672 1 97.06 81 PHE B N 1
ATOM 5696 C CA . PHE B 1 81 ? -6.02 -0.4 9.852 1 97.06 81 PHE B CA 1
ATOM 5697 C C . PHE B 1 81 ? -6.062 -0.029 8.375 1 97.06 81 PHE B C 1
ATOM 5699 O O . PHE B 1 81 ? -5.07 -0.181 7.656 1 97.06 81 PHE B O 1
ATOM 5706 N N . LEU B 1 82 ? -7.188 0.493 7.938 1 96.06 82 LEU B N 1
ATOM 5707 C CA . LEU B 1 82 ? -7.387 0.868 6.543 1 96.06 82 LEU B CA 1
ATOM 5708 C C . LEU B 1 82 ? -6.484 2.037 6.16 1 96.06 82 LEU B C 1
ATOM 5710 O O . LEU B 1 82 ? -6.059 2.15 5.008 1 96.06 82 LEU B O 1
ATOM 5714 N N . HIS B 1 83 ? -6.223 2.863 7.148 1 95.06 83 HIS B N 1
ATOM 5715 C CA . HIS B 1 83 ? -5.336 4 6.934 1 95.06 83 HIS B CA 1
ATOM 5716 C C . HIS B 1 83 ? -3.873 3.6 7.102 1 95.06 83 HIS B C 1
ATOM 5718 O O . HIS B 1 83 ? -2.992 4.461 7.168 1 95.06 83 HIS B O 1
ATOM 5724 N N . ARG B 1 84 ? -3.553 2.312 7.34 1 93.94 84 ARG B N 1
ATOM 5725 C CA . ARG B 1 84 ? -2.23 1.697 7.43 1 93.94 84 ARG B CA 1
ATOM 5726 C C . ARG B 1 84 ? -1.512 2.127 8.703 1 93.94 84 ARG B C 1
ATOM 5728 O O . ARG B 1 84 ? -0.287 2.264 8.711 1 93.94 84 ARG B O 1
ATOM 5735 N N . GLU B 1 85 ? -2.244 2.498 9.656 1 96.06 85 GLU B N 1
ATOM 5736 C CA . GLU B 1 85 ? -1.722 2.713 11 1 96.06 85 GLU B CA 1
ATOM 5737 C C . GLU B 1 85 ? -1.906 1.471 11.867 1 96.06 85 GLU B C 1
ATOM 5739 O O . GLU B 1 85 ? -2.662 1.495 12.844 1 96.06 85 GLU B O 1
ATOM 5744 N N . TYR B 1 86 ? -1.082 0.526 11.625 1 97.38 86 TYR B N 1
ATOM 5745 C CA . TYR B 1 86 ? -1.275 -0.804 12.188 1 97.38 86 TYR B CA 1
ATOM 5746 C C . TYR B 1 86 ? -0.914 -0.827 13.672 1 97.38 86 TYR B C 1
ATOM 5748 O O . TYR B 1 86 ? -1.618 -1.436 14.477 1 97.38 86 TYR B O 1
ATOM 5756 N N . HIS B 1 87 ? 0.19 -0.119 14.016 1 97.12 87 HIS B N 1
ATOM 5757 C CA . HIS B 1 87 ? 0.572 -0.058 15.422 1 97.12 87 HIS B CA 1
ATOM 5758 C C . HIS B 1 87 ? -0.527 0.583 16.266 1 97.12 87 HIS B C 1
ATOM 5760 O O . HIS B 1 87 ? -0.809 0.127 17.375 1 97.12 87 HIS B O 1
ATOM 5766 N N . ARG B 1 88 ? -1.085 1.601 15.719 1 96.62 88 ARG B N 1
ATOM 5767 C CA . ARG B 1 88 ? -2.152 2.311 16.422 1 96.62 88 ARG B CA 1
ATOM 5768 C C . ARG B 1 88 ? -3.387 1.429 16.562 1 96.62 88 ARG B C 1
ATOM 5770 O O . ARG B 1 88 ? -4.027 1.428 17.625 1 96.62 88 ARG B O 1
ATOM 5777 N N . ALA B 1 89 ? -3.75 0.696 15.523 1 97.88 89 ALA B N 1
ATOM 5778 C CA . ALA B 1 89 ? -4.883 -0.226 15.578 1 97.88 89 ALA B CA 1
ATOM 5779 C C . ALA B 1 89 ? -4.688 -1.265 16.672 1 97.88 89 ALA B C 1
ATOM 5781 O O . ALA B 1 89 ? -5.609 -1.542 17.453 1 97.88 89 ALA B O 1
ATOM 5782 N N . ILE B 1 90 ? -3.488 -1.811 16.781 1 98 90 ILE B N 1
ATOM 5783 C CA . ILE B 1 90 ? -3.17 -2.812 17.797 1 98 90 ILE B CA 1
ATOM 5784 C C . ILE B 1 90 ? -3.314 -2.203 19.188 1 98 90 ILE B C 1
ATOM 5786 O O . ILE B 1 90 ? -3.941 -2.793 20.062 1 98 90 ILE B O 1
ATOM 5790 N N . HIS B 1 91 ? -2.807 -1.034 19.344 1 97.31 91 HIS B N 1
ATOM 5791 C CA . HIS B 1 91 ? -2.814 -0.364 20.641 1 97.31 91 HIS B CA 1
ATOM 5792 C C . HIS B 1 91 ? -4.238 -0.069 21.094 1 97.31 91 HIS B C 1
ATOM 5794 O O . HIS B 1 91 ? -4.574 -0.267 22.266 1 97.31 91 HIS B O 1
ATOM 5800 N N . ILE B 1 92 ? -5.066 0.394 20.234 1 96.94 92 ILE B N 1
ATOM 5801 C CA . ILE B 1 92 ? -6.441 0.76 20.562 1 96.94 92 ILE B CA 1
ATOM 5802 C C . ILE B 1 92 ? -7.203 -0.469 21.047 1 96.94 92 ILE B C 1
ATOM 5804 O O . ILE B 1 92 ? -7.902 -0.409 22.062 1 96.94 92 ILE B O 1
ATOM 5808 N N . VAL B 1 93 ? -7.062 -1.6 20.375 1 97.25 93 VAL B N 1
ATOM 5809 C CA . VAL B 1 93 ? -7.789 -2.822 20.703 1 97.25 93 VAL B CA 1
ATOM 5810 C C . VAL B 1 93 ? -7.293 -3.365 22.047 1 97.25 93 VAL B C 1
ATOM 5812 O O . VAL B 1 93 ? -8.094 -3.781 22.891 1 97.25 93 VAL B O 1
ATOM 5815 N N . LYS B 1 94 ? -6.016 -3.303 22.234 1 96 94 LYS B N 1
ATOM 5816 C CA . LYS B 1 94 ? -5.43 -3.82 23.469 1 96 94 LYS B CA 1
ATOM 5817 C C . LYS B 1 94 ? -5.82 -2.961 24.656 1 96 94 LYS B C 1
ATOM 5819 O O . LYS B 1 94 ? -6.199 -3.486 25.703 1 96 94 LYS B O 1
ATOM 5824 N N . THR B 1 95 ? -5.742 -1.705 24.531 1 94.44 95 THR B N 1
ATOM 5825 C CA . THR B 1 95 ? -6.016 -0.787 25.625 1 94.44 95 THR B CA 1
ATOM 5826 C C . THR B 1 95 ? -7.496 -0.813 26 1 94.44 95 THR B C 1
ATOM 5828 O O . THR B 1 95 ? -7.852 -0.636 27.156 1 94.44 95 THR B O 1
ATOM 5831 N N . ALA B 1 96 ? -8.359 -1.05 25.047 1 94.75 96 ALA B N 1
ATOM 5832 C CA . ALA B 1 96 ? -9.797 -1.091 25.312 1 94.75 96 ALA B CA 1
ATOM 5833 C C . ALA B 1 96 ? -10.203 -2.43 25.922 1 94.75 96 ALA B C 1
ATOM 5835 O O . ALA B 1 96 ? -11.359 -2.609 26.312 1 94.75 96 ALA B O 1
ATOM 5836 N N . GLY B 1 97 ? -9.297 -3.371 26 1 94 97 GLY B N 1
ATOM 5837 C CA . GLY B 1 97 ? -9.586 -4.664 26.594 1 94 97 GLY B CA 1
ATOM 5838 C C . GLY B 1 97 ? -10.492 -5.527 25.75 1 94 97 GLY B C 1
ATOM 5839 O O . GLY B 1 97 ? -11.289 -6.305 26.266 1 94 97 GLY B O 1
ATOM 5840 N N . LEU B 1 98 ? -10.445 -5.348 24.438 1 95.12 98 LEU B N 1
ATOM 5841 C CA . LEU B 1 98 ? -11.344 -6.078 23.547 1 95.12 98 LEU B CA 1
ATOM 5842 C C . LEU B 1 98 ? -10.859 -7.508 23.344 1 95.12 98 LEU B C 1
ATOM 5844 O O . LEU B 1 98 ? -11.586 -8.344 22.797 1 95.12 98 LEU B O 1
ATOM 5848 N N . LEU B 1 99 ? -9.68 -7.867 23.844 1 95.38 99 LEU B N 1
ATOM 5849 C CA . LEU B 1 99 ? -9.117 -9.195 23.656 1 95.38 99 LEU B CA 1
ATOM 5850 C C . LEU B 1 99 ? -9.383 -10.086 24.859 1 95.38 99 LEU B C 1
ATOM 5852 O O . LEU B 1 99 ? -9.023 -11.266 24.859 1 95.38 99 LEU B O 1
ATOM 5856 N N . ALA B 1 100 ? -9.992 -9.562 25.812 1 93 100 ALA B N 1
ATOM 5857 C CA . ALA B 1 100 ? -10.266 -10.32 27.031 1 93 100 ALA B CA 1
ATOM 5858 C C . ALA B 1 100 ? -11.531 -11.156 26.891 1 93 100 ALA B C 1
ATOM 5860 O O . ALA B 1 100 ? -12.5 -10.727 26.25 1 93 100 ALA B O 1
ATOM 5861 N N . PHE B 1 101 ? -11.461 -12.391 27.312 1 90.31 101 PHE B N 1
ATOM 5862 C CA . PHE B 1 101 ? -12.625 -13.258 27.344 1 90.31 101 PHE B CA 1
ATOM 5863 C C . PHE B 1 101 ? -12.578 -14.18 28.562 1 90.31 101 PHE B C 1
ATOM 5865 O O . PHE B 1 101 ? -11.508 -14.398 29.141 1 90.31 101 PHE B O 1
ATOM 5872 N N . GLU B 1 102 ? -13.688 -14.609 29 1 87.31 102 GLU B N 1
ATOM 5873 C CA . GLU B 1 102 ? -13.797 -15.391 30.234 1 87.31 102 GLU B CA 1
ATOM 5874 C C . GLU B 1 102 ? -13.469 -16.859 29.984 1 87.31 102 GLU B C 1
ATOM 5876 O O . GLU B 1 102 ? -12.633 -17.438 30.688 1 87.31 102 GLU B O 1
ATOM 5881 N N . THR B 1 103 ? -14.195 -17.484 29.031 1 85.81 103 THR B N 1
ATOM 5882 C CA . THR B 1 103 ? -13.992 -18.906 28.703 1 85.81 103 THR B CA 1
ATOM 5883 C C . THR B 1 103 ? -13.82 -19.078 27.188 1 85.81 103 THR B C 1
ATOM 5885 O O . THR B 1 103 ? -14.438 -18.375 26.391 1 85.81 103 THR B O 1
ATOM 5888 N N . PRO B 1 104 ? -12.914 -20.016 26.906 1 79.69 104 PRO B N 1
ATOM 5889 C CA . PRO B 1 104 ? -12.68 -20.266 25.484 1 79.69 104 PRO B CA 1
ATOM 5890 C C . PRO B 1 104 ? -13.922 -20.812 24.766 1 79.69 104 PRO B C 1
ATOM 5892 O O . PRO B 1 104 ? -13.977 -20.812 23.531 1 79.69 104 PRO B O 1
ATOM 5895 N N . TYR B 1 105 ? -14.898 -21.188 25.5 1 77.44 105 TYR B N 1
ATOM 5896 C CA . TYR B 1 105 ? -16.094 -21.797 24.922 1 77.44 105 TYR B CA 1
ATOM 5897 C C . TYR B 1 105 ? -17.125 -20.734 24.578 1 77.44 105 TYR B C 1
ATOM 5899 O O . TYR B 1 105 ? -18.047 -21 23.781 1 77.44 105 TYR B O 1
ATOM 5907 N N . THR B 1 106 ? -16.984 -19.547 25.156 1 83.38 106 THR B N 1
ATOM 5908 C CA . THR B 1 106 ? -17.969 -18.516 24.906 1 83.38 106 THR B CA 1
ATOM 5909 C C . THR B 1 106 ? -17.297 -17.188 24.531 1 83.38 106 THR B C 1
ATOM 5911 O O . THR B 1 106 ? -17.438 -16.203 25.25 1 83.38 106 THR B O 1
ATOM 5914 N N . ILE B 1 107 ? -16.656 -17.219 23.5 1 89.44 107 ILE B N 1
ATOM 5915 C CA . ILE B 1 107 ? -15.992 -16 23.062 1 89.44 107 ILE B CA 1
ATOM 5916 C C . ILE B 1 107 ? -16.953 -15.164 22.219 1 89.44 107 ILE B C 1
ATOM 5918 O O . ILE B 1 107 ? -17.484 -15.641 21.203 1 89.44 107 ILE B O 1
ATOM 5922 N N . PRO B 1 108 ? -17.203 -13.953 22.656 1 87.75 108 PRO B N 1
ATOM 5923 C CA . PRO B 1 108 ? -18.078 -13.086 21.859 1 87.75 108 PRO B CA 1
ATOM 5924 C C . PRO B 1 108 ? -17.531 -12.828 20.469 1 87.75 108 PRO B C 1
ATOM 5926 O O . PRO B 1 108 ? -16.312 -12.797 20.266 1 87.75 108 PRO B O 1
ATOM 5929 N N . PRO B 1 109 ? -18.406 -12.648 19.5 1 86.62 109 PRO B N 1
ATOM 5930 C CA . PRO B 1 109 ? -17.969 -12.406 18.109 1 86.62 109 PRO B CA 1
ATOM 5931 C C . PRO B 1 109 ? -17.094 -11.164 17.984 1 86.62 109 PRO B C 1
ATOM 5933 O O . PRO B 1 109 ? -16.156 -11.148 17.188 1 86.62 109 PRO B O 1
ATOM 5936 N N . SER B 1 110 ? -17.391 -10.164 18.766 1 89 110 SER B N 1
ATOM 5937 C CA . SER B 1 110 ? -16.594 -8.938 18.703 1 89 110 SER B CA 1
ATOM 5938 C C . SER B 1 110 ? -15.148 -9.195 19.141 1 89 110 SER B C 1
ATOM 5940 O O . SER B 1 110 ? -14.219 -8.594 18.609 1 89 110 SER B O 1
ATOM 5942 N N . THR B 1 111 ? -15.016 -10.055 20.078 1 93.81 111 THR B N 1
ATOM 5943 C CA . THR B 1 111 ? -13.688 -10.406 20.547 1 93.81 111 THR B CA 1
ATOM 5944 C C . THR B 1 111 ? -12.914 -11.18 19.484 1 93.81 111 THR B C 1
ATOM 5946 O O . THR B 1 111 ? -11.727 -10.922 19.266 1 93.81 111 THR B O 1
ATOM 5949 N N . LEU B 1 112 ? -13.586 -12.102 18.844 1 93.12 112 LEU B N 1
ATOM 5950 C CA . LEU B 1 112 ? -12.938 -12.859 17.781 1 93.12 112 LEU B CA 1
ATOM 5951 C C . LEU B 1 112 ? -12.516 -11.938 16.641 1 93.12 112 LEU B C 1
ATOM 5953 O O . LEU B 1 112 ? -11.422 -12.102 16.078 1 93.12 112 LEU B O 1
ATOM 5957 N N . GLN B 1 113 ? -13.367 -11.023 16.328 1 93.44 113 GLN B N 1
ATOM 5958 C CA . GLN B 1 113 ? -13.047 -10.055 15.289 1 93.44 113 GLN B CA 1
ATOM 5959 C C . GLN B 1 113 ? -11.859 -9.188 15.688 1 93.44 113 GLN B C 1
ATOM 5961 O O . GLN B 1 113 ? -11.047 -8.805 14.844 1 93.44 113 GLN B O 1
ATOM 5966 N N . SER B 1 114 ? -11.805 -8.891 16.969 1 96.75 114 SER B N 1
ATOM 5967 C CA . SER B 1 114 ? -10.68 -8.109 17.469 1 96.75 114 SER B CA 1
ATOM 5968 C C . SER B 1 114 ? -9.367 -8.883 17.328 1 96.75 114 SER B C 1
ATOM 5970 O O . SER B 1 114 ? -8.352 -8.305 16.938 1 96.75 114 SER B O 1
ATOM 5972 N N . TYR B 1 115 ? -9.414 -10.164 17.625 1 96.94 115 TYR B N 1
ATOM 5973 C CA . TYR B 1 115 ? -8.234 -11 17.453 1 96.94 115 TYR B CA 1
ATOM 5974 C C . TYR B 1 115 ? -7.793 -11.023 15.992 1 96.94 115 TYR B C 1
ATOM 5976 O O . TYR B 1 115 ? -6.602 -10.961 15.695 1 96.94 115 TYR B O 1
ATOM 5984 N N . LEU B 1 116 ? -8.773 -11.133 15.125 1 96.62 116 LEU B N 1
ATOM 5985 C CA . LEU B 1 116 ? -8.469 -11.164 13.703 1 96.62 116 LEU B CA 1
ATOM 5986 C C . LEU B 1 116 ? -7.82 -9.859 13.25 1 96.62 116 LEU B C 1
ATOM 5988 O O . LEU B 1 116 ? -6.797 -9.875 12.57 1 96.62 116 LEU B O 1
ATOM 5992 N N . LEU B 1 117 ? -8.391 -8.719 13.633 1 97.44 117 LEU B N 1
ATOM 5993 C CA . LEU B 1 117 ? -7.879 -7.414 13.227 1 97.44 117 LEU B CA 1
ATOM 5994 C C . LEU B 1 117 ? -6.465 -7.195 13.758 1 97.44 117 LEU B C 1
ATOM 5996 O O . LEU B 1 117 ? -5.59 -6.727 13.031 1 97.44 117 LEU B O 1
ATOM 6000 N N . VAL B 1 118 ? -6.242 -7.523 15.016 1 98.25 118 VAL B N 1
ATOM 6001 C CA . VAL B 1 118 ? -4.934 -7.336 15.633 1 98.25 118 VAL B CA 1
ATOM 6002 C C . VAL B 1 118 ? -3.914 -8.258 14.969 1 98.25 118 VAL B C 1
ATOM 6004 O O . VAL B 1 118 ? -2.785 -7.852 14.688 1 98.25 118 VAL B O 1
ATOM 6007 N N . GLY B 1 119 ? -4.32 -9.492 14.742 1 98.06 119 GLY B N 1
ATOM 6008 C CA . GLY B 1 119 ? -3.432 -10.422 14.062 1 98.06 119 GLY B CA 1
ATOM 6009 C C . GLY B 1 119 ? -3.027 -9.953 12.672 1 98.06 119 GLY B C 1
ATOM 6010 O O . GLY B 1 119 ? -1.852 -10.008 12.312 1 98.06 119 GLY B O 1
ATOM 6011 N N . GLN B 1 120 ? -4.035 -9.516 11.898 1 97.31 120 GLN B N 1
ATOM 6012 C CA . GLN B 1 120 ? -3.756 -8.977 10.57 1 97.31 120 GLN B CA 1
ATOM 6013 C C . GLN B 1 120 ? -2.818 -7.777 10.641 1 97.31 120 GLN B C 1
ATOM 6015 O O . GLN B 1 120 ? -1.938 -7.621 9.789 1 97.31 120 GLN B O 1
ATOM 6020 N N . SER B 1 121 ? -3.033 -6.93 11.625 1 98.12 121 SER B N 1
ATOM 6021 C CA . SER B 1 121 ? -2.176 -5.766 11.82 1 98.12 121 SER B CA 1
ATOM 6022 C C . SER B 1 121 ? -0.751 -6.18 12.164 1 98.12 121 SER B C 1
ATOM 6024 O O . SER B 1 121 ? 0.212 -5.602 11.656 1 98.12 121 SER B O 1
ATOM 6026 N N . MET B 1 122 ? -0.631 -7.176 13.016 1 98.19 122 MET B N 1
ATOM 6027 C CA . MET B 1 122 ? 0.683 -7.672 13.422 1 98.19 122 MET B CA 1
ATOM 6028 C C . MET B 1 122 ? 1.428 -8.266 12.227 1 98.19 122 MET B C 1
ATOM 6030 O O . MET B 1 122 ? 2.639 -8.078 12.094 1 98.19 122 MET B O 1
ATOM 6034 N N . LEU B 1 123 ? 0.694 -8.969 11.398 1 96.88 123 LEU B N 1
ATOM 6035 C CA . LEU B 1 123 ? 1.311 -9.523 10.203 1 96.88 123 LEU B CA 1
ATOM 6036 C C . LEU B 1 123 ? 1.781 -8.422 9.266 1 96.88 123 LEU B C 1
ATOM 6038 O O . LEU B 1 123 ? 2.842 -8.531 8.648 1 96.88 123 LEU B O 1
ATOM 6042 N N . ALA B 1 124 ? 1.044 -7.363 9.156 1 95.44 124 ALA B N 1
ATOM 6043 C CA . ALA B 1 124 ? 1.38 -6.246 8.281 1 95.44 124 ALA B CA 1
ATOM 6044 C C . ALA B 1 124 ? 2.674 -5.57 8.727 1 95.44 124 ALA B C 1
ATOM 6046 O O . ALA B 1 124 ? 3.445 -5.086 7.895 1 95.44 124 ALA B O 1
ATOM 6047 N N . ILE B 1 125 ? 2.918 -5.531 10.016 1 95.56 125 ILE B N 1
ATOM 6048 C CA . ILE B 1 125 ? 4.125 -4.883 10.516 1 95.56 125 ILE B CA 1
ATOM 6049 C C . ILE B 1 125 ? 5.215 -5.93 10.742 1 95.56 125 ILE B C 1
ATOM 6051 O O . ILE B 1 125 ? 6.199 -5.668 11.438 1 95.56 125 ILE B O 1
ATOM 6055 N N . LYS B 1 126 ? 5.02 -7.227 10.344 1 95.19 126 LYS B N 1
ATOM 6056 C CA . LYS B 1 126 ? 5.977 -8.328 10.328 1 95.19 126 LYS B CA 1
ATOM 6057 C C . LYS B 1 126 ? 6.27 -8.82 11.742 1 95.19 126 LYS B C 1
ATOM 6059 O O . LYS B 1 126 ? 7.387 -9.258 12.031 1 95.19 126 LYS B O 1
ATOM 6064 N N . HIS B 1 127 ? 5.34 -8.594 12.625 1 96.75 127 HIS B N 1
ATOM 6065 C CA . HIS B 1 127 ? 5.398 -9.211 13.945 1 96.75 127 HIS B CA 1
ATOM 6066 C C . HIS B 1 127 ? 4.777 -10.602 13.93 1 96.75 127 HIS B C 1
ATOM 6068 O O . HIS B 1 127 ? 3.721 -10.828 14.523 1 96.75 127 HIS B O 1
ATOM 6074 N N . LYS B 1 128 ? 5.449 -11.531 13.367 1 97.5 128 LYS B N 1
ATOM 6075 C CA . LYS B 1 128 ? 4.914 -12.852 13.055 1 97.5 128 LYS B CA 1
ATOM 6076 C C . LYS B 1 128 ? 4.828 -13.719 14.305 1 97.5 128 LYS B C 1
ATOM 6078 O O . LYS B 1 128 ? 3.82 -14.391 14.531 1 97.5 128 LYS B O 1
ATOM 6083 N N . GLU B 1 129 ? 5.852 -13.711 15.133 1 97.44 129 GLU B N 1
ATOM 6084 C CA . GLU B 1 129 ? 5.844 -14.516 16.359 1 97.44 129 GLU B CA 1
ATOM 6085 C C . GLU B 1 129 ? 4.742 -14.062 17.297 1 97.44 129 GLU B C 1
ATOM 6087 O O . GLU B 1 129 ? 4.031 -14.891 17.875 1 97.44 129 GLU B O 1
ATOM 6092 N N . GLU B 1 130 ? 4.625 -12.789 17.406 1 97.38 130 GLU B N 1
ATOM 6093 C CA . GLU B 1 130 ? 3.578 -12.234 18.266 1 97.38 130 GLU B CA 1
ATOM 6094 C C . GLU B 1 130 ? 2.191 -12.594 17.734 1 97.38 130 GLU B C 1
ATOM 6096 O O . GLU B 1 130 ? 1.27 -12.836 18.516 1 97.38 130 GLU B O 1
ATOM 6101 N N . CYS B 1 131 ? 2.061 -12.562 16.438 1 97.88 131 CYS B N 1
ATOM 6102 C CA . CYS B 1 131 ? 0.792 -12.922 15.82 1 97.88 131 CYS B CA 1
ATOM 6103 C C . CYS B 1 131 ? 0.419 -14.367 16.125 1 97.88 131 CYS B C 1
ATOM 6105 O O . CYS B 1 131 ? -0.728 -14.656 16.484 1 97.88 131 CYS B O 1
ATOM 6107 N N . LEU B 1 132 ? 1.368 -15.289 16.062 1 96.94 132 LEU B N 1
ATOM 6108 C CA . LEU B 1 132 ? 1.12 -16.703 16.359 1 96.94 132 LEU B CA 1
ATOM 6109 C C . LEU B 1 132 ? 0.694 -16.891 17.812 1 96.94 132 LEU B C 1
ATOM 6111 O O . LEU B 1 132 ? -0.252 -17.625 18.094 1 96.94 132 LEU B O 1
ATOM 6115 N N . ASP B 1 133 ? 1.396 -16.188 18.672 1 96.75 133 ASP B N 1
ATOM 6116 C CA . ASP B 1 133 ? 1.082 -16.266 20.094 1 96.75 133 ASP B CA 1
ATOM 6117 C C . ASP B 1 133 ? -0.322 -15.734 20.375 1 96.75 133 ASP B C 1
ATOM 6119 O O . ASP B 1 133 ? -1.048 -16.297 21.203 1 96.75 133 ASP B O 1
ATOM 6123 N N . LEU B 1 134 ? -0.648 -14.734 19.719 1 97 134 LEU B N 1
ATOM 6124 C CA . LEU B 1 134 ? -1.951 -14.102 19.906 1 97 134 LEU B CA 1
ATOM 6125 C C . LEU B 1 134 ? -3.074 -15.039 19.469 1 97 134 LEU B C 1
ATOM 6127 O O . LEU B 1 134 ? -4.031 -15.258 20.219 1 97 134 LEU B O 1
ATOM 6131 N N . VAL B 1 135 ? -2.994 -15.602 18.297 1 95.81 135 VAL B N 1
ATOM 6132 C CA . VAL B 1 135 ? -4.062 -16.422 17.734 1 95.81 135 VAL B CA 1
ATOM 6133 C C . VAL B 1 135 ? -4.137 -17.75 18.469 1 95.81 135 VAL B C 1
ATOM 6135 O O . VAL B 1 135 ? -5.219 -18.344 18.609 1 95.81 135 VAL B O 1
ATOM 6138 N N . ALA B 1 136 ? -3.049 -18.188 18.969 1 93.31 136 ALA B N 1
ATOM 6139 C CA . ALA B 1 136 ? -2.986 -19.453 19.688 1 93.31 136 ALA B CA 1
ATOM 6140 C C . ALA B 1 136 ? -3.783 -19.391 21 1 93.31 136 ALA B C 1
ATOM 6142 O O . ALA B 1 136 ? -4.188 -20.422 21.531 1 93.31 136 ALA B O 1
ATOM 6143 N N . LYS B 1 137 ? -4 -18.219 21.469 1 92.75 137 LYS B N 1
ATOM 6144 C CA . LYS B 1 137 ? -4.773 -18.062 22.688 1 92.75 137 LYS B CA 1
ATOM 6145 C C . LYS B 1 137 ? -6.242 -18.391 22.469 1 92.75 137 LYS B C 1
ATOM 6147 O O . LYS B 1 137 ? -6.941 -18.812 23.391 1 92.75 137 LYS B O 1
ATOM 6152 N N . VAL B 1 138 ? -6.637 -18.234 21.266 1 93.44 138 VAL B N 1
ATOM 6153 C CA . VAL B 1 138 ? -8.062 -18.391 21 1 93.44 138 VAL B CA 1
ATOM 6154 C C . VAL B 1 138 ? -8.305 -19.688 20.234 1 93.44 138 VAL B C 1
ATOM 6156 O O . VAL B 1 138 ? -9.32 -20.359 20.453 1 93.44 138 VAL B O 1
ATOM 6159 N N . LEU B 1 139 ? -7.465 -20.047 19.312 1 93.25 139 LEU B N 1
ATOM 6160 C CA . LEU B 1 139 ? -7.648 -21.266 18.531 1 93.25 139 LEU B CA 1
ATOM 6161 C C . LEU B 1 139 ? -7.133 -22.484 19.281 1 93.25 139 LEU B C 1
ATOM 6163 O O . LEU B 1 139 ? -6.004 -22.484 19.781 1 93.25 139 LEU B O 1
ATOM 6167 N N . PRO B 1 140 ? -7.918 -23.484 19.312 1 91.44 140 PRO B N 1
ATOM 6168 C CA . PRO B 1 140 ? -7.453 -24.719 19.922 1 91.44 140 PRO B CA 1
ATOM 6169 C C . PRO B 1 140 ? -6.293 -25.359 19.156 1 91.44 140 PRO B C 1
ATOM 6171 O O . PRO B 1 140 ? -5.977 -24.938 18.047 1 91.44 140 PRO B O 1
ATOM 6174 N N . ASP B 1 141 ? -5.691 -26.359 19.703 1 87.56 141 ASP B N 1
ATOM 6175 C CA . ASP B 1 141 ? -4.508 -27 19.109 1 87.56 141 ASP B CA 1
ATOM 6176 C C . ASP B 1 141 ? -4.895 -28.094 18.125 1 87.56 141 ASP B C 1
ATOM 6178 O O . ASP B 1 141 ? -4.164 -28.344 17.172 1 87.56 141 ASP B O 1
ATOM 6182 N N . ASP B 1 142 ? -6.012 -28.594 18.344 1 92.25 142 ASP B N 1
ATOM 6183 C CA . ASP B 1 142 ? -6.414 -29.734 17.531 1 92.25 142 ASP B CA 1
ATOM 6184 C C . ASP B 1 142 ? -7.316 -29.297 16.375 1 92.25 142 ASP B C 1
ATOM 6186 O O . ASP B 1 142 ? -8.18 -28.438 16.547 1 92.25 142 ASP B O 1
ATOM 6190 N N . GLU B 1 143 ? -7.121 -29.938 15.219 1 94.06 143 GLU B N 1
ATOM 6191 C CA . GLU B 1 143 ? -7.887 -29.609 14.023 1 94.06 143 GLU B CA 1
ATOM 6192 C C . GLU B 1 143 ? -9.383 -29.828 14.242 1 94.06 143 GLU B C 1
ATOM 6194 O O . GLU B 1 143 ? -10.203 -28.984 13.883 1 94.06 143 GLU B O 1
ATOM 6199 N N . ALA B 1 144 ? -9.734 -30.938 14.828 1 94.25 144 ALA B N 1
ATOM 6200 C CA . ALA B 1 144 ? -11.141 -31.266 15.055 1 94.25 144 ALA B CA 1
ATOM 6201 C C . ALA B 1 144 ? -11.805 -30.25 15.969 1 94.25 144 ALA B C 1
ATOM 6203 O O . ALA B 1 144 ? -12.961 -29.875 15.766 1 94.25 144 ALA B O 1
ATOM 6204 N N . ALA B 1 145 ? -11.047 -29.797 16.922 1 94.06 145 ALA B N 1
ATOM 6205 C CA . ALA B 1 145 ? -11.562 -28.812 17.859 1 94.06 145 ALA B CA 1
ATOM 6206 C C . ALA B 1 145 ? -11.773 -27.469 17.172 1 94.06 145 ALA B C 1
ATOM 6208 O O . ALA B 1 145 ? -12.727 -26.734 17.484 1 94.06 145 ALA B O 1
ATOM 6209 N N . ILE B 1 146 ? -10.914 -27.125 16.297 1 95.38 146 ILE B N 1
ATOM 6210 C CA . ILE B 1 146 ? -11.023 -25.859 15.562 1 95.38 146 ILE B CA 1
ATOM 6211 C C . ILE B 1 146 ? -12.266 -25.891 14.672 1 95.38 146 ILE B C 1
ATOM 6213 O O . ILE B 1 146 ? -13.031 -24.922 14.625 1 95.38 146 ILE B O 1
ATOM 6217 N N . VAL B 1 147 ? -12.477 -26.984 14.008 1 94.44 147 VAL B N 1
ATOM 6218 C CA . VAL B 1 147 ? -13.625 -27.125 13.117 1 94.44 147 VAL B CA 1
ATOM 6219 C C . VAL B 1 147 ? -14.914 -27.078 13.922 1 94.44 147 VAL B C 1
ATOM 6221 O O . VAL B 1 147 ? -15.898 -26.469 13.508 1 94.44 147 VAL B O 1
ATOM 6224 N N . ALA B 1 148 ? -14.914 -27.703 15.094 1 92.75 148 ALA B N 1
ATOM 6225 C CA . ALA B 1 148 ? -16.078 -27.656 15.969 1 92.75 148 ALA B CA 1
ATOM 6226 C C . ALA B 1 148 ? -16.344 -26.234 16.453 1 92.75 148 ALA B C 1
ATOM 6228 O O . ALA B 1 148 ? -17.484 -25.812 16.562 1 92.75 148 ALA B O 1
ATOM 6229 N N . PHE B 1 149 ? -15.273 -25.609 16.734 1 92.88 149 PHE B N 1
ATOM 6230 C CA . PHE B 1 149 ? -15.359 -24.203 17.141 1 92.88 149 PHE B CA 1
ATOM 6231 C C . PHE B 1 149 ? -15.984 -23.359 16.047 1 92.88 149 PHE B C 1
ATOM 6233 O O . PHE B 1 149 ? -16.828 -22.5 16.312 1 92.88 149 PHE B O 1
ATOM 6240 N N . ALA B 1 150 ? -15.625 -23.547 14.797 1 92.75 150 ALA B N 1
ATOM 6241 C CA . ALA B 1 150 ? -16.172 -22.828 13.648 1 92.75 150 ALA B CA 1
ATOM 6242 C C . ALA B 1 150 ? -17.672 -23.078 13.508 1 92.75 150 ALA B C 1
ATOM 6244 O O . ALA B 1 150 ? -18.438 -22.172 13.188 1 92.75 150 ALA B O 1
ATOM 6245 N N . ARG B 1 151 ? -18.109 -24.25 13.766 1 89.5 151 ARG B N 1
ATOM 6246 C CA . ARG B 1 151 ? -19.531 -24.609 13.656 1 89.5 151 ARG B CA 1
ATOM 6247 C C . ARG B 1 151 ? -20.359 -23.906 14.719 1 89.5 151 ARG B C 1
ATOM 6249 O O . ARG B 1 151 ? -21.469 -23.453 14.445 1 89.5 151 ARG B O 1
ATOM 6256 N N . ARG B 1 152 ? -19.812 -23.781 15.797 1 87.25 152 ARG B N 1
ATOM 6257 C CA . ARG B 1 152 ? -20.5 -23.094 16.891 1 87.25 152 ARG B CA 1
ATOM 6258 C C . ARG B 1 152 ? -20.594 -21.594 16.625 1 87.25 152 ARG B C 1
ATOM 6260 O O . ARG B 1 152 ? -21.625 -20.969 16.922 1 87.25 152 ARG B O 1
ATOM 6267 N N . SER B 1 153 ? -19.562 -21.109 16.109 1 85.31 153 SER B N 1
ATOM 6268 C CA . SER B 1 153 ? -19.516 -19.672 15.836 1 85.31 153 SER B CA 1
ATOM 6269 C C . SER B 1 153 ? -20.422 -19.312 14.672 1 85.31 153 SER B C 1
ATOM 6271 O O . SER B 1 153 ? -20.906 -18.172 14.594 1 85.31 153 SER B O 1
ATOM 6273 N N . ALA B 1 154 ? -20.656 -20.156 13.711 1 80.94 154 ALA B N 1
ATOM 6274 C CA . ALA B 1 154 ? -21.469 -19.906 12.523 1 80.94 154 ALA B CA 1
ATOM 6275 C C . ALA B 1 154 ? -22.938 -19.75 12.898 1 80.94 154 ALA B C 1
ATOM 6277 O O . ALA B 1 154 ? -23.703 -19.109 12.172 1 80.94 154 ALA B O 1
ATOM 6278 N N . ALA B 1 155 ? -23.344 -20.219 13.938 1 73.62 155 ALA B N 1
ATOM 6279 C CA . ALA B 1 155 ? -24.75 -20.203 14.367 1 73.62 155 ALA B CA 1
ATOM 6280 C C . ALA B 1 155 ? -25.156 -18.797 14.836 1 73.62 155 ALA B C 1
ATOM 6282 O O . ALA B 1 155 ? -26.359 -18.5 14.914 1 73.62 155 ALA B O 1
ATOM 6283 N N . GLN B 1 156 ? -24.281 -17.891 14.797 1 70.44 156 GLN B N 1
ATOM 6284 C CA . GLN B 1 156 ? -24.594 -16.531 15.234 1 70.44 156 GLN B CA 1
ATOM 6285 C C . GLN B 1 156 ? -25.031 -15.672 14.055 1 70.44 156 GLN B C 1
ATOM 6287 O O . GLN B 1 156 ? -24.516 -15.828 12.945 1 70.44 156 GLN B O 1
ATOM 6292 N N . PRO B 1 157 ? -26.047 -14.898 14.047 1 61.72 157 PRO B N 1
ATOM 6293 C CA . PRO B 1 157 ? -26.656 -14.156 12.938 1 61.72 157 PRO B CA 1
ATOM 6294 C C . PRO B 1 157 ? -25.656 -13.305 12.172 1 61.72 157 PRO B C 1
ATOM 6296 O O . PRO B 1 157 ? -25.734 -13.219 10.938 1 61.72 157 PRO B O 1
ATOM 6299 N N . ASP B 1 158 ? -24.766 -12.625 12.789 1 60.66 158 ASP B N 1
ATOM 6300 C CA . ASP B 1 158 ? -23.859 -11.703 12.109 1 60.66 158 ASP B CA 1
ATOM 6301 C C . ASP B 1 158 ? -22.859 -12.453 11.227 1 60.66 158 ASP B C 1
ATOM 6303 O O . ASP B 1 158 ? -22.266 -11.875 10.312 1 60.66 158 ASP B O 1
ATOM 6307 N N . GLU B 1 159 ? -22.797 -13.758 11.367 1 61.47 159 GLU B N 1
ATOM 6308 C CA . GLU B 1 159 ? -21.75 -14.547 10.734 1 61.47 159 GLU B CA 1
ATOM 6309 C C . GLU B 1 159 ? -22.25 -15.188 9.438 1 61.47 159 GLU B C 1
ATOM 6311 O O . GLU B 1 159 ? -21.453 -15.656 8.625 1 61.47 159 GLU B O 1
ATOM 6316 N N . THR B 1 160 ? -23.438 -15 9.07 1 60.81 160 THR B N 1
ATOM 6317 C CA . THR B 1 160 ? -23.938 -15.68 7.883 1 60.81 160 THR B CA 1
ATOM 6318 C C . THR B 1 160 ? -23.578 -14.906 6.617 1 60.81 160 THR B C 1
ATOM 6320 O O . THR B 1 160 ? -23.469 -15.492 5.539 1 60.81 160 THR B O 1
ATOM 6323 N N . SER B 1 161 ? -23.25 -13.742 6.797 1 69.44 161 SER B N 1
ATOM 6324 C CA . SER B 1 161 ? -23.109 -12.945 5.582 1 69.44 161 SER B CA 1
ATOM 6325 C C . SER B 1 161 ? -21.641 -12.836 5.168 1 69.44 161 SER B C 1
ATOM 6327 O O . SER B 1 161 ? -21.344 -12.328 4.086 1 69.44 161 SER B O 1
ATOM 6329 N N . SER B 1 162 ? -20.781 -13.453 5.969 1 83.12 162 SER B N 1
ATOM 6330 C CA . SER B 1 162 ? -19.359 -13.359 5.648 1 83.12 162 SER B CA 1
ATOM 6331 C C . SER B 1 162 ? -18.625 -14.656 5.973 1 83.12 162 SER B C 1
ATOM 6333 O O . SER B 1 162 ? -19.25 -15.641 6.363 1 83.12 162 SER B O 1
ATOM 6335 N N . ILE B 1 163 ? -17.375 -14.711 5.637 1 90.5 163 ILE B N 1
ATOM 6336 C CA . ILE B 1 163 ? -16.531 -15.867 5.949 1 90.5 163 ILE B CA 1
ATOM 6337 C C . ILE B 1 163 ? -16.453 -16.047 7.461 1 90.5 163 ILE B C 1
ATOM 6339 O O . ILE B 1 163 ? -16.328 -15.07 8.203 1 90.5 163 ILE B O 1
ATOM 6343 N N . ASN B 1 164 ? -16.609 -17.234 7.859 1 93.12 164 ASN B N 1
ATOM 6344 C CA . ASN B 1 164 ? -16.516 -17.578 9.273 1 93.12 164 ASN B CA 1
ATOM 6345 C C . ASN B 1 164 ? -15.242 -17 9.898 1 93.12 164 ASN B C 1
ATOM 6347 O O . ASN B 1 164 ? -14.164 -17.094 9.312 1 93.12 164 ASN B O 1
ATOM 6351 N N . VAL B 1 165 ? -15.383 -16.406 11.031 1 93.75 165 VAL B N 1
ATOM 6352 C CA . VAL B 1 165 ? -14.258 -15.711 11.648 1 93.75 165 VAL B CA 1
ATOM 6353 C C . VAL B 1 165 ? -13.18 -16.719 12.047 1 93.75 165 VAL B C 1
ATOM 6355 O O . VAL B 1 165 ? -11.984 -16.406 11.977 1 93.75 165 VAL B O 1
ATOM 6358 N N . VAL B 1 166 ? -13.531 -17.891 12.469 1 95.12 166 VAL B N 1
ATOM 6359 C CA . VAL B 1 166 ? -12.57 -18.906 12.859 1 95.12 166 VAL B CA 1
ATOM 6360 C C . VAL B 1 166 ? -11.758 -19.344 11.641 1 95.12 166 VAL B C 1
ATOM 6362 O O . VAL B 1 166 ? -10.547 -19.562 11.734 1 95.12 166 VAL B O 1
ATOM 6365 N N . SER B 1 167 ? -12.477 -19.5 10.523 1 96.06 167 SER B N 1
ATOM 6366 C CA . SER B 1 167 ? -11.789 -19.781 9.273 1 96.06 167 SER B CA 1
ATOM 6367 C C . SER B 1 167 ? -10.773 -18.703 8.93 1 96.06 167 SER B C 1
ATOM 6369 O O . SER B 1 167 ? -9.656 -19 8.508 1 96.06 167 SER B O 1
ATOM 6371 N N . SER B 1 168 ? -11.188 -17.484 9.172 1 96.81 168 SER B N 1
ATOM 6372 C CA . SER B 1 168 ? -10.305 -16.359 8.906 1 96.81 168 SER B CA 1
ATOM 6373 C C . SER B 1 168 ? -9.078 -16.391 9.82 1 96.81 168 SER B C 1
ATOM 6375 O O . SER B 1 168 ? -7.977 -16.047 9.398 1 96.81 168 SER B O 1
ATOM 6377 N N . LEU B 1 169 ? -9.281 -16.75 11.047 1 97.19 169 LEU B N 1
ATOM 6378 C CA . LEU B 1 169 ? -8.172 -16.844 11.992 1 97.19 169 LEU B CA 1
ATOM 6379 C C . LEU B 1 169 ? -7.223 -17.969 11.586 1 97.19 169 LEU B C 1
ATOM 6381 O O . LEU B 1 169 ? -6.004 -17.828 11.695 1 97.19 169 LEU B O 1
ATOM 6385 N N . ALA B 1 170 ? -7.809 -19.047 11.141 1 97.88 170 ALA B N 1
ATOM 6386 C CA . ALA B 1 170 ? -6.98 -20.156 10.656 1 97.88 170 ALA B CA 1
ATOM 6387 C C . ALA B 1 170 ? -6.176 -19.734 9.43 1 97.88 170 ALA B C 1
ATOM 6389 O O . ALA B 1 170 ? -5.008 -20.109 9.289 1 97.88 170 ALA B O 1
ATOM 6390 N N . LEU B 1 171 ? -6.828 -19.047 8.508 1 97.81 171 LEU B N 1
ATOM 6391 C CA . LEU B 1 171 ? -6.133 -18.516 7.348 1 97.81 171 LEU B CA 1
ATOM 6392 C C . LEU B 1 171 ? -4.969 -17.625 7.77 1 97.81 171 LEU B C 1
ATOM 6394 O O . LEU B 1 171 ? -3.871 -17.734 7.219 1 97.81 171 LEU B O 1
ATOM 6398 N N . LEU B 1 172 ? -5.238 -16.812 8.75 1 97.75 172 LEU B N 1
ATOM 6399 C CA . LEU B 1 172 ? -4.211 -15.914 9.266 1 97.75 172 LEU B CA 1
ATOM 6400 C C . LEU B 1 172 ? -3.029 -16.703 9.82 1 97.75 172 LEU B C 1
ATOM 6402 O O . LEU B 1 172 ? -1.873 -16.328 9.602 1 97.75 172 LEU B O 1
ATOM 6406 N N . MET B 1 173 ? -3.305 -17.781 10.539 1 97.56 173 MET B N 1
ATOM 6407 C CA . MET B 1 173 ? -2.248 -18.656 11.047 1 97.56 173 MET B CA 1
ATOM 6408 C C . MET B 1 173 ? -1.416 -19.219 9.898 1 97.56 173 MET B C 1
ATOM 6410 O O . MET B 1 173 ? -0.186 -19.25 9.977 1 97.56 173 MET B O 1
ATOM 6414 N N . GLY B 1 174 ? -2.135 -19.688 8.883 1 97.62 174 GLY B N 1
ATOM 6415 C CA . GLY B 1 174 ? -1.437 -20.203 7.727 1 97.62 174 GLY B CA 1
ATOM 6416 C C . GLY B 1 174 ? -0.518 -19.188 7.07 1 97.62 174 GLY B C 1
ATOM 6417 O O . GLY B 1 174 ? 0.64 -19.5 6.777 1 97.62 174 GLY B O 1
ATOM 6418 N N . GLU B 1 175 ? -1.01 -18.016 6.895 1 97.12 175 GLU B N 1
ATOM 6419 C CA . GLU B 1 175 ? -0.224 -16.938 6.281 1 97.12 175 GLU B CA 1
ATOM 6420 C C . GLU B 1 175 ? 0.971 -16.562 7.152 1 97.12 175 GLU B C 1
ATOM 6422 O O . GLU B 1 175 ? 2.043 -16.25 6.637 1 97.12 175 GLU B O 1
ATOM 6427 N N . THR B 1 176 ? 0.781 -16.547 8.461 1 97.88 176 THR B N 1
ATOM 6428 C CA . THR B 1 176 ? 1.861 -16.219 9.383 1 97.88 176 THR B CA 1
ATOM 6429 C C . THR B 1 176 ? 2.957 -17.281 9.336 1 97.88 176 THR B C 1
ATOM 6431 O O . THR B 1 176 ? 4.145 -16.953 9.266 1 97.88 176 THR B O 1
ATOM 6434 N N . PHE B 1 177 ? 2.58 -18.516 9.328 1 97.31 177 PHE B N 1
ATOM 6435 C CA . PHE B 1 177 ? 3.547 -19.609 9.234 1 97.31 177 PHE B CA 1
ATOM 6436 C C . PHE B 1 177 ? 4.309 -19.547 7.918 1 97.31 177 PHE B C 1
ATOM 6438 O O . PHE B 1 177 ? 5.516 -19.781 7.879 1 97.31 177 PHE B O 1
ATOM 6445 N N . GLU B 1 178 ? 3.559 -19.281 6.867 1 94.69 178 GLU B N 1
ATOM 6446 C CA . GLU B 1 178 ? 4.211 -19.141 5.57 1 94.69 178 GLU B CA 1
ATOM 6447 C C . GLU B 1 178 ? 5.258 -18.031 5.598 1 94.69 178 GLU B C 1
ATOM 6449 O O . GLU B 1 178 ? 6.355 -18.188 5.062 1 94.69 178 GLU B O 1
ATOM 6454 N N . GLY B 1 179 ? 4.902 -16.922 6.227 1 93.5 179 GLY B N 1
ATOM 6455 C CA . GLY B 1 179 ? 5.84 -15.812 6.348 1 93.5 179 GLY B CA 1
ATOM 6456 C C . GLY B 1 179 ? 7.086 -16.172 7.133 1 93.5 179 GLY B C 1
ATOM 6457 O O . GLY B 1 179 ? 8.164 -15.617 6.891 1 93.5 179 GLY B O 1
ATOM 6458 N N . MET B 1 180 ? 6.977 -17.125 7.996 1 95.25 180 MET B N 1
ATOM 6459 C CA . MET B 1 180 ? 8.094 -17.547 8.828 1 95.25 180 MET B CA 1
ATOM 6460 C C . MET B 1 180 ? 8.914 -18.625 8.133 1 95.25 180 MET B C 1
ATOM 6462 O O . MET B 1 180 ? 9.938 -19.078 8.656 1 95.25 180 MET B O 1
ATOM 6466 N N . GLY B 1 181 ? 8.461 -19.094 6.996 1 91.06 181 GLY B N 1
ATOM 6467 C CA . GLY B 1 181 ? 9.164 -20.125 6.242 1 91.06 181 GLY B CA 1
ATOM 6468 C C . GLY B 1 181 ? 8.734 -21.531 6.613 1 91.06 181 GLY B C 1
ATOM 6469 O O . GLY B 1 181 ? 9.305 -22.5 6.125 1 91.06 181 GLY B O 1
ATOM 6470 N N . ASN B 1 182 ? 7.754 -21.578 7.484 1 94.69 182 ASN B N 1
ATOM 6471 C CA . ASN B 1 182 ? 7.215 -22.891 7.852 1 94.69 182 ASN B CA 1
ATOM 6472 C C . ASN B 1 182 ? 6.07 -23.297 6.93 1 94.69 182 ASN B C 1
ATOM 6474 O O . ASN B 1 182 ? 4.898 -23.141 7.281 1 94.69 182 ASN B O 1
ATOM 6478 N N . ARG B 1 183 ? 6.312 -23.953 5.902 1 93.12 183 ARG B N 1
ATOM 6479 C CA . ARG B 1 183 ? 5.344 -24.266 4.855 1 93.12 183 ARG B CA 1
ATOM 6480 C C . ARG B 1 183 ? 4.457 -25.438 5.266 1 93.12 183 ARG B C 1
ATOM 6482 O O . ARG B 1 183 ? 3.277 -25.484 4.906 1 93.12 183 ARG B O 1
ATOM 6489 N N . ASP B 1 184 ? 4.969 -26.328 6.059 1 94.5 184 ASP B N 1
ATOM 6490 C CA . ASP B 1 184 ? 4.191 -27.484 6.496 1 94.5 184 ASP B CA 1
ATOM 6491 C C . ASP B 1 184 ? 2.992 -27.047 7.34 1 94.5 184 ASP B C 1
ATOM 6493 O O . ASP B 1 184 ? 1.857 -27.438 7.062 1 94.5 184 ASP B O 1
ATOM 6497 N N . ASN B 1 185 ? 3.346 -26.234 8.297 1 96.06 185 ASN B N 1
ATOM 6498 C CA . ASN B 1 185 ? 2.254 -25.75 9.133 1 96.06 185 ASN B CA 1
ATOM 6499 C C . ASN B 1 185 ? 1.318 -24.828 8.359 1 96.06 185 ASN B C 1
ATOM 6501 O O . ASN B 1 185 ? 0.113 -24.797 8.609 1 96.06 185 ASN B O 1
ATOM 6505 N N . ALA B 1 186 ? 1.863 -24.047 7.492 1 96.88 186 ALA B N 1
ATOM 6506 C CA . ALA B 1 186 ? 1.022 -23.203 6.652 1 96.88 186 ALA B CA 1
ATOM 6507 C C . ALA B 1 186 ? -0.004 -24.031 5.887 1 96.88 186 ALA B C 1
ATOM 6509 O O . ALA B 1 186 ? -1.19 -23.688 5.863 1 96.88 186 ALA B O 1
ATOM 6510 N N . MET B 1 187 ? 0.424 -25.109 5.285 1 96.44 187 MET B N 1
ATOM 6511 C CA . MET B 1 187 ? -0.447 -26 4.523 1 96.44 187 MET B CA 1
ATOM 6512 C C . MET B 1 187 ? -1.551 -26.562 5.41 1 96.44 187 MET B C 1
ATOM 6514 O O . MET B 1 187 ? -2.715 -26.609 5.008 1 96.44 187 MET B O 1
ATOM 6518 N N . VAL B 1 188 ? -1.18 -26.984 6.594 1 96.69 188 VAL B N 1
ATOM 6519 C CA . VAL B 1 188 ? -2.135 -27.562 7.527 1 96.69 188 VAL B CA 1
ATOM 6520 C C . VAL B 1 188 ? -3.219 -26.547 7.867 1 96.69 188 VAL B C 1
ATOM 6522 O O . VAL B 1 188 ? -4.41 -26.859 7.824 1 96.69 188 VAL B O 1
ATOM 6525 N N . TYR B 1 189 ? -2.832 -25.344 8.141 1 97.75 189 TYR B N 1
ATOM 6526 C CA . TYR B 1 189 ? -3.797 -24.344 8.578 1 97.75 189 TYR B CA 1
ATOM 6527 C C . TYR B 1 189 ? -4.621 -23.844 7.398 1 97.75 189 TYR B C 1
ATOM 6529 O O . TYR B 1 189 ? -5.785 -23.469 7.562 1 97.75 189 TYR B O 1
ATOM 6537 N N . TYR B 1 190 ? -4.059 -23.781 6.207 1 98 190 TYR B N 1
ATOM 6538 C CA . TYR B 1 190 ? -4.887 -23.484 5.043 1 98 190 TYR B CA 1
ATOM 6539 C C . TYR B 1 190 ? -5.973 -24.547 4.867 1 98 190 TYR B C 1
ATOM 6541 O O . TYR B 1 190 ? -7.125 -24.203 4.57 1 98 190 TYR B O 1
ATOM 6549 N N . ARG B 1 191 ? -5.602 -25.797 5.027 1 97.31 191 ARG B N 1
ATOM 6550 C CA . ARG B 1 191 ? -6.574 -26.875 4.953 1 97.31 191 ARG B CA 1
ATOM 6551 C C . ARG B 1 191 ? -7.641 -26.734 6.035 1 97.31 191 ARG B C 1
ATOM 6553 O O . ARG B 1 191 ? -8.836 -26.891 5.766 1 97.31 191 ARG B O 1
ATOM 6560 N N . ILE B 1 192 ? -7.211 -26.422 7.25 1 97.5 192 ILE B N 1
ATOM 6561 C CA . ILE B 1 192 ? -8.133 -26.234 8.367 1 97.5 192 ILE B CA 1
ATOM 6562 C C . ILE B 1 192 ? -9.102 -25.094 8.047 1 97.5 192 ILE B C 1
ATOM 6564 O O . ILE B 1 192 ? -10.305 -25.203 8.305 1 97.5 192 ILE B O 1
ATOM 6568 N N . ALA B 1 193 ? -8.594 -23.984 7.539 1 97.75 193 ALA B N 1
ATOM 6569 C CA . ALA B 1 193 ? -9.43 -22.844 7.188 1 97.75 193 ALA B CA 1
ATOM 6570 C C . ALA B 1 193 ? -10.547 -23.266 6.234 1 97.75 193 ALA B C 1
ATOM 6572 O O . ALA B 1 193 ? -11.703 -22.859 6.398 1 97.75 193 ALA B O 1
ATOM 6573 N N . LEU B 1 194 ? -10.227 -24.109 5.273 1 97.19 194 LEU B N 1
ATOM 6574 C CA . LEU B 1 194 ? -11.195 -24.578 4.293 1 97.19 194 LEU B CA 1
ATOM 6575 C C . LEU B 1 194 ? -12.195 -25.531 4.938 1 97.19 194 LEU B C 1
ATOM 6577 O O . LEU B 1 194 ? -13.375 -25.547 4.566 1 97.19 194 LEU B O 1
ATOM 6581 N N . ARG B 1 195 ? -11.734 -26.297 5.816 1 96.5 195 ARG B N 1
ATOM 6582 C CA . ARG B 1 195 ? -12.633 -27.234 6.508 1 96.5 195 ARG B CA 1
ATOM 6583 C C . ARG B 1 195 ? -13.602 -26.484 7.414 1 96.5 195 ARG B C 1
ATOM 6585 O O . ARG B 1 195 ? -14.727 -26.922 7.629 1 96.5 195 ARG B O 1
ATOM 6592 N N . CYS B 1 196 ? -13.141 -25.375 7.969 1 95.75 196 CYS B N 1
ATOM 6593 C CA . CYS B 1 196 ? -14.016 -24.531 8.781 1 95.75 196 CYS B CA 1
ATOM 6594 C C . CYS B 1 196 ? -15.078 -23.875 7.922 1 95.75 196 CYS B C 1
ATOM 6596 O O . CYS B 1 196 ? -16.25 -23.828 8.312 1 95.75 196 CYS B O 1
ATOM 6598 N N . ASP B 1 197 ? -14.664 -23.344 6.844 1 95.06 197 ASP B N 1
ATOM 6599 C CA . ASP B 1 197 ? -15.555 -22.688 5.891 1 95.06 197 ASP B CA 1
ATOM 6600 C C . ASP B 1 197 ? -15.023 -22.812 4.465 1 95.06 197 ASP B C 1
ATOM 6602 O O . ASP B 1 197 ? -14.039 -22.156 4.105 1 95.06 197 ASP B O 1
ATOM 6606 N N . VAL B 1 198 ? -15.695 -23.547 3.619 1 95.62 198 VAL B N 1
ATOM 6607 C CA . VAL B 1 198 ? -15.25 -23.859 2.264 1 95.62 198 VAL B CA 1
ATOM 6608 C C . VAL B 1 198 ? -15.266 -22.578 1.419 1 95.62 198 VAL B C 1
ATOM 6610 O O . VAL B 1 198 ? -14.586 -22.5 0.389 1 95.62 198 VAL B O 1
ATOM 6613 N N . ARG B 1 199 ? -15.914 -21.578 1.85 1 94.5 199 ARG B N 1
ATOM 6614 C CA . ARG B 1 199 ? -16.062 -20.328 1.104 1 94.5 199 ARG B CA 1
ATOM 6615 C C . ARG B 1 199 ? -14.789 -19.484 1.173 1 94.5 199 ARG B C 1
ATOM 6617 O O . ARG B 1 199 ? -14.664 -18.484 0.469 1 94.5 199 ARG B O 1
ATOM 6624 N N . CYS B 1 200 ? -13.859 -19.844 2.061 1 96 200 CYS B N 1
ATOM 6625 C CA . CYS B 1 200 ? -12.578 -19.156 2.145 1 96 200 CYS B CA 1
ATOM 6626 C C . CYS B 1 200 ? -11.703 -19.469 0.937 1 96 200 CYS B C 1
ATOM 6628 O O . CYS B 1 200 ? -10.719 -20.203 1.055 1 96 200 CYS B O 1
ATOM 6630 N N . ALA B 1 201 ? -11.922 -18.828 -0.117 1 95.81 201 ALA B N 1
ATOM 6631 C CA . ALA B 1 201 ? -11.25 -19.094 -1.387 1 95.81 201 ALA B CA 1
ATOM 6632 C C . ALA B 1 201 ? -9.766 -18.781 -1.304 1 95.81 201 ALA B C 1
ATOM 6634 O O . ALA B 1 201 ? -8.945 -19.406 -1.979 1 95.81 201 ALA B O 1
ATOM 6635 N N . GLU B 1 202 ? -9.414 -17.844 -0.464 1 95.88 202 GLU B N 1
ATOM 6636 C CA . GLU B 1 202 ? -8.016 -17.469 -0.311 1 95.88 202 GLU B CA 1
ATOM 6637 C C . GLU B 1 202 ? -7.172 -18.656 0.14 1 95.88 202 GLU B C 1
ATOM 6639 O O . GLU B 1 202 ? -6.078 -18.875 -0.385 1 95.88 202 GLU B O 1
ATOM 6644 N N . ALA B 1 203 ? -7.695 -19.328 1.088 1 97.44 203 ALA B N 1
ATOM 6645 C CA . ALA B 1 203 ? -6.973 -20.5 1.585 1 97.44 203 ALA B CA 1
ATOM 6646 C C . ALA B 1 203 ? -6.801 -21.547 0.487 1 97.44 203 ALA B C 1
ATOM 6648 O O . ALA B 1 203 ? -5.73 -22.141 0.354 1 97.44 203 ALA B O 1
ATOM 6649 N N . PHE B 1 204 ? -7.828 -21.734 -0.266 1 96.94 204 PHE B N 1
ATOM 6650 C CA . PHE B 1 204 ? -7.785 -22.688 -1.359 1 96.94 204 PHE B CA 1
ATOM 6651 C C . PHE B 1 204 ? -6.707 -22.312 -2.371 1 96.94 204 PHE B C 1
ATOM 6653 O O . PHE B 1 204 ? -5.906 -23.156 -2.773 1 96.94 204 PHE B O 1
ATOM 6660 N N . PHE B 1 205 ? -6.637 -21.141 -2.717 1 95.44 205 PHE B N 1
ATOM 6661 C CA . PHE B 1 205 ? -5.738 -20.734 -3.791 1 95.44 205 PHE B CA 1
ATOM 6662 C C . PHE B 1 205 ? -4.309 -20.609 -3.279 1 95.44 205 PHE B C 1
ATOM 6664 O O . PHE B 1 205 ? -3.354 -20.75 -4.047 1 95.44 205 PHE B O 1
ATOM 6671 N N . HIS B 1 206 ? -4.121 -20.375 -1.978 1 95.81 206 HIS B N 1
ATOM 6672 C CA . HIS B 1 206 ? -2.773 -20.5 -1.432 1 95.81 206 HIS B CA 1
ATOM 6673 C C . HIS B 1 206 ? -2.232 -21.922 -1.618 1 95.81 206 HIS B C 1
ATOM 6675 O O . HIS B 1 206 ? -1.06 -22.094 -1.955 1 95.81 206 HIS B O 1
ATOM 6681 N N . LEU B 1 207 ? -3.125 -22.859 -1.462 1 95.81 207 LEU B N 1
ATOM 6682 C CA . LEU B 1 207 ? -2.721 -24.266 -1.573 1 95.81 207 LEU B CA 1
ATOM 6683 C C . LEU B 1 207 ? -2.439 -24.625 -3.025 1 95.81 207 LEU B C 1
ATOM 6685 O O . LEU B 1 207 ? -1.468 -25.328 -3.314 1 95.81 207 LEU B O 1
ATOM 6689 N N . VAL B 1 208 ? -3.227 -24.094 -3.93 1 92.19 208 VAL B N 1
ATOM 6690 C CA . VAL B 1 208 ? -3.184 -24.531 -5.32 1 92.19 208 VAL B CA 1
ATOM 6691 C C . VAL B 1 208 ? -2.115 -23.75 -6.078 1 92.19 208 VAL B C 1
ATOM 6693 O O . VAL B 1 208 ? -1.287 -24.328 -6.781 1 92.19 208 VAL B O 1
ATOM 6696 N N . GLU B 1 209 ? -2.133 -22.484 -5.91 1 89.88 209 GLU B N 1
ATOM 6697 C CA . GLU B 1 209 ? -1.232 -21.625 -6.68 1 89.88 209 GLU B CA 1
ATOM 6698 C C . GLU B 1 209 ? 0.214 -21.797 -6.227 1 89.88 209 GLU B C 1
ATOM 6700 O O . GLU B 1 209 ? 1.142 -21.672 -7.027 1 89.88 209 GLU B O 1
ATOM 6705 N N . LYS B 1 210 ? 0.37 -22.156 -5.012 1 92.06 210 LYS B N 1
ATOM 6706 C CA . LYS B 1 210 ? 1.722 -22.375 -4.5 1 92.06 210 LYS B CA 1
ATOM 6707 C C . LYS B 1 210 ? 2.107 -23.844 -4.539 1 92.06 210 LYS B C 1
ATOM 6709 O O . LYS B 1 210 ? 3.135 -24.234 -3.982 1 92.06 210 LYS B O 1
ATOM 6714 N N . GLN B 1 211 ? 1.246 -24.609 -5.168 1 92.31 211 GLN B N 1
ATOM 6715 C CA . GLN B 1 211 ? 1.507 -26.016 -5.406 1 92.31 211 GLN B CA 1
ATOM 6716 C C . GLN B 1 211 ? 1.979 -26.719 -4.137 1 92.31 211 GLN B C 1
ATOM 6718 O O . GLN B 1 211 ? 3.029 -27.359 -4.129 1 92.31 211 GLN B O 1
ATOM 6723 N N . MET B 1 212 ? 1.198 -26.656 -3.143 1 93.88 212 MET B N 1
ATOM 6724 C CA . MET B 1 212 ? 1.581 -27.188 -1.839 1 93.88 212 MET B CA 1
ATOM 6725 C C . MET B 1 212 ? 1.165 -28.656 -1.707 1 93.88 212 MET B C 1
ATOM 6727 O O . MET B 1 212 ? 1.671 -29.375 -0.843 1 93.88 212 MET B O 1
ATOM 6731 N N . LEU B 1 213 ? 0.312 -29.078 -2.607 1 93.44 213 LEU B N 1
ATOM 6732 C CA . LEU B 1 213 ? -0.29 -30.391 -2.43 1 93.44 213 LEU B CA 1
ATOM 6733 C C . LEU B 1 213 ? 0.109 -31.328 -3.564 1 93.44 213 LEU B C 1
ATOM 6735 O O . LEU B 1 213 ? 0.161 -30.922 -4.727 1 93.44 213 LEU B O 1
ATOM 6739 N N . THR B 1 214 ? 0.387 -32.562 -3.172 1 90.94 214 THR B N 1
ATOM 6740 C CA . THR B 1 214 ? 0.564 -33.594 -4.172 1 90.94 214 THR B CA 1
ATOM 6741 C C . THR B 1 214 ? -0.777 -34 -4.777 1 90.94 214 THR B C 1
ATOM 6743 O O . THR B 1 214 ? -1.833 -33.594 -4.281 1 90.94 214 THR B O 1
ATOM 6746 N N . THR B 1 215 ? -0.714 -34.75 -5.84 1 88.5 215 THR B N 1
ATOM 6747 C CA . THR B 1 215 ? -1.935 -35.188 -6.512 1 88.5 215 THR B CA 1
ATOM 6748 C C . THR B 1 215 ? -2.834 -35.938 -5.547 1 88.5 215 THR B C 1
ATOM 6750 O O . THR B 1 215 ? -4.051 -35.75 -5.535 1 88.5 215 THR B O 1
ATOM 6753 N N . HIS B 1 216 ? -2.262 -36.781 -4.762 1 90.06 216 HIS B N 1
ATOM 6754 C CA . HIS B 1 216 ? -3.018 -37.562 -3.791 1 90.06 216 HIS B CA 1
ATOM 6755 C C . HIS B 1 216 ? -3.635 -36.688 -2.719 1 90.06 216 HIS B C 1
ATOM 6757 O O . HIS B 1 216 ? -4.801 -36.844 -2.359 1 90.06 216 HIS B O 1
ATOM 6763 N N . GLU B 1 217 ? -2.895 -35.75 -2.271 1 91.94 217 GLU B N 1
ATOM 6764 C CA . GLU B 1 217 ? -3.367 -34.812 -1.237 1 91.94 217 GLU B CA 1
ATOM 6765 C C . GLU B 1 217 ? -4.484 -33.938 -1.762 1 91.94 217 GLU B C 1
ATOM 6767 O O . GLU B 1 217 ? -5.383 -33.531 -1.012 1 91.94 217 GLU B O 1
ATOM 6772 N N . GLN B 1 218 ? -4.402 -33.531 -2.994 1 92.38 218 GLN B N 1
ATOM 6773 C CA . GLN B 1 218 ? -5.449 -32.719 -3.619 1 92.38 218 GLN B CA 1
ATOM 6774 C C . GLN B 1 218 ? -6.789 -33.469 -3.602 1 92.38 218 GLN B C 1
ATOM 6776 O O . GLN B 1 218 ? -7.812 -32.875 -3.248 1 92.38 218 GLN B O 1
ATOM 6781 N N . ARG B 1 219 ? -6.793 -34.688 -3.922 1 89.44 219 ARG B N 1
ATOM 6782 C CA . ARG B 1 219 ? -8.008 -35.5 -3.918 1 89.44 219 ARG B CA 1
ATOM 6783 C C . ARG B 1 219 ? -8.547 -35.688 -2.502 1 89.44 219 ARG B C 1
ATOM 6785 O O . ARG B 1 219 ? -9.758 -35.594 -2.285 1 89.44 219 ARG B O 1
ATOM 6792 N N . ALA B 1 220 ? -7.621 -35.906 -1.664 1 92.56 220 ALA B N 1
ATOM 6793 C CA . ALA B 1 220 ? -8.016 -36.062 -0.265 1 92.56 220 ALA B CA 1
ATOM 6794 C C . ALA B 1 220 ? -8.641 -34.781 0.267 1 92.56 220 ALA B C 1
ATOM 6796 O O . ALA B 1 220 ? -9.609 -34.812 1.037 1 92.56 220 ALA B O 1
ATOM 6797 N N . LEU B 1 221 ? -8.078 -33.688 -0.081 1 94 221 LEU B N 1
ATOM 6798 C CA . LEU B 1 221 ? -8.609 -32.375 0.341 1 94 221 LEU B CA 1
ATOM 6799 C C . LEU B 1 221 ? -10.031 -32.188 -0.176 1 94 221 LEU B C 1
ATOM 6801 O O . LEU B 1 221 ? -10.93 -31.828 0.588 1 94 221 LEU B O 1
ATOM 6805 N N . LEU B 1 222 ? -10.25 -32.375 -1.426 1 92.12 222 LEU B N 1
ATOM 6806 C CA . LEU B 1 222 ? -11.562 -32.188 -2.031 1 92.12 222 LEU B CA 1
ATOM 6807 C C . LEU B 1 222 ? -12.609 -33.062 -1.354 1 92.12 222 LEU B C 1
ATOM 6809 O O . LEU B 1 222 ? -13.742 -32.625 -1.13 1 92.12 222 LEU B O 1
ATOM 6813 N N . GLY B 1 223 ? -12.219 -34.25 -1.048 1 91.75 223 GLY B N 1
ATOM 6814 C CA . GLY B 1 223 ? -13.141 -35.188 -0.411 1 91.75 223 GLY B CA 1
ATOM 6815 C C . GLY B 1 223 ? -13.453 -34.844 1.027 1 91.75 223 GLY B C 1
ATOM 6816 O O . GLY B 1 223 ? -14.516 -35.188 1.544 1 91.75 223 GLY B O 1
ATOM 6817 N N . SER B 1 224 ? -12.602 -34.125 1.67 1 92.31 224 SER B N 1
ATOM 6818 C CA . SER B 1 224 ? -12.742 -33.781 3.084 1 92.31 224 SER B CA 1
ATOM 6819 C C . SER B 1 224 ? -13.555 -32.5 3.275 1 92.31 224 SER B C 1
ATOM 6821 O O . SER B 1 224 ? -14.008 -32.219 4.383 1 92.31 224 SER B O 1
ATOM 6823 N N . LEU B 1 225 ? -13.805 -31.75 2.236 1 94.69 225 LEU B N 1
ATOM 6824 C CA . LEU B 1 225 ? -14.469 -30.469 2.348 1 94.69 225 LEU B CA 1
ATOM 6825 C C . LEU B 1 225 ? -15.984 -30.625 2.344 1 94.69 225 LEU B C 1
ATOM 6827 O O . LEU B 1 225 ? -16.516 -31.516 1.679 1 94.69 225 LEU B O 1
ATOM 6831 N N . GLU B 1 226 ? -16.656 -29.844 3.15 1 92.81 226 GLU B N 1
ATOM 6832 C CA . GLU B 1 226 ? -18.109 -29.844 3.23 1 92.81 226 GLU B CA 1
ATOM 6833 C C . GLU B 1 226 ? -18.703 -28.734 2.381 1 92.81 226 GLU B C 1
ATOM 6835 O O . GLU B 1 226 ? -18.719 -27.578 2.793 1 92.81 226 GLU B O 1
ATOM 6840 N N . PHE B 1 227 ? -19.344 -29.109 1.289 1 93.94 227 PHE B N 1
ATOM 6841 C CA . PHE B 1 227 ? -19.859 -28.109 0.352 1 93.94 227 PHE B CA 1
ATOM 6842 C C . PHE B 1 227 ? -21.344 -27.844 0.608 1 93.94 227 PHE B C 1
ATOM 6844 O O . PHE B 1 227 ? -21.938 -27 -0.049 1 93.94 227 PHE B O 1
ATOM 6851 N N . SER B 1 228 ? -21.891 -28.453 1.579 1 88.25 228 SER B N 1
ATOM 6852 C CA . SER B 1 228 ? -23.297 -28.266 1.881 1 88.25 228 SER B CA 1
ATOM 6853 C C . SER B 1 228 ? -23.594 -26.859 2.361 1 88.25 228 SER B C 1
ATOM 6855 O O . SER B 1 228 ? -24.688 -26.344 2.178 1 88.25 228 SER B O 1
ATOM 6857 N N . VAL B 1 229 ? -22.641 -26.234 2.887 1 82.25 229 VAL B N 1
ATOM 6858 C CA . VAL B 1 229 ? -22.812 -24.891 3.455 1 82.25 229 VAL B CA 1
ATOM 6859 C C . VAL B 1 229 ? -22.781 -23.844 2.342 1 82.25 229 VAL B C 1
ATOM 6861 O O . VAL B 1 229 ? -23.266 -22.734 2.52 1 82.25 229 VAL B O 1
ATOM 6864 N N . ASP B 1 230 ? -22.281 -24.219 1.228 1 88.75 230 ASP B N 1
ATOM 6865 C CA . ASP B 1 230 ? -22.203 -23.297 0.099 1 88.75 230 ASP B CA 1
ATOM 6866 C C . ASP B 1 230 ? -23.562 -23.125 -0.576 1 88.75 230 ASP B C 1
ATOM 6868 O O . ASP B 1 230 ? -23.953 -23.953 -1.397 1 88.75 230 ASP B O 1
ATOM 6872 N N . GLU B 1 231 ? -24.172 -22.094 -0.366 1 86.12 231 GLU B N 1
ATOM 6873 C CA . GLU B 1 231 ? -25.5 -21.828 -0.914 1 86.12 231 GLU B CA 1
ATOM 6874 C C . GLU B 1 231 ? -25.422 -21.484 -2.398 1 86.12 231 GLU B C 1
ATOM 6876 O O . GLU B 1 231 ? -26.422 -21.531 -3.104 1 86.12 231 GLU B O 1
ATOM 6881 N N . THR B 1 232 ? -24.281 -21.188 -2.904 1 86.69 232 THR B N 1
ATOM 6882 C CA . THR B 1 232 ? -24.141 -20.891 -4.324 1 86.69 232 THR B CA 1
ATOM 6883 C C . THR B 1 232 ? -24.141 -22.156 -5.156 1 86.69 232 THR B C 1
ATOM 6885 O O . THR B 1 232 ? -24.5 -22.141 -6.336 1 86.69 232 THR B O 1
ATOM 6888 N N . ARG B 1 233 ? -23.641 -23.281 -4.609 1 88.31 233 ARG B N 1
ATOM 6889 C CA . ARG B 1 233 ? -23.547 -24.594 -5.238 1 88.31 233 ARG B CA 1
ATOM 6890 C C . ARG B 1 233 ? -22.562 -24.562 -6.414 1 88.31 233 ARG B C 1
ATOM 6892 O O . ARG B 1 233 ? -22.719 -25.312 -7.375 1 88.31 233 ARG B O 1
ATOM 6899 N N . LEU B 1 234 ? -21.609 -23.656 -6.367 1 92.88 234 LEU B N 1
ATOM 6900 C CA . LEU B 1 234 ? -20.641 -23.516 -7.445 1 92.88 234 LEU B CA 1
ATOM 6901 C C . LEU B 1 234 ? -19.266 -24.031 -7.027 1 92.88 234 LEU B C 1
ATOM 6903 O O . LEU B 1 234 ? -18.469 -24.438 -7.871 1 92.88 234 LEU B O 1
ATOM 6907 N N . LEU B 1 235 ? -19 -24.031 -5.777 1 94.44 235 LEU B N 1
ATOM 6908 C CA . LEU B 1 235 ? -17.625 -24.125 -5.273 1 94.44 235 LEU B CA 1
ATOM 6909 C C . LEU B 1 235 ? -17.062 -25.516 -5.516 1 94.44 235 LEU B C 1
ATOM 6911 O O . LEU B 1 235 ? -15.875 -25.672 -5.828 1 94.44 235 LEU B O 1
ATOM 6915 N N . GLU B 1 236 ? -17.875 -26.469 -5.305 1 93.31 236 GLU B N 1
ATOM 6916 C CA . GLU B 1 236 ? -17.391 -27.828 -5.508 1 93.31 236 GLU B CA 1
ATOM 6917 C C . GLU B 1 236 ? -16.828 -28.016 -6.922 1 93.31 236 GLU B C 1
ATOM 6919 O O . GLU B 1 236 ? -15.742 -28.562 -7.102 1 93.31 236 GLU B O 1
ATOM 6924 N N . SER B 1 237 ? -17.594 -27.562 -7.906 1 92.19 237 SER B N 1
ATOM 6925 C CA . SER B 1 237 ? -17.172 -27.672 -9.305 1 92.19 237 SER B CA 1
ATOM 6926 C C . SER B 1 237 ? -16 -26.75 -9.602 1 92.19 237 SER B C 1
ATOM 6928 O O . SER B 1 237 ? -15.07 -27.125 -10.312 1 92.19 237 SER B O 1
ATOM 6930 N N . LEU B 1 238 ? -16.016 -25.578 -9.07 1 93.5 238 LEU B N 1
ATOM 6931 C CA . LEU B 1 238 ? -14.977 -24.594 -9.352 1 93.5 238 LEU B CA 1
ATOM 6932 C C . LEU B 1 238 ? -13.648 -25.031 -8.742 1 93.5 238 LEU B C 1
ATOM 6934 O O . LEU B 1 238 ? -12.594 -24.891 -9.375 1 93.5 238 LEU B O 1
ATOM 6938 N N . TYR B 1 239 ? -13.688 -25.531 -7.484 1 93.75 239 TYR B N 1
ATOM 6939 C CA . TYR B 1 239 ? -12.461 -26.031 -6.867 1 93.75 239 TYR B CA 1
ATOM 6940 C C . TYR B 1 239 ? -11.953 -27.266 -7.578 1 93.75 239 TYR B C 1
ATOM 6942 O O . TYR B 1 239 ? -10.75 -27.453 -7.746 1 93.75 239 TYR B O 1
ATOM 6950 N N . GLY B 1 240 ? -12.875 -28.062 -8.062 1 90.44 240 GLY B N 1
ATOM 6951 C CA . GLY B 1 240 ? -12.523 -29.312 -8.711 1 90.44 240 GLY B CA 1
ATOM 6952 C C . GLY B 1 240 ? -11.68 -29.125 -9.953 1 90.44 240 GLY B C 1
ATOM 6953 O O . GLY B 1 240 ? -10.773 -29.922 -10.219 1 90.44 240 GLY B O 1
ATOM 6954 N N . VAL B 1 241 ? -11.898 -28.094 -10.664 1 89.81 241 VAL B N 1
ATOM 6955 C CA . VAL B 1 241 ? -11.203 -27.875 -11.93 1 89.81 241 VAL B CA 1
ATOM 6956 C C . VAL B 1 241 ? -9.75 -27.469 -11.656 1 89.81 241 VAL B C 1
ATOM 6958 O O . VAL B 1 241 ? -8.875 -27.672 -12.5 1 89.81 241 VAL B O 1
ATOM 6961 N N . HIS B 1 242 ? -9.562 -26.891 -10.492 1 91 242 HIS B N 1
ATOM 6962 C CA . HIS B 1 242 ? -8.203 -26.453 -10.164 1 91 242 HIS B CA 1
ATOM 6963 C C . HIS B 1 242 ? -7.395 -27.578 -9.547 1 91 242 HIS B C 1
ATOM 6965 O O . HIS B 1 242 ? -6.164 -27.5 -9.484 1 91 242 HIS B O 1
ATOM 6971 N N . LEU B 1 243 ? -8.281 -28.484 -9.156 1 86.25 243 LEU B N 1
ATOM 6972 C CA . LEU B 1 243 ? -7.629 -29.625 -8.523 1 86.25 243 LEU B CA 1
ATOM 6973 C C . LEU B 1 243 ? -7.527 -30.797 -9.5 1 86.25 243 LEU B C 1
ATOM 6975 O O . LEU B 1 243 ? -8.281 -30.859 -10.469 1 86.25 243 LEU B O 1
ATOM 6979 N N . THR B 1 244 ? -6.59 -31.656 -9.578 1 73.25 244 THR B N 1
ATOM 6980 C CA . THR B 1 244 ? -6.43 -32.906 -10.297 1 73.25 244 THR B CA 1
ATOM 6981 C C . THR B 1 244 ? -6.254 -32.656 -11.789 1 73.25 244 THR B C 1
ATOM 6983 O O . THR B 1 244 ? -6.918 -33.312 -12.609 1 73.25 244 THR B O 1
ATOM 6986 N N . LYS B 1 245 ? -5.48 -31.672 -12.117 1 74.25 245 LYS B N 1
ATOM 6987 C CA . LYS B 1 245 ? -5.254 -31.312 -13.516 1 74.25 245 LYS B CA 1
ATOM 6988 C C . LYS B 1 245 ? -4.652 -32.469 -14.297 1 74.25 245 LYS B C 1
ATOM 6990 O O . LYS B 1 245 ? -4.879 -32.594 -15.5 1 74.25 245 LYS B O 1
ATOM 6995 N N . TYR B 1 246 ? -4.043 -33.375 -13.578 1 73.31 246 TYR B N 1
ATOM 6996 C CA . TYR B 1 246 ? -3.322 -34.438 -14.25 1 73.31 246 TYR B CA 1
ATOM 6997 C C . TYR B 1 246 ? -4.133 -35.75 -14.234 1 73.31 246 TYR B C 1
ATOM 6999 O O . TYR B 1 246 ? -3.635 -36.781 -14.633 1 73.31 246 TYR B O 1
ATOM 7007 N N . ASP B 1 247 ? -5.371 -35.594 -13.859 1 73.38 247 ASP B N 1
ATOM 7008 C CA . ASP B 1 247 ? -6.215 -36.781 -13.898 1 73.38 247 ASP B CA 1
ATOM 7009 C C . ASP B 1 247 ? -6.688 -37.062 -15.32 1 73.38 247 ASP B C 1
ATOM 7011 O O . ASP B 1 247 ? -6.984 -36.156 -16.078 1 73.38 247 ASP B O 1
ATOM 7015 N N . ALA B 1 248 ? -6.66 -38.281 -15.641 1 64.5 248 ALA B N 1
ATOM 7016 C CA . ALA B 1 248 ? -6.969 -38.719 -17 1 64.5 248 ALA B CA 1
ATOM 7017 C C . ALA B 1 248 ? -8.453 -38.562 -17.312 1 64.5 248 ALA B C 1
ATOM 7019 O O . ALA B 1 248 ? -8.82 -38.219 -18.438 1 64.5 248 ALA B O 1
ATOM 7020 N N . ALA B 1 249 ? -9.242 -39.031 -16.453 1 64.69 249 ALA B N 1
ATOM 7021 C CA . ALA B 1 249 ? -10.688 -38.938 -16.688 1 64.69 249 ALA B CA 1
ATOM 7022 C C . ALA B 1 249 ? -11.344 -38 -15.68 1 64.69 249 ALA B C 1
ATOM 7024 O O . ALA B 1 249 ? -10.938 -37.938 -14.516 1 64.69 249 ALA B O 1
ATOM 7025 N N . PRO B 1 250 ? -12.164 -37.188 -16.203 1 72.25 250 PRO B N 1
ATOM 7026 C CA . PRO B 1 250 ? -12.758 -37.031 -17.531 1 72.25 250 PRO B CA 1
ATOM 7027 C C . PRO B 1 250 ? -11.922 -36.125 -18.453 1 72.25 250 PRO B C 1
ATOM 7029 O O . PRO B 1 250 ? -10.961 -35.5 -17.984 1 72.25 250 PRO B O 1
ATOM 7032 N N . SER B 1 251 ? -12.398 -36.125 -19.766 1 78.25 251 SER B N 1
ATOM 7033 C CA . SER B 1 251 ? -11.734 -35.25 -20.719 1 78.25 251 SER B CA 1
ATOM 7034 C C . SER B 1 251 ? -11.828 -33.812 -20.297 1 78.25 251 SER B C 1
ATOM 7036 O O . SER B 1 251 ? -12.711 -33.438 -19.5 1 78.25 251 SER B O 1
ATOM 7038 N N . VAL B 1 252 ? -10.898 -33.031 -20.719 1 81.69 252 VAL B N 1
ATOM 7039 C CA . VAL B 1 252 ? -10.852 -31.609 -20.375 1 81.69 252 VAL B CA 1
ATOM 7040 C C . VAL B 1 252 ? -12.164 -30.938 -20.781 1 81.69 252 VAL B C 1
ATOM 7042 O O . VAL B 1 252 ? -12.719 -30.141 -20.031 1 81.69 252 VAL B O 1
ATOM 7045 N N . GLU B 1 253 ? -12.68 -31.297 -21.891 1 81.81 253 GLU B N 1
ATOM 7046 C CA . GLU B 1 253 ? -13.914 -30.688 -22.391 1 81.81 253 GLU B CA 1
ATOM 7047 C C . GLU B 1 253 ? -15.094 -31.016 -21.469 1 81.81 253 GLU B C 1
ATOM 7049 O O . GLU B 1 253 ? -15.898 -30.125 -21.156 1 81.81 253 GLU B O 1
ATOM 7054 N N . ASN B 1 254 ? -15.156 -32.188 -21.031 1 83.25 254 ASN B N 1
ATOM 7055 C CA . ASN B 1 254 ? -16.266 -32.594 -20.172 1 83.25 254 ASN B CA 1
ATOM 7056 C C . ASN B 1 254 ? -16.172 -31.922 -18.797 1 83.25 254 ASN B C 1
ATOM 7058 O O . ASN B 1 254 ? -17.203 -31.578 -18.203 1 83.25 254 ASN B O 1
ATOM 7062 N N . ARG B 1 255 ? -14.984 -31.828 -18.344 1 84.81 255 ARG B N 1
ATOM 7063 C CA . ARG B 1 255 ? -14.758 -31.234 -17.031 1 84.81 255 ARG B CA 1
ATOM 7064 C C . ARG B 1 255 ? -15.227 -29.781 -16.984 1 84.81 255 ARG B C 1
ATOM 7066 O O . ARG B 1 255 ? -15.836 -29.359 -16.016 1 84.81 255 ARG B O 1
ATOM 7073 N N . PHE B 1 256 ? -14.992 -29.062 -18.016 1 91.19 256 PHE B N 1
ATOM 7074 C CA . PHE B 1 256 ? -15.305 -27.625 -18.031 1 91.19 256 PHE B CA 1
ATOM 7075 C C . PHE B 1 256 ? -16.688 -27.375 -18.594 1 91.19 256 PHE B C 1
ATOM 7077 O O . PHE B 1 256 ? -17.344 -26.391 -18.234 1 91.19 256 PHE B O 1
ATOM 7084 N N . ASP B 1 257 ? -17.188 -28.297 -19.359 1 88.75 257 ASP B N 1
ATOM 7085 C CA . ASP B 1 257 ? -18.484 -28.125 -19.984 1 88.75 257 ASP B CA 1
ATOM 7086 C C . ASP B 1 257 ? -19.594 -28.078 -18.938 1 88.75 257 ASP B C 1
ATOM 7088 O O . ASP B 1 257 ? -20.578 -27.344 -19.078 1 88.75 257 ASP B O 1
ATOM 7092 N N . VAL B 1 258 ? -19.422 -28.844 -17.953 1 86.06 258 VAL B N 1
ATOM 7093 C CA . VAL B 1 258 ? -20.422 -28.875 -16.875 1 86.06 258 VAL B CA 1
ATOM 7094 C C . VAL B 1 258 ? -20.547 -27.5 -16.234 1 86.06 258 VAL B C 1
ATOM 7096 O O . VAL B 1 258 ? -21.656 -27.031 -15.977 1 86.06 258 VAL B O 1
ATOM 7099 N N . ILE B 1 259 ? -19.5 -26.844 -16.016 1 91.56 259 ILE B N 1
ATOM 7100 C CA . ILE B 1 259 ? -19.484 -25.547 -15.344 1 91.56 259 ILE B CA 1
ATOM 7101 C C . ILE B 1 259 ? -19.906 -24.453 -16.312 1 91.56 259 ILE B C 1
ATOM 7103 O O . ILE B 1 259 ? -20.688 -23.562 -15.953 1 91.56 259 ILE B O 1
ATOM 7107 N N . GLU B 1 260 ? -19.5 -24.594 -17.484 1 91.56 260 GLU B N 1
ATOM 7108 C CA . GLU B 1 260 ? -19.766 -23.562 -18.484 1 91.56 260 GLU B CA 1
ATOM 7109 C C . GLU B 1 260 ? -21.234 -23.547 -18.906 1 91.56 260 GLU B C 1
ATOM 7111 O O . GLU B 1 260 ? -21.844 -22.484 -19.016 1 91.56 260 GLU B O 1
ATOM 7116 N N . THR B 1 261 ? -21.812 -24.688 -19.094 1 88.94 261 THR B N 1
ATOM 7117 C CA . THR B 1 261 ? -23.156 -24.766 -19.641 1 88.94 261 THR B CA 1
ATOM 7118 C C . THR B 1 261 ? -24.188 -24.906 -18.516 1 88.94 261 THR B C 1
ATOM 7120 O O . THR B 1 261 ? -25.172 -24.172 -18.484 1 88.94 261 THR B O 1
ATOM 7123 N N . LYS B 1 262 ? -23.891 -25.75 -17.562 1 85.38 262 LYS B N 1
ATOM 7124 C CA . LYS B 1 262 ? -24.875 -26.016 -16.516 1 85.38 262 LYS B CA 1
ATOM 7125 C C . LYS B 1 262 ? -24.906 -24.891 -15.492 1 85.38 262 LYS B C 1
ATOM 7127 O O . LYS B 1 262 ? -25.969 -24.547 -14.977 1 85.38 262 LYS B O 1
ATOM 7132 N N . LEU B 1 263 ? -23.781 -24.375 -15.258 1 88.5 263 LEU B N 1
ATOM 7133 C CA . LEU B 1 263 ? -23.719 -23.375 -14.211 1 88.5 263 LEU B CA 1
ATOM 7134 C C . LEU B 1 263 ? -23.656 -21.969 -14.812 1 88.5 263 LEU B C 1
ATOM 7136 O O . LEU B 1 263 ? -23.594 -20.969 -14.086 1 88.5 263 LEU B O 1
ATOM 7140 N N . GLY B 1 264 ? -23.578 -21.891 -16.156 1 89.12 264 GLY B N 1
ATOM 7141 C CA . GLY B 1 264 ? -23.688 -20.609 -16.844 1 89.12 264 GLY B CA 1
ATOM 7142 C C . GLY B 1 264 ? -22.422 -19.797 -16.797 1 89.12 264 GLY B C 1
ATOM 7143 O O . GLY B 1 264 ? -22.469 -18.562 -16.844 1 89.12 264 GLY B O 1
ATOM 7144 N N . LEU B 1 265 ? -21.234 -20.391 -16.656 1 94 265 LEU B N 1
ATOM 7145 C CA . LEU B 1 265 ? -19.984 -19.656 -16.516 1 94 265 LEU B CA 1
ATOM 7146 C C . LEU B 1 265 ? -19.141 -19.797 -17.781 1 94 265 LEU B C 1
ATOM 7148 O O . LEU B 1 265 ? -17.906 -19.875 -17.703 1 94 265 LEU B O 1
ATOM 7152 N N . ARG B 1 266 ? -19.656 -19.859 -18.906 1 89.56 266 ARG B N 1
ATOM 7153 C CA . ARG B 1 266 ? -18.984 -20.062 -20.172 1 89.56 266 ARG B CA 1
ATOM 7154 C C . ARG B 1 266 ? -18.016 -18.922 -20.469 1 89.56 266 ARG B C 1
ATOM 7156 O O . ARG B 1 266 ? -16.906 -19.141 -20.938 1 89.56 266 ARG B O 1
ATOM 7163 N N . ASP B 1 267 ? -18.344 -17.703 -20.234 1 89.5 267 ASP B N 1
ATOM 7164 C CA . ASP B 1 267 ? -17.516 -16.562 -20.578 1 89.5 267 ASP B CA 1
ATOM 7165 C C . ASP B 1 267 ? -16.766 -16.031 -19.344 1 89.5 267 ASP B C 1
ATOM 7167 O O . ASP B 1 267 ? -16.375 -14.859 -19.297 1 89.5 267 ASP B O 1
ATOM 7171 N N . ASN B 1 268 ? -16.531 -16.984 -18.469 1 95.44 268 ASN B N 1
ATOM 7172 C CA . ASN B 1 268 ? -15.781 -16.562 -17.297 1 95.44 268 ASN B CA 1
ATOM 7173 C C . ASN B 1 268 ? -14.273 -16.609 -17.547 1 95.44 268 ASN B C 1
ATOM 7175 O O . ASN B 1 268 ? -13.734 -17.656 -17.922 1 95.44 268 ASN B O 1
ATOM 7179 N N . VAL B 1 269 ? -13.594 -15.57 -17.328 1 95.06 269 VAL B N 1
ATOM 7180 C CA . VAL B 1 269 ? -12.18 -15.406 -17.656 1 95.06 269 VAL B CA 1
ATOM 7181 C C . VAL B 1 269 ? -11.336 -16.328 -16.781 1 95.06 269 VAL B C 1
ATOM 7183 O O . VAL B 1 269 ? -10.414 -16.984 -17.266 1 95.06 269 VAL B O 1
ATOM 7186 N N . GLU B 1 270 ? -11.594 -16.406 -15.531 1 94.31 270 GLU B N 1
ATOM 7187 C CA . GLU B 1 270 ? -10.812 -17.234 -14.617 1 94.31 270 GLU B CA 1
ATOM 7188 C C . GLU B 1 270 ? -10.922 -18.703 -14.977 1 94.31 270 GLU B C 1
ATOM 7190 O O . GLU B 1 270 ? -9.945 -19.453 -14.883 1 94.31 270 GLU B O 1
ATOM 7195 N N . LEU B 1 271 ? -12.125 -19.078 -15.289 1 94.62 271 LEU B N 1
ATOM 7196 C CA . LEU B 1 271 ? -12.336 -20.453 -15.727 1 94.62 271 LEU B CA 1
ATOM 7197 C C . LEU B 1 271 ? -11.562 -20.734 -17.016 1 94.62 271 LEU B C 1
ATOM 7199 O O . LEU B 1 271 ? -11.016 -21.828 -17.188 1 94.62 271 LEU B O 1
ATOM 7203 N N . SER B 1 272 ? -11.539 -19.812 -17.906 1 96.06 272 SER B N 1
ATOM 7204 C CA . SER B 1 272 ? -10.805 -19.953 -19.156 1 96.06 272 SER B CA 1
ATOM 7205 C C . SER B 1 272 ? -9.305 -20.094 -18.906 1 96.06 272 SER B C 1
ATOM 7207 O O . SER B 1 272 ? -8.617 -20.812 -19.625 1 96.06 272 SER B O 1
ATOM 7209 N N . ILE B 1 273 ? -8.836 -19.359 -17.969 1 96.19 273 ILE B N 1
ATOM 7210 C CA . ILE B 1 273 ? -7.422 -19.484 -17.625 1 96.19 273 ILE B CA 1
ATOM 7211 C C . ILE B 1 273 ? -7.125 -20.891 -17.109 1 96.19 273 ILE B C 1
ATOM 7213 O O . ILE B 1 273 ? -6.133 -21.5 -17.5 1 96.19 273 ILE B O 1
ATOM 7217 N N . ALA B 1 274 ? -8 -21.375 -16.219 1 94.31 274 ALA B N 1
ATOM 7218 C CA . ALA B 1 274 ? -7.84 -22.734 -15.711 1 94.31 274 ALA B CA 1
ATOM 7219 C C . ALA B 1 274 ? -7.891 -23.75 -16.844 1 94.31 274 ALA B C 1
ATOM 7221 O O . ALA B 1 274 ? -7.156 -24.734 -16.828 1 94.31 274 ALA B O 1
ATOM 7222 N N . LYS B 1 275 ? -8.742 -23.516 -17.75 1 94.19 275 LYS B N 1
ATOM 7223 C CA . LYS B 1 275 ? -8.859 -24.375 -18.938 1 94.19 275 LYS B CA 1
ATOM 7224 C C . LYS B 1 275 ? -7.578 -24.344 -19.766 1 94.19 275 LYS B C 1
ATOM 7226 O O . LYS B 1 275 ? -7.094 -25.391 -20.203 1 94.19 275 LYS B O 1
ATOM 7231 N N . ALA B 1 276 ? -7.055 -23.188 -20.016 1 95.94 276 ALA B N 1
ATOM 7232 C CA . ALA B 1 276 ? -5.801 -23.047 -20.75 1 95.94 276 ALA B CA 1
ATOM 7233 C C . ALA B 1 276 ? -4.664 -23.781 -20.047 1 95.94 276 ALA B C 1
ATOM 7235 O O . ALA B 1 276 ? -3.842 -24.438 -20.703 1 95.94 276 ALA B O 1
ATOM 7236 N N . GLU B 1 277 ? -4.625 -23.672 -18.781 1 93.44 277 GLU B N 1
ATOM 7237 C CA . GLU B 1 277 ? -3.596 -24.359 -18 1 93.44 277 GLU B CA 1
ATOM 7238 C C . GLU B 1 277 ? -3.713 -25.875 -18.141 1 93.44 277 GLU B C 1
ATOM 7240 O O . GLU B 1 277 ? -2.703 -26.562 -18.234 1 93.44 277 GLU B O 1
ATOM 7245 N N . THR B 1 278 ? -4.91 -26.328 -18.078 1 91.25 278 THR B N 1
ATOM 7246 C CA . THR B 1 278 ? -5.133 -27.766 -18.203 1 91.25 278 THR B CA 1
ATOM 7247 C C . THR B 1 278 ? -4.676 -28.266 -19.578 1 91.25 278 THR B C 1
ATOM 7249 O O . THR B 1 278 ? -4.039 -29.312 -19.672 1 91.25 278 THR B O 1
ATOM 7252 N N . TYR B 1 279 ? -4.965 -27.5 -20.594 1 91.38 279 TYR B N 1
ATOM 7253 C CA . TYR B 1 279 ? -4.523 -27.875 -21.938 1 91.38 279 TYR B CA 1
ATOM 7254 C C . TYR B 1 279 ? -3.002 -27.828 -22.031 1 91.38 279 TYR B C 1
ATOM 7256 O O . TYR B 1 279 ? -2.395 -28.688 -22.688 1 91.38 279 TYR B O 1
ATOM 7264 N N . TYR B 1 280 ? -2.398 -26.906 -21.453 1 91.44 280 TYR B N 1
ATOM 7265 C CA . TYR B 1 280 ? -0.952 -26.734 -21.531 1 91.44 280 TYR B CA 1
ATOM 7266 C C . TYR B 1 280 ? -0.227 -27.812 -20.75 1 91.44 280 TYR B C 1
ATOM 7268 O O . TYR B 1 280 ? 0.647 -28.5 -21.281 1 91.44 280 TYR B O 1
ATOM 7276 N N . TYR B 1 281 ? -0.568 -27.969 -19.5 1 83.88 281 TYR B N 1
ATOM 7277 C CA . TYR B 1 281 ? 0.213 -28.812 -18.594 1 83.88 281 TYR B CA 1
ATOM 7278 C C . TYR B 1 281 ? -0.175 -30.281 -18.734 1 83.88 281 TYR B C 1
ATOM 7280 O O . TYR B 1 281 ? 0.683 -31.156 -18.672 1 83.88 281 TYR B O 1
ATOM 7288 N N . TYR B 1 282 ? -1.394 -30.531 -18.844 1 80 282 TYR B N 1
ATOM 7289 C CA . TYR B 1 282 ? -1.841 -31.906 -18.828 1 80 282 TYR B CA 1
ATOM 7290 C C . TYR B 1 282 ? -1.802 -32.5 -20.234 1 80 282 TYR B C 1
ATOM 7292 O O . TYR B 1 282 ? -1.296 -33.625 -20.438 1 80 282 TYR B O 1
ATOM 7300 N N . GLN B 1 283 ? -2.312 -31.766 -21.172 1 80.56 283 GLN B N 1
ATOM 7301 C CA . GLN B 1 283 ? -2.441 -32.344 -22.516 1 80.56 283 GLN B CA 1
ATOM 7302 C C . GLN B 1 283 ? -1.302 -31.891 -23.422 1 80.56 283 GLN B C 1
ATOM 7304 O O . GLN B 1 283 ? -1.096 -32.438 -24.5 1 80.56 283 GLN B O 1
ATOM 7309 N N . HIS B 1 284 ? -0.616 -30.922 -23 1 85.62 284 HIS B N 1
ATOM 7310 C CA . HIS B 1 284 ? 0.465 -30.344 -23.781 1 85.62 284 HIS B CA 1
ATOM 7311 C C . HIS B 1 284 ? -0.042 -29.859 -25.141 1 85.62 284 HIS B C 1
ATOM 7313 O O . HIS B 1 284 ? 0.641 -30 -26.156 1 85.62 284 HIS B O 1
ATOM 7319 N N . ASP B 1 285 ? -1.301 -29.547 -25.156 1 90.44 285 ASP B N 1
ATOM 7320 C CA . ASP B 1 285 ? -1.859 -28.875 -26.328 1 90.44 285 ASP B CA 1
ATOM 7321 C C . ASP B 1 285 ? -1.559 -27.375 -26.312 1 90.44 285 ASP B C 1
ATOM 7323 O O . ASP B 1 285 ? -2.428 -26.578 -25.969 1 90.44 285 ASP B O 1
ATOM 7327 N N . ILE B 1 286 ? -0.457 -27.016 -26.766 1 94.75 286 ILE B N 1
ATOM 7328 C CA . ILE B 1 286 ? 0.076 -25.656 -26.656 1 94.75 286 ILE B CA 1
ATOM 7329 C C . ILE B 1 286 ? -0.762 -24.703 -27.5 1 94.75 286 ILE B C 1
ATOM 7331 O O . ILE B 1 286 ? -1.059 -23.578 -27.078 1 94.75 286 ILE B O 1
ATOM 7335 N N . GLN B 1 287 ? -1.127 -25.141 -28.656 1 94.62 287 GLN B N 1
ATOM 7336 C CA . GLN B 1 287 ? -1.88 -24.281 -29.562 1 94.62 287 GLN B CA 1
ATOM 7337 C C . GLN B 1 287 ? -3.242 -23.922 -28.984 1 94.62 287 GLN B C 1
ATOM 7339 O O . GLN B 1 287 ? -3.646 -22.75 -29.016 1 94.62 287 GLN B O 1
ATOM 7344 N N . LYS B 1 288 ? -3.93 -24.953 -28.531 1 94.44 288 LYS B N 1
ATOM 7345 C CA . LYS B 1 288 ? -5.238 -24.703 -27.938 1 94.44 288 LYS B CA 1
ATOM 7346 C C . LYS B 1 288 ? -5.121 -23.812 -26.719 1 94.44 288 LYS B C 1
ATOM 7348 O O . LYS B 1 288 ? -5.941 -22.906 -26.516 1 94.44 288 LYS B O 1
ATOM 7353 N N . ALA B 1 289 ? -4.199 -24.078 -25.875 1 96.88 289 ALA B N 1
ATOM 7354 C CA . ALA B 1 289 ? -3.957 -23.234 -24.719 1 96.88 289 ALA B CA 1
ATOM 7355 C C . ALA B 1 289 ? -3.697 -21.781 -25.125 1 96.88 289 ALA B C 1
ATOM 7357 O O . ALA B 1 289 ? -4.215 -20.844 -24.5 1 96.88 289 ALA B O 1
ATOM 7358 N N . HIS B 1 290 ? -2.902 -21.594 -26.172 1 98.12 290 HIS B N 1
ATOM 7359 C CA . HIS B 1 290 ? -2.57 -20.266 -26.656 1 98.12 290 HIS B CA 1
ATOM 7360 C C . HIS B 1 290 ? -3.816 -19.531 -27.141 1 98.12 290 HIS B C 1
ATOM 7362 O O . HIS B 1 290 ? -3.99 -18.344 -26.859 1 98.12 290 HIS B O 1
ATOM 7368 N N . GLU B 1 291 ? -4.605 -20.25 -27.875 1 98 291 GLU B N 1
ATOM 7369 C CA . GLU B 1 291 ? -5.832 -19.656 -28.391 1 98 291 GLU B CA 1
ATOM 7370 C C . GLU B 1 291 ? -6.73 -19.156 -27.266 1 98 291 GLU B C 1
ATOM 7372 O O . GLU B 1 291 ? -7.297 -18.078 -27.344 1 98 291 GLU B O 1
ATOM 7377 N N . ILE B 1 292 ? -6.895 -19.969 -26.25 1 97.56 292 ILE B N 1
ATOM 7378 C CA . ILE B 1 292 ? -7.703 -19.594 -25.109 1 97.56 292 ILE B CA 1
ATOM 7379 C C . ILE B 1 292 ? -7.09 -18.375 -24.422 1 97.56 292 ILE B C 1
ATOM 7381 O O . ILE B 1 292 ? -7.805 -17.453 -24.031 1 97.56 292 ILE B O 1
ATOM 7385 N N . CYS B 1 293 ? -5.781 -18.344 -24.266 1 98.19 293 CYS B N 1
ATOM 7386 C CA . CYS B 1 293 ? -5.094 -17.219 -23.641 1 98.19 293 CYS B CA 1
ATOM 7387 C C . CYS B 1 293 ? -5.297 -15.945 -24.453 1 98.19 293 CYS B C 1
ATOM 7389 O O . CYS B 1 293 ? -5.43 -14.859 -23.891 1 98.19 293 CYS B O 1
ATOM 7391 N N . GLU B 1 294 ? -5.262 -16.109 -25.766 1 97.94 294 GLU B N 1
ATOM 7392 C CA . GLU B 1 294 ? -5.5 -14.938 -26.609 1 97.94 294 GLU B CA 1
ATOM 7393 C C . GLU B 1 294 ? -6.895 -14.359 -26.375 1 97.94 294 GLU B C 1
ATOM 7395 O O . GLU B 1 294 ? -7.066 -13.141 -26.359 1 97.94 294 GLU B O 1
ATOM 7400 N N . TRP B 1 295 ? -7.801 -15.227 -26.281 1 97.44 295 TRP B N 1
ATOM 7401 C CA . TRP B 1 295 ? -9.148 -14.773 -25.969 1 97.44 295 TRP B CA 1
ATOM 7402 C C . TRP B 1 295 ? -9.18 -14.047 -24.625 1 97.44 295 TRP B C 1
ATOM 7404 O O . TRP B 1 295 ? -9.852 -13.023 -24.484 1 97.44 295 TRP B O 1
ATOM 7414 N N . VAL B 1 296 ? -8.547 -14.609 -23.609 1 97.19 296 VAL B N 1
ATOM 7415 C CA . VAL B 1 296 ? -8.477 -13.992 -22.297 1 97.19 296 VAL B CA 1
ATOM 7416 C C . VAL B 1 296 ? -7.863 -12.602 -22.406 1 97.19 296 VAL B C 1
ATOM 7418 O O . VAL B 1 296 ? -8.344 -11.656 -21.766 1 97.19 296 VAL B O 1
ATOM 7421 N N . ARG B 1 297 ? -6.84 -12.422 -23.203 1 96.19 297 ARG B N 1
ATOM 7422 C CA . ARG B 1 297 ? -6.145 -11.148 -23.359 1 96.19 297 ARG B CA 1
ATOM 7423 C C . ARG B 1 297 ? -7.055 -10.109 -24.016 1 96.19 297 ARG B C 1
ATOM 7425 O O . ARG B 1 297 ? -6.965 -8.922 -23.719 1 96.19 297 ARG B O 1
ATOM 7432 N N . GLU B 1 298 ? -7.816 -10.555 -24.875 1 95.44 298 GLU B N 1
ATOM 7433 C CA . GLU B 1 298 ? -8.742 -9.648 -25.547 1 95.44 298 GLU B CA 1
ATOM 7434 C C . GLU B 1 298 ? -9.867 -9.211 -24.609 1 95.44 298 GLU B C 1
ATOM 7436 O O . GLU B 1 298 ? -10.273 -8.047 -24.625 1 95.44 298 GLU B O 1
ATOM 7441 N N . SER B 1 299 ? -10.344 -10.164 -23.797 1 94.75 299 SER B N 1
ATOM 7442 C CA . SER B 1 299 ? -11.477 -9.914 -22.922 1 94.75 299 SER B CA 1
ATOM 7443 C C . SER B 1 299 ? -11.039 -9.156 -21.672 1 94.75 299 SER B C 1
ATOM 7445 O O . SER B 1 299 ? -11.758 -8.273 -21.188 1 94.75 299 SER B O 1
ATOM 7447 N N . ASP B 1 300 ? -9.922 -9.5 -21.125 1 95.19 300 ASP B N 1
ATOM 7448 C CA . ASP B 1 300 ? -9.359 -8.922 -19.906 1 95.19 300 ASP B CA 1
ATOM 7449 C C . ASP B 1 300 ? -7.848 -8.75 -20.016 1 95.19 300 ASP B C 1
ATOM 7451 O O . ASP B 1 300 ? -7.082 -9.492 -19.406 1 95.19 300 ASP B O 1
ATOM 7455 N N . PRO B 1 301 ? -7.438 -7.738 -20.672 1 95.06 301 PRO B N 1
ATOM 7456 C CA . PRO B 1 301 ? -6.031 -7.594 -21.047 1 95.06 301 PRO B CA 1
ATOM 7457 C C . PRO B 1 301 ? -5.117 -7.375 -19.844 1 95.06 301 PRO B C 1
ATOM 7459 O O . PRO B 1 301 ? -3.916 -7.641 -19.922 1 95.06 301 PRO B O 1
ATOM 7462 N N . PHE B 1 302 ? -5.613 -6.969 -18.719 1 95.31 302 PHE B N 1
ATOM 7463 C CA . PHE B 1 302 ? -4.75 -6.613 -17.594 1 95.31 302 PHE B CA 1
ATOM 7464 C C . PHE B 1 302 ? -4.836 -7.664 -16.484 1 95.31 302 PHE B C 1
ATOM 7466 O O . PHE B 1 302 ? -4.406 -7.426 -15.359 1 95.31 302 PHE B O 1
ATOM 7473 N N . ASN B 1 303 ? -5.391 -8.789 -16.781 1 95 303 ASN B N 1
ATOM 7474 C CA . ASN B 1 303 ? -5.406 -9.883 -15.82 1 95 303 ASN B CA 1
ATOM 7475 C C . ASN B 1 303 ? -4.035 -10.547 -15.703 1 95 303 ASN B C 1
ATOM 7477 O O . ASN B 1 303 ? -3.586 -11.227 -16.625 1 95 303 ASN B O 1
ATOM 7481 N N . PHE B 1 304 ? -3.367 -10.422 -14.648 1 94.81 304 PHE B N 1
ATOM 7482 C CA . PHE B 1 304 ? -1.991 -10.883 -14.539 1 94.81 304 PHE B CA 1
ATOM 7483 C C . PHE B 1 304 ? -1.949 -12.383 -14.25 1 94.81 304 PHE B C 1
ATOM 7485 O O . PHE B 1 304 ? -0.9 -13.016 -14.391 1 94.81 304 PHE B O 1
ATOM 7492 N N . LYS B 1 305 ? -3.078 -13.023 -13.922 1 94.56 305 LYS B N 1
ATOM 7493 C CA . LYS B 1 305 ? -3.117 -14.453 -13.617 1 94.56 305 LYS B CA 1
ATOM 7494 C C . LYS B 1 305 ? -2.818 -15.289 -14.859 1 94.56 305 LYS B C 1
ATOM 7496 O O . LYS B 1 305 ? -2.414 -16.453 -14.75 1 94.56 305 LYS B O 1
ATOM 7501 N N . VAL B 1 306 ? -3.014 -14.734 -16.047 1 97.06 306 VAL B N 1
ATOM 7502 C CA . VAL B 1 306 ? -2.848 -15.469 -17.297 1 97.06 306 VAL B CA 1
ATOM 7503 C C . VAL B 1 306 ? -1.376 -15.469 -17.703 1 97.06 306 VAL B C 1
ATOM 7505 O O . VAL B 1 306 ? -0.951 -16.297 -18.516 1 97.06 306 VAL B O 1
ATOM 7508 N N . ILE B 1 307 ? -0.509 -14.703 -17.094 1 97.44 307 ILE B N 1
ATOM 7509 C CA . ILE B 1 307 ? 0.852 -14.422 -17.531 1 97.44 307 ILE B CA 1
ATOM 7510 C C . ILE B 1 307 ? 1.646 -15.727 -17.609 1 97.44 307 ILE B C 1
ATOM 7512 O O . ILE B 1 307 ? 2.242 -16.031 -18.641 1 97.44 307 ILE B O 1
ATOM 7516 N N . PRO B 1 308 ? 1.599 -16.531 -16.578 1 96.62 308 PRO B N 1
ATOM 7517 C CA . PRO B 1 308 ? 2.463 -17.719 -16.625 1 96.62 308 PRO B CA 1
ATOM 7518 C C . PRO B 1 308 ? 2.137 -18.641 -17.797 1 96.62 308 PRO B C 1
ATOM 7520 O O . PRO B 1 308 ? 3.033 -19.031 -18.547 1 96.62 308 PRO B O 1
ATOM 7523 N N . VAL B 1 309 ? 0.867 -18.938 -18 1 97.31 309 VAL B N 1
ATOM 7524 C CA . VAL B 1 309 ? 0.485 -19.891 -19.031 1 97.31 309 VAL B CA 1
ATOM 7525 C C . VAL B 1 309 ? 0.623 -19.234 -20.406 1 97.31 309 VAL B C 1
ATOM 7527 O O . VAL B 1 309 ? 1.095 -19.859 -21.359 1 97.31 309 VAL B O 1
ATOM 7530 N N . TYR B 1 310 ? 0.272 -18.016 -20.547 1 98.38 310 TYR B N 1
ATOM 7531 C CA . TYR B 1 310 ? 0.362 -17.328 -21.828 1 98.38 310 TYR B CA 1
ATOM 7532 C C . TYR B 1 310 ? 1.812 -17.203 -22.281 1 98.38 310 TYR B C 1
ATOM 7534 O O . TYR B 1 310 ? 2.141 -17.516 -23.438 1 98.38 310 TYR B O 1
ATOM 7542 N N . VAL B 1 311 ? 2.65 -16.797 -21.375 1 98.38 311 VAL B N 1
ATOM 7543 C CA . VAL B 1 311 ? 4.062 -16.609 -21.688 1 98.38 311 VAL B CA 1
ATOM 7544 C C . VAL B 1 311 ? 4.684 -17.953 -22.062 1 98.38 311 VAL B C 1
ATOM 7546 O O . VAL B 1 311 ? 5.48 -18.047 -23 1 98.38 311 VAL B O 1
ATOM 7549 N N . ALA B 1 312 ? 4.305 -18.969 -21.344 1 97.12 312 ALA B N 1
ATOM 7550 C CA . ALA B 1 312 ? 4.805 -20.312 -21.656 1 97.12 312 ALA B CA 1
ATOM 7551 C C . ALA B 1 312 ? 4.406 -20.734 -23.062 1 97.12 312 ALA B C 1
ATOM 7553 O O . ALA B 1 312 ? 5.207 -21.328 -23.781 1 97.12 312 ALA B O 1
ATOM 7554 N N . THR B 1 313 ? 3.174 -20.438 -23.422 1 97.81 313 THR B N 1
ATOM 7555 C CA . THR B 1 313 ? 2.729 -20.797 -24.766 1 97.81 313 THR B CA 1
ATOM 7556 C C . THR B 1 313 ? 3.508 -20.016 -25.812 1 97.81 313 THR B C 1
ATOM 7558 O O . THR B 1 313 ? 3.85 -20.562 -26.859 1 97.81 313 THR B O 1
ATOM 7561 N N . LEU B 1 314 ? 3.797 -18.75 -25.562 1 98.12 314 LEU B N 1
ATOM 7562 C CA . LEU B 1 314 ? 4.543 -17.922 -26.5 1 98.12 314 LEU B CA 1
ATOM 7563 C C . LEU B 1 314 ? 5.961 -18.453 -26.688 1 98.12 314 LEU B C 1
ATOM 7565 O O . LEU B 1 314 ? 6.484 -18.453 -27.797 1 98.12 314 LEU B O 1
ATOM 7569 N N . VAL B 1 315 ? 6.566 -18.891 -25.625 1 97.31 315 VAL B N 1
ATOM 7570 C CA . VAL B 1 315 ? 7.922 -19.422 -25.688 1 97.31 315 VAL B CA 1
ATOM 7571 C C . VAL B 1 315 ? 7.93 -20.719 -26.484 1 97.31 315 VAL B C 1
ATOM 7573 O O . VAL B 1 315 ? 8.766 -20.906 -27.375 1 97.31 315 VAL B O 1
ATOM 7576 N N . GLU B 1 316 ? 6.988 -21.609 -26.203 1 94.56 316 GLU B N 1
ATOM 7577 C CA . GLU B 1 316 ? 6.93 -22.906 -26.844 1 94.56 316 GLU B CA 1
ATOM 7578 C C . GLU B 1 316 ? 6.609 -22.766 -28.328 1 94.56 316 GLU B C 1
ATOM 7580 O O . GLU B 1 316 ? 7.078 -23.562 -29.156 1 94.56 316 GLU B O 1
ATOM 7585 N N . LEU B 1 317 ? 5.828 -21.766 -28.641 1 96.06 317 LEU B N 1
ATOM 7586 C CA . LEU B 1 317 ? 5.434 -21.562 -30.031 1 96.06 317 LEU B CA 1
ATOM 7587 C C . LEU B 1 317 ? 6.453 -20.688 -30.766 1 96.06 317 LEU B C 1
ATOM 7589 O O . LEU B 1 317 ? 6.344 -20.469 -31.984 1 96.06 317 LEU B O 1
ATOM 7593 N N . GLY B 1 318 ? 7.434 -20.172 -30.047 1 96.62 318 GLY B N 1
ATOM 7594 C CA . GLY B 1 318 ? 8.5 -19.391 -30.641 1 96.62 318 GLY B CA 1
ATOM 7595 C C . GLY B 1 318 ? 8.047 -18.016 -31.094 1 96.62 318 GLY B C 1
ATOM 7596 O O . GLY B 1 318 ? 8.578 -17.469 -32.062 1 96.62 318 GLY B O 1
ATOM 7597 N N . LYS B 1 319 ? 7.074 -17.5 -30.438 1 97.69 319 LYS B N 1
ATOM 7598 C CA . LYS B 1 319 ? 6.535 -16.203 -30.812 1 97.69 319 LYS B CA 1
ATOM 7599 C C . LYS B 1 319 ? 7.312 -15.07 -30.156 1 97.69 319 LYS B C 1
ATOM 7601 O O . LYS B 1 319 ? 6.84 -14.469 -29.188 1 97.69 319 LYS B O 1
ATOM 7606 N N . LYS B 1 320 ? 8.414 -14.633 -30.719 1 97.56 320 LYS B N 1
ATOM 7607 C CA . LYS B 1 320 ? 9.359 -13.688 -30.141 1 97.56 320 LYS B CA 1
ATOM 7608 C C . LYS B 1 320 ? 8.789 -12.281 -30.109 1 97.56 320 LYS B C 1
ATOM 7610 O O . LYS B 1 320 ? 8.891 -11.586 -29.094 1 97.56 320 LYS B O 1
ATOM 7615 N N . ARG B 1 321 ? 8.195 -11.859 -31.219 1 97.75 321 ARG B N 1
ATOM 7616 C CA . ARG B 1 321 ? 7.688 -10.492 -31.328 1 97.75 321 ARG B CA 1
ATOM 7617 C C . ARG B 1 321 ? 6.539 -10.258 -30.344 1 97.75 321 ARG B C 1
ATOM 7619 O O . ARG B 1 321 ? 6.488 -9.227 -29.688 1 97.75 321 ARG B O 1
ATOM 7626 N N . GLU B 1 322 ? 5.652 -11.203 -30.344 1 97.75 322 GLU B N 1
ATOM 7627 C CA . GLU B 1 322 ? 4.504 -11.094 -29.438 1 97.75 322 GLU B CA 1
ATOM 7628 C C . GLU B 1 322 ? 4.941 -11.086 -27.984 1 97.75 322 GLU B C 1
ATOM 7630 O O . GLU B 1 322 ? 4.43 -10.297 -27.172 1 97.75 322 GLU B O 1
ATOM 7635 N N . LEU B 1 323 ? 5.844 -11.922 -27.641 1 98.38 323 LEU B N 1
ATOM 7636 C CA . LEU B 1 323 ? 6.34 -12.008 -26.281 1 98.38 323 LEU B CA 1
ATOM 7637 C C . LEU B 1 323 ? 7.055 -10.719 -25.875 1 98.38 323 LEU B C 1
ATOM 7639 O O . LEU B 1 323 ? 6.938 -10.266 -24.734 1 98.38 323 LEU B O 1
ATOM 7643 N N . TYR B 1 324 ? 7.809 -10.164 -26.828 1 98.06 324 TYR B N 1
ATOM 7644 C CA . TYR B 1 324 ? 8.492 -8.898 -26.578 1 98.06 324 TYR B CA 1
ATOM 7645 C C . TYR B 1 324 ? 7.5 -7.805 -26.203 1 98.06 324 TYR B C 1
ATOM 7647 O O . TYR B 1 324 ? 7.672 -7.121 -25.203 1 98.06 324 TYR B O 1
ATOM 7655 N N . HIS B 1 325 ? 6.52 -7.699 -27.016 1 97.69 325 HIS B N 1
ATOM 7656 C CA . HIS B 1 325 ? 5.527 -6.652 -26.797 1 97.69 325 HIS B CA 1
ATOM 7657 C C . HIS B 1 325 ? 4.762 -6.891 -25.5 1 97.69 325 HIS B C 1
ATOM 7659 O O . HIS B 1 325 ? 4.5 -5.949 -24.734 1 97.69 325 HIS B O 1
ATOM 7665 N N . TYR B 1 326 ? 4.406 -8.078 -25.25 1 97.81 326 TYR B N 1
ATOM 7666 C CA . TYR B 1 326 ? 3.646 -8.422 -24.047 1 97.81 326 TYR B CA 1
ATOM 7667 C C . TYR B 1 326 ? 4.465 -8.156 -22.797 1 97.81 326 TYR B C 1
ATOM 7669 O O . TYR B 1 326 ? 3.949 -7.621 -21.812 1 97.81 326 TYR B O 1
ATOM 7677 N N . ALA B 1 327 ? 5.715 -8.555 -22.781 1 98.06 327 ALA B N 1
ATOM 7678 C CA . ALA B 1 327 ? 6.598 -8.336 -21.641 1 98.06 327 ALA B CA 1
ATOM 7679 C C . ALA B 1 327 ? 6.738 -6.844 -21.328 1 98.06 327 ALA B C 1
ATOM 7681 O O . ALA B 1 327 ? 6.699 -6.438 -20.156 1 98.06 327 ALA B O 1
ATOM 7682 N N . HIS B 1 328 ? 6.871 -6.09 -22.344 1 97.31 328 HIS B N 1
ATOM 7683 C CA . HIS B 1 328 ? 6.988 -4.648 -22.156 1 97.31 328 HIS B CA 1
ATOM 7684 C C . HIS B 1 328 ? 5.715 -4.062 -21.562 1 97.31 328 HIS B C 1
ATOM 7686 O O . HIS B 1 328 ? 5.781 -3.201 -20.672 1 97.31 328 HIS B O 1
ATOM 7692 N N . GLN B 1 329 ? 4.648 -4.488 -22.062 1 96.25 329 GLN B N 1
ATOM 7693 C CA . GLN B 1 329 ? 3.369 -4.016 -21.547 1 96.25 329 GLN B CA 1
ATOM 7694 C C . GLN B 1 329 ? 3.205 -4.367 -20.078 1 96.25 329 GLN B C 1
ATOM 7696 O O . GLN B 1 329 ? 2.748 -3.539 -19.281 1 96.25 329 GLN B O 1
ATOM 7701 N N . MET B 1 330 ? 3.561 -5.551 -19.703 1 96.19 330 MET B N 1
ATOM 7702 C CA . MET B 1 330 ? 3.355 -6.012 -18.344 1 96.19 330 MET B CA 1
ATOM 7703 C C . MET B 1 330 ? 4.289 -5.285 -17.375 1 96.19 330 MET B C 1
ATOM 7705 O O . MET B 1 330 ? 3.928 -5.035 -16.219 1 96.19 330 MET B O 1
ATOM 7709 N N . VAL B 1 331 ? 5.5 -4.953 -17.797 1 96.56 331 VAL B N 1
ATOM 7710 C CA . VAL B 1 331 ? 6.426 -4.199 -16.953 1 96.56 331 VAL B CA 1
ATOM 7711 C C . VAL B 1 331 ? 5.883 -2.791 -16.719 1 96.56 331 VAL B C 1
ATOM 7713 O O . VAL B 1 331 ? 6.023 -2.238 -15.625 1 96.56 331 VAL B O 1
ATOM 7716 N N . ASP B 1 332 ? 5.227 -2.246 -17.703 1 95 332 ASP B N 1
ATOM 7717 C CA . ASP B 1 332 ? 4.656 -0.908 -17.594 1 95 332 ASP B CA 1
ATOM 7718 C C . ASP B 1 332 ? 3.455 -0.899 -16.641 1 95 332 ASP B C 1
ATOM 7720 O O . ASP B 1 332 ? 3.299 0.022 -15.844 1 95 332 ASP B O 1
ATOM 7724 N N . VAL B 1 333 ? 2.637 -1.908 -16.734 1 94.44 333 VAL B N 1
ATOM 7725 C CA . VAL B 1 333 ? 1.379 -1.964 -16 1 94.44 333 VAL B CA 1
ATOM 7726 C C . VAL B 1 333 ? 1.63 -2.488 -14.586 1 94.44 333 VAL B C 1
ATOM 7728 O O . VAL B 1 333 ? 1.048 -1.989 -13.617 1 94.44 333 VAL B O 1
ATOM 7731 N N . TYR B 1 334 ? 2.438 -3.547 -14.492 1 95 334 TYR B N 1
ATOM 7732 C CA . TYR B 1 334 ? 2.668 -4.191 -13.203 1 95 334 TYR B CA 1
ATOM 7733 C C . TYR B 1 334 ? 4.156 -4.285 -12.898 1 95 334 TYR B C 1
ATOM 7735 O O . TYR B 1 334 ? 4.707 -5.387 -12.789 1 95 334 TYR B O 1
ATOM 7743 N N . PRO B 1 335 ? 4.816 -3.186 -12.617 1 94.44 335 PRO B N 1
ATOM 7744 C CA . PRO B 1 335 ? 6.262 -3.211 -12.391 1 94.44 335 PRO B CA 1
ATOM 7745 C C . PRO B 1 335 ? 6.641 -3.898 -11.078 1 94.44 335 PRO B C 1
ATOM 7747 O O . PRO B 1 335 ? 7.781 -4.34 -10.914 1 94.44 335 PRO B O 1
ATOM 7750 N N . LYS B 1 336 ? 5.711 -4.145 -10.203 1 94.25 336 LYS B N 1
ATOM 7751 C CA . LYS B 1 336 ? 6.023 -4.703 -8.891 1 94.25 336 LYS B CA 1
ATOM 7752 C C . LYS B 1 336 ? 5.594 -6.164 -8.797 1 94.25 336 LYS B C 1
ATOM 7754 O O . LYS B 1 336 ? 5.695 -6.777 -7.734 1 94.25 336 LYS B O 1
ATOM 7759 N N . LYS B 1 337 ? 5.148 -6.734 -9.828 1 95.62 337 LYS B N 1
ATOM 7760 C CA . LYS B 1 337 ? 4.73 -8.133 -9.844 1 95.62 337 LYS B CA 1
ATOM 7761 C C . LYS B 1 337 ? 5.781 -9.016 -10.508 1 95.62 337 LYS B C 1
ATOM 7763 O O . LYS B 1 337 ? 6.395 -8.617 -11.5 1 95.62 337 LYS B O 1
ATOM 7768 N N . ALA B 1 338 ? 6.008 -10.133 -9.945 1 97.19 338 ALA B N 1
ATOM 7769 C CA . ALA B 1 338 ? 7.008 -11.07 -10.445 1 97.19 338 ALA B CA 1
ATOM 7770 C C . ALA B 1 338 ? 6.676 -11.523 -11.867 1 97.19 338 ALA B C 1
ATOM 7772 O O . ALA B 1 338 ? 7.574 -11.758 -12.68 1 97.19 338 ALA B O 1
ATOM 7773 N N . GLY B 1 339 ? 5.398 -11.594 -12.195 1 97.38 339 GLY B N 1
ATOM 7774 C CA . GLY B 1 339 ? 4.969 -12.047 -13.508 1 97.38 339 GLY B CA 1
ATOM 7775 C C . GLY B 1 339 ? 5.504 -11.195 -14.641 1 97.38 339 GLY B C 1
ATOM 7776 O O . GLY B 1 339 ? 5.828 -11.711 -15.719 1 97.38 339 GLY B O 1
ATOM 7777 N N . ALA B 1 340 ? 5.609 -9.93 -14.438 1 97.69 340 ALA B N 1
ATOM 7778 C CA . ALA B 1 340 ? 6.105 -9.016 -15.461 1 97.69 340 ALA B CA 1
ATOM 7779 C C . ALA B 1 340 ? 7.57 -9.297 -15.781 1 97.69 340 ALA B C 1
ATOM 7781 O O . ALA B 1 340 ? 7.945 -9.414 -16.953 1 97.69 340 ALA B O 1
ATOM 7782 N N . TRP B 1 341 ? 8.328 -9.523 -14.789 1 98.31 341 TRP B N 1
ATOM 7783 C CA . TRP B 1 341 ? 9.758 -9.734 -14.984 1 98.31 341 TRP B CA 1
ATOM 7784 C C . TRP B 1 341 ? 10.039 -11.164 -15.438 1 98.31 341 TRP B C 1
ATOM 7786 O O . TRP B 1 341 ? 11.008 -11.414 -16.156 1 98.31 341 TRP B O 1
ATOM 7796 N N . TYR B 1 342 ? 9.219 -12.039 -15.031 1 98.31 342 TYR B N 1
ATOM 7797 C CA . TYR B 1 342 ? 9.227 -13.391 -15.586 1 98.31 342 TYR B CA 1
ATOM 7798 C C . TYR B 1 342 ? 9.062 -13.359 -17.094 1 98.31 342 TYR B C 1
ATOM 7800 O O . TYR B 1 342 ? 9.758 -14.078 -17.812 1 98.31 342 TYR B O 1
ATOM 7808 N N . SER B 1 343 ? 8.18 -12.508 -17.594 1 98.69 343 SER B N 1
ATOM 7809 C CA . SER B 1 343 ? 7.941 -12.391 -19.031 1 98.69 343 SER B CA 1
ATOM 7810 C C . SER B 1 343 ? 9.18 -11.883 -19.75 1 98.69 343 SER B C 1
ATOM 7812 O O . SER B 1 343 ? 9.5 -12.352 -20.844 1 98.69 343 SER B O 1
ATOM 7814 N N . VAL B 1 344 ? 9.914 -10.977 -19.141 1 98.56 344 VAL B N 1
ATOM 7815 C CA . VAL B 1 344 ? 11.141 -10.453 -19.734 1 98.56 344 VAL B CA 1
ATOM 7816 C C . VAL B 1 344 ? 12.203 -11.547 -19.766 1 98.56 344 VAL B C 1
ATOM 7818 O O . VAL B 1 344 ? 12.898 -11.719 -20.766 1 98.56 344 VAL B O 1
ATOM 7821 N N . GLY B 1 345 ? 12.289 -12.227 -18.641 1 98.56 345 GLY B N 1
ATOM 7822 C CA . GLY B 1 345 ? 13.219 -13.336 -18.609 1 98.56 345 GLY B CA 1
ATOM 7823 C C . GLY B 1 345 ? 12.922 -14.391 -19.656 1 98.56 345 GLY B C 1
ATOM 7824 O O . GLY B 1 345 ? 13.844 -14.906 -20.312 1 98.56 345 GLY B O 1
ATOM 7825 N N . ALA B 1 346 ? 11.703 -14.711 -19.859 1 98.69 346 ALA B N 1
ATOM 7826 C CA . ALA B 1 346 ? 11.289 -15.695 -20.844 1 98.69 346 ALA B CA 1
ATOM 7827 C C . ALA B 1 346 ? 11.633 -15.227 -22.266 1 98.69 346 ALA B C 1
ATOM 7829 O O . ALA B 1 346 ? 11.992 -16.047 -23.109 1 98.69 346 ALA B O 1
ATOM 7830 N N . TYR B 1 347 ? 11.453 -13.938 -22.5 1 98.5 347 TYR B N 1
ATOM 7831 C CA . TYR B 1 347 ? 11.828 -13.391 -23.797 1 98.5 347 TYR B CA 1
ATOM 7832 C C . TYR B 1 347 ? 13.305 -13.609 -24.094 1 98.5 347 TYR B C 1
ATOM 7834 O O . TYR B 1 347 ? 13.68 -14.078 -25.172 1 98.5 347 TYR B O 1
ATOM 7842 N N . TYR B 1 348 ? 14.18 -13.266 -23.109 1 98.38 348 TYR B N 1
ATOM 7843 C CA . TYR B 1 348 ? 15.625 -13.406 -23.297 1 98.38 348 TYR B CA 1
ATOM 7844 C C . TYR B 1 348 ? 16.016 -14.875 -23.406 1 98.38 348 TYR B C 1
ATOM 7846 O O . TYR B 1 348 ? 16.969 -15.219 -24.109 1 98.38 348 TYR B O 1
ATOM 7854 N N . LEU B 1 349 ? 15.289 -15.711 -22.734 1 97.94 349 LEU B N 1
ATOM 7855 C CA . LEU B 1 349 ? 15.516 -17.141 -22.891 1 97.94 349 LEU B CA 1
ATOM 7856 C C . LEU B 1 349 ? 15.203 -17.578 -24.328 1 97.94 349 LEU B C 1
ATOM 7858 O O . LEU B 1 349 ? 15.961 -18.359 -24.922 1 97.94 349 LEU B O 1
ATOM 7862 N N . LEU B 1 350 ? 14.086 -17.094 -24.828 1 97.69 350 LEU B N 1
ATOM 7863 C CA . LEU B 1 350 ? 13.633 -17.453 -26.172 1 97.69 350 LEU B CA 1
ATOM 7864 C C . LEU B 1 350 ? 14.617 -16.969 -27.234 1 97.69 350 LEU B C 1
ATOM 7866 O O . LEU B 1 350 ? 14.852 -17.641 -28.234 1 97.69 350 LEU B O 1
ATOM 7870 N N . VAL B 1 351 ? 15.266 -15.789 -27.016 1 97.56 351 VAL B N 1
ATOM 7871 C CA . VAL B 1 351 ? 16.219 -15.234 -27.984 1 97.56 351 VAL B CA 1
ATOM 7872 C C . VAL B 1 351 ? 17.625 -15.719 -27.656 1 97.56 351 VAL B C 1
ATOM 7874 O O . VAL B 1 351 ? 18.594 -15.258 -28.25 1 97.56 351 VAL B O 1
ATOM 7877 N N . GLU B 1 352 ? 17.797 -16.562 -26.703 1 96.62 352 GLU B N 1
ATOM 7878 C CA . GLU B 1 352 ? 19.016 -17.266 -26.344 1 96.62 352 GLU B CA 1
ATOM 7879 C C . GLU B 1 352 ? 20.062 -16.312 -25.766 1 96.62 352 GLU B C 1
ATOM 7881 O O . GLU B 1 352 ? 21.25 -16.438 -26.062 1 96.62 352 GLU B O 1
ATOM 7886 N N . LYS B 1 353 ? 19.609 -15.312 -25.219 1 97.69 353 LYS B N 1
ATOM 7887 C CA . LYS B 1 353 ? 20.453 -14.484 -24.359 1 97.69 353 LYS B CA 1
ATOM 7888 C C . LYS B 1 353 ? 20.328 -14.898 -22.891 1 97.69 353 LYS B C 1
ATOM 7890 O O . LYS B 1 353 ? 19.641 -14.219 -22.109 1 97.69 353 LYS B O 1
ATOM 7895 N N . PHE B 1 354 ? 21.078 -15.828 -22.516 1 97.5 354 PHE B N 1
ATOM 7896 C CA . PHE B 1 354 ? 20.844 -16.578 -21.297 1 97.5 354 PHE B CA 1
ATOM 7897 C C . PHE B 1 354 ? 21.281 -15.789 -20.078 1 97.5 354 PHE B C 1
ATOM 7899 O O . PHE B 1 354 ? 20.672 -15.883 -19 1 97.5 354 PHE B O 1
ATOM 7906 N N . GLU B 1 355 ? 22.281 -14.969 -20.172 1 97 355 GLU B N 1
ATOM 7907 C CA . GLU B 1 355 ? 22.734 -14.164 -19.047 1 97 355 GLU B CA 1
ATOM 7908 C C . GLU B 1 355 ? 21.688 -13.141 -18.641 1 97 355 GLU B C 1
ATOM 7910 O O . GLU B 1 355 ? 21.422 -12.953 -17.453 1 97 355 GLU B O 1
ATOM 7915 N N . ALA B 1 356 ? 21.172 -12.578 -19.703 1 98.06 356 ALA B N 1
ATOM 7916 C CA . ALA B 1 356 ? 20.094 -11.633 -19.422 1 98.06 356 ALA B CA 1
ATOM 7917 C C . ALA B 1 356 ? 18.875 -12.344 -18.844 1 98.06 356 ALA B C 1
ATOM 7919 O O . ALA B 1 356 ? 18.219 -11.82 -17.938 1 98.06 356 ALA B O 1
ATOM 7920 N N . ALA B 1 357 ? 18.562 -13.492 -19.359 1 98.38 357 ALA B N 1
ATOM 7921 C CA . ALA B 1 357 ? 17.438 -14.273 -18.844 1 98.38 357 ALA B CA 1
ATOM 7922 C C . ALA B 1 357 ? 17.625 -14.578 -17.359 1 98.38 357 ALA B C 1
ATOM 7924 O O . ALA B 1 357 ? 16.688 -14.453 -16.578 1 98.38 357 ALA B O 1
ATOM 7925 N N . GLN B 1 358 ? 18.844 -14.969 -17 1 97.94 358 GLN B N 1
ATOM 7926 C CA . GLN B 1 358 ? 19.156 -15.281 -15.609 1 97.94 358 GLN B CA 1
ATOM 7927 C C . GLN B 1 358 ? 18.922 -14.07 -14.711 1 97.94 358 GLN B C 1
ATOM 7929 O O . GLN B 1 358 ? 18.344 -14.195 -13.625 1 97.94 358 GLN B O 1
ATOM 7934 N N . ARG B 1 359 ? 19.328 -12.984 -15.164 1 98.06 359 ARG B N 1
ATOM 7935 C CA . ARG B 1 359 ? 19.203 -11.75 -14.391 1 98.06 359 ARG B CA 1
ATOM 7936 C C . ARG B 1 359 ? 17.734 -11.43 -14.117 1 98.06 359 ARG B C 1
ATOM 7938 O O . ARG B 1 359 ? 17.375 -11.094 -12.992 1 98.06 359 ARG B O 1
ATOM 7945 N N . TYR B 1 360 ? 16.922 -11.539 -15.086 1 98.5 360 TYR B N 1
ATOM 7946 C CA . TYR B 1 360 ? 15.523 -11.117 -14.953 1 98.5 360 TYR B CA 1
ATOM 7947 C C . TYR B 1 360 ? 14.703 -12.18 -14.234 1 98.5 360 TYR B C 1
ATOM 7949 O O . TYR B 1 360 ? 13.758 -11.859 -13.516 1 98.5 360 TYR B O 1
ATOM 7957 N N . PHE B 1 361 ? 15.047 -13.461 -14.414 1 98.5 361 PHE B N 1
ATOM 7958 C CA . PHE B 1 361 ? 14.406 -14.484 -13.594 1 98.5 361 PHE B CA 1
ATOM 7959 C C . PHE B 1 361 ? 14.758 -14.305 -12.125 1 98.5 361 PHE B C 1
ATOM 7961 O O . PHE B 1 361 ? 13.914 -14.484 -11.25 1 98.5 361 PHE B O 1
ATOM 7968 N N . HIS B 1 362 ? 15.992 -13.938 -11.898 1 97.94 362 HIS B N 1
ATOM 7969 C CA . HIS B 1 362 ? 16.422 -13.656 -10.531 1 97.94 362 HIS B CA 1
ATOM 7970 C C . HIS B 1 362 ? 15.633 -12.484 -9.938 1 97.94 362 HIS B C 1
ATOM 7972 O O . HIS B 1 362 ? 15.219 -12.531 -8.781 1 97.94 362 HIS B O 1
ATOM 7978 N N . LYS B 1 363 ? 15.492 -11.508 -10.758 1 98.06 363 LYS B N 1
ATOM 7979 C CA . LYS B 1 363 ? 14.703 -10.359 -10.32 1 98.06 363 LYS B CA 1
ATOM 7980 C C . LYS B 1 363 ? 13.273 -10.781 -9.977 1 98.06 363 LYS B C 1
ATOM 7982 O O . LYS B 1 363 ? 12.719 -10.336 -8.969 1 98.06 363 LYS B O 1
ATOM 7987 N N . ALA B 1 364 ? 12.672 -11.578 -10.789 1 98 364 ALA B N 1
ATOM 7988 C CA . ALA B 1 364 ? 11.312 -12.062 -10.555 1 98 364 ALA B CA 1
ATOM 7989 C C . ALA B 1 364 ? 11.227 -12.844 -9.242 1 98 364 ALA B C 1
ATOM 7991 O O . ALA B 1 364 ? 10.281 -12.664 -8.469 1 98 364 ALA B O 1
ATOM 7992 N N . THR B 1 365 ? 12.234 -13.703 -8.914 1 97.06 365 THR B N 1
ATOM 7993 C CA . THR B 1 365 ? 12.227 -14.523 -7.703 1 97.06 365 THR B CA 1
ATOM 7994 C C . THR B 1 365 ? 12.492 -13.664 -6.469 1 97.06 365 THR B C 1
ATOM 7996 O O . THR B 1 365 ? 12.062 -14.016 -5.367 1 97.06 365 THR B O 1
ATOM 7999 N N . THR B 1 366 ? 13.172 -12.547 -6.668 1 96.44 366 THR B N 1
ATOM 8000 C CA . THR B 1 366 ? 13.43 -11.633 -5.566 1 96.44 366 THR B CA 1
ATOM 8001 C C . THR B 1 366 ? 12.164 -10.875 -5.188 1 96.44 366 THR B C 1
ATOM 8003 O O . THR B 1 366 ? 11.898 -10.641 -4.008 1 96.44 366 THR B O 1
ATOM 8006 N N . ILE B 1 367 ? 11.414 -10.539 -6.137 1 95.75 367 ILE B N 1
ATOM 8007 C CA . ILE B 1 367 ? 10.164 -9.812 -5.918 1 95.75 367 ILE B CA 1
ATOM 8008 C C . ILE B 1 367 ? 9.156 -10.719 -5.23 1 95.75 367 ILE B C 1
ATOM 8010 O O . ILE B 1 367 ? 8.5 -10.32 -4.266 1 95.75 367 ILE B O 1
ATOM 8014 N N . GLU B 1 368 ? 9.055 -11.945 -5.73 1 94.88 368 GLU B N 1
ATOM 8015 C CA . GLU B 1 368 ? 8.141 -12.938 -5.172 1 94.88 368 GLU B CA 1
ATOM 8016 C C . GLU B 1 368 ? 8.766 -14.328 -5.172 1 94.88 368 GLU B C 1
ATOM 8018 O O . GLU B 1 368 ? 8.648 -15.062 -6.152 1 94.88 368 GLU B O 1
ATOM 8023 N N . PRO B 1 369 ? 9.211 -14.727 -4.074 1 93 369 PRO B N 1
ATOM 8024 C CA . PRO B 1 369 ? 9.883 -16.016 -4 1 93 369 PRO B CA 1
ATOM 8025 C C . PRO B 1 369 ? 8.93 -17.188 -4.234 1 93 369 PRO B C 1
ATOM 8027 O O . PRO B 1 369 ? 9.367 -18.281 -4.613 1 93 369 PRO B O 1
ATOM 8030 N N . SER B 1 370 ? 7.688 -17 -4.105 1 92.06 370 SER B N 1
ATOM 8031 C CA . SER B 1 370 ? 6.723 -18.078 -4.242 1 92.06 370 SER B CA 1
ATOM 8032 C C . SER B 1 370 ? 6.195 -18.172 -5.672 1 92.06 370 SER B C 1
ATOM 8034 O O . SER B 1 370 ? 5.23 -18.891 -5.938 1 92.06 370 SER B O 1
ATOM 8036 N N . PHE B 1 371 ? 6.832 -17.469 -6.617 1 94.94 371 PHE B N 1
ATOM 8037 C CA . PHE B 1 371 ? 6.445 -17.531 -8.023 1 94.94 371 PHE B CA 1
ATOM 8038 C C . PHE B 1 371 ? 7.18 -18.656 -8.742 1 94.94 371 PHE B C 1
ATOM 8040 O O . PHE B 1 371 ? 8.273 -18.453 -9.273 1 94.94 371 PHE B O 1
ATOM 8047 N N . ALA B 1 372 ? 6.598 -19.781 -8.93 1 94 372 ALA B N 1
ATOM 8048 C CA . ALA B 1 372 ? 7.203 -21.031 -9.344 1 94 372 ALA B CA 1
ATOM 8049 C C . ALA B 1 372 ? 7.766 -20.938 -10.758 1 94 372 ALA B C 1
ATOM 8051 O O . ALA B 1 372 ? 8.898 -21.359 -11.023 1 94 372 ALA B O 1
ATOM 8052 N N . PRO B 1 373 ? 7.043 -20.359 -11.719 1 95.75 373 PRO B N 1
ATOM 8053 C CA . PRO B 1 373 ? 7.543 -20.328 -13.094 1 95.75 373 PRO B CA 1
ATOM 8054 C C . PRO B 1 373 ? 8.898 -19.625 -13.219 1 95.75 373 PRO B C 1
ATOM 8056 O O . PRO B 1 373 ? 9.727 -20.031 -14.039 1 95.75 373 PRO B O 1
ATOM 8059 N N . ALA B 1 374 ? 9.133 -18.688 -12.383 1 97.44 374 ALA B N 1
ATOM 8060 C CA . ALA B 1 374 ? 10.391 -17.953 -12.453 1 97.44 374 ALA B CA 1
ATOM 8061 C C . ALA B 1 374 ? 11.562 -18.828 -12.023 1 97.44 374 ALA B C 1
ATOM 8063 O O . ALA B 1 374 ? 12.656 -18.734 -12.586 1 97.44 374 ALA B O 1
ATOM 8064 N N . TRP B 1 375 ? 11.383 -19.656 -11.031 1 97.25 375 TRP B N 1
ATOM 8065 C CA . TRP B 1 375 ? 12.438 -20.562 -10.586 1 97.25 375 TRP B CA 1
ATOM 8066 C C . TRP B 1 375 ? 12.758 -21.594 -11.656 1 97.25 375 TRP B C 1
ATOM 8068 O O . TRP B 1 375 ? 13.922 -21.938 -11.883 1 97.25 375 TRP B O 1
ATOM 8078 N N . ILE B 1 376 ? 11.727 -22.078 -12.258 1 96.62 376 ILE B N 1
ATOM 8079 C CA . ILE B 1 376 ? 11.906 -23.047 -13.328 1 96.62 376 ILE B CA 1
ATOM 8080 C C . ILE B 1 376 ? 12.633 -22.391 -14.508 1 96.62 376 ILE B C 1
ATOM 8082 O O . ILE B 1 376 ? 13.586 -22.969 -15.055 1 96.62 376 ILE B O 1
ATOM 8086 N N . GLY B 1 377 ? 12.172 -21.203 -14.844 1 97.38 377 GLY B N 1
ATOM 8087 C CA . GLY B 1 377 ? 12.867 -20.469 -15.891 1 97.38 377 GLY B CA 1
ATOM 8088 C C . GLY B 1 377 ? 14.32 -20.188 -15.57 1 97.38 377 GLY B C 1
ATOM 8089 O O . GLY B 1 377 ? 15.188 -20.297 -16.438 1 97.38 377 GLY B O 1
ATOM 8090 N N . PHE B 1 378 ? 14.57 -19.891 -14.344 1 97.5 378 PHE B N 1
ATOM 8091 C CA . PHE B 1 378 ? 15.922 -19.625 -13.867 1 97.5 378 PHE B CA 1
ATOM 8092 C C . PHE B 1 378 ? 16.812 -20.844 -14.055 1 97.5 378 PHE B C 1
ATOM 8094 O O . PHE B 1 378 ? 17.906 -20.75 -14.594 1 97.5 378 PHE B O 1
ATOM 8101 N N . GLY B 1 379 ? 16.375 -21.984 -13.672 1 97.62 379 GLY B N 1
ATOM 8102 C CA . GLY B 1 379 ? 17.109 -23.219 -13.875 1 97.62 379 GLY B CA 1
ATOM 8103 C C . GLY B 1 379 ? 17.312 -23.562 -15.336 1 97.62 379 GLY B C 1
ATOM 8104 O O . GLY B 1 379 ? 18.391 -24 -15.734 1 97.62 379 GLY B O 1
ATOM 8105 N N . ASN B 1 380 ? 16.297 -23.375 -16.109 1 97.06 380 ASN B N 1
ATOM 8106 C CA . ASN B 1 380 ? 16.375 -23.656 -17.531 1 97.06 380 ASN B CA 1
ATOM 8107 C C . ASN B 1 380 ? 17.422 -22.797 -18.219 1 97.06 380 ASN B C 1
ATOM 8109 O O . ASN B 1 380 ? 18.094 -23.234 -19.156 1 97.06 380 ASN B O 1
ATOM 8113 N N . ALA B 1 381 ? 17.484 -21.562 -17.812 1 97.62 381 ALA B N 1
ATOM 8114 C CA . ALA B 1 381 ? 18.484 -20.656 -18.391 1 97.62 381 ALA B CA 1
ATOM 8115 C C . ALA B 1 381 ? 19.906 -21.141 -18.094 1 97.62 381 ALA B C 1
ATOM 8117 O O . ALA B 1 381 ? 20.781 -21.062 -18.953 1 97.62 381 ALA B O 1
ATOM 8118 N N . PHE B 1 382 ? 20.172 -21.703 -16.938 1 97.38 382 PHE B N 1
ATOM 8119 C CA . PHE B 1 382 ? 21.469 -22.281 -16.594 1 97.38 382 PHE B CA 1
ATOM 8120 C C . PHE B 1 382 ? 21.703 -23.562 -17.375 1 97.38 382 PHE B C 1
ATOM 8122 O O . PHE B 1 382 ? 22.797 -23.781 -17.906 1 97.38 382 PHE B O 1
ATOM 8129 N N . ALA B 1 383 ? 20.672 -24.344 -17.391 1 96.19 383 ALA B N 1
ATOM 8130 C CA . ALA B 1 383 ? 20.781 -25.625 -18.078 1 96.19 383 ALA B CA 1
ATOM 8131 C C . ALA B 1 383 ? 21.094 -25.422 -19.547 1 96.19 383 ALA B C 1
ATOM 8133 O O . ALA B 1 383 ? 21.828 -26.219 -20.141 1 96.19 383 ALA B O 1
ATOM 8134 N N . ALA B 1 384 ? 20.547 -24.391 -20.141 1 95 384 ALA B N 1
ATOM 8135 C CA . ALA B 1 384 ? 20.766 -24.094 -21.562 1 95 384 ALA B CA 1
ATOM 8136 C C . ALA B 1 384 ? 22.234 -23.75 -21.828 1 95 384 ALA B C 1
ATOM 8138 O O . ALA B 1 384 ? 22.719 -23.938 -22.938 1 95 384 ALA B O 1
ATOM 8139 N N . GLN B 1 385 ? 22.922 -23.344 -20.812 1 94.75 385 GLN B N 1
ATOM 8140 C CA . GLN B 1 385 ? 24.344 -23.016 -20.938 1 94.75 385 GLN B CA 1
ATOM 8141 C C . GLN B 1 385 ? 25.219 -24.125 -20.359 1 94.75 385 GLN B C 1
ATOM 8143 O O . GLN B 1 385 ? 26.406 -23.906 -20.094 1 94.75 385 GLN B O 1
ATOM 8148 N N . ASP B 1 386 ? 24.703 -25.188 -20.094 1 92.5 386 ASP B N 1
ATOM 8149 C CA . ASP B 1 386 ? 25.391 -26.375 -19.578 1 92.5 386 ASP B CA 1
ATOM 8150 C C . ASP B 1 386 ? 25.984 -26.094 -18.188 1 92.5 386 ASP B C 1
ATOM 8152 O O . ASP B 1 386 ? 27.047 -26.609 -17.859 1 92.5 386 ASP B O 1
ATOM 8156 N N . GLU B 1 387 ? 25.375 -25.172 -17.547 1 95.19 387 GLU B N 1
ATOM 8157 C CA . GLU B 1 387 ? 25.703 -24.953 -16.141 1 95.19 387 GLU B CA 1
ATOM 8158 C C . GLU B 1 387 ? 24.828 -25.797 -15.227 1 95.19 387 GLU B C 1
ATOM 8160 O O . GLU B 1 387 ? 23.953 -25.266 -14.539 1 95.19 387 GLU B O 1
ATOM 8165 N N . SER B 1 388 ? 25.094 -26.984 -15.062 1 95 388 SER B N 1
ATOM 8166 C CA . SER B 1 388 ? 24.219 -27.969 -14.422 1 95 388 SER B CA 1
ATOM 8167 C C . SER B 1 388 ? 24.141 -27.734 -12.922 1 95 388 SER B C 1
ATOM 8169 O O . SER B 1 388 ? 23.062 -27.891 -12.328 1 95 388 SER B O 1
ATOM 8171 N N . ASP B 1 389 ? 25.203 -27.359 -12.32 1 96 389 ASP B N 1
ATOM 8172 C CA . ASP B 1 389 ? 25.203 -27.156 -10.875 1 96 389 ASP B CA 1
ATOM 8173 C C . ASP B 1 389 ? 24.266 -26.016 -10.484 1 96 389 ASP B C 1
ATOM 8175 O O . ASP B 1 389 ? 23.5 -26.141 -9.523 1 96 389 ASP B O 1
ATOM 8179 N N . GLN B 1 390 ? 24.406 -25 -11.281 1 96.69 390 GLN B N 1
ATOM 8180 C CA . GLN B 1 390 ? 23.547 -23.859 -11.016 1 96.69 390 GLN B CA 1
ATOM 8181 C C . GLN B 1 390 ? 22.094 -24.172 -11.32 1 96.69 390 GLN B C 1
ATOM 8183 O O . GLN B 1 390 ? 21.188 -23.734 -10.602 1 96.69 390 GLN B O 1
ATOM 8188 N N . ALA B 1 391 ? 21.844 -24.875 -12.344 1 97.5 391 ALA B N 1
ATOM 8189 C CA . ALA B 1 391 ? 20.5 -25.297 -12.688 1 97.5 391 ALA B CA 1
ATOM 8190 C C . ALA B 1 391 ? 19.875 -26.141 -11.57 1 97.5 391 ALA B C 1
ATOM 8192 O O . ALA B 1 391 ? 18.75 -25.891 -11.148 1 97.5 391 ALA B O 1
ATOM 8193 N N . VAL B 1 392 ? 20.656 -27.125 -11.094 1 97.69 392 VAL B N 1
ATOM 8194 C CA . VAL B 1 392 ? 20.188 -28.016 -10.039 1 97.69 392 VAL B CA 1
ATOM 8195 C C . VAL B 1 392 ? 19.891 -27.219 -8.773 1 97.69 392 VAL B C 1
ATOM 8197 O O . VAL B 1 392 ? 18.922 -27.5 -8.07 1 97.69 392 VAL B O 1
ATOM 8200 N N . SER B 1 393 ? 20.734 -26.25 -8.531 1 97.5 393 SER B N 1
ATOM 8201 C CA . SER B 1 393 ? 20.516 -25.391 -7.363 1 97.5 393 SER B CA 1
ATOM 8202 C C . SER B 1 393 ? 19.172 -24.672 -7.445 1 97.5 393 SER B C 1
ATOM 8204 O O . SER B 1 393 ? 18.438 -24.609 -6.461 1 97.5 393 SER B O 1
ATOM 8206 N N . SER B 1 394 ? 18.844 -24.141 -8.578 1 97.31 394 SER B N 1
ATOM 8207 C CA . SER B 1 394 ? 17.578 -23.438 -8.797 1 97.31 394 SER B CA 1
ATOM 8208 C C . SER B 1 394 ? 16.406 -24.391 -8.656 1 97.31 394 SER B C 1
ATOM 8210 O O . SER B 1 394 ? 15.414 -24.062 -7.996 1 97.31 394 SER B O 1
ATOM 8212 N N . TYR B 1 395 ? 16.484 -25.516 -9.25 1 97.88 395 TYR B N 1
ATOM 8213 C CA . TYR B 1 395 ? 15.414 -26.516 -9.18 1 97.88 395 TYR B CA 1
ATOM 8214 C C . TYR B 1 395 ? 15.219 -27 -7.754 1 97.88 395 TYR B C 1
ATOM 8216 O O . TYR B 1 395 ? 14.094 -27.281 -7.328 1 97.88 395 TYR B O 1
ATOM 8224 N N . ARG B 1 396 ? 16.281 -27.125 -7.039 1 97.31 396 ARG B N 1
ATOM 8225 C CA . ARG B 1 396 ? 16.203 -27.578 -5.652 1 97.31 396 ARG B CA 1
ATOM 8226 C C . ARG B 1 396 ? 15.461 -26.562 -4.789 1 97.31 396 ARG B C 1
ATOM 8228 O O . ARG B 1 396 ? 14.656 -26.953 -3.934 1 97.31 396 ARG B O 1
ATOM 8235 N N . THR B 1 397 ? 15.797 -25.328 -5.027 1 96.25 397 THR B N 1
ATOM 8236 C CA . THR B 1 397 ? 15.07 -24.281 -4.316 1 96.25 397 THR B CA 1
ATOM 8237 C C . THR B 1 397 ? 13.586 -24.328 -4.656 1 96.25 397 THR B C 1
ATOM 8239 O O . THR B 1 397 ? 12.734 -24.219 -3.771 1 96.25 397 THR B O 1
ATOM 8242 N N . ALA B 1 398 ? 13.297 -24.531 -5.891 1 96.19 398 ALA B N 1
ATOM 8243 C CA . ALA B 1 398 ? 11.906 -24.656 -6.328 1 96.19 398 ALA B CA 1
ATOM 8244 C C . ALA B 1 398 ? 11.227 -25.859 -5.68 1 96.19 398 ALA B C 1
ATOM 8246 O O . ALA B 1 398 ? 10.07 -25.781 -5.273 1 96.19 398 ALA B O 1
ATOM 8247 N N . SER B 1 399 ? 11.906 -26.938 -5.629 1 95.38 399 SER B N 1
ATOM 8248 C CA . SER B 1 399 ? 11.367 -28.156 -5.039 1 95.38 399 SER B CA 1
ATOM 8249 C C . SER B 1 399 ? 11.023 -27.953 -3.566 1 95.38 399 SER B C 1
ATOM 8251 O O . SER B 1 399 ? 10.047 -28.516 -3.066 1 95.38 399 SER B O 1
ATOM 8253 N N . SER B 1 400 ? 11.797 -27.188 -2.9 1 93.69 400 SER B N 1
ATOM 8254 C CA . SER B 1 400 ? 11.562 -26.906 -1.489 1 93.69 400 SER B CA 1
ATOM 8255 C C . SER B 1 400 ? 10.383 -25.969 -1.306 1 93.69 400 SER B C 1
ATOM 8257 O O . SER B 1 400 ? 9.633 -26.078 -0.336 1 93.69 400 SER B O 1
ATOM 8259 N N . LEU B 1 401 ? 10.242 -25.047 -2.178 1 93.06 401 LEU B N 1
ATOM 8260 C CA . LEU B 1 401 ? 9.203 -24.031 -2.064 1 93.06 401 LEU B CA 1
ATOM 8261 C C . LEU B 1 401 ? 7.859 -24.562 -2.549 1 93.06 401 LEU B C 1
ATOM 8263 O O . LEU B 1 401 ? 6.809 -24.141 -2.068 1 93.06 401 LEU B O 1
ATOM 8267 N N . PHE B 1 402 ? 7.938 -25.516 -3.467 1 94.62 402 PHE B N 1
ATOM 8268 C CA . PHE B 1 402 ? 6.723 -26.031 -4.082 1 94.62 402 PHE B CA 1
ATOM 8269 C C . PHE B 1 402 ? 6.691 -27.562 -4.02 1 94.62 402 PHE B C 1
ATOM 8271 O O . PHE B 1 402 ? 6.824 -28.234 -5.043 1 94.62 402 PHE B O 1
ATOM 8278 N N . PRO B 1 403 ? 6.402 -28.047 -2.912 1 92.75 403 PRO B N 1
ATOM 8279 C CA . PRO B 1 403 ? 6.504 -29.484 -2.701 1 92.75 403 PRO B CA 1
ATOM 8280 C C . PRO B 1 403 ? 5.48 -30.281 -3.514 1 92.75 403 PRO B C 1
ATOM 8282 O O . PRO B 1 403 ? 5.676 -31.469 -3.764 1 92.75 403 PRO B O 1
ATOM 8285 N N . GLY B 1 404 ? 4.465 -29.719 -3.945 1 93 404 GLY B N 1
ATOM 8286 C CA . GLY B 1 404 ? 3.455 -30.422 -4.73 1 93 404 GLY B CA 1
ATOM 8287 C C . GLY B 1 404 ? 3.73 -30.391 -6.219 1 93 404 GLY B C 1
ATOM 8288 O O . GLY B 1 404 ? 2.975 -30.953 -7.008 1 93 404 GLY B O 1
ATOM 8289 N N . CYS B 1 405 ? 4.777 -29.812 -6.613 1 93.44 405 CYS B N 1
ATOM 8290 C CA . CYS B 1 405 ? 5.148 -29.719 -8.023 1 93.44 405 CYS B CA 1
ATOM 8291 C C . CYS B 1 405 ? 6.184 -30.781 -8.375 1 93.44 405 CYS B C 1
ATOM 8293 O O . CYS B 1 405 ? 7.246 -30.844 -7.75 1 93.44 405 CYS B O 1
ATOM 8295 N N . HIS B 1 406 ? 5.957 -31.562 -9.352 1 94.94 406 HIS B N 1
ATOM 8296 C CA . HIS B 1 406 ? 6.844 -32.656 -9.703 1 94.94 406 HIS B CA 1
ATOM 8297 C C . HIS B 1 406 ? 7.93 -32.219 -10.672 1 94.94 406 HIS B C 1
ATOM 8299 O O . HIS B 1 406 ? 8.93 -32.906 -10.867 1 94.94 406 HIS B O 1
ATOM 8305 N N . LEU B 1 407 ? 7.816 -31.078 -11.227 1 94.94 407 LEU B N 1
ATOM 8306 C CA . LEU B 1 407 ? 8.703 -30.641 -12.305 1 94.94 407 LEU B CA 1
ATOM 8307 C C . LEU B 1 407 ? 10.109 -30.391 -11.773 1 94.94 407 LEU B C 1
ATOM 8309 O O . LEU B 1 407 ? 11.094 -30.812 -12.383 1 94.94 407 LEU B O 1
ATOM 8313 N N . PRO B 1 408 ? 10.18 -29.734 -10.617 1 96.75 408 PRO B N 1
ATOM 8314 C CA . PRO B 1 408 ? 11.539 -29.469 -10.141 1 96.75 408 PRO B CA 1
ATOM 8315 C C . PRO B 1 408 ? 12.344 -30.75 -9.906 1 96.75 408 PRO B C 1
ATOM 8317 O O . PRO B 1 408 ? 13.438 -30.906 -10.461 1 96.75 408 PRO B O 1
ATOM 8320 N N . PRO B 1 409 ? 11.891 -31.75 -9.172 1 97.62 409 PRO B N 1
ATOM 8321 C CA . PRO B 1 409 ? 12.664 -32.969 -9.062 1 97.62 409 PRO B CA 1
ATOM 8322 C C . PRO B 1 409 ? 12.883 -33.656 -10.406 1 97.62 409 PRO B C 1
ATOM 8324 O O . PRO B 1 409 ? 13.93 -34.281 -10.625 1 97.62 409 PRO B O 1
ATOM 8327 N N . LEU B 1 410 ? 11.922 -33.594 -11.258 1 97.56 410 LEU B N 1
ATOM 8328 C CA . LEU B 1 410 ? 12.086 -34.156 -12.594 1 97.56 410 LEU B CA 1
ATOM 8329 C C . LEU B 1 410 ? 13.25 -33.5 -13.32 1 97.56 410 LEU B C 1
ATOM 8331 O O . LEU B 1 410 ? 14.078 -34.188 -13.922 1 97.56 410 LEU B O 1
ATOM 8335 N N . TYR B 1 411 ? 13.383 -32.219 -13.273 1 97.69 411 TYR B N 1
ATOM 8336 C CA . TYR B 1 411 ? 14.43 -31.484 -13.961 1 97.69 411 TYR B CA 1
ATOM 8337 C C . TYR B 1 411 ? 15.789 -31.734 -13.32 1 97.69 411 TYR B C 1
ATOM 8339 O O . TYR B 1 411 ? 16.812 -31.75 -14 1 97.69 411 TYR B O 1
ATOM 8347 N N . ILE B 1 412 ? 15.766 -31.891 -12.023 1 98 412 ILE B N 1
ATOM 8348 C CA . ILE B 1 412 ? 17 -32.281 -11.352 1 98 412 ILE B CA 1
ATOM 8349 C C . ILE B 1 412 ? 17.469 -33.656 -11.891 1 98 412 ILE B C 1
ATOM 8351 O O . ILE B 1 412 ? 18.641 -33.844 -12.211 1 98 412 ILE B O 1
ATOM 8355 N N . GLY B 1 413 ? 16.531 -34.562 -11.961 1 97.88 413 GLY B N 1
ATOM 8356 C CA . GLY B 1 413 ? 16.844 -35.875 -12.516 1 97.88 413 GLY B CA 1
ATOM 8357 C C . GLY B 1 413 ? 17.359 -35.812 -13.938 1 97.88 413 GLY B C 1
ATOM 8358 O O . GLY B 1 413 ? 18.297 -36.5 -14.305 1 97.88 413 GLY B O 1
ATOM 8359 N N . MET B 1 414 ? 16.781 -34.969 -14.703 1 96.88 414 MET B N 1
ATOM 8360 C CA . MET B 1 414 ? 17.188 -34.781 -16.094 1 96.88 414 MET B CA 1
ATOM 8361 C C . MET B 1 414 ? 18.609 -34.219 -16.188 1 96.88 414 MET B C 1
ATOM 8363 O O . MET B 1 414 ? 19.375 -34.625 -17.062 1 96.88 414 MET B O 1
ATOM 8367 N N . GLU B 1 415 ? 18.906 -33.312 -15.336 1 96.69 415 GLU B N 1
ATOM 8368 C CA . GLU B 1 415 ? 20.266 -32.75 -15.305 1 96.69 415 GLU B CA 1
ATOM 8369 C C . GLU B 1 415 ? 21.281 -33.812 -14.914 1 96.69 415 GLU B C 1
ATOM 8371 O O . GLU B 1 415 ? 22.391 -33.844 -15.453 1 96.69 415 GLU B O 1
ATOM 8376 N N . HIS B 1 416 ? 20.969 -34.656 -13.992 1 97.19 416 HIS B N 1
ATOM 8377 C CA . HIS B 1 416 ? 21.859 -35.75 -13.602 1 97.19 416 HIS B CA 1
ATOM 8378 C C . HIS B 1 416 ? 22.016 -36.75 -14.727 1 97.19 416 HIS B C 1
ATOM 8380 O O . HIS B 1 416 ? 23.094 -37.344 -14.898 1 97.19 416 HIS B O 1
ATOM 8386 N N . LEU B 1 417 ? 20.938 -36.969 -15.398 1 96.38 417 LEU B N 1
ATOM 8387 C CA . LEU B 1 417 ? 21.016 -37.812 -16.578 1 96.38 417 LEU B CA 1
ATOM 8388 C C . LEU B 1 417 ? 21.984 -37.25 -17.609 1 96.38 417 LEU B C 1
ATOM 8390 O O . LEU B 1 417 ? 22.797 -38 -18.172 1 96.38 417 LEU B O 1
ATOM 8394 N N . ARG B 1 418 ? 21.906 -35.969 -17.781 1 94.69 418 ARG B N 1
ATOM 8395 C CA . ARG B 1 418 ? 22.766 -35.281 -18.734 1 94.69 418 ARG B CA 1
ATOM 8396 C C . ARG B 1 418 ? 24.234 -35.406 -18.328 1 94.69 418 ARG B C 1
ATOM 8398 O O . ARG B 1 418 ? 25.109 -35.531 -19.188 1 94.69 418 ARG B O 1
ATOM 8405 N N . THR B 1 419 ? 24.484 -35.344 -17.062 1 94.5 419 THR B N 1
ATOM 8406 C CA . THR B 1 419 ? 25.859 -35.438 -16.562 1 94.5 419 THR B CA 1
ATOM 8407 C C . THR B 1 419 ? 26.25 -36.875 -16.281 1 94.5 419 THR B C 1
ATOM 8409 O O . THR B 1 419 ? 27.312 -37.125 -15.688 1 94.5 419 THR B O 1
ATOM 8412 N N . ASN B 1 420 ? 25.453 -37.844 -16.547 1 95.19 420 ASN B N 1
ATOM 8413 C CA . ASN B 1 420 ? 25.688 -39.281 -16.469 1 95.19 420 ASN B CA 1
ATOM 8414 C C . ASN B 1 420 ? 25.766 -39.75 -15.031 1 95.19 420 ASN B C 1
ATOM 8416 O O . ASN B 1 420 ? 26.516 -40.688 -14.727 1 95.19 420 ASN B O 1
ATOM 8420 N N . ASN B 1 421 ? 25.172 -39 -14.234 1 96.62 421 ASN B N 1
ATOM 8421 C CA . ASN B 1 421 ? 24.953 -39.469 -12.875 1 96.62 421 ASN B CA 1
ATOM 8422 C C . ASN B 1 421 ? 23.641 -40.25 -12.758 1 96.62 421 ASN B C 1
ATOM 8424 O O . ASN B 1 421 ? 22.656 -39.719 -12.258 1 96.62 421 ASN B O 1
ATOM 8428 N N . LEU B 1 422 ? 23.641 -41.469 -13.055 1 97.12 422 LEU B N 1
ATOM 8429 C CA . LEU B 1 422 ? 22.438 -42.219 -13.336 1 97.12 422 LEU B CA 1
ATOM 8430 C C . LEU B 1 422 ? 21.734 -42.625 -12.047 1 97.12 422 LEU B C 1
ATOM 8432 O O . LEU B 1 422 ? 20.5 -42.719 -12.008 1 97.12 422 LEU B O 1
ATOM 8436 N N . VAL B 1 423 ? 22.469 -42.875 -11 1 96.81 423 VAL B N 1
ATOM 8437 C CA . VAL B 1 423 ? 21.875 -43.281 -9.734 1 96.81 423 VAL B CA 1
ATOM 8438 C C . VAL B 1 423 ? 21.031 -42.125 -9.188 1 96.81 423 VAL B C 1
ATOM 8440 O O . VAL B 1 423 ? 19.875 -42.312 -8.812 1 96.81 423 VAL B O 1
ATOM 8443 N N . GLN B 1 424 ? 21.656 -40.969 -9.211 1 97.19 424 GLN B N 1
ATOM 8444 C CA . GLN B 1 424 ? 20.938 -39.781 -8.742 1 97.19 424 GLN B CA 1
ATOM 8445 C C . GLN B 1 424 ? 19.781 -39.438 -9.656 1 97.19 424 GLN B C 1
ATOM 8447 O O . GLN B 1 424 ? 18.719 -39 -9.195 1 97.19 424 GLN B O 1
ATOM 8452 N N . ALA B 1 425 ? 19.891 -39.625 -10.898 1 98.06 425 ALA B N 1
ATOM 8453 C CA . ALA B 1 425 ? 18.828 -39.344 -11.859 1 98.06 425 ALA B CA 1
ATOM 8454 C C . ALA B 1 425 ? 17.578 -40.188 -11.555 1 98.06 425 ALA B C 1
ATOM 8456 O O . ALA B 1 425 ? 16.469 -39.625 -11.508 1 98.06 425 ALA B O 1
ATOM 8457 N N . VAL B 1 426 ? 17.766 -41.438 -11.312 1 97.62 426 VAL B N 1
ATOM 8458 C CA . VAL B 1 426 ? 16.656 -42.312 -11.023 1 97.62 426 VAL B CA 1
ATOM 8459 C C . VAL B 1 426 ? 15.969 -41.875 -9.727 1 97.62 426 VAL B C 1
ATOM 8461 O O . VAL B 1 426 ? 14.734 -41.844 -9.648 1 97.62 426 VAL B O 1
ATOM 8464 N N . GLU B 1 427 ? 16.75 -41.562 -8.781 1 97.88 427 GLU B N 1
ATOM 8465 C CA . GLU B 1 427 ? 16.219 -41.156 -7.477 1 97.88 427 GLU B CA 1
ATOM 8466 C C . GLU B 1 427 ? 15.305 -39.938 -7.594 1 97.88 427 GLU B C 1
ATOM 8468 O O . GLU B 1 427 ? 14.188 -39.969 -7.09 1 97.88 427 GLU B O 1
ATOM 8473 N N . PHE B 1 428 ? 15.734 -38.969 -8.258 1 98.19 428 PHE B N 1
ATOM 8474 C CA . PHE B 1 428 ? 14.977 -37.719 -8.359 1 98.19 428 PHE B CA 1
ATOM 8475 C C . PHE B 1 428 ? 13.773 -37.875 -9.289 1 98.19 428 PHE B C 1
ATOM 8477 O O . PHE B 1 428 ? 12.711 -37.312 -9.047 1 98.19 428 PHE B O 1
ATOM 8484 N N . ILE B 1 429 ? 13.898 -38.625 -10.344 1 98.25 429 ILE B N 1
ATOM 8485 C CA . ILE B 1 429 ? 12.773 -38.844 -11.242 1 98.25 429 ILE B CA 1
ATOM 8486 C C . ILE B 1 429 ? 11.703 -39.656 -10.531 1 98.25 429 ILE B C 1
ATOM 8488 O O . ILE B 1 429 ? 10.5 -39.438 -10.727 1 98.25 429 ILE B O 1
ATOM 8492 N N . LYS B 1 430 ? 12.109 -40.562 -9.719 1 97.75 430 LYS B N 1
ATOM 8493 C CA . LYS B 1 430 ? 11.156 -41.344 -8.93 1 97.75 430 LYS B CA 1
ATOM 8494 C C . LYS B 1 430 ? 10.438 -40.438 -7.914 1 97.75 430 LYS B C 1
ATOM 8496 O O . LYS B 1 430 ? 9.258 -40.656 -7.621 1 97.75 430 LYS B O 1
ATOM 8501 N N . GLN B 1 431 ? 11.195 -39.562 -7.391 1 97.19 431 GLN B N 1
ATOM 8502 C CA . GLN B 1 431 ? 10.555 -38.562 -6.516 1 97.19 431 GLN B CA 1
ATOM 8503 C C . GLN B 1 431 ? 9.453 -37.812 -7.254 1 97.19 431 GLN B C 1
ATOM 8505 O O . GLN B 1 431 ? 8.391 -37.531 -6.688 1 97.19 431 GLN B O 1
ATOM 8510 N N . ALA B 1 432 ? 9.734 -37.406 -8.477 1 97.31 432 ALA B N 1
ATOM 8511 C CA . ALA B 1 432 ? 8.742 -36.75 -9.297 1 97.31 432 ALA B CA 1
ATOM 8512 C C . ALA B 1 432 ? 7.527 -37.625 -9.539 1 97.31 432 ALA B C 1
ATOM 8514 O O . ALA B 1 432 ? 6.391 -37.156 -9.516 1 97.31 432 ALA B O 1
ATOM 8515 N N . SER B 1 433 ? 7.754 -38.875 -9.742 1 95.94 433 SER B N 1
ATOM 8516 C CA . SER B 1 433 ? 6.672 -39.812 -9.977 1 95.94 433 SER B CA 1
ATOM 8517 C C . SER B 1 433 ? 5.789 -39.969 -8.742 1 95.94 433 SER B C 1
ATOM 8519 O O . SER B 1 433 ? 4.582 -40.188 -8.859 1 95.94 433 SER B O 1
ATOM 8521 N N . ALA B 1 434 ? 6.359 -39.844 -7.578 1 95.44 434 ALA B N 1
ATOM 8522 C CA . ALA B 1 434 ? 5.609 -39.938 -6.324 1 95.44 434 ALA B CA 1
ATOM 8523 C C . ALA B 1 434 ? 4.668 -38.719 -6.176 1 95.44 434 ALA B C 1
ATOM 8525 O O . ALA B 1 434 ? 3.584 -38.844 -5.602 1 95.44 434 ALA B O 1
ATOM 8526 N N . ILE B 1 435 ? 5.07 -37.625 -6.719 1 94.31 435 ILE B N 1
ATOM 8527 C CA . ILE B 1 435 ? 4.285 -36.406 -6.625 1 94.31 435 ILE B CA 1
ATOM 8528 C C . ILE B 1 435 ? 3.168 -36.406 -7.668 1 94.31 435 ILE B C 1
ATOM 8530 O O . ILE B 1 435 ? 2.016 -36.094 -7.363 1 94.31 435 ILE B O 1
ATOM 8534 N N . CYS B 1 436 ? 3.529 -36.844 -8.867 1 93.12 436 CYS B N 1
ATOM 8535 C CA . CYS B 1 436 ? 2.572 -36.906 -9.969 1 93.12 436 CYS B CA 1
ATOM 8536 C C . CYS B 1 436 ? 2.799 -38.125 -10.836 1 93.12 436 CYS B C 1
ATOM 8538 O O . CYS B 1 436 ? 3.508 -38.062 -11.836 1 93.12 436 CYS B O 1
ATOM 8540 N N . PRO B 1 437 ? 2.135 -39.094 -10.617 1 91.94 437 PRO B N 1
ATOM 8541 C CA . PRO B 1 437 ? 2.381 -40.375 -11.32 1 91.94 437 PRO B CA 1
ATOM 8542 C C . PRO B 1 437 ? 1.77 -40.406 -12.719 1 91.94 437 PRO B C 1
ATOM 8544 O O . PRO B 1 437 ? 2.072 -41.281 -13.508 1 91.94 437 PRO B O 1
ATOM 8547 N N . ASN B 1 438 ? 1.06 -39.438 -13.094 1 89 438 ASN B N 1
ATOM 8548 C CA . ASN B 1 438 ? 0.323 -39.5 -14.352 1 89 438 ASN B CA 1
ATOM 8549 C C . ASN B 1 438 ? 0.983 -38.656 -15.438 1 89 438 ASN B C 1
ATOM 8551 O O . ASN B 1 438 ? 0.418 -38.469 -16.516 1 89 438 ASN B O 1
ATOM 8555 N N . ASP B 1 439 ? 2.156 -38.188 -15.219 1 90.38 439 ASP B N 1
ATOM 8556 C CA . ASP B 1 439 ? 2.891 -37.438 -16.234 1 90.38 439 ASP B CA 1
ATOM 8557 C C . ASP B 1 439 ? 3.746 -38.375 -17.094 1 90.38 439 ASP B C 1
ATOM 8559 O O . ASP B 1 439 ? 4.711 -38.969 -16.594 1 90.38 439 ASP B O 1
ATOM 8563 N N . PRO B 1 440 ? 3.439 -38.438 -18.344 1 91.94 440 PRO B N 1
ATOM 8564 C CA . PRO B 1 440 ? 4.18 -39.344 -19.219 1 91.94 440 PRO B CA 1
ATOM 8565 C C . PRO B 1 440 ? 5.66 -39 -19.328 1 91.94 440 PRO B C 1
ATOM 8567 O O . PRO B 1 440 ? 6.492 -39.875 -19.578 1 91.94 440 PRO B O 1
ATOM 8570 N N . LEU B 1 441 ? 6.012 -37.812 -19.172 1 92.75 441 LEU B N 1
ATOM 8571 C CA . LEU B 1 441 ? 7.398 -37.375 -19.312 1 92.75 441 LEU B CA 1
ATOM 8572 C C . LEU B 1 441 ? 8.281 -38.062 -18.266 1 92.75 441 LEU B C 1
ATOM 8574 O O . LEU B 1 441 ? 9.453 -38.344 -18.531 1 92.75 441 LEU B O 1
ATOM 8578 N N . ILE B 1 442 ? 7.73 -38.312 -17.125 1 96.25 442 ILE B N 1
ATOM 8579 C CA . ILE B 1 442 ? 8.453 -38.969 -16.031 1 96.25 442 ILE B CA 1
ATOM 8580 C C . ILE B 1 442 ? 8.938 -40.344 -16.5 1 96.25 442 ILE B C 1
ATOM 8582 O O . ILE B 1 442 ? 10.109 -40.688 -16.344 1 96.25 442 ILE B O 1
ATOM 8586 N N . TYR B 1 443 ? 8.109 -41.062 -17.141 1 97.12 443 TYR B N 1
ATOM 8587 C CA . TYR B 1 443 ? 8.414 -42.406 -17.547 1 97.12 443 TYR B CA 1
ATOM 8588 C C . TYR B 1 443 ? 9.297 -42.438 -18.781 1 97.12 443 TYR B C 1
ATOM 8590 O O . TYR B 1 443 ? 10.125 -43.312 -18.953 1 97.12 443 TYR B O 1
ATOM 8598 N N . ASN B 1 444 ? 9.094 -41.469 -19.594 1 96.31 444 ASN B N 1
ATOM 8599 C CA . ASN B 1 444 ? 10.031 -41.312 -20.688 1 96.31 444 ASN B CA 1
ATOM 8600 C C . ASN B 1 444 ? 11.461 -41.094 -20.203 1 96.31 444 ASN B C 1
ATOM 8602 O O . ASN B 1 444 ? 12.398 -41.719 -20.703 1 96.31 444 ASN B O 1
ATOM 8606 N N . GLU B 1 445 ? 11.617 -40.25 -19.25 1 96.88 445 GLU B N 1
ATOM 8607 C CA . GLU B 1 445 ? 12.945 -39.969 -18.703 1 96.88 445 GLU B CA 1
ATOM 8608 C C . GLU B 1 445 ? 13.5 -41.188 -17.953 1 96.88 445 GLU B C 1
ATOM 8610 O O . GLU B 1 445 ? 14.695 -41.469 -18.031 1 96.88 445 GLU B O 1
ATOM 8615 N N . LEU B 1 446 ? 12.656 -41.906 -17.25 1 97.62 446 LEU B N 1
ATOM 8616 C CA . LEU B 1 446 ? 13.102 -43.125 -16.578 1 97.62 446 LEU B CA 1
ATOM 8617 C C . LEU B 1 446 ? 13.586 -44.156 -17.594 1 97.62 446 LEU B C 1
ATOM 8619 O O . LEU B 1 446 ? 14.578 -44.844 -17.359 1 97.62 446 LEU B O 1
ATOM 8623 N N . GLY B 1 447 ? 12.836 -44.25 -18.688 1 97.69 447 GLY B N 1
ATOM 8624 C CA . GLY B 1 447 ? 13.273 -45.125 -19.766 1 97.69 447 GLY B CA 1
ATOM 8625 C C . GLY B 1 447 ? 14.664 -44.781 -20.281 1 97.69 447 GLY B C 1
ATOM 8626 O O . GLY B 1 447 ? 15.477 -45.688 -20.516 1 97.69 447 GLY B O 1
ATOM 8627 N N . SER B 1 448 ? 14.906 -43.531 -20.438 1 96.88 448 SER B N 1
ATOM 8628 C CA . SER B 1 448 ? 16.203 -43.094 -20.922 1 96.88 448 SER B CA 1
ATOM 8629 C C . SER B 1 448 ? 17.312 -43.406 -19.922 1 96.88 448 SER B C 1
ATOM 8631 O O . SER B 1 448 ? 18.422 -43.75 -20.312 1 96.88 448 SER B O 1
ATOM 8633 N N . VAL B 1 449 ? 17.047 -43.281 -18.672 1 97.69 449 VAL B N 1
ATOM 8634 C CA . VAL B 1 449 ? 18.031 -43.625 -17.641 1 97.69 449 VAL B CA 1
ATOM 8635 C C . VAL B 1 449 ? 18.328 -45.125 -17.656 1 97.69 449 VAL B C 1
ATOM 8637 O O . VAL B 1 449 ? 19.5 -45.531 -17.656 1 97.69 449 VAL B O 1
ATOM 8640 N N . TYR B 1 450 ? 17.344 -45.969 -17.703 1 97.69 450 TYR B N 1
ATOM 8641 C CA . TYR B 1 450 ? 17.516 -47.406 -17.719 1 97.69 450 TYR B CA 1
ATOM 8642 C C . TYR B 1 450 ? 18.234 -47.875 -18.984 1 97.69 450 TYR B C 1
ATOM 8644 O O . TYR B 1 450 ? 19 -48.812 -18.953 1 97.69 450 TYR B O 1
ATOM 8652 N N . TYR B 1 451 ? 17.922 -47.188 -20.047 1 97.06 451 TYR B N 1
ATOM 8653 C CA . TYR B 1 451 ? 18.625 -47.5 -21.281 1 97.06 451 TYR B CA 1
ATOM 8654 C C . TYR B 1 451 ? 20.125 -47.281 -21.125 1 97.06 451 TYR B C 1
ATOM 8656 O O . TYR B 1 451 ? 20.922 -48.094 -21.531 1 97.06 451 TYR B O 1
ATOM 8664 N N . LYS B 1 452 ? 20.5 -46.156 -20.516 1 96.31 452 LYS B N 1
ATOM 8665 C CA . LYS B 1 452 ? 21.906 -45.812 -20.297 1 96.31 452 LYS B CA 1
ATOM 8666 C C . LYS B 1 452 ? 22.547 -46.781 -19.312 1 96.31 452 LYS B C 1
ATOM 8668 O O . LYS B 1 452 ? 23.75 -47.062 -19.391 1 96.31 452 LYS B O 1
ATOM 8673 N N . GLN B 1 453 ? 21.75 -47.344 -18.5 1 96.44 453 GLN B N 1
ATOM 8674 C CA . GLN B 1 453 ? 22.234 -48.344 -17.547 1 96.44 453 GLN B CA 1
ATOM 8675 C C . GLN B 1 453 ? 22.312 -49.719 -18.188 1 96.44 453 GLN B C 1
ATOM 8677 O O . GLN B 1 453 ? 22.641 -50.719 -17.531 1 96.44 453 GLN B O 1
ATOM 8682 N N . LYS B 1 454 ? 21.891 -49.875 -19.453 1 95.88 454 LYS B N 1
ATOM 8683 C CA . LYS B 1 454 ? 21.891 -51.094 -20.234 1 95.88 454 LYS B CA 1
ATOM 8684 C C . LYS B 1 454 ? 20.844 -52.094 -19.734 1 95.88 454 LYS B C 1
ATOM 8686 O O . LYS B 1 454 ? 21 -53.312 -19.891 1 95.88 454 LYS B O 1
ATOM 8691 N N . ASN B 1 455 ? 20.047 -51.531 -18.953 1 97.25 455 ASN B N 1
ATOM 8692 C CA . ASN B 1 455 ? 18.875 -52.312 -18.594 1 97.25 455 ASN B CA 1
ATOM 8693 C C . ASN B 1 455 ? 17.719 -52.062 -19.578 1 97.25 455 ASN B C 1
ATOM 8695 O O . ASN B 1 455 ? 16.75 -51.406 -19.25 1 97.25 455 ASN B O 1
ATOM 8699 N N . TYR B 1 456 ? 17.719 -52.688 -20.672 1 97.38 456 TYR B N 1
ATOM 8700 C CA . TYR B 1 456 ? 16.859 -52.406 -21.812 1 97.38 456 TYR B CA 1
ATOM 8701 C C . TYR B 1 456 ? 15.438 -52.906 -21.562 1 97.38 456 TYR B C 1
ATOM 8703 O O . TYR B 1 456 ? 14.477 -52.312 -22.047 1 97.38 456 TYR B O 1
ATOM 8711 N N . ALA B 1 457 ? 15.297 -53.906 -20.828 1 97.31 457 ALA B N 1
ATOM 8712 C CA . ALA B 1 457 ? 13.961 -54.438 -20.516 1 97.31 457 ALA B CA 1
ATOM 8713 C C . ALA B 1 457 ? 13.148 -53.406 -19.719 1 97.31 457 ALA B C 1
ATOM 8715 O O . ALA B 1 457 ? 11.992 -53.125 -20.047 1 97.31 457 ALA B O 1
ATOM 8716 N N . MET B 1 458 ? 13.836 -52.906 -18.703 1 97.44 458 MET B N 1
ATOM 8717 C CA . MET B 1 458 ? 13.164 -51.906 -17.891 1 97.44 458 MET B CA 1
ATOM 8718 C C . MET B 1 458 ? 12.914 -50.625 -18.688 1 97.44 458 MET B C 1
ATOM 8720 O O . MET B 1 458 ? 11.914 -49.969 -18.484 1 97.44 458 MET B O 1
ATOM 8724 N N . ALA B 1 459 ? 13.789 -50.25 -19.516 1 98.06 459 ALA B N 1
ATOM 8725 C CA . ALA B 1 459 ? 13.609 -49.094 -20.375 1 98.06 459 ALA B CA 1
ATOM 8726 C C . ALA B 1 459 ? 12.352 -49.219 -21.234 1 98.06 459 ALA B C 1
ATOM 8728 O O . ALA B 1 459 ? 11.57 -48.281 -21.344 1 98.06 459 ALA B O 1
ATOM 8729 N N . ILE B 1 460 ? 12.164 -50.406 -21.781 1 97.94 460 ILE B N 1
ATOM 8730 C CA . ILE B 1 460 ? 11.008 -50.688 -22.641 1 97.94 460 ILE B CA 1
ATOM 8731 C C . ILE B 1 460 ? 9.727 -50.562 -21.828 1 97.94 460 ILE B C 1
ATOM 8733 O O . ILE B 1 460 ? 8.758 -49.938 -22.281 1 97.94 460 ILE B O 1
ATOM 8737 N N . ASP B 1 461 ? 9.766 -51.094 -20.641 1 98.06 461 ASP B N 1
ATOM 8738 C CA . ASP B 1 461 ? 8.602 -51 -19.766 1 98.06 461 ASP B CA 1
ATOM 8739 C C . ASP B 1 461 ? 8.227 -49.531 -19.5 1 98.06 461 ASP B C 1
ATOM 8741 O O . ASP B 1 461 ? 7.047 -49.188 -19.5 1 98.06 461 ASP B O 1
ATOM 8745 N N . MET B 1 462 ? 9.234 -48.781 -19.234 1 97.94 462 MET B N 1
ATOM 8746 C CA . MET B 1 462 ? 9 -47.375 -18.906 1 97.94 462 MET B CA 1
ATOM 8747 C C . MET B 1 462 ? 8.508 -46.594 -20.125 1 97.94 462 MET B C 1
ATOM 8749 O O . MET B 1 462 ? 7.582 -45.812 -20.031 1 97.94 462 MET B O 1
ATOM 8753 N N . TYR B 1 463 ? 9.078 -46.781 -21.281 1 97.44 463 TYR B N 1
ATOM 8754 C CA . TYR B 1 463 ? 8.641 -46.094 -22.516 1 97.44 463 TYR B CA 1
ATOM 8755 C C . TYR B 1 463 ? 7.203 -46.5 -22.859 1 97.44 463 TYR B C 1
ATOM 8757 O O . TYR B 1 463 ? 6.414 -45.656 -23.297 1 97.44 463 TYR B O 1
ATOM 8765 N N . MET B 1 464 ? 6.918 -47.719 -22.641 1 97.12 464 MET B N 1
ATOM 8766 C CA . MET B 1 464 ? 5.562 -48.219 -22.906 1 97.12 464 MET B CA 1
ATOM 8767 C C . MET B 1 464 ? 4.559 -47.562 -21.984 1 97.12 464 MET B C 1
ATOM 8769 O O . MET B 1 464 ? 3.455 -47.188 -22.406 1 97.12 464 MET B O 1
ATOM 8773 N N . LYS B 1 465 ? 4.934 -47.469 -20.797 1 96.62 465 LYS B N 1
ATOM 8774 C CA . LYS B 1 465 ? 4.062 -46.812 -19.828 1 96.62 465 LYS B CA 1
ATOM 8775 C C . LYS B 1 465 ? 3.824 -45.344 -20.25 1 96.62 465 LYS B C 1
ATOM 8777 O O . LYS B 1 465 ? 2.707 -44.844 -20.125 1 96.62 465 LYS B O 1
ATOM 8782 N N . ALA B 1 466 ? 4.867 -44.656 -20.656 1 95.62 466 ALA B N 1
ATOM 8783 C CA . ALA B 1 466 ? 4.734 -43.281 -21.141 1 95.62 466 ALA B CA 1
ATOM 8784 C C . ALA B 1 466 ? 3.725 -43.188 -22.281 1 95.62 466 ALA B C 1
ATOM 8786 O O . ALA B 1 466 ? 2.863 -42.281 -22.281 1 95.62 466 ALA B O 1
ATOM 8787 N N . LEU B 1 467 ? 3.773 -44.094 -23.203 1 94 467 LEU B N 1
ATOM 8788 C CA . LEU B 1 467 ? 2.891 -44.062 -24.359 1 94 467 LEU B CA 1
ATOM 8789 C C . LEU B 1 467 ? 1.462 -44.438 -23.953 1 94 467 LEU B C 1
ATOM 8791 O O . LEU B 1 467 ? 0.504 -43.906 -24.547 1 94 467 LEU B O 1
ATOM 8795 N N . GLU B 1 468 ? 1.358 -45.312 -23.016 1 93.38 468 GLU B N 1
ATOM 8796 C CA . GLU B 1 468 ? 0.036 -45.656 -22.5 1 93.38 468 GLU B CA 1
ATOM 8797 C C . GLU B 1 468 ? -0.672 -44.438 -21.906 1 93.38 468 GLU B C 1
ATOM 8799 O O . GLU B 1 468 ? -1.884 -44.281 -22.078 1 93.38 468 GLU B O 1
ATOM 8804 N N . LEU B 1 469 ? 0.061 -43.656 -21.203 1 90.06 469 LEU B N 1
ATOM 8805 C CA . LEU B 1 469 ? -0.489 -42.469 -20.578 1 90.06 469 LEU B CA 1
ATOM 8806 C C . LEU B 1 469 ? -0.872 -41.406 -21.609 1 90.06 469 LEU B C 1
ATOM 8808 O O . LEU B 1 469 ? -1.689 -40.531 -21.344 1 90.06 469 LEU B O 1
ATOM 8812 N N . CYS B 1 470 ? -0.338 -41.562 -22.828 1 88.69 470 CYS B N 1
ATOM 8813 C CA . CYS B 1 470 ? -0.616 -40.594 -23.891 1 88.69 470 CYS B CA 1
ATOM 8814 C C . CYS B 1 470 ? -1.7 -41.125 -24.828 1 88.69 470 CYS B C 1
ATOM 8816 O O . CYS B 1 470 ? -2.059 -40.438 -25.797 1 88.69 470 CYS B O 1
ATOM 8818 N N . ARG B 1 471 ? -2.246 -42.188 -24.547 1 83.19 471 ARG B N 1
ATOM 8819 C CA . ARG B 1 471 ? -3.172 -42.875 -25.453 1 83.19 471 ARG B CA 1
ATOM 8820 C C . ARG B 1 471 ? -4.41 -42.031 -25.703 1 83.19 471 ARG B C 1
ATOM 8822 O O . ARG B 1 471 ? -4.992 -42.062 -26.797 1 83.19 471 ARG B O 1
ATOM 8829 N N . HIS B 1 472 ? -4.773 -41.25 -24.766 1 78.38 472 HIS B N 1
ATOM 8830 C CA . HIS B 1 472 ? -6.004 -40.469 -24.859 1 78.38 472 HIS B CA 1
ATOM 8831 C C . HIS B 1 472 ? -5.773 -39.156 -25.641 1 78.38 472 HIS B C 1
ATOM 8833 O O . HIS B 1 472 ? -6.727 -38.469 -25.984 1 78.38 472 HIS B O 1
ATOM 8839 N N . LEU B 1 473 ? -4.578 -38.938 -26 1 83.12 473 LEU B N 1
ATOM 8840 C CA . LEU B 1 473 ? -4.258 -37.688 -26.688 1 83.12 473 LEU B CA 1
ATOM 8841 C C . LEU B 1 473 ? -4.559 -37.75 -28.172 1 83.12 473 LEU B C 1
ATOM 8843 O O . LEU B 1 473 ? -4.434 -38.844 -28.766 1 83.12 473 LEU B O 1
ATOM 8847 N N . PRO B 1 474 ? -4.996 -36.656 -28.719 1 82.25 474 PRO B N 1
ATOM 8848 C CA . PRO B 1 474 ? -5.184 -36.656 -30.172 1 82.25 474 PRO B CA 1
ATOM 8849 C C . PRO B 1 474 ? -3.891 -36.906 -30.938 1 82.25 474 PRO B C 1
ATOM 8851 O O . PRO B 1 474 ? -2.799 -36.656 -30.422 1 82.25 474 PRO B O 1
ATOM 8854 N N . GLU B 1 475 ? -4.008 -37.375 -32.094 1 81.12 475 GLU B N 1
ATOM 8855 C CA . GLU B 1 475 ? -2.873 -37.812 -32.906 1 81.12 475 GLU B CA 1
ATOM 8856 C C . GLU B 1 475 ? -1.928 -36.656 -33.188 1 81.12 475 GLU B C 1
ATOM 8858 O O . GLU B 1 475 ? -0.708 -36.812 -33.25 1 81.12 475 GLU B O 1
ATOM 8863 N N . ARG B 1 476 ? -2.471 -35.531 -33.344 1 82.19 476 ARG B N 1
ATOM 8864 C CA . ARG B 1 476 ? -1.663 -34.375 -33.688 1 82.19 476 ARG B CA 1
ATOM 8865 C C . ARG B 1 476 ? -0.69 -34.062 -32.531 1 82.19 476 ARG B C 1
ATOM 8867 O O . ARG B 1 476 ? 0.361 -33.438 -32.781 1 82.19 476 ARG B O 1
ATOM 8874 N N . LEU B 1 477 ? -1.02 -34.531 -31.422 1 82.88 477 LEU B N 1
ATOM 8875 C CA . LEU B 1 477 ? -0.198 -34.219 -30.266 1 82.88 477 LEU B CA 1
ATOM 8876 C C . LEU B 1 477 ? 0.844 -35.281 -30 1 82.88 477 LEU B C 1
ATOM 8878 O O . LEU B 1 477 ? 1.722 -35.125 -29.156 1 82.88 477 LEU B O 1
ATOM 8882 N N . MET B 1 478 ? 0.788 -36.281 -30.781 1 85.62 478 MET B N 1
ATOM 8883 C CA . MET B 1 478 ? 1.694 -37.406 -30.562 1 85.62 478 MET B CA 1
ATOM 8884 C C . MET B 1 478 ? 3.057 -37.125 -31.188 1 85.62 478 MET B C 1
ATOM 8886 O O . MET B 1 478 ? 4.035 -37.812 -30.891 1 85.62 478 MET B O 1
ATOM 8890 N N . GLU B 1 479 ? 3.162 -36.062 -31.953 1 85 479 GLU B N 1
ATOM 8891 C CA . GLU B 1 479 ? 4.426 -35.719 -32.594 1 85 479 GLU B CA 1
ATOM 8892 C C . GLU B 1 479 ? 5.523 -35.5 -31.562 1 85 479 GLU B C 1
ATOM 8894 O O . GLU B 1 479 ? 6.688 -35.812 -31.812 1 85 479 GLU B O 1
ATOM 8899 N N . VAL B 1 480 ? 5.141 -35 -30.438 1 85.19 480 VAL B N 1
ATOM 8900 C CA . VAL B 1 480 ? 6.109 -34.688 -29.406 1 85.19 480 VAL B CA 1
ATOM 8901 C C . VAL B 1 480 ? 6.66 -35.969 -28.781 1 85.19 480 VAL B C 1
ATOM 8903 O O . VAL B 1 480 ? 7.738 -35.938 -28.188 1 85.19 480 VAL B O 1
ATOM 8906 N N . TRP B 1 481 ? 6.02 -37.062 -29.031 1 90.94 481 TRP B N 1
ATOM 8907 C CA . TRP B 1 481 ? 6.406 -38.312 -28.375 1 90.94 481 TRP B CA 1
ATOM 8908 C C . TRP B 1 481 ? 7.137 -39.219 -29.344 1 90.94 481 TRP B C 1
ATOM 8910 O O . TRP B 1 481 ? 7.359 -40.406 -29.047 1 90.94 481 TRP B O 1
ATOM 8920 N N . GLU B 1 482 ? 7.461 -38.656 -30.516 1 92.75 482 GLU B N 1
ATOM 8921 C CA . GLU B 1 482 ? 8.258 -39.375 -31.5 1 92.75 482 GLU B CA 1
ATOM 8922 C C . GLU B 1 482 ? 9.547 -39.906 -30.875 1 92.75 482 GLU B C 1
ATOM 8924 O O . GLU B 1 482 ? 9.914 -41.062 -31.094 1 92.75 482 GLU B O 1
ATOM 8929 N N . PRO B 1 483 ? 10.18 -39.156 -30.094 1 92.69 483 PRO B N 1
ATOM 8930 C CA . PRO B 1 483 ? 11.414 -39.656 -29.5 1 92.69 483 PRO B CA 1
ATOM 8931 C C . PRO B 1 483 ? 11.188 -40.875 -28.609 1 92.69 483 PRO B C 1
ATOM 8933 O O . PRO B 1 483 ? 12.055 -41.75 -28.531 1 92.69 483 PRO B O 1
ATOM 8936 N N . THR B 1 484 ? 10.102 -40.906 -27.922 1 95.56 484 THR B N 1
ATOM 8937 C CA . THR B 1 484 ? 9.797 -42.062 -27.078 1 95.56 484 THR B CA 1
ATOM 8938 C C . THR B 1 484 ? 9.664 -43.344 -27.922 1 95.56 484 THR B C 1
ATOM 8940 O O . THR B 1 484 ? 10.18 -44.375 -27.547 1 95.56 484 THR B O 1
ATOM 8943 N N . LEU B 1 485 ? 9.023 -43.188 -29.078 1 95.62 485 LEU B N 1
ATOM 8944 C CA . LEU B 1 485 ? 8.898 -44.312 -30 1 95.62 485 LEU B CA 1
ATOM 8945 C C . LEU B 1 485 ? 10.258 -44.719 -30.562 1 95.62 485 LEU B C 1
ATOM 8947 O O . LEU B 1 485 ? 10.57 -45.906 -30.672 1 95.62 485 LEU B O 1
ATOM 8951 N N . PHE B 1 486 ? 11.016 -43.719 -30.938 1 96.06 486 PHE B N 1
ATOM 8952 C CA . PHE B 1 486 ? 12.367 -43.906 -31.453 1 96.06 486 PHE B CA 1
ATOM 8953 C C . PHE B 1 486 ? 13.234 -44.656 -30.438 1 96.06 486 PHE B C 1
ATOM 8955 O O . PHE B 1 486 ? 13.906 -45.625 -30.797 1 96.06 486 PHE B O 1
ATOM 8962 N N . ASN B 1 487 ? 13.148 -44.219 -29.219 1 96 487 ASN B N 1
ATOM 8963 C CA . ASN B 1 487 ? 13.93 -44.844 -28.141 1 96 487 ASN B CA 1
ATOM 8964 C C . ASN B 1 487 ? 13.477 -46.281 -27.859 1 96 487 ASN B C 1
ATOM 8966 O O . ASN B 1 487 ? 14.289 -47.125 -27.516 1 96 487 ASN B O 1
ATOM 8970 N N . LEU B 1 488 ? 12.25 -46.5 -27.984 1 96.56 488 LEU B N 1
ATOM 8971 C CA . LEU B 1 488 ? 11.711 -47.844 -27.859 1 96.56 488 LEU B CA 1
ATOM 8972 C C . LEU B 1 488 ? 12.297 -48.781 -28.922 1 96.56 488 LEU B C 1
ATOM 8974 O O . LEU B 1 488 ? 12.656 -49.906 -28.641 1 96.56 488 LEU B O 1
ATOM 8978 N N . GLY B 1 489 ? 12.32 -48.219 -30.141 1 96.81 489 GLY B N 1
ATOM 8979 C CA . GLY B 1 489 ? 12.961 -48.969 -31.203 1 96.81 489 GLY B CA 1
ATOM 8980 C C . GLY B 1 489 ? 14.391 -49.344 -30.891 1 96.81 489 GLY B C 1
ATOM 8981 O O . GLY B 1 489 ? 14.789 -50.5 -31.094 1 96.81 489 GLY B O 1
ATOM 8982 N N . TYR B 1 490 ? 15.062 -48.438 -30.391 1 95.94 490 TYR B N 1
ATOM 8983 C CA . TYR B 1 490 ? 16.453 -48.688 -30.031 1 95.94 490 TYR B CA 1
ATOM 8984 C C . TYR B 1 490 ? 16.562 -49.75 -28.938 1 95.94 490 TYR B C 1
ATOM 8986 O O . TYR B 1 490 ? 17.422 -50.625 -29 1 95.94 490 TYR B O 1
ATOM 8994 N N . ALA B 1 491 ? 15.781 -49.625 -27.969 1 97.5 491 ALA B N 1
ATOM 8995 C CA . ALA B 1 491 ? 15.82 -50.562 -26.844 1 97.5 491 ALA B CA 1
ATOM 8996 C C . ALA B 1 491 ? 15.508 -51.969 -27.312 1 97.5 491 ALA B C 1
ATOM 8998 O O . ALA B 1 491 ? 16.188 -52.938 -26.906 1 97.5 491 ALA B O 1
ATOM 8999 N N . TYR B 1 492 ? 14.562 -52.156 -28.156 1 97.62 492 TYR B N 1
ATOM 9000 C CA . TYR B 1 492 ? 14.219 -53.469 -28.703 1 97.62 492 TYR B CA 1
ATOM 9001 C C . TYR B 1 492 ? 15.359 -54.031 -29.547 1 97.62 492 TYR B C 1
ATOM 9003 O O . TYR B 1 492 ? 15.641 -55.219 -29.516 1 97.62 492 TYR B O 1
ATOM 9011 N N . ARG B 1 493 ? 15.969 -53.125 -30.312 1 96.94 493 ARG B N 1
ATOM 9012 C CA . ARG B 1 493 ? 17.094 -53.562 -31.141 1 96.94 493 ARG B CA 1
ATOM 9013 C C . ARG B 1 493 ? 18.219 -54.094 -30.266 1 96.94 493 ARG B C 1
ATOM 9015 O O . ARG B 1 493 ? 18.844 -55.094 -30.609 1 96.94 493 ARG B O 1
ATOM 9022 N N . LYS B 1 494 ? 18.438 -53.469 -29.156 1 96.31 494 LYS B N 1
ATOM 9023 C CA . LYS B 1 494 ? 19.5 -53.875 -28.25 1 96.31 494 LYS B CA 1
ATOM 9024 C C . LYS B 1 494 ? 19.188 -55.25 -27.656 1 96.31 494 LYS B C 1
ATOM 9026 O O . LYS B 1 494 ? 20.109 -56 -27.312 1 96.31 494 LYS B O 1
ATOM 9031 N N . LEU B 1 495 ? 17.969 -55.625 -27.656 1 96.94 495 LEU B N 1
ATOM 9032 C CA . LEU B 1 495 ? 17.547 -56.938 -27.156 1 96.94 495 LEU B CA 1
ATOM 9033 C C . LEU B 1 495 ? 17.422 -57.906 -28.297 1 96.94 495 LEU B C 1
ATOM 9035 O O . LEU B 1 495 ? 16.938 -59.031 -28.109 1 96.94 495 LEU B O 1
ATOM 9039 N N . ARG B 1 496 ? 17.703 -57.5 -29.516 1 95.94 496 ARG B N 1
ATOM 9040 C CA . ARG B 1 496 ? 17.688 -58.312 -30.734 1 95.94 496 ARG B CA 1
ATOM 9041 C C . ARG B 1 496 ? 16.266 -58.719 -31.109 1 95.94 496 ARG B C 1
ATOM 9043 O O . ARG B 1 496 ? 16.047 -59.812 -31.672 1 95.94 496 ARG B O 1
ATOM 9050 N N . ARG B 1 497 ? 15.438 -57.969 -30.594 1 97.31 497 ARG B N 1
ATOM 9051 C CA . ARG B 1 497 ? 14.055 -58.094 -31.047 1 97.31 497 ARG B CA 1
ATOM 9052 C C . ARG B 1 497 ? 13.781 -57.156 -32.219 1 97.31 497 ARG B C 1
ATOM 9054 O O . ARG B 1 497 ? 13.102 -56.125 -32.094 1 97.31 497 ARG B O 1
ATOM 9061 N N . TYR B 1 498 ? 14.18 -57.562 -33.375 1 97.06 498 TYR B N 1
ATOM 9062 C CA . TYR B 1 498 ? 14.281 -56.688 -34.531 1 97.06 498 TYR B CA 1
ATOM 9063 C C . TYR B 1 498 ? 12.906 -56.344 -35.094 1 97.06 498 TYR B C 1
ATOM 9065 O O . TYR B 1 498 ? 12.672 -55.219 -35.562 1 97.06 498 TYR B O 1
ATOM 9073 N N . ASP B 1 499 ? 11.969 -57.312 -34.969 1 97.06 499 ASP B N 1
ATOM 9074 C CA . ASP B 1 499 ? 10.641 -57.031 -35.5 1 97.06 499 ASP B CA 1
ATOM 9075 C C . ASP B 1 499 ? 9.945 -55.938 -34.719 1 97.06 499 ASP B C 1
ATOM 9077 O O . ASP B 1 499 ? 9.305 -55.031 -35.281 1 97.06 499 ASP B O 1
ATOM 9081 N N . ASP B 1 500 ? 10.07 -56.094 -33.438 1 97.31 500 ASP B N 1
ATOM 9082 C CA . ASP B 1 500 ? 9.516 -55.031 -32.594 1 97.31 500 ASP B CA 1
ATOM 9083 C C . ASP B 1 500 ? 10.188 -53.688 -32.844 1 97.31 500 ASP B C 1
ATOM 9085 O O . ASP B 1 500 ? 9.523 -52.656 -32.875 1 97.31 500 ASP B O 1
ATOM 9089 N N . ALA B 1 501 ? 11.453 -53.656 -32.938 1 97.75 501 ALA B N 1
ATOM 9090 C CA . ALA B 1 501 ? 12.211 -52.438 -33.219 1 97.75 501 ALA B CA 1
ATOM 9091 C C . ALA B 1 501 ? 11.734 -51.781 -34.5 1 97.75 501 ALA B C 1
ATOM 9093 O O . ALA B 1 501 ? 11.516 -50.562 -34.562 1 97.75 501 ALA B O 1
ATOM 9094 N N . ILE B 1 502 ? 11.586 -52.594 -35.562 1 97.25 502 ILE B N 1
ATOM 9095 C CA . ILE B 1 502 ? 11.148 -52.094 -36.844 1 97.25 502 ILE B CA 1
ATOM 9096 C C . ILE B 1 502 ? 9.758 -51.469 -36.719 1 97.25 502 ILE B C 1
ATOM 9098 O O . ILE B 1 502 ? 9.5 -50.406 -37.281 1 97.25 502 ILE B O 1
ATOM 9102 N N . ARG B 1 503 ? 8.938 -52.125 -36 1 97.12 503 ARG B N 1
ATOM 9103 C CA . ARG B 1 503 ? 7.578 -51.625 -35.781 1 97.12 503 ARG B CA 1
ATOM 9104 C C . ARG B 1 503 ? 7.594 -50.25 -35.156 1 97.12 503 ARG B C 1
ATOM 9106 O O . ARG B 1 503 ? 6.895 -49.344 -35.625 1 97.12 503 ARG B O 1
ATOM 9113 N N . TYR B 1 504 ? 8.352 -50.062 -34.156 1 97 504 TYR B N 1
ATOM 9114 C CA . TYR B 1 504 ? 8.359 -48.812 -33.438 1 97 504 TYR B CA 1
ATOM 9115 C C . TYR B 1 504 ? 9.125 -47.75 -34.219 1 97 504 TYR B C 1
ATOM 9117 O O . TYR B 1 504 ? 8.773 -46.562 -34.156 1 97 504 TYR B O 1
ATOM 9125 N N . PHE B 1 505 ? 10.18 -48.062 -34.938 1 97.19 505 PHE B N 1
ATOM 9126 C CA . PHE B 1 505 ? 10.844 -47.125 -35.812 1 97.19 505 PHE B CA 1
ATOM 9127 C C . PHE B 1 505 ? 9.883 -46.625 -36.906 1 97.19 505 PHE B C 1
ATOM 9129 O O . PHE B 1 505 ? 9.875 -45.438 -37.219 1 97.19 505 PHE B O 1
ATOM 9136 N N . ARG B 1 506 ? 9.078 -47.531 -37.406 1 96.44 506 ARG B N 1
ATOM 9137 C CA . ARG B 1 506 ? 8.094 -47.156 -38.406 1 96.44 506 ARG B CA 1
ATOM 9138 C C . ARG B 1 506 ? 7.039 -46.219 -37.812 1 96.44 506 ARG B C 1
ATOM 9140 O O . ARG B 1 506 ? 6.566 -45.312 -38.5 1 96.44 506 ARG B O 1
ATOM 9147 N N . SER B 1 507 ? 6.617 -46.594 -36.625 1 95.25 507 SER B N 1
ATOM 9148 C CA . SER B 1 507 ? 5.68 -45.719 -35.938 1 95.25 507 SER B CA 1
ATOM 9149 C C . SER B 1 507 ? 6.273 -44.312 -35.719 1 95.25 507 SER B C 1
ATOM 9151 O O . SER B 1 507 ? 5.574 -43.312 -35.875 1 95.25 507 SER B O 1
ATOM 9153 N N . ALA B 1 508 ? 7.535 -44.219 -35.312 1 95.56 508 ALA B N 1
ATOM 9154 C CA . ALA B 1 508 ? 8.227 -42.938 -35.156 1 95.56 508 ALA B CA 1
ATOM 9155 C C . ALA B 1 508 ? 8.297 -42.188 -36.469 1 95.56 508 ALA B C 1
ATOM 9157 O O . ALA B 1 508 ? 8.125 -40.969 -36.5 1 95.56 508 ALA B O 1
ATOM 9158 N N . LEU B 1 509 ? 8.531 -42.906 -37.531 1 94.5 509 LEU B N 1
ATOM 9159 C CA . LEU B 1 509 ? 8.656 -42.312 -38.875 1 94.5 509 LEU B CA 1
ATOM 9160 C C . LEU B 1 509 ? 7.324 -41.75 -39.344 1 94.5 509 LEU B C 1
ATOM 9162 O O . LEU B 1 509 ? 7.293 -40.75 -40.094 1 94.5 509 LEU B O 1
ATOM 9166 N N . ARG B 1 510 ? 6.25 -42.312 -38.969 1 93.81 510 ARG B N 1
ATOM 9167 C CA . ARG B 1 510 ? 4.93 -41.812 -39.281 1 93.81 510 ARG B CA 1
ATOM 9168 C C . ARG B 1 510 ? 4.723 -40.406 -38.688 1 93.81 510 ARG B C 1
ATOM 9170 O O . ARG B 1 510 ? 4.062 -39.562 -39.312 1 93.81 510 ARG B O 1
ATOM 9177 N N . LEU B 1 511 ? 5.32 -40.219 -37.531 1 91.94 511 LEU B N 1
ATOM 9178 C CA . LEU B 1 511 ? 5.191 -38.938 -36.844 1 91.94 511 LEU B CA 1
ATOM 9179 C C . LEU B 1 511 ? 6.188 -37.938 -37.406 1 91.94 511 LEU B C 1
ATOM 9181 O O . LEU B 1 511 ? 5.914 -36.75 -37.438 1 91.94 511 LEU B O 1
ATOM 9185 N N . SER B 1 512 ? 7.324 -38.469 -37.844 1 92.5 512 SER B N 1
ATOM 9186 C CA . SER B 1 512 ? 8.375 -37.625 -38.438 1 92.5 512 SER B CA 1
ATOM 9187 C C . SER B 1 512 ? 8.93 -38.281 -39.688 1 92.5 512 SER B C 1
ATOM 9189 O O . SER B 1 512 ? 10.055 -38.781 -39.688 1 92.5 512 SER B O 1
ATOM 9191 N N . PRO B 1 513 ? 8.289 -38.062 -40.719 1 92.75 513 PRO B N 1
ATOM 9192 C CA . PRO B 1 513 ? 8.617 -38.812 -41.906 1 92.75 513 PRO B CA 1
ATOM 9193 C C . PRO B 1 513 ? 9.938 -38.375 -42.531 1 92.75 513 PRO B C 1
ATOM 9195 O O . PRO B 1 513 ? 10.562 -39.156 -43.281 1 92.75 513 PRO B O 1
ATOM 9198 N N . ARG B 1 514 ? 10.445 -37.219 -42.281 1 93.69 514 ARG B N 1
ATOM 9199 C CA . ARG B 1 514 ? 11.641 -36.688 -42.938 1 93.69 514 ARG B CA 1
ATOM 9200 C C . ARG B 1 514 ? 12.844 -36.75 -42 1 93.69 514 ARG B C 1
ATOM 9202 O O . ARG B 1 514 ? 13.875 -36.125 -42.25 1 93.69 514 ARG B O 1
ATOM 9209 N N . ASN B 1 515 ? 12.703 -37.531 -40.969 1 94.31 515 ASN B N 1
ATOM 9210 C CA . ASN B 1 515 ? 13.789 -37.625 -40 1 94.31 515 ASN B CA 1
ATOM 9211 C C . ASN B 1 515 ? 14.852 -38.625 -40.438 1 94.31 515 ASN B C 1
ATOM 9213 O O . ASN B 1 515 ? 14.617 -39.844 -40.375 1 94.31 515 ASN B O 1
ATOM 9217 N N . ALA B 1 516 ? 15.992 -38.188 -40.719 1 94.56 516 ALA B N 1
ATOM 9218 C CA . ALA B 1 516 ? 17.078 -39 -41.25 1 94.56 516 ALA B CA 1
ATOM 9219 C C . ALA B 1 516 ? 17.547 -40.031 -40.219 1 94.56 516 ALA B C 1
ATOM 9221 O O . ALA B 1 516 ? 17.875 -41.156 -40.594 1 94.56 516 ALA B O 1
ATOM 9222 N N . SER B 1 517 ? 17.562 -39.594 -39.031 1 94.19 517 SER B N 1
ATOM 9223 C CA . SER B 1 517 ? 18.062 -40.5 -37.969 1 94.19 517 SER B CA 1
ATOM 9224 C C . SER B 1 517 ? 17.172 -41.719 -37.812 1 94.19 517 SER B C 1
ATOM 9226 O O . SER B 1 517 ? 17.656 -42.812 -37.562 1 94.19 517 SER B O 1
ATOM 9228 N N . ILE B 1 518 ? 15.938 -41.531 -37.969 1 95.5 518 ILE B N 1
ATOM 9229 C CA . ILE B 1 518 ? 15 -42.656 -37.844 1 95.5 518 ILE B CA 1
ATOM 9230 C C . ILE B 1 518 ? 15.133 -43.594 -39.031 1 95.5 518 ILE B C 1
ATOM 9232 O O . ILE B 1 518 ? 15.117 -44.812 -38.875 1 95.5 518 ILE B O 1
ATOM 9236 N N . HIS B 1 519 ? 15.297 -43 -40.156 1 96.19 519 HIS B N 1
ATOM 9237 C CA . HIS B 1 519 ? 15.523 -43.781 -41.344 1 96.19 519 HIS B CA 1
ATOM 9238 C C . HIS B 1 519 ? 16.797 -44.625 -41.219 1 96.19 519 HIS B C 1
ATOM 9240 O O . HIS B 1 519 ? 16.812 -45.812 -41.594 1 96.19 519 HIS B O 1
ATOM 9246 N N . ALA B 1 520 ? 17.766 -44 -40.75 1 95.88 520 ALA B N 1
ATOM 9247 C CA . ALA B 1 520 ? 19.031 -44.688 -40.594 1 95.88 520 ALA B CA 1
ATOM 9248 C C . ALA B 1 520 ? 18.906 -45.812 -39.562 1 95.88 520 ALA B C 1
ATOM 9250 O O . ALA B 1 520 ? 19.469 -46.906 -39.781 1 95.88 520 ALA B O 1
ATOM 9251 N N . ALA B 1 521 ? 18.25 -45.562 -38.5 1 95.88 521 ALA B N 1
ATOM 9252 C CA . ALA B 1 521 ? 18.062 -46.562 -37.469 1 95.88 521 ALA B CA 1
ATOM 9253 C C . ALA B 1 521 ? 17.25 -47.75 -38 1 95.88 521 ALA B C 1
ATOM 9255 O O . ALA B 1 521 ? 17.531 -48.906 -37.656 1 95.88 521 ALA B O 1
ATOM 9256 N N . LEU B 1 522 ? 16.266 -47.469 -38.75 1 96.94 522 LEU B N 1
ATOM 9257 C CA . LEU B 1 522 ? 15.453 -48.5 -39.375 1 96.94 522 LEU B CA 1
ATOM 9258 C C . LEU B 1 522 ? 16.297 -49.344 -40.344 1 96.94 522 LEU B C 1
ATOM 9260 O O . LEU B 1 522 ? 16.203 -50.562 -40.375 1 96.94 522 LEU B O 1
ATOM 9264 N N . GLY B 1 523 ? 17.109 -48.656 -41.125 1 96.38 523 GLY B N 1
ATOM 9265 C CA . GLY B 1 523 ? 18.016 -49.344 -42.031 1 96.38 523 GLY B CA 1
ATOM 9266 C C . GLY B 1 523 ? 18.984 -50.25 -41.312 1 96.38 523 GLY B C 1
ATOM 9267 O O . GLY B 1 523 ? 19.172 -51.406 -41.75 1 96.38 523 GLY B O 1
ATOM 9268 N N . PHE B 1 524 ? 19.5 -49.75 -40.344 1 95.94 524 PHE B N 1
ATOM 9269 C CA . PHE B 1 524 ? 20.453 -50.531 -39.562 1 95.94 524 PHE B CA 1
ATOM 9270 C C . PHE B 1 524 ? 19.781 -51.781 -38.969 1 95.94 524 PHE B C 1
ATOM 9272 O O . PHE B 1 524 ? 20.391 -52.844 -38.906 1 95.94 524 PHE B O 1
ATOM 9279 N N . THR B 1 525 ? 18.625 -51.656 -38.531 1 97.12 525 THR B N 1
ATOM 9280 C CA . THR B 1 525 ? 17.875 -52.781 -37.969 1 97.12 525 THR B CA 1
ATOM 9281 C C . THR B 1 525 ? 17.578 -53.812 -39.031 1 97.12 525 THR B C 1
ATOM 9283 O O . THR B 1 525 ? 17.703 -55.031 -38.781 1 97.12 525 THR B O 1
ATOM 9286 N N . HIS B 1 526 ? 17.172 -53.375 -40.188 1 96.31 526 HIS B N 1
ATOM 9287 C CA . HIS B 1 526 ? 17 -54.312 -41.312 1 96.31 526 HIS B CA 1
ATOM 9288 C C . HIS B 1 526 ? 18.297 -55.031 -41.656 1 96.31 526 HIS B C 1
ATOM 9290 O O . HIS B 1 526 ? 18.297 -56.219 -41.969 1 96.31 526 HIS B O 1
ATOM 9296 N N . HIS B 1 527 ? 19.312 -54.25 -41.625 1 94.75 527 HIS B N 1
ATOM 9297 C CA . HIS B 1 527 ? 20.641 -54.781 -41.906 1 94.75 527 HIS B CA 1
ATOM 9298 C C . HIS B 1 527 ? 20.984 -55.906 -40.938 1 94.75 527 HIS B C 1
ATOM 9300 O O . HIS B 1 527 ? 21.422 -57 -41.344 1 94.75 527 HIS B O 1
ATOM 9306 N N . MET B 1 528 ? 20.688 -55.719 -39.719 1 94.75 528 MET B N 1
ATOM 9307 C CA . MET B 1 528 ? 20.984 -56.688 -38.688 1 94.75 528 MET B CA 1
ATOM 9308 C C . MET B 1 528 ? 20.094 -57.938 -38.812 1 94.75 528 MET B C 1
ATOM 9310 O O . MET B 1 528 ? 20.5 -59.031 -38.469 1 94.75 528 MET B O 1
ATOM 9314 N N . LYS B 1 529 ? 18.938 -57.688 -39.281 1 94.19 529 LYS B N 1
ATOM 9315 C CA . LYS B 1 529 ? 17.984 -58.781 -39.469 1 94.19 529 LYS B CA 1
ATOM 9316 C C . LYS B 1 529 ? 18.312 -59.562 -40.719 1 94.19 529 LYS B C 1
ATOM 9318 O O . LYS B 1 529 ? 17.766 -60.656 -40.938 1 94.19 529 LYS B O 1
ATOM 9323 N N . GLY B 1 530 ? 19.156 -58.969 -41.625 1 91.44 530 GLY B N 1
ATOM 9324 C CA . GLY B 1 530 ? 19.562 -59.688 -42.844 1 91.44 530 GLY B CA 1
ATOM 9325 C C . GLY B 1 530 ? 18.812 -59.219 -44.062 1 91.44 530 GLY B C 1
ATOM 9326 O O . GLY B 1 530 ? 19 -59.781 -45.156 1 91.44 530 GLY B O 1
ATOM 9327 N N . ASN B 1 531 ? 17.969 -58.312 -43.875 1 93.38 531 ASN B N 1
ATOM 9328 C CA . ASN B 1 531 ? 17.234 -57.75 -45 1 93.38 531 ASN B CA 1
ATOM 9329 C C . ASN B 1 531 ? 18.016 -56.625 -45.688 1 93.38 531 ASN B C 1
ATOM 9331 O O . ASN B 1 531 ? 17.703 -55.438 -45.5 1 93.38 531 ASN B O 1
ATOM 9335 N N . LEU B 1 532 ? 18.891 -56.906 -46.5 1 92.75 532 LEU B N 1
ATOM 9336 C CA . LEU B 1 532 ? 19.875 -56 -47.062 1 92.75 532 LEU B CA 1
ATOM 9337 C C . LEU B 1 532 ? 19.219 -55.031 -48.031 1 92.75 532 LEU B C 1
ATOM 9339 O O . LEU B 1 532 ? 19.578 -53.844 -48.094 1 92.75 532 LEU B O 1
ATOM 9343 N N . GLU B 1 533 ? 18.266 -55.531 -48.75 1 93.06 533 GLU B N 1
ATOM 9344 C CA . GLU B 1 533 ? 17.609 -54.656 -49.719 1 93.06 533 GLU B CA 1
ATOM 9345 C C . GLU B 1 533 ? 16.875 -53.531 -49.031 1 93.06 533 GLU B C 1
ATOM 9347 O O . GLU B 1 533 ? 17.016 -52.344 -49.406 1 93.06 533 GLU B O 1
ATOM 9352 N N . GLU B 1 534 ? 16.125 -53.938 -48.062 1 94.88 534 GLU B N 1
ATOM 9353 C CA . GLU B 1 534 ? 15.391 -52.938 -47.281 1 94.88 534 GLU B CA 1
ATOM 9354 C C . GLU B 1 534 ? 16.344 -51.969 -46.562 1 94.88 534 GLU B C 1
ATOM 9356 O O . GLU B 1 534 ? 16.078 -50.781 -46.469 1 94.88 534 GLU B O 1
ATOM 9361 N N . ALA B 1 535 ? 17.375 -52.469 -46.031 1 96.06 535 ALA B N 1
ATOM 9362 C CA . ALA B 1 535 ? 18.391 -51.656 -45.312 1 96.06 535 ALA B CA 1
ATOM 9363 C C . ALA B 1 535 ? 18.953 -50.562 -46.219 1 96.06 535 ALA B C 1
ATOM 9365 O O . ALA B 1 535 ? 19.047 -49.406 -45.812 1 96.06 535 ALA B O 1
ATOM 9366 N N . ILE B 1 536 ? 19.344 -51.031 -47.438 1 94.19 536 ILE B N 1
ATOM 9367 C CA . ILE B 1 536 ? 19.953 -50.125 -48.375 1 94.19 536 ILE B CA 1
ATOM 9368 C C . ILE B 1 536 ? 18.953 -49 -48.75 1 94.19 536 ILE B C 1
ATOM 9370 O O . ILE B 1 536 ? 19.328 -47.844 -48.844 1 94.19 536 ILE B O 1
ATOM 9374 N N . GLU B 1 537 ? 17.766 -49.406 -48.938 1 95.44 537 GLU B N 1
ATOM 9375 C CA . GLU B 1 537 ? 16.734 -48.438 -49.219 1 95.44 537 GLU B CA 1
ATOM 9376 C C . GLU B 1 537 ? 16.594 -47.406 -48.094 1 95.44 537 GLU B C 1
ATOM 9378 O O . GLU B 1 537 ? 16.469 -46.219 -48.375 1 95.44 537 GLU B O 1
ATOM 9383 N N . CYS B 1 538 ? 16.578 -47.812 -46.875 1 96.38 538 CYS B N 1
ATOM 9384 C CA . CYS B 1 538 ? 16.453 -46.938 -45.719 1 96.38 538 CYS B CA 1
ATOM 9385 C C . CYS B 1 538 ? 17.672 -46.031 -45.594 1 96.38 538 CYS B C 1
ATOM 9387 O O . CYS B 1 538 ? 17.531 -44.844 -45.281 1 96.38 538 CYS B O 1
ATOM 9389 N N . TYR B 1 539 ? 18.875 -46.562 -45.812 1 95.75 539 TYR B N 1
ATOM 9390 C CA . TYR B 1 539 ? 20.078 -45.75 -45.75 1 95.75 539 TYR B CA 1
ATOM 9391 C C . TYR B 1 539 ? 20.047 -44.656 -46.812 1 95.75 539 TYR B C 1
ATOM 9393 O O . TYR B 1 539 ? 20.469 -43.5 -46.562 1 95.75 539 TYR B O 1
ATOM 9401 N N . HIS B 1 540 ? 19.531 -44.969 -47.938 1 95.06 540 HIS B N 1
ATOM 9402 C CA . HIS B 1 540 ? 19.391 -44 -49 1 95.06 540 HIS B CA 1
ATOM 9403 C C . HIS B 1 540 ? 18.438 -42.875 -48.625 1 95.06 540 HIS B C 1
ATOM 9405 O O . HIS B 1 540 ? 18.703 -41.688 -48.875 1 95.06 540 HIS B O 1
ATOM 9411 N N . ALA B 1 541 ? 17.391 -43.312 -48.094 1 96.06 541 ALA B N 1
ATOM 9412 C CA . ALA B 1 541 ? 16.406 -42.312 -47.656 1 96.06 541 ALA B CA 1
ATOM 9413 C C . ALA B 1 541 ? 17.016 -41.406 -46.594 1 96.06 541 ALA B C 1
ATOM 9415 O O . ALA B 1 541 ? 16.781 -40.188 -46.625 1 96.06 541 ALA B O 1
ATOM 9416 N N . ALA B 1 542 ? 17.672 -41.938 -45.594 1 96.25 542 ALA B N 1
ATOM 9417 C CA . ALA B 1 542 ? 18.312 -41.156 -44.531 1 96.25 542 ALA B CA 1
ATOM 9418 C C . ALA B 1 542 ? 19.281 -40.125 -45.125 1 96.25 542 ALA B C 1
ATOM 9420 O O . ALA B 1 542 ? 19.281 -38.969 -44.719 1 96.25 542 ALA B O 1
ATOM 9421 N N . LEU B 1 543 ? 20.109 -40.562 -46.094 1 94.12 543 LEU B N 1
ATOM 9422 C CA . LEU B 1 543 ? 21.125 -39.688 -46.719 1 94.12 543 LEU B CA 1
ATOM 9423 C C . LEU B 1 543 ? 20.484 -38.656 -47.625 1 94.12 543 LEU B C 1
ATOM 9425 O O . LEU B 1 543 ? 21.047 -37.594 -47.844 1 94.12 543 LEU B O 1
ATOM 9429 N N . ALA B 1 544 ? 19.328 -38.969 -48.156 1 95.25 544 ALA B N 1
ATOM 9430 C CA . ALA B 1 544 ? 18.594 -38 -48.969 1 95.25 544 ALA B CA 1
ATOM 9431 C C . ALA B 1 544 ? 18.125 -36.844 -48.094 1 95.25 544 ALA B C 1
ATOM 9433 O O . ALA B 1 544 ? 18.109 -35.688 -48.562 1 95.25 544 ALA B O 1
ATOM 9434 N N . PHE B 1 545 ? 17.688 -37.125 -46.938 1 95.62 545 PHE B N 1
ATOM 9435 C CA . PHE B 1 545 ? 17.188 -36.094 -46.062 1 95.62 545 PHE B CA 1
ATOM 9436 C C . PHE B 1 545 ? 18.328 -35.375 -45.344 1 95.62 545 PHE B C 1
ATOM 9438 O O . PHE B 1 545 ? 18.25 -34.188 -45.062 1 95.62 545 PHE B O 1
ATOM 9445 N N . ASN B 1 546 ? 19.391 -36.125 -44.969 1 95.62 546 ASN B N 1
ATOM 9446 C CA . ASN B 1 546 ? 20.594 -35.562 -44.375 1 95.62 546 ASN B CA 1
ATOM 9447 C C . ASN B 1 546 ? 21.844 -36.219 -44.938 1 95.62 546 ASN B C 1
ATOM 9449 O O . ASN B 1 546 ? 22.312 -37.25 -44.406 1 95.62 546 ASN B O 1
ATOM 9453 N N . PRO B 1 547 ? 22.438 -35.625 -45.75 1 93 547 PRO B N 1
ATOM 9454 C CA . PRO B 1 547 ? 23.609 -36.219 -46.375 1 93 547 PRO B CA 1
ATOM 9455 C C . PRO B 1 547 ? 24.781 -36.438 -45.406 1 93 547 PRO B C 1
ATOM 9457 O O . PRO B 1 547 ? 25.688 -37.219 -45.719 1 93 547 PRO B O 1
ATOM 9460 N N . GLU B 1 548 ? 24.75 -35.781 -44.375 1 92.88 548 GLU B N 1
ATOM 9461 C CA . GLU B 1 548 ? 25.844 -35.875 -43.406 1 92.88 548 GLU B CA 1
ATOM 9462 C C . GLU B 1 548 ? 25.547 -36.875 -42.312 1 92.88 548 GLU B C 1
ATOM 9464 O O . GLU B 1 548 ? 26.281 -36.969 -41.312 1 92.88 548 GLU B O 1
ATOM 9469 N N . ASP B 1 549 ? 24.516 -37.625 -42.531 1 90.94 549 ASP B N 1
ATOM 9470 C CA . ASP B 1 549 ? 24.203 -38.625 -41.531 1 90.94 549 ASP B CA 1
ATOM 9471 C C . ASP B 1 549 ? 25.297 -39.688 -41.438 1 90.94 549 ASP B C 1
ATOM 9473 O O . ASP B 1 549 ? 25.562 -40.406 -42.375 1 90.94 549 ASP B O 1
ATOM 9477 N N . SER B 1 550 ? 25.875 -39.812 -40.281 1 89.88 550 SER B N 1
ATOM 9478 C CA . SER B 1 550 ? 27.078 -40.625 -40.125 1 89.88 550 SER B CA 1
ATOM 9479 C C . SER B 1 550 ? 26.766 -42.125 -40.188 1 89.88 550 SER B C 1
ATOM 9481 O O . SER B 1 550 ? 27.516 -42.875 -40.781 1 89.88 550 SER B O 1
ATOM 9483 N N . LEU B 1 551 ? 25.719 -42.5 -39.594 1 90.38 551 LEU B N 1
ATOM 9484 C CA . LEU B 1 551 ? 25.375 -43.906 -39.562 1 90.38 551 LEU B CA 1
ATOM 9485 C C . LEU B 1 551 ? 25.031 -44.438 -40.969 1 90.38 551 LEU B C 1
ATOM 9487 O O . LEU B 1 551 ? 25.562 -45.469 -41.406 1 90.38 551 LEU B O 1
ATOM 9491 N N . ALA B 1 552 ? 24.156 -43.719 -41.594 1 92 552 ALA B N 1
ATOM 9492 C CA . ALA B 1 552 ? 23.734 -44.125 -42.938 1 92 552 ALA B CA 1
ATOM 9493 C C . ALA B 1 552 ? 24.922 -44.125 -43.906 1 92 552 ALA B C 1
ATOM 9495 O O . ALA B 1 552 ? 25.031 -45 -44.75 1 92 552 ALA B O 1
ATOM 9496 N N . GLY B 1 553 ? 25.781 -43.125 -43.781 1 91.06 553 GLY B N 1
ATOM 9497 C CA . GLY B 1 553 ? 26.938 -43.031 -44.656 1 91.06 553 GLY B CA 1
ATOM 9498 C C . GLY B 1 553 ? 27.906 -44.188 -44.5 1 91.06 553 GLY B C 1
ATOM 9499 O O . GLY B 1 553 ? 28.453 -44.688 -45.469 1 91.06 553 GLY B O 1
ATOM 9500 N N . GLU B 1 554 ? 28.094 -44.594 -43.375 1 91.69 554 GLU B N 1
ATOM 9501 C CA . GLU B 1 554 ? 29.031 -45.656 -43.094 1 91.69 554 GLU B CA 1
ATOM 9502 C C . GLU B 1 554 ? 28.453 -47.031 -43.469 1 91.69 554 GLU B C 1
ATOM 9504 O O . GLU B 1 554 ? 29.156 -47.875 -43.969 1 91.69 554 GLU B O 1
ATOM 9509 N N . MET B 1 555 ? 27.234 -47.219 -43.25 1 92.06 555 MET B N 1
ATOM 9510 C CA . MET B 1 555 ? 26.656 -48.562 -43.312 1 92.06 555 MET B CA 1
ATOM 9511 C C . MET B 1 555 ? 26.172 -48.875 -44.719 1 92.06 555 MET B C 1
ATOM 9513 O O . MET B 1 555 ? 26.031 -50.062 -45.062 1 92.06 555 MET B O 1
ATOM 9517 N N . ILE B 1 556 ? 25.953 -47.812 -45.438 1 91.19 556 ILE B N 1
ATOM 9518 C CA . ILE B 1 556 ? 25.438 -48.031 -46.781 1 91.19 556 ILE B CA 1
ATOM 9519 C C . ILE B 1 556 ? 26.469 -48.781 -47.625 1 91.19 556 ILE B C 1
ATOM 9521 O O . ILE B 1 556 ? 26.125 -49.656 -48.406 1 91.19 556 ILE B O 1
ATOM 9525 N N . THR B 1 557 ? 27.734 -48.469 -47.5 1 90 557 THR B N 1
ATOM 9526 C CA . THR B 1 557 ? 28.812 -49.125 -48.219 1 90 557 THR B CA 1
ATOM 9527 C C . THR B 1 557 ? 28.969 -50.562 -47.781 1 90 557 THR B C 1
ATOM 9529 O O . THR B 1 557 ? 29.156 -51.469 -48.625 1 90 557 THR B O 1
ATOM 9532 N N . VAL B 1 558 ? 28.812 -50.688 -46.562 1 91.88 558 VAL B N 1
ATOM 9533 C CA . VAL B 1 558 ? 28.922 -52.031 -46 1 91.88 558 VAL B CA 1
ATOM 9534 C C . VAL B 1 558 ? 27.781 -52.906 -46.531 1 91.88 558 VAL B C 1
ATOM 9536 O O . VAL B 1 558 ? 27.984 -54.062 -46.875 1 91.88 558 VAL B O 1
ATOM 9539 N N . ALA B 1 559 ? 26.656 -52.406 -46.531 1 90.12 559 ALA B N 1
ATOM 9540 C CA . ALA B 1 559 ? 25.484 -53.125 -47 1 90.12 559 ALA B CA 1
ATOM 9541 C C . ALA B 1 559 ? 25.594 -53.469 -48.469 1 90.12 559 ALA B C 1
ATOM 9543 O O . ALA B 1 559 ? 25.188 -54.562 -48.875 1 90.12 559 ALA B O 1
ATOM 9544 N N . PHE B 1 560 ? 26.156 -52.625 -49.188 1 87.31 560 PHE B N 1
ATOM 9545 C CA . PHE B 1 560 ? 26.344 -52.844 -50.625 1 87.31 560 PHE B CA 1
ATOM 9546 C C . PHE B 1 560 ? 27.359 -53.969 -50.844 1 87.31 560 PHE B C 1
ATOM 9548 O O . PHE B 1 560 ? 27.141 -54.844 -51.688 1 87.31 560 PHE B O 1
ATOM 9555 N N . ASP B 1 561 ? 28.422 -53.906 -50.156 1 86.62 561 ASP B N 1
ATOM 9556 C CA . ASP B 1 561 ? 29.469 -54.906 -50.281 1 86.62 561 ASP B CA 1
ATOM 9557 C C . ASP B 1 561 ? 28.938 -56.312 -49.906 1 86.62 561 ASP B C 1
ATOM 9559 O O . ASP B 1 561 ? 29.266 -57.281 -50.562 1 86.62 561 ASP B O 1
ATOM 9563 N N . GLU B 1 562 ? 28.172 -56.281 -48.969 1 88.56 562 GLU B N 1
ATOM 9564 C CA . GLU B 1 562 ? 27.594 -57.531 -48.5 1 88.56 562 GLU B CA 1
ATOM 9565 C C . GLU B 1 562 ? 26.562 -58.062 -49.5 1 88.56 562 GLU B C 1
ATOM 9567 O O . GLU B 1 562 ? 26.438 -59.281 -49.688 1 88.56 562 GLU B O 1
ATOM 9572 N N . SER B 1 563 ? 25.891 -57.25 -50.094 1 83.75 563 SER B N 1
ATOM 9573 C CA . SER B 1 563 ? 24.906 -57.625 -51.094 1 83.75 563 SER B CA 1
ATOM 9574 C C . SER B 1 563 ? 25.562 -58.156 -52.375 1 83.75 563 SER B C 1
ATOM 9576 O O . SER B 1 563 ? 25.078 -59.125 -52.969 1 83.75 563 SER B O 1
ATOM 9578 N N . LEU B 1 564 ? 26.688 -57.594 -52.688 1 78 564 LEU B N 1
ATOM 9579 C CA . LEU B 1 564 ? 27.453 -58.031 -53.844 1 78 564 LEU B CA 1
ATOM 9580 C C . LEU B 1 564 ? 28.109 -59.375 -53.562 1 78 564 LEU B C 1
ATOM 9582 O O . LEU B 1 564 ? 28.156 -60.25 -54.438 1 78 564 LEU B O 1
ATOM 9586 N N . SER B 1 565 ? 28.625 -59.531 -52.438 1 74.44 565 SER B N 1
ATOM 9587 C CA . SER B 1 565 ? 29.281 -60.781 -52.062 1 74.44 565 SER B CA 1
ATOM 9588 C C . SER B 1 565 ? 28.266 -61.938 -51.969 1 74.44 565 SER B C 1
ATOM 9590 O O . SER B 1 565 ? 28.562 -63.062 -52.344 1 74.44 565 SER B O 1
ATOM 9592 N N . ALA B 1 566 ? 27.141 -61.688 -51.562 1 65.69 566 ALA B N 1
ATOM 9593 C CA . ALA B 1 566 ? 26.109 -62.719 -51.5 1 65.69 566 ALA B CA 1
ATOM 9594 C C . ALA B 1 566 ? 25.625 -63.094 -52.906 1 65.69 566 ALA B C 1
ATOM 9596 O O . ALA B 1 566 ? 25.281 -64.25 -53.156 1 65.69 566 ALA B O 1
ATOM 9597 N N . SER B 1 567 ? 25.703 -62.125 -53.781 1 58.88 567 SER B N 1
ATOM 9598 C CA . SER B 1 567 ? 25.359 -62.406 -55.156 1 58.88 567 SER B CA 1
ATOM 9599 C C . SER B 1 567 ? 26.484 -63.188 -55.875 1 58.88 567 SER B C 1
ATOM 9601 O O . SER B 1 567 ? 26.219 -64 -56.719 1 58.88 567 SER B O 1
ATOM 9603 N N . ARG B 1 568 ? 27.844 -63 -55.469 1 54.88 568 ARG B N 1
ATOM 9604 C CA . ARG B 1 568 ? 28.969 -63.688 -56.062 1 54.88 568 ARG B CA 1
ATOM 9605 C C . ARG B 1 568 ? 28.969 -65.188 -55.625 1 54.88 568 ARG B C 1
ATOM 9607 O O . ARG B 1 568 ? 29.328 -66.062 -56.406 1 54.88 568 ARG B O 1
ATOM 9614 N N . THR B 1 569 ? 28.672 -65.375 -54.375 1 48.66 569 THR B N 1
ATOM 9615 C CA . THR B 1 569 ? 28.672 -66.812 -54 1 48.66 569 THR B CA 1
ATOM 9616 C C . THR B 1 569 ? 27.562 -67.562 -54.719 1 48.66 569 THR B C 1
ATOM 9618 O O . THR B 1 569 ? 27.641 -68.75 -54.875 1 48.66 569 THR B O 1
ATOM 9621 N N . ILE B 1 570 ? 26.516 -66.875 -55.062 1 44.97 570 ILE B N 1
ATOM 9622 C CA . ILE B 1 570 ? 25.516 -67.625 -55.875 1 44.97 570 ILE B CA 1
ATOM 9623 C C . ILE B 1 570 ? 26 -67.75 -57.312 1 44.97 570 ILE B C 1
ATOM 9625 O O . ILE B 1 570 ? 25.656 -68.688 -58 1 44.97 570 ILE B O 1
ATOM 9629 N N . GLN B 1 571 ? 26.766 -66.812 -57.844 1 40.09 571 GLN B N 1
ATOM 9630 C CA . GLN B 1 571 ? 27.141 -66.938 -59.25 1 40.09 571 GLN B CA 1
ATOM 9631 C C . GLN B 1 571 ? 28.297 -67.938 -59.438 1 40.09 571 GLN B C 1
ATOM 9633 O O . GLN B 1 571 ? 28.719 -68.188 -60.531 1 40.09 571 GLN B O 1
ATOM 9638 N N . HIS B 1 572 ? 29.031 -68.438 -58.438 1 39 572 HIS B N 1
ATOM 9639 C CA . HIS B 1 572 ? 30.094 -69.375 -58.844 1 39 572 HIS B CA 1
ATOM 9640 C C . HIS B 1 572 ? 29.531 -70.625 -59.406 1 39 572 HIS B C 1
ATOM 9642 O O . HIS B 1 572 ? 30.281 -71.562 -59.812 1 39 572 HIS B O 1
ATOM 9648 N N . SER B 1 573 ? 28.312 -71.312 -59.156 1 36.22 573 SER B N 1
ATOM 9649 C CA . SER B 1 573 ? 28.062 -72.562 -59.844 1 36.22 573 SER B CA 1
ATOM 9650 C C . SER B 1 573 ? 27.875 -72.375 -61.344 1 36.22 573 SER B C 1
ATOM 9652 O O . SER B 1 573 ? 27.609 -73.312 -62.094 1 36.22 573 SER B O 1
ATOM 9654 N N . LEU B 1 574 ? 27.266 -71.25 -61.781 1 33.34 574 LEU B N 1
ATOM 9655 C CA . LEU B 1 574 ? 27 -71.25 -63.219 1 33.34 574 LEU B CA 1
ATOM 9656 C C . LEU B 1 574 ? 28.266 -71 -64 1 33.34 574 LEU B C 1
ATOM 9658 O O . LEU B 1 574 ? 29 -70 -63.688 1 33.34 574 LEU B O 1
ATOM 9662 N N . PRO B 1 575 ? 28.75 -71.938 -64.938 1 33.28 575 PRO B N 1
ATOM 9663 C CA . PRO B 1 575 ? 30.062 -71.875 -65.562 1 33.28 575 PRO B CA 1
ATOM 9664 C C . PRO B 1 575 ? 30.266 -70.625 -66.438 1 33.28 575 PRO B C 1
ATOM 9666 O O . PRO B 1 575 ? 31.375 -70.062 -66.5 1 33.28 575 PRO B O 1
ATOM 9669 N N . PRO B 1 576 ? 29.406 -70.625 -67.562 1 30.27 576 PRO B N 1
ATOM 9670 C CA . PRO B 1 576 ? 29.812 -70.188 -68.875 1 30.27 576 PRO B CA 1
ATOM 9671 C C . PRO B 1 576 ? 30.266 -68.75 -68.938 1 30.27 576 PRO B C 1
ATOM 9673 O O . PRO B 1 576 ? 29.812 -67.938 -68.125 1 30.27 576 PRO B O 1
ATOM 9676 N N . PRO B 1 577 ? 31.188 -68.25 -70.062 1 26.94 577 PRO B N 1
ATOM 9677 C CA . PRO B 1 577 ? 32.281 -67.25 -70.062 1 26.94 577 PRO B CA 1
ATOM 9678 C C . PRO B 1 577 ? 31.828 -65.812 -70 1 26.94 577 PRO B C 1
ATOM 9680 O O . PRO B 1 577 ? 30.625 -65.562 -70.125 1 26.94 577 PRO B O 1
ATOM 9683 N N . PRO B 1 578 ? 32.656 -64.812 -70.875 1 24.42 578 PRO B N 1
ATOM 9684 C CA . PRO B 1 578 ? 33.469 -63.625 -71 1 24.42 578 PRO B CA 1
ATOM 9685 C C . PRO B 1 578 ? 32.875 -62.562 -71.875 1 24.42 578 PRO B C 1
ATOM 9687 O O . PRO B 1 578 ? 33.188 -61.375 -71.812 1 24.42 578 PRO B O 1
ATOM 9690 N N . PRO B 1 579 ? 32 -62.75 -73 1 23.02 579 PRO B N 1
ATOM 9691 C CA . PRO B 1 579 ? 32.312 -62.188 -74.312 1 23.02 579 PRO B CA 1
ATOM 9692 C C . PRO B 1 579 ? 32.125 -60.688 -74.375 1 23.02 579 PRO B C 1
ATOM 9694 O O . PRO B 1 579 ? 31.156 -60.156 -73.812 1 23.02 579 PRO B O 1
ATOM 9697 N N . PRO B 1 580 ? 33.125 -59.688 -74.875 1 20.48 580 PRO B N 1
ATOM 9698 C CA . PRO B 1 580 ? 33.312 -58.312 -74.438 1 20.48 580 PRO B CA 1
ATOM 9699 C C . PRO B 1 580 ? 32.156 -57.406 -74.875 1 20.48 580 PRO B C 1
ATOM 9701 O O . PRO B 1 580 ? 31.547 -56.75 -74 1 20.48 580 PRO B O 1
ATOM 9704 N N . ASP B 1 581 ? 32.125 -56.656 -76.125 1 17.88 581 ASP B N 1
ATOM 9705 C CA . ASP B 1 581 ? 32.875 -55.531 -76.688 1 17.88 581 ASP B CA 1
ATOM 9706 C C . ASP B 1 581 ? 31.938 -54.5 -77.312 1 17.88 581 ASP B C 1
ATOM 9708 O O . ASP B 1 581 ? 32.219 -53.312 -77.312 1 17.88 581 ASP B O 1
ATOM 9712 N N . THR B 1 582 ? 31.062 -54.844 -78.188 1 18.39 582 THR B N 1
ATOM 9713 C CA . THR B 1 582 ? 31.078 -54.094 -79.438 1 18.39 582 THR B CA 1
ATOM 9714 C C . THR B 1 582 ? 30.5 -52.719 -79.312 1 18.39 582 THR B C 1
ATOM 9716 O O . THR B 1 582 ? 29.562 -52.531 -78.5 1 18.39 582 THR B O 1
ATOM 9719 N N . ALA B 1 583 ? 30.922 -51.531 -80.25 1 18.34 583 ALA B N 1
ATOM 9720 C CA . ALA B 1 583 ? 31.344 -50.156 -80.5 1 18.34 583 ALA B CA 1
ATOM 9721 C C . ALA B 1 583 ? 30.172 -49.281 -80.938 1 18.34 583 ALA B C 1
ATOM 9723 O O . ALA B 1 583 ? 30.25 -48.062 -80.875 1 18.34 583 ALA B O 1
ATOM 9724 N N . VAL B 1 584 ? 29.125 -49.531 -81.25 1 14.8 584 VAL B N 1
ATOM 9725 C CA . VAL B 1 584 ? 28.688 -48.812 -82.438 1 14.8 584 VAL B CA 1
ATOM 9726 C C . VAL B 1 584 ? 28.406 -47.344 -82.125 1 14.8 584 VAL B C 1
ATOM 9728 O O . VAL B 1 584 ? 28.047 -47.062 -80.938 1 14.8 584 VAL B O 1
ATOM 9731 N N . LYS B 1 585 ? 28.188 -46.531 -83.375 1 16.05 585 LYS B N 1
ATOM 9732 C CA . LYS B 1 585 ? 28.5 -45.312 -84.062 1 16.05 585 LYS B CA 1
ATOM 9733 C C . LYS B 1 585 ? 27.672 -44.125 -83.562 1 16.05 585 LYS B C 1
ATOM 9735 O O . LYS B 1 585 ? 26.688 -44.312 -82.875 1 16.05 585 LYS B O 1
ATOM 9740 N N . ARG B 1 586 ? 26.797 -43.438 -84.375 1 15.57 586 ARG B N 1
ATOM 9741 C CA . ARG B 1 586 ? 27.062 -42.188 -85.125 1 15.57 586 ARG B CA 1
ATOM 9742 C C . ARG B 1 586 ? 26.234 -41.031 -84.562 1 15.57 586 ARG B C 1
ATOM 9744 O O . ARG B 1 586 ? 26.781 -39.969 -84.25 1 15.57 586 ARG B O 1
ATOM 9751 N N . PRO B 1 587 ? 25.109 -40.5 -85.312 1 15.73 587 PRO B N 1
ATOM 9752 C CA . PRO B 1 587 ? 25.062 -39.25 -86.062 1 15.73 587 PRO B CA 1
ATOM 9753 C C . PRO B 1 587 ? 24.562 -38.094 -85.188 1 15.73 587 PRO B C 1
ATOM 9755 O O . PRO B 1 587 ? 23.828 -38.281 -84.25 1 15.73 587 PRO B O 1
ATOM 9758 N N . PHE B 1 588 ? 25.062 -36.688 -85.438 1 15.55 588 PHE B N 1
ATOM 9759 C CA . PHE B 1 588 ? 25.391 -35.375 -84.875 1 15.55 588 PHE B CA 1
ATOM 9760 C C . PHE B 1 588 ? 24.172 -34.469 -85 1 15.55 588 PHE B C 1
ATOM 9762 O O . PHE B 1 588 ? 24.031 -33.531 -84.188 1 15.55 588 PHE B O 1
ATOM 9769 N N . SER B 1 589 ? 23.219 -34.406 -85.812 1 14.57 589 SER B N 1
ATOM 9770 C CA . SER B 1 589 ? 23.094 -33.156 -86.562 1 14.57 589 SER B CA 1
ATOM 9771 C C . SER B 1 589 ? 22.438 -32.094 -85.688 1 14.57 589 SER B C 1
ATOM 9773 O O . SER B 1 589 ? 22.953 -30.969 -85.562 1 14.57 589 SER B O 1
ATOM 9775 N N . LYS B 1 590 ? 21.172 -31.641 -86.125 1 15.54 590 LYS B N 1
ATOM 9776 C CA . LYS B 1 590 ? 20.828 -30.328 -86.688 1 15.54 590 LYS B CA 1
ATOM 9777 C C . LYS B 1 590 ? 20.672 -29.297 -85.562 1 15.54 590 LYS B C 1
ATOM 9779 O O . LYS B 1 590 ? 20.297 -29.656 -84.438 1 15.54 590 LYS B O 1
ATOM 9784 N N . PRO B 1 591 ? 20.516 -27.922 -85.875 1 15.66 591 PRO B N 1
ATOM 9785 C CA . PRO B 1 591 ? 21.062 -26.578 -85.75 1 15.66 591 PRO B CA 1
ATOM 9786 C C . PRO B 1 591 ? 20.297 -25.734 -84.75 1 15.66 591 PRO B C 1
ATOM 9788 O O . PRO B 1 591 ? 20.891 -25.141 -83.812 1 15.66 591 PRO B O 1
ATOM 9791 N N . GLY B 1 592 ? 19.188 -25.016 -85.188 1 14.95 592 GLY B N 1
ATOM 9792 C CA . GLY B 1 592 ? 19.188 -23.578 -85.438 1 14.95 592 GLY B CA 1
ATOM 9793 C C . GLY B 1 592 ? 18.766 -22.797 -84.188 1 14.95 592 GLY B C 1
ATOM 9794 O O . GLY B 1 592 ? 19.469 -21.859 -83.812 1 14.95 592 GLY B O 1
ATOM 9795 N N . SER B 1 593 ? 17.422 -22.453 -84.062 1 16.14 593 SER B N 1
ATOM 9796 C CA . SER B 1 593 ? 17 -21.062 -84.188 1 16.14 593 SER B CA 1
ATOM 9797 C C . SER B 1 593 ? 17.234 -20.297 -82.875 1 16.14 593 SER B C 1
ATOM 9799 O O . SER B 1 593 ? 17.391 -20.906 -81.812 1 16.14 593 SER B O 1
ATOM 9801 N N . THR B 1 594 ? 16.75 -19.016 -82.875 1 15.82 594 THR B N 1
ATOM 9802 C CA . THR B 1 594 ? 17.203 -17.641 -82.625 1 15.82 594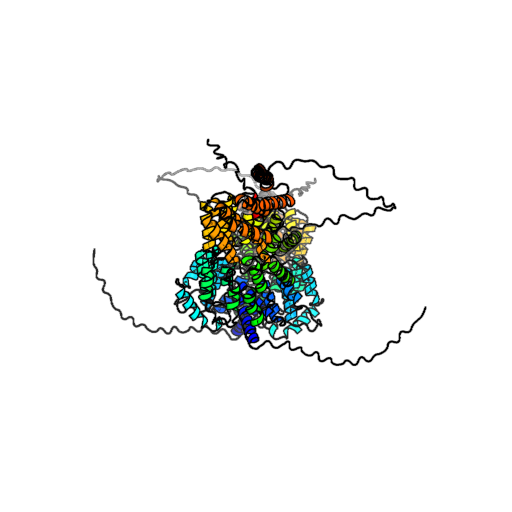 THR B CA 1
ATOM 9803 C C . THR B 1 594 ? 17.062 -17.297 -81.188 1 15.82 594 THR B C 1
ATOM 9805 O O . THR B 1 594 ? 16.344 -17.969 -80.438 1 15.82 594 THR B O 1
ATOM 9808 N N . SER B 1 595 ? 17.016 -15.906 -80.812 1 15.41 595 SER B N 1
ATOM 9809 C CA . SER B 1 595 ? 17.844 -14.93 -80.125 1 15.41 595 SER B CA 1
ATOM 9810 C C . SER B 1 595 ? 17.219 -14.57 -78.75 1 15.41 595 SER B C 1
ATOM 9812 O O . SER B 1 595 ? 17.906 -14.148 -77.875 1 15.41 595 SER B O 1
ATOM 9814 N N . SER B 1 596 ? 15.93 -14.375 -78.688 1 17.27 596 SER B N 1
ATOM 9815 C CA . SER B 1 596 ? 15.633 -13.047 -78.125 1 17.27 596 SER B CA 1
ATOM 9816 C C . SER B 1 596 ? 16.094 -12.93 -76.688 1 17.27 596 SER B C 1
ATOM 9818 O O . SER B 1 596 ? 16.109 -13.914 -75.938 1 17.27 596 SER B O 1
ATOM 9820 N N . PHE B 1 597 ? 16.328 -11.688 -76.188 1 15.64 597 PHE B N 1
ATOM 9821 C CA . PHE B 1 597 ? 17.281 -10.969 -75.375 1 15.64 597 PHE B CA 1
ATOM 9822 C C . PHE B 1 597 ? 16.969 -11.18 -73.875 1 15.64 597 PHE B C 1
ATOM 9824 O O . PHE B 1 597 ? 17.812 -11.641 -73.125 1 15.64 597 PHE B O 1
ATOM 9831 N N . GLY B 1 598 ? 16.5 -10.102 -73.188 1 15.28 598 GLY B N 1
ATOM 9832 C CA . GLY B 1 598 ? 17.328 -9.391 -72.25 1 15.28 598 GLY B CA 1
ATOM 9833 C C . GLY B 1 598 ? 17.172 -9.922 -70.812 1 15.28 598 GLY B C 1
ATOM 9834 O O . GLY B 1 598 ? 16.344 -10.797 -70.562 1 15.28 598 GLY B O 1
ATOM 9835 N N . GLU B 1 599 ? 17.125 -8.891 -69.75 1 15.37 599 GLU B N 1
ATOM 9836 C CA . GLU B 1 599 ? 17.984 -8.617 -68.625 1 15.37 599 GLU B CA 1
ATOM 9837 C C . GLU B 1 599 ? 17.484 -9.305 -67.375 1 15.37 599 GLU B C 1
ATOM 9839 O O . GLU B 1 599 ? 16.484 -10.023 -67.375 1 15.37 599 GLU B O 1
ATOM 9844 N N . GLU B 1 600 ? 17.188 -8.414 -66.25 1 15.54 600 GLU B N 1
ATOM 9845 C CA . GLU B 1 600 ? 18.016 -8.32 -65 1 15.54 600 GLU B CA 1
ATOM 9846 C C . GLU B 1 600 ? 17.469 -9.219 -63.906 1 15.54 600 GLU B C 1
ATOM 9848 O O . GLU B 1 600 ? 18.203 -10.047 -63.344 1 15.54 600 GLU B O 1
ATOM 9853 N N . SER B 1 601 ? 16.797 -8.539 -62.812 1 15.88 601 SER B N 1
ATOM 9854 C CA . SER B 1 601 ? 17.266 -8.453 -61.438 1 15.88 601 SER B CA 1
ATOM 9855 C C . SER B 1 601 ? 16.672 -9.57 -60.562 1 15.88 601 SER B C 1
ATOM 9857 O O . SER B 1 601 ? 15.547 -10.008 -60.812 1 15.88 601 SER B O 1
ATOM 9859 N N . VAL B 1 602 ? 17.375 -10.117 -59.594 1 15.73 602 VAL B N 1
ATOM 9860 C CA . VAL B 1 602 ? 17.453 -11.289 -58.719 1 15.73 602 VAL B CA 1
ATOM 9861 C C . VAL B 1 602 ? 16.578 -11.07 -57.5 1 15.73 602 VAL B C 1
ATOM 9863 O O . VAL B 1 602 ? 16.547 -11.906 -56.594 1 15.73 602 VAL B O 1
ATOM 9866 N N . ARG B 1 603 ? 15.75 -10.18 -57.469 1 16.06 603 ARG B N 1
ATOM 9867 C CA . ARG B 1 603 ? 15.711 -9.977 -56.031 1 16.06 603 ARG B CA 1
ATOM 9868 C C . ARG B 1 603 ? 15.469 -11.289 -55.312 1 16.06 603 ARG B C 1
ATOM 9870 O O . ARG B 1 603 ? 14.922 -12.234 -55.875 1 16.06 603 ARG B O 1
ATOM 9877 N N . ARG B 1 604 ? 15.758 -11.242 -53.812 1 16.78 604 ARG B N 1
ATOM 9878 C CA . ARG B 1 604 ? 16.203 -11.938 -52.625 1 16.78 604 ARG B CA 1
ATOM 9879 C C . ARG B 1 604 ? 15.078 -12.797 -52.031 1 16.78 604 ARG B C 1
ATOM 9881 O O . ARG B 1 604 ? 14 -12.281 -51.719 1 16.78 604 ARG B O 1
ATOM 9888 N N . ASN B 1 605 ? 14.867 -13.875 -52.375 1 16.75 605 ASN B N 1
ATOM 9889 C CA . ASN B 1 605 ? 13.938 -14.859 -51.812 1 16.75 605 ASN B CA 1
ATOM 9890 C C . ASN B 1 605 ? 14.188 -15.102 -50.344 1 16.75 605 ASN B C 1
ATOM 9892 O O . ASN B 1 605 ? 14.75 -16.125 -49.969 1 16.75 605 ASN B O 1
ATOM 9896 N N . LEU B 1 606 ? 14.594 -14.07 -49.531 1 17.53 606 LEU B N 1
ATOM 9897 C CA . LEU B 1 606 ? 15.016 -14.594 -48.219 1 17.53 606 LEU B CA 1
ATOM 9898 C C . LEU B 1 606 ? 13.938 -15.5 -47.625 1 17.53 606 LEU B C 1
ATOM 9900 O O . LEU B 1 606 ? 12.773 -15.109 -47.531 1 17.53 606 LEU B O 1
ATOM 9904 N N . SER B 1 607 ? 14.062 -16.703 -47.875 1 17.19 607 SER B N 1
ATOM 9905 C CA . SER B 1 607 ? 13.367 -17.828 -47.25 1 17.19 607 SER B CA 1
ATOM 9906 C C . SER B 1 607 ? 13.359 -17.734 -45.75 1 17.19 607 SER B C 1
ATOM 9908 O O . SER B 1 607 ? 14.422 -17.766 -45.094 1 17.19 607 SER B O 1
ATOM 9910 N N . LEU B 1 608 ? 12.648 -16.766 -45.219 1 17.83 608 LEU B N 1
ATOM 9911 C CA . LEU B 1 608 ? 12.523 -16.609 -43.781 1 17.83 608 LEU B CA 1
ATOM 9912 C C . LEU B 1 608 ? 12.172 -17.922 -43.125 1 17.83 608 LEU B C 1
ATOM 9914 O O . LEU B 1 608 ? 11.078 -18.453 -43.312 1 17.83 608 LEU B O 1
ATOM 9918 N N . ASP B 1 609 ? 13.117 -18.906 -43.188 1 18.73 609 ASP B N 1
ATOM 9919 C CA . ASP B 1 609 ? 13.031 -20.172 -42.469 1 18.73 609 ASP B CA 1
ATOM 9920 C C . ASP B 1 609 ? 12.695 -19.922 -41 1 18.73 609 ASP B C 1
ATOM 9922 O O . ASP B 1 609 ? 13.461 -19.281 -40.281 1 18.73 609 ASP B O 1
ATOM 9926 N N . HIS B 1 610 ? 11.508 -19.562 -40.75 1 19.69 610 HIS B N 1
ATOM 9927 C CA . HIS B 1 610 ? 10.93 -19.281 -39.469 1 19.69 610 HIS B CA 1
ATOM 9928 C C . HIS B 1 610 ? 11.156 -20.422 -38.469 1 19.69 610 HIS B C 1
ATOM 9930 O O . HIS B 1 610 ? 10.211 -21.125 -38.094 1 19.69 610 HIS B O 1
ATOM 9936 N N . SER B 1 611 ? 12.406 -20.984 -38.406 1 20.78 611 SER B N 1
ATOM 9937 C CA . SER B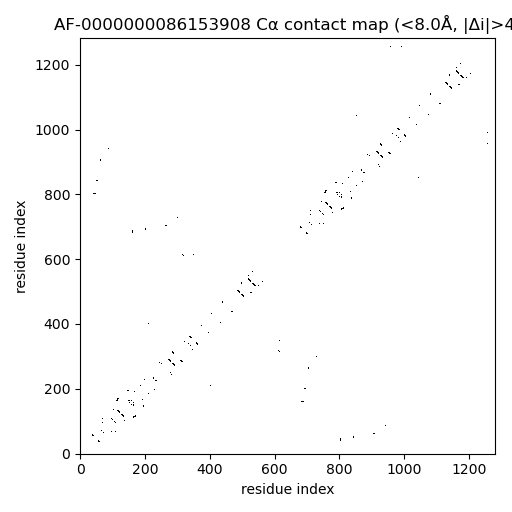 1 611 ? 12.688 -22.188 -37.625 1 20.78 611 SER B CA 1
ATOM 9938 C C . SER B 1 611 ? 12.453 -21.953 -36.156 1 20.78 611 SER B C 1
ATOM 9940 O O . SER B 1 611 ? 12.594 -22.875 -35.344 1 20.78 611 SER B O 1
ATOM 9942 N N . PHE B 1 612 ? 12.258 -20.688 -35.656 1 19.3 612 PHE B N 1
ATOM 9943 C CA . PHE B 1 612 ? 13.016 -20.516 -34.438 1 19.3 612 PHE B CA 1
ATOM 9944 C C . PHE B 1 612 ? 12.5 -21.453 -33.344 1 19.3 612 PHE B C 1
ATOM 9946 O O . PHE B 1 612 ? 13.273 -22.203 -32.75 1 19.3 612 PHE B O 1
ATOM 9953 N N . SER B 1 613 ? 11.523 -20.906 -32.406 1 19.53 613 SER B N 1
ATOM 9954 C CA . SER B 1 613 ? 11.805 -20.719 -30.969 1 19.53 613 SER B CA 1
ATOM 9955 C C . SER B 1 613 ? 11.32 -21.922 -30.156 1 19.53 613 SER B C 1
ATOM 9957 O O . SER B 1 613 ? 10.109 -22.156 -30.047 1 19.53 613 SER B O 1
ATOM 9959 N N . SER B 1 614 ? 11.93 -23.141 -30.328 1 20.64 614 SER B N 1
ATOM 9960 C CA . SER B 1 614 ? 11.625 -24.328 -29.547 1 20.64 614 SER B CA 1
ATOM 9961 C C . SER B 1 614 ? 11.836 -24.094 -28.062 1 20.64 614 SER B C 1
ATOM 9963 O O . SER B 1 614 ? 12.852 -24.516 -27.484 1 20.64 614 SER B O 1
ATOM 9965 N N . ILE B 1 615 ? 11.414 -22.984 -27.438 1 23.52 615 ILE B N 1
ATOM 9966 C CA . ILE B 1 615 ? 11.945 -22.75 -26.094 1 23.52 615 ILE B CA 1
ATOM 9967 C C . ILE B 1 615 ? 11.672 -23.969 -25.219 1 23.52 615 ILE B C 1
ATOM 9969 O O . ILE B 1 615 ? 12.477 -24.312 -24.344 1 23.52 615 ILE B O 1
ATOM 9973 N N . GLU B 1 616 ? 10.461 -24.484 -25.203 1 22.22 616 GLU B N 1
ATOM 9974 C CA . GLU B 1 616 ? 10.352 -25.516 -24.188 1 22.22 616 GLU B CA 1
ATOM 9975 C C . GLU B 1 616 ? 11.203 -26.734 -24.547 1 22.22 616 GLU B C 1
ATOM 9977 O O . GLU B 1 616 ? 11.812 -27.359 -23.672 1 22.22 616 GLU B O 1
ATOM 9982 N N . HIS B 1 617 ? 11.086 -27.188 -25.906 1 22.62 617 HIS B N 1
ATOM 9983 C CA . HIS B 1 617 ? 11.625 -28.453 -26.359 1 22.62 617 HIS B CA 1
ATOM 9984 C C . HIS B 1 617 ? 13.133 -28.391 -26.547 1 22.62 617 HIS B C 1
ATOM 9986 O O . HIS B 1 617 ? 13.75 -29.344 -27.047 1 22.62 617 HIS B O 1
ATOM 9992 N N . ASN B 1 618 ? 13.719 -27.156 -26.562 1 23 618 ASN B N 1
ATOM 9993 C CA . ASN B 1 618 ? 15.039 -27.141 -27.188 1 23 618 ASN B CA 1
ATOM 9994 C C . ASN B 1 618 ? 16.031 -28.016 -26.438 1 23 618 ASN B C 1
ATOM 9996 O O . ASN B 1 618 ? 17.219 -28.047 -26.75 1 23 618 ASN B O 1
ATOM 10000 N N . GLN B 1 619 ? 15.656 -28.172 -25.203 1 23.45 619 GLN B N 1
ATOM 10001 C CA . GLN B 1 619 ? 16.781 -28.875 -24.578 1 23.45 619 GLN B CA 1
ATOM 10002 C C . GLN B 1 619 ? 16.969 -30.25 -25.203 1 23.45 619 GLN B C 1
ATOM 10004 O O . GLN B 1 619 ? 17.953 -30.938 -24.891 1 23.45 619 GLN B O 1
ATOM 10009 N N . GLN B 1 620 ? 15.898 -30.703 -25.891 1 23.16 620 GLN B N 1
ATOM 10010 C CA . GLN B 1 620 ? 16.094 -32.094 -26.234 1 23.16 620 GLN B CA 1
ATOM 10011 C C . GLN B 1 620 ? 17.156 -32.281 -27.312 1 23.16 620 GLN B C 1
ATOM 10013 O O . GLN B 1 620 ? 17.578 -33.375 -27.625 1 23.16 620 GLN B O 1
ATOM 10018 N N . GLN B 1 621 ? 17.344 -31.219 -28.188 1 23.44 621 GLN B N 1
ATOM 10019 C CA . GLN B 1 621 ? 18.016 -31.688 -29.391 1 23.44 621 GLN B CA 1
ATOM 10020 C C . GLN B 1 621 ? 19.438 -32.156 -29.094 1 23.44 621 GLN B C 1
ATOM 10022 O O . GLN B 1 621 ? 20 -32.969 -29.828 1 23.44 621 GLN B O 1
ATOM 10027 N N . GLN B 1 622 ? 20.078 -31.297 -28.266 1 22.83 622 GLN B N 1
ATOM 10028 C CA . GLN B 1 622 ? 21.5 -31.625 -28.391 1 22.83 622 GLN B CA 1
ATOM 10029 C C . GLN B 1 622 ? 21.797 -33 -27.781 1 22.83 622 GLN B C 1
ATOM 10031 O O . GLN B 1 622 ? 22.875 -33.531 -28 1 22.83 622 GLN B O 1
ATOM 10036 N N . SER B 1 623 ? 21 -33.25 -26.781 1 23.58 623 SER B N 1
ATOM 10037 C CA . SER B 1 623 ? 21.625 -34.406 -26.109 1 23.58 623 SER B CA 1
ATOM 10038 C C . SER B 1 623 ? 21.625 -35.625 -27 1 23.58 623 SER B C 1
ATOM 10040 O O . SER B 1 623 ? 22.031 -36.719 -26.578 1 23.58 623 SER B O 1
ATOM 10042 N N . MET B 1 624 ? 20.797 -35.5 -28.047 1 22.28 624 MET B N 1
ATOM 10043 C CA . MET B 1 624 ? 20.734 -36.812 -28.703 1 22.28 624 MET B CA 1
ATOM 10044 C C . MET B 1 624 ? 22.078 -37.188 -29.312 1 22.28 624 MET B C 1
ATOM 10046 O O . MET B 1 624 ? 22.281 -38.312 -29.766 1 22.28 624 MET B O 1
ATOM 10050 N N . ASN B 1 625 ? 22.797 -36.156 -29.797 1 21.89 625 ASN B N 1
ATOM 10051 C CA . ASN B 1 625 ? 23.672 -36.688 -30.812 1 21.89 625 ASN B CA 1
ATOM 10052 C C . ASN B 1 625 ? 24.734 -37.625 -30.219 1 21.89 625 ASN B C 1
ATOM 10054 O O . ASN B 1 625 ? 25.688 -38 -30.906 1 21.89 625 ASN B O 1
ATOM 10058 N N . CYS B 1 626 ? 24.984 -37.438 -28.938 1 21.52 626 CYS B N 1
ATOM 10059 C CA . CYS B 1 626 ? 26.266 -38.062 -28.625 1 21.52 626 CYS B CA 1
ATOM 10060 C C . CYS B 1 626 ? 26.219 -39.562 -28.797 1 21.52 626 CYS B C 1
ATOM 10062 O O . CYS B 1 626 ? 25.953 -40.281 -27.828 1 21.52 626 CYS B O 1
ATOM 10064 N N . SER B 1 627 ? 25.344 -40.094 -29.609 1 21.22 627 SER B N 1
ATOM 10065 C CA . SER B 1 627 ? 25.609 -41.531 -29.766 1 21.22 627 SER B CA 1
ATOM 10066 C C . SER B 1 627 ? 27.047 -41.781 -30.188 1 21.22 627 SER B C 1
ATOM 10068 O O . SER B 1 627 ? 27.422 -41.531 -31.328 1 21.22 627 SER B O 1
ATOM 10070 N N . SER B 1 628 ? 28.062 -41.219 -29.578 1 21.73 628 SER B N 1
ATOM 10071 C CA . SER B 1 628 ? 29.281 -41.875 -30.078 1 21.73 628 SER B CA 1
ATOM 10072 C C . SER B 1 628 ? 29.172 -43.375 -29.969 1 21.73 628 SER B C 1
ATOM 10074 O O . SER B 1 628 ? 29.047 -43.906 -28.859 1 21.73 628 SER B O 1
ATOM 10076 N N . LEU B 1 629 ? 28.219 -44 -30.75 1 22.12 629 LEU B N 1
ATOM 10077 C CA . LEU B 1 629 ? 28.297 -45.406 -31.047 1 22.12 629 LEU B CA 1
ATOM 10078 C C . LEU B 1 629 ? 29.75 -45.875 -31.203 1 22.12 629 LEU B C 1
ATOM 10080 O O . LEU B 1 629 ? 30.469 -45.344 -32.062 1 22.12 629 LEU B O 1
ATOM 10084 N N . ASP B 1 630 ? 30.5 -45.906 -30.078 1 21.39 630 ASP B N 1
ATOM 10085 C CA . ASP B 1 630 ? 31.781 -46.594 -30.172 1 21.39 630 ASP B CA 1
ATOM 10086 C C . ASP B 1 630 ? 31.641 -47.875 -30.953 1 21.39 630 ASP B C 1
ATOM 10088 O O . ASP B 1 630 ? 30.938 -48.812 -30.516 1 21.39 630 ASP B O 1
ATOM 10092 N N . LEU B 1 631 ? 31.5 -47.812 -32.281 1 24.41 631 LEU B N 1
ATOM 10093 C CA . LEU B 1 631 ? 31.609 -48.875 -33.281 1 24.41 631 LEU B CA 1
ATOM 10094 C C . LEU B 1 631 ? 32.781 -49.781 -33 1 24.41 631 LEU B C 1
ATOM 10096 O O . LEU B 1 631 ? 33.125 -50.656 -33.781 1 24.41 631 LEU B O 1
ATOM 10100 N N . SER B 1 632 ? 33.688 -49.469 -31.984 1 22.78 632 SER B N 1
ATOM 10101 C CA . SER B 1 632 ? 34.938 -50.219 -32.094 1 22.78 632 SER B CA 1
ATOM 10102 C C . SER B 1 632 ? 34.688 -51.719 -31.969 1 22.78 632 SER B C 1
ATOM 10104 O O . SER B 1 632 ? 35.375 -52.531 -32.562 1 22.78 632 SER B O 1
ATOM 10106 N N . ASP B 1 633 ? 33.969 -52.156 -31.016 1 23.3 633 ASP B N 1
ATOM 10107 C CA . ASP B 1 633 ? 34.5 -53.438 -30.516 1 23.3 633 ASP B CA 1
ATOM 10108 C C . ASP B 1 633 ? 34.125 -54.562 -31.469 1 23.3 633 ASP B C 1
ATOM 10110 O O . ASP B 1 633 ? 34.156 -55.75 -31.078 1 23.3 633 ASP B O 1
ATOM 10114 N N . ASP B 1 634 ? 33.438 -54.375 -32.562 1 23.11 634 ASP B N 1
ATOM 10115 C CA . ASP B 1 634 ? 33.156 -55.656 -33.25 1 23.11 634 ASP B CA 1
ATOM 10116 C C . ASP B 1 634 ? 34.438 -56.312 -33.781 1 23.11 634 ASP B C 1
ATOM 10118 O O . ASP B 1 634 ? 34.656 -56.344 -34.969 1 23.11 634 ASP B O 1
ATOM 10122 N N . SER B 1 635 ? 35.656 -56 -33.312 1 23.34 635 SER B N 1
ATOM 10123 C CA . SER B 1 635 ? 36.812 -56.562 -34.031 1 23.34 635 SER B CA 1
ATOM 10124 C C . SER B 1 635 ? 36.75 -58.094 -34.031 1 23.34 635 SER B C 1
ATOM 10126 O O . SER B 1 635 ? 37.656 -58.75 -34.5 1 23.34 635 SER B O 1
ATOM 10128 N N . SER B 1 636 ? 35.906 -58.875 -33.375 1 22.19 636 SER B N 1
ATOM 10129 C CA . SER B 1 636 ? 36.344 -60.25 -33.406 1 22.19 636 SER B CA 1
ATOM 10130 C C . SER B 1 636 ? 36.219 -60.844 -34.812 1 22.19 636 SER B C 1
ATOM 10132 O O . SER B 1 636 ? 35.156 -61.219 -35.219 1 22.19 636 SER B O 1
ATOM 10134 N N . MET B 1 637 ? 36.625 -60.156 -35.969 1 21.64 637 MET B N 1
ATOM 10135 C CA . MET B 1 637 ? 36.812 -60.969 -37.156 1 21.64 637 MET B CA 1
ATOM 10136 C C . MET B 1 637 ? 37.75 -62.156 -36.875 1 21.64 637 MET B C 1
ATOM 10138 O O . MET B 1 637 ? 38.969 -62 -36.781 1 21.64 637 MET B O 1
ATOM 10142 N N . ASN B 1 638 ? 37.594 -63.094 -35.906 1 19.33 638 ASN B N 1
ATOM 10143 C CA . ASN B 1 638 ? 38.406 -64.312 -35.844 1 19.33 638 ASN B CA 1
ATOM 10144 C C . ASN B 1 638 ? 38.469 -65.062 -37.156 1 19.33 638 ASN B C 1
ATOM 10146 O O . ASN B 1 638 ? 37.438 -65.5 -37.656 1 19.33 638 ASN B O 1
ATOM 10150 N N . LEU B 1 639 ? 39.156 -64.562 -38.219 1 19.14 639 LEU B N 1
ATOM 10151 C CA . LEU B 1 639 ? 39.75 -65.312 -39.281 1 19.14 639 LEU B CA 1
ATOM 10152 C C . LEU B 1 639 ? 40.5 -66.562 -38.719 1 19.14 639 LEU B C 1
ATOM 10154 O O . LEU B 1 639 ? 41.719 -66.438 -38.438 1 19.14 639 LEU B O 1
ATOM 10158 N N . ASP B 1 640 ? 40.188 -67.188 -37.625 1 17.95 640 ASP B N 1
ATOM 10159 C CA . ASP B 1 640 ? 40.969 -68.375 -37.281 1 17.95 640 ASP B CA 1
ATOM 10160 C C . ASP B 1 640 ? 41.031 -69.312 -38.469 1 17.95 640 ASP B C 1
ATOM 10162 O O . ASP B 1 640 ? 40.031 -69.562 -39.156 1 17.95 640 ASP B O 1
ATOM 10166 N N . GLU B 1 641 ? 42.344 -69.5 -38.938 1 18.45 641 GLU B N 1
ATOM 10167 C CA . GLU B 1 641 ? 43.031 -70.688 -39.469 1 18.45 641 GLU B CA 1
ATOM 10168 C C . GLU B 1 641 ? 42.688 -71.938 -38.656 1 18.45 641 GLU B C 1
ATOM 10170 O O . GLU B 1 641 ? 42.688 -71.875 -37.438 1 18.45 641 GLU B O 1
#

pLDDT: mean 82.14, std 26.42, range [14.57, 98.69]

InterPro domains:
  IPR011990 Tetratricopeptide-like helical domain superfamily [G3DSA:1.25.40.10] (35-563)
  IPR011990 Tetratricopeptide-like helical domain superfamily [SSF48452] (52-200)
  IPR011990 Tetratricopeptide-like helical domain superfamily [SSF48452] (280-552)
  IPR013105 Tetratricopeptide repeat 2 [PF07719] (517-549)
  IPR019734 Tetratricopeptide repeat [PS50005] (338-371)
  IPR019734 Tetratricopeptide repeat [PS50005] (372-405)
  IPR019734 Tetratricopeptide repeat [PS50005] (440-473)
  IPR019734 Tetratricopeptide repeat [PS50005] (482-515)
  IPR019734 Tetratricopeptide repeat [PS50005] (516-549)
  IPR019734 Tetratricopeptide repeat [SM00028] (167-200)
  IPR019734 Tetratricopeptide repeat [SM00028] (338-371)
  IPR019734 Tetratricopeptide repeat [SM00028] (372-405)
  IPR019734 Tetratricopeptide repeat [SM00028] (406-439)
  IPR019734 Tetratricopeptide repeat [SM00028] (440-473)
  IPR019734 Tetratricopeptide repeat [SM00028] (482-515)
  IPR019734 Tetratricopeptide repeat [SM00028] (516-549)

Secondary structure (DSSP, 8-state):
-----------------------------HHHHHHHHHHHHHHHHHHHTT-HHHHHHHHHHHHHH-TT-HHHHHHHHHHHHHTT-HHHHHHHHHHTTTT--S-TTS--HHHHHHHHHHHHHHHHTT-HHHHHHHHHTTS-SSHHHHHHHHHHHHTSGGGTTS--HHHHHHHHHHHHHHHTT-HHHHHHHHHHHHHH-TT-HHHHHHHHHTT-S-HHHHHHHHHH--GGG-TTS-HHHHHHHHS-TT--SS-HHHHHHIIIIISS-TT-HHHHHHHHHIIIIIS--HHHHHHHHHHHHHH-TT-GGGHHHHHHHHHHTT-HHHHHHHHHHHHHH-TTSHHHHHHHHHHHHHTT-HHHHHHHHHHHHHH-TT-HHHHHHHHHHHHHTT-HHHHHHHHHHHHHH-TT-SHHHHHHHHHHHHTT-HHHHHHHHHHHHHH-TT-HHHHHHHHHHHHHTT-HHHHHHHHHHHHHHTTTS-GGGGGGGHHHHHHHHHHHHHTT-HHHHHHHHHHHHHH-TT-HHHHHHHHHHHHHHT-HHHHHHHHHHHHHH-TT-HHHHHHHHHHHHHHHHHHHHHHTSS----------------------------------------SSGGGGTGGGGG-----TTTT------/-----------------------------HHHHHHHHHHHHHHHHHHHTT-HHHHHHHHHHHHHH-TT-HHHHHHHHHHHHHTT-HHHHHHHHHHTTTT--S-TTS--HHHHHHHHHHHHHHHHTT-HHHHHHHHHTTS-SSHHHHHHHHHHHHTSGGGTTS--HHHHHHHHHHHHHHHTT-HHHHHHHHHHHHHH-TT-HHHHHHHHHTT-S-HHHHHHHHHH--GGG-TTS-HHHHHHHHS-TT--SS-HHHHHHIIIIISS-TT-HHHHHHHHHIIIIIS--HHHHHHHHHHHHHH-TT-GGGHHHHHHHHHHHT-HHHHHHHHHHHHHH-TTSHHHHHHHHHHHHHTT-HHHHHHHHHHHHHH-TT-HHHHHHHHHHHHHTT-HHHHHHHHHHHHHH-TT-SHHHHHHHHHHHHTT-HHHHHHHHHHHHHH-TT-HHHHHHHHHHHHHTT-HHHHHHHHHHHHHHTTTS-GGGGGGGHHHHHHHHHHHHHTT-HHHHHHHHHHHHHH-TT-HHHHHHHHHHHHHHT-HHHHHHHHHHHHHH-TT-HHHHHHHHHHHHHHHHHHHHHHTT-----------------------------------------TTTTHHHHGGG------TTTT------

Nearest PDB structures (foldseek):
  2xpi-assembly1_A  TM=7.926E-01  e=4.266E-23  Schizosaccharomyces pombe
  8tar-assembly1_U  TM=6.871E-01  e=1.143E-10  Homo sapiens
  9gaw-assembly1_U  TM=7.163E-01  e=1.009E-08  Homo sapiens
  5l9t-assembly1_C  TM=6.662E-01  e=4.556E-09  Homo sapiens
  5nnr-assembly1_A  TM=3.805E-01  e=4.770E-08  Thermochaetoides thermophila

Organism: Pythium oligandrum (NCBI:txid41045)

Sequence (1282 aa):
MRTATYATPTGMWTSSKTASPATTGPELPQTTHDTVTELRRLVRGCIDRHHVASAMFYADKLVTLSPSTPSDVLLFAETCFLHREYHRAIHIVKTAGLLAFETPYTIPPSTLQSYLLVGQSMLAIKHKEECLDLVAKVLPDDEAAIVAFARRSAAQPDETSSINVVSSLALLMGETFEGMGNRDNAMVYYRIALRCDVRCAEAFFHLVEKQMLTTHEQRALLGSLEFSVDETRLLESLYGVHLTKYDAAPSVENRFDVIETKLGLRDNVELSIAKAETYYYYQHDIQKAHEICEWVRESDPFNFKVIPVYVATLVELGKKRELYHYAHQMVDVYPKKAGAWYSVGAYYLLVEKFEAAQRYFHKATTIEPSFAPAWIGFGNAFAAQDESDQAVSSYRTASSLFPGCHLPPLYIGMEHLRTNNLVQAVEFIKQASAICPNDPLIYNELGSVYYKQKNYAMAIDMYMKALELCRHLPERLMEVWEPTLFNLGYAYRKLRRYDDAIRYFRSALRLSPRNASIHAALGFTHHMKGNLEEAIECYHAALAFNPEDSLAGEMITVAFDESLSASRTIQHSLPPPPPPDTAVKRPFSKPGSTSSFGEESVRRNLSLDHSFSSIEHNQQQQSMNCSSLDLSDDSSMNLDEMRTATYATPTGMWTSSKTASPATTGPELPQTTHDTVTELRRLVRGCIDRHHVASAMFYADKLVTLSPSTPSDVLLFAETCFLHREYHRAIHIVKTAGLLAFETPYTIPPSTLQSYLLVGQSMLAIKHKEECLDLVAKVLPDDEAAIVAFARRSAAQPDETSSINVVSSLALLMGETFEGMGNRDNAMVYYRIALRCDVRCAEAFFHLVEKQMLTTHEQRALLGSLEFSVDETRLLESLYGVHLTKYDAAPSVENRFDVIETKLGLRDNVELSIAKAETYYYYQHDIQKAHEICEWVRESDPFNFKVIPVYVATLVELGKKRELYHYAHQMVDVYPKKAGAWYSVGAYYLLVEKFEAAQRYFHKATTIEPSFAPAWIGFGNAFAAQDESDQAVSSYRTASSLFPGCHLPPLYIGMEHLRTNNLVQAVEFIKQASAICPNDPLIYNELGSVYYKQKNYAMAIDMYMKALELCRHLPERLMEVWEPTLFNLGYAYRKLRRYDDAIRYFRSALRLSPRNASIHAALGFTHHMKGNLEEAIECYHAALAFNPEDSLAGEMITVAFDESLSASRTIQHSLPPPPPPDTAVKRPFSKPGSTSSFGEESVRRNLSLDHSFSSIEHNQQQQSMNCSSLDLSDDSSMNLDE

Solvent-accessible surface area (backbone atoms only — not comparable to full-atom values): 68604 Å² total; per-residue (Å²): 137,81,76,76,74,76,78,73,77,73,75,78,73,77,76,72,81,74,74,71,68,79,72,70,64,82,77,63,57,69,69,52,47,54,29,46,54,47,34,53,43,42,25,54,24,18,51,75,71,67,34,44,67,32,16,37,58,38,24,53,52,37,25,50,69,36,70,85,40,65,68,43,46,48,51,31,28,48,32,29,44,75,66,68,34,30,71,40,21,39,48,51,42,58,74,70,51,44,74,66,70,88,45,93,88,63,61,55,67,69,31,54,51,43,51,43,54,38,34,54,30,27,50,74,73,66,36,43,69,62,28,53,57,56,50,53,74,72,48,62,91,46,70,69,54,39,39,52,49,24,56,61,55,46,74,40,78,86,35,70,46,32,69,42,65,55,21,51,44,29,34,49,50,10,53,40,29,42,74,71,67,38,53,70,61,14,52,52,25,19,52,48,12,28,55,41,27,62,78,40,44,50,33,54,46,55,40,56,74,37,25,59,44,30,55,67,51,43,55,52,49,62,68,67,45,62,62,81,78,47,82,59,75,49,59,68,62,59,52,46,65,73,38,63,56,60,48,76,78,63,52,72,66,60,63,49,44,52,45,23,64,75,66,50,42,64,85,28,61,71,58,45,44,52,50,21,44,36,28,37,72,55,64,56,36,45,66,62,18,37,52,46,40,50,52,40,42,72,75,45,68,64,54,69,84,47,42,66,59,40,49,51,31,30,29,34,56,36,38,61,68,62,38,49,54,49,20,53,50,33,39,71,75,36,71,81,42,32,62,21,34,28,34,46,12,48,42,28,46,62,73,66,38,38,71,60,13,37,52,29,12,49,51,12,35,68,70,32,74,74,44,60,68,24,32,52,50,32,14,48,35,28,44,73,69,69,34,51,69,60,12,40,51,32,22,50,53,41,31,70,68,19,63,19,44,31,59,31,34,33,52,40,12,50,48,26,48,74,72,68,37,51,71,60,12,51,53,27,32,50,53,14,37,72,28,41,71,64,47,36,64,51,28,39,52,51,14,53,51,29,41,75,70,68,37,35,68,60,14,41,54,25,33,48,48,18,51,59,65,47,62,86,52,58,73,83,63,46,49,80,46,26,61,49,31,41,50,40,13,50,34,29,44,75,70,68,35,45,67,60,12,47,52,28,27,51,55,20,30,72,60,40,74,76,42,27,68,49,29,23,53,42,10,50,46,29,42,73,72,64,40,46,69,61,12,45,53,25,17,49,52,9,36,70,66,31,72,78,40,62,66,25,61,59,45,41,57,52,46,50,53,51,53,50,51,57,48,48,66,56,47,67,73,54,76,78,82,76,83,85,78,79,79,81,80,81,74,83,86,79,84,91,85,87,90,84,90,91,83,83,82,80,78,77,82,74,78,75,77,69,83,53,50,30,48,74,65,51,69,59,63,68,70,58,66,66,68,71,69,77,74,64,77,77,59,80,73,78,71,79,125,132,87,75,75,74,77,74,77,75,73,74,77,73,76,77,71,81,72,73,69,69,77,74,69,64,83,78,63,58,68,67,50,46,52,28,46,54,47,33,52,42,42,25,52,24,18,50,74,69,68,34,45,66,34,16,36,57,39,24,53,53,37,23,52,69,35,69,84,40,64,69,45,45,48,49,31,26,48,32,28,42,75,65,68,34,31,70,41,20,40,47,52,43,58,73,68,50,44,74,67,70,91,45,93,88,65,60,53,68,68,30,54,50,42,50,44,53,40,35,53,30,26,50,73,72,67,36,43,69,60,29,52,58,56,51,53,75,73,47,60,92,46,68,69,55,40,38,52,49,25,57,61,56,48,74,40,78,85,36,70,48,31,69,43,65,55,19,50,45,29,33,48,50,12,54,42,29,43,73,72,69,38,55,68,60,13,52,52,25,20,50,48,13,28,56,39,28,62,79,41,43,50,33,52,46,54,40,55,73,38,25,58,45,29,56,67,51,43,55,51,51,63,70,66,45,64,63,82,78,46,82,60,75,47,57,68,65,59,54,46,64,73,37,65,56,61,49,76,77,64,51,72,64,61,63,49,42,51,45,24,65,75,68,49,44,63,84,28,60,68,58,44,47,51,48,21,44,37,28,37,73,54,66,58,35,44,65,62,18,37,52,46,39,51,51,41,43,71,76,45,69,65,54,69,84,46,41,67,58,42,49,49,31,31,31,46,69,31,38,60,68,62,38,49,55,49,20,53,49,32,38,71,75,36,69,81,41,31,62,20,34,27,34,47,12,48,42,28,45,49,71,66,38,37,69,60,12,37,53,29,11,49,51,12,34,68,68,31,73,74,45,62,69,23,34,53,50,32,14,49,35,28,44,74,67,69,34,50,70,61,14,39,52,33,22,50,52,40,32,70,69,19,63,20,44,31,58,30,34,33,52,39,10,50,50,25,47,72,72,67,38,52,71,60,13,51,54,28,32,49,53,14,37,72,28,42,71,66,49,35,65,51,28,39,53,50,13,53,49,28,42,75,69,68,36,35,67,60,13,42,54,25,32,49,50,19,50,58,65,46,62,86,52,59,73,84,64,46,49,80,47,27,61,50,32,40,49,41,13,51,35,30,42,75,69,68,36,48,67,62,12,46,51,28,27,50,55,20,31,73,59,40,74,75,42,27,68,50,30,22,52,42,10,52,45,29,42,74,72,64,38,47,68,61,12,4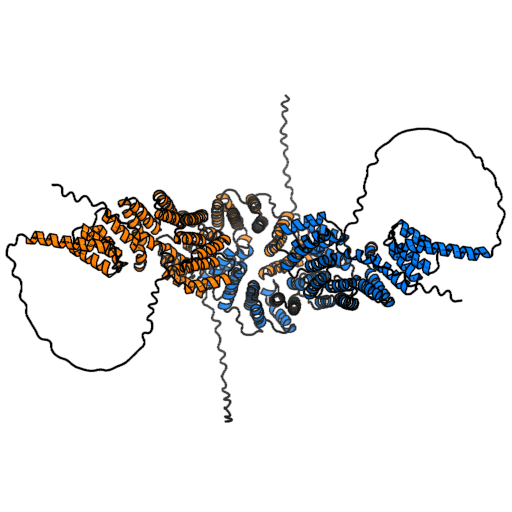6,52,25,17,50,52,10,36,71,64,31,72,78,41,62,65,26,61,58,46,40,58,52,45,49,52,51,53,51,51,58,51,49,68,62,50,67,76,63,80,82,92,80,87,90,78,90,78,85,90,80,92,83,81,90,85,80,87,88,77,86,77,85,88,84,84,71,84,80,74,77,72,76,73,80,72,68,27,42,45,71,61,50,70,58,62,67,71,60,63,72,60,72,69,76,73,65,78,74,60,79,73,75,78,74,128

Foldseek 3Di:
DDPPPPDPPPPPPPPPPPPPPPPPDPDPPPVLVVLLVVLVVVLVVCVVVVVLVVSLVSLVVNCVSPVLDLVSLLSNLVSCVSVVVLVVSLVSCVVSVLCDDDDLLDRDPSNLVSLLSNLVSCVSVPVLVVSLVSLPVNADPDLVRLLVSLVVQCPDVVNLVDQRSSLSSLQSNLVSCVSVVNNVSSLVSLLSSCQSPVPPVVSLCCCQVLQAAFLVRLVVSLVNGDCPSPPLPQRSLVSVLSHNLQDDPDDLCVSLVCCCPVVVCVPPLVSLLSSLVSCCPRQVVLVVSLVSLVVSCVVPVLPLSNLLSNLLSCLQQQVLVVLVVSLVVCCVNPVLALSSLLSVLSNCLSVLVLVRSLVSLVVSCVSPVSNLSSLQSNLLSCVLVVNLVRSLVSLVSSCSSNVLALVSLQVNLVSCVLVVVLVSNLVSLVSSCVRPVLALVSLLSVLSSCVSVVNLVSSLVSLVSSVVSNVPHDPLSCLVSLVSLQSNLVSCVSVVNLVSSLVSLVVSCVSPVLALVSLLSNLVSCVVVPNLVSSLVSLVSSCVSPVPDPSSVVCNVVSVVVVVVVVVVVVVPPPDPDDDDDDDDPDDDDDDDDYDDDDDDPDDPPPPPCVRNRSPPVVPPPVPPPPPVPPPDPPPPPPDD/DPPPPPDPPPPPPPPPPPCPPPPPDPDPPPVLVVLLVVLVVVLVVCVVVVVLVVSLVSLVVNCVSPVLDLVSLLSNLVSCVSVVVLVVSLVSCVVSVLCDDDDLLDRDPSNLVSLLSNLVSCVSVPVLVVSLVSLPVNADPDLVRLLVSLVVQCPDVVNLVDQRSSLSSLQSNLVSCVSVVNNVSSLVSLLSSCQSPVPPVVSLCCCQVLQAAFLVRLVVSLVNGDCVSPPLPQRSLVSVLSHNLQDDPDDLCVSLVCCCPVVVCVPPLVSLLSSLVSCCPRQVVLVVSLVSLVVSCVVPVLPLSNLLSNLVSCLQVLVLVVLVVSLVVNCVNPVLALSSLLSVLSNCLQVLVLVSSLVSLVVSCVSPVSNLSSLQSNLLSCVSVVNLVRSLVSLVSSCSSNVLALVSLQVNLVSCVLVVVLVSSLVSLVSSCVRPVLALVSLQSVLSSCVSVVNLVSSLVSLVVSVVSNVPHDPLSCLLSLVSLQSNLVSCVSVVVLVSSLVSLVVSCVSPVLALVSLLSNLVSCVVVVNLVSSLVSLVSSCVSPVPDDSSVVCNVVSVVVVVVVVVVVPVVPDDDDDDDDDDDDDDDDDDDDDDDDDDDDDDPPPPPVVGGNSVCVVPPPVPPPCPVVVPPPPPPPPPD